Protein AF-0000000078788997 (afdb_homodimer)

Radius of gyration: 32.48 Å; Cα contacts (8 Å, |Δi|>4): 3046; chains: 2; bounding box: 69×107×76 Å

Nearest PDB structures (foldseek):
  2j6h-assembly1_B  TM=9.424E-01  e=4.664E-67  Escherichia coli
  7dnr-assembly1_B  TM=9.577E-01  e=9.970E-35  Escherichia coli K-12
  3tbf-assembly2_D  TM=9.538E-01  e=2.032E-34  Francisella tularensis subsp. tularensis
  2puv-assembly1_C  TM=9.656E-01  e=1.363E-31  Candida albicans SC5314
  2poc-assembly1_C  TM=9.625E-01  e=2.267E-31  Candida albicans SC5314

pLDDT: mean 95.19, std 4.06, range [73.88, 98.88]

Sequence (1228 aa):
MCGIVGYIGKKEAYPILVKGLKRLEYRGYDSAGVALISNNQQLNVYKTKGKVSDLENFVTQKDISGNIGIAHTRWATHGEPCSANAHPHYSSSENLALIHNGIIENYAVLKEKLQAKGYTFKSSTDTEVLVQLIEYMKVTNHLDLLTAVQLALREVIGAYAIAVLEKDRPDEIIAARKSSPLVVGIGEDEFFLASDATPIVEYTDKVVYLEDEEIAVIHRGKELKVVNLNNVEMTPEVTKVELNLGQLEKGGYPHFMLKEIFEQPDCIHDCMRGRVNVEGTSVVLSAVIDYKERLLKAKRFIIVACGTSWHAGLIGKHLIESFCRIPVEVEYASEFRYRDPVIGEDDVVIAISQSGETADTLAAVELAKSRGAFIYGICNAIGSSIPRATHTGSYIHVGPEIGVASTKAFTGQVTVLTMLALTLAREKQTIDEAHFLSVVRELNFIPEKMKKVLKLNDEIAELSKIFTYAHNFIYLGRGYSYPVALEGALKLKEISYIHAEGYPAAEMKHGPIALIDAEMPVVVIATQNGMYEKVLSNIQEIKARKGRVIAVVTEGDTVISKIADYCIELPETLECLDPLVTTVPLQLLAYHVAVCKGMDVDQPRNLAKSVTVEMCGIVGYIGKKEAYPILVKGLKRLEYRGYDSAGVALISNNQQLNVYKTKGKVSDLENFVTQKDISGNIGIAHTRWATHGEPCSANAHPHYSSSENLALIHNGIIENYAVLKEKLQAKGYTFKSSTDTEVLVQLIEYMKVTNHLDLLTAVQLALREVIGAYAIAVLEKDRPDEIIAARKSSPLVVGIGEDEFFLASDATPIVEYTDKVVYLEDEEIAVIHRGKELKVVNLNNVEMTPEVTKVELNLGQLEKGGYPHFMLKEIFEQPDCIHDCMRGRVNVEGTSVVLSAVIDYKERLLKAKRFIIVACGTSWHAGLIGKHLIESFCRIPVEVEYASEFRYRDPVIGEDDVVIAISQSGETADTLAAVELAKSRGAFIYGICNAIGSSIPRATHTGSYIHVGPEIGVASTKAFTGQVTVLTMLALTLAREKQTIDEAHFLSVVRELNFIPEKMKKVLKLNDEIAELSKIFTYAHNFIYLGRGYSYPVALEGALKLKEISYIHAEGYPAAEMKHGPIALIDAEMPVVVIATQNGMYEKVLSNIQEIKARKGRVIAVVTEGDTVISKIADYCIELPETLECLDPLVTTVPLQLLAYHVAVCKGMDVDQPRNLAKSVTVE

Foldseek 3Di:
DKKKKWKAFDDWTQVLQLLLQVLACLFAFQKKKKWAQAPVLATDIQIFGGGSVVSVVRCVPHGSGHRIMMMMHDQDDWAHRGRQAYDFEAAPVSQKTKDKDWAFPCLVVLVVVLVVVPDDGRGGGSNRSLNNQLVCQCVVVVDDSLLSNLVSVVPTDIWIWMWMDGSVQRFKIKTWGALQWKKWFDADQMIMIISDCLSVVVGGQKMFTDDHQKMWIGGRPDDIWIAGSVRHTDDTDIDGHDADNVLSDCVPDPFLLLVLLLLQLVLLVQLQPPQADPLLQGGDDVLCVVCVVLVLQAQEEEEEEDDLQLLLVLLLQLLQCVQVVHHYHGDHLQDQLPDPDDAAQNYEYEYEDAQLQASSSLSNLVVNVVRNHAYEYEYAGPPHDNCVSHPYYGYLPSHDRQFQQDRSSSLSSNSRSNSVSLVSSVSSVRDDSVRSSQQSVLSSCLSVLSNVLVVCLVVLLVVLLVLLPAQEEEEEEARSCQSLSQSLQSLLCQWQVRNYHTDHLVCCVVPVVVVQALNYEYEYEQEDDPCNVVSLVSLVSSVVRNGAYEYEYAPPDDRSCVSHNHYRYGHDGDPSSVSSRSNSSSNSSSVSNSVSNVTDRRRGPSTHRHNSGD/DKKKKWKAFDDQTQVLQLLLQVLACLFAFQKKKKWAQAPVLDTDIQIFGGGSVVSVVRCVPHRSHHRIMMMMHDQDDWAHRGRQAYDFEAAPVSQKTKDKDWAFPCLVVLVVVLVVVPDDGRGGGSNRSLNNQLVCQCVVVVDDSQLSNLVSVVPTDIWIWMWMDGSVQRFKIKTWGALQWKKWFDADQMIMIISDCLSPVVGGQKMFTDDHQKMWIGGRPDDIWIAGSVRHTDDTDIDGHDADNVLSDCVPDPFLLLVLLLLQLVLLVQLQPPQADPLLQGGDDVLCVVCVVLVLQAQEEEEEEDDLQLLLVLLLQLLQCVQVVHHYHGDHLQDQLPDPDDAAQNYEYEYEDAQLQASSSLSNLVVNVVRNHAYEYEYAGPPHDNCVSHPYYGYLPSHDRQFQQDRSSSLSSNSVSNSVSLVSSVSSVRDDSVRSSQQSVLSSCLSVQSNVLVVCLVVLLVVLLVLLPAQEEEEEDARSCQSLSQSLQSLLCQWQVRNYHTDHLVCCVVPVVVVQALNYEYEYEQEDDPCNVVSLVSLVSSVVRNGAYEYEYAPPDDRSCVSHNHYRYGHDGDPSSVSSRSNSSSNSSSVSNSVSNVTDRRRGPSTHRHNSGD

Secondary structure (DSSP, 8-state):
--EEEEEESSS-HHHHHHHHHHHHGGG--SEEEEEEE-TTS-EEEEEEES-HHHHHHHHTTS----SEEEEEEE--SSS-SSTTTSSPEE-TTS-EEEEEEEEETTHHHHHHHHHHTT---SSS-HHHHHHHHHHHHHHHHT--HHHHHHHHHHH--EEEEEEEEETT-TTEEEEEEESS--EEEE-SS-EEEESSSTTTTTT-SEEEEPPTTEEEEEETTS--EEEETT--EE-PPPEE----GGGGS-TT-SSHHHHHHHTHHHHHHHHHTTTB-TTS--B--HHHHHTHHHHHT-SEEEEEE-HHHHHHHHHHHHHHHHHH---EEEEEHHHHTTS-----TTEEEEEEESSS--HHHHHHHHHHHHTT-EEEEEESSTT-HHHHHSSEEEE-------SSS-SHHHHHHHHHHHHHHHHHHHHHT-S-HHHHHHHHHHHHHHHHHHHHHHTTHHHHHHHHHHGGG-SEEEEEE-TTHHHHHHHHHHHHHHHH--EEEEEEGGGGGGTGGGG-STT-EEEEE--SSTTHHHHHHHHHHHHHTT-EEEEEEETT--SHHHHSSEEEEE----GGGHHHHHHHHHHHHHHHHHHHTT--SSS-TT--S-----/--EEEEEESSS-HHHHHHHHHHHHGGG--SEEEEEEE-TTS-EEEEEEES-HHHHHHHHTTS----SEEEEEEE--SSS-SSTTTSSPEE-TTS-EEEEEEEEETTHHHHHHHHHHTT---SSS-HHHHHHHHHHHHHHHHT--HHHHHHHHHHH--EEEEEEEEETT-TTEEEEEEESS--EEEE-SS-EEEESSSTTTTTT-SEEEEPPTTEEEEEETTS--EEEETT--EE-PPPEE----GGGGS-TT-SSHHHHHHHTHHHHHHHHHTTTB-TTS--B--HHHHHTHHHHHT-SEEEEEE-HHHHHHHHHHHHHHHHHH---EEEEEHHHHTTS-----TTEEEEEEESSS--HHHHHHHHHHHHTT-EEEEEESSTT-HHHHHSSEEEE-------SSS-SHHHHHHHHHHHHHHHHHHHHHT-S-HHHHHHHHHHHHHHHHHHHHHHTTHHHHHHHHHHGGG-SEEEEEE-TTHHHHHHHHHHHHHHHH--EEEEEEGGGGGGTGGGG-STT-EEEEE--SSTTHHHHHHHHHHHHHTT-EEEEEEETT--SHHHHSSEEEEE----GGGHHHHHHHHHHHHHHHHHHHTT--SSS-TT--S-----

InterPro domains:
  IPR001347 SIS domain [PF01380] (295-422)
  IPR001347 SIS domain [PF01380] (469-595)
  IPR001347 SIS domain [PS51464] (291-430)
  IPR001347 SIS domain [PS51464] (463-604)
  IPR005855 Glucosamine-fructose-6-phosphate aminotransferase, isomerising [MF_00164] (1-614)
  IPR005855 Glucosamine-fructose-6-phosphate aminotransferase, isomerising [TIGR01135] (2-614)
  IPR017932 Glutamine amidotransferase type 2 domain [PS51278] (2-221)
  IPR029055 Nucleophile aminohydrolases, N-terminal [G3DSA:3.60.20.10] (2-244)
  IPR029055 Nucleophile aminohydrolases, N-terminal [SSF56235] (2-225)
  IPR035466 GlmS/AgaS, SIS domain 1 [cd05008] (300-425)
  IPR035490 GlmS/FrlB, SIS domain 2 [cd05009] (458-612)
  IPR046348 SIS domain superfamily [SSF53697] (249-614)
  IPR047084 Glucosamine-fructose-6-phosphate aminotransferase, isomerising, N-terminal domain [cd00714] (2-218)

Organism: NCBI:txid997887

Structure (mmCIF, N/CA/C/O backbone):
data_AF-0000000078788997-model_v1
#
loop_
_entity.id
_entity.type
_entity.pdbx_description
1 polymer 'Glutamine--fructose-6-phosphate aminotransferase'
#
loop_
_atom_site.group_PDB
_atom_site.id
_atom_site.type_symbol
_atom_site.label_atom_id
_atom_site.label_alt_id
_atom_site.label_comp_id
_atom_site.label_asym_id
_atom_site.label_entity_id
_atom_site.label_seq_id
_atom_site.pdbx_PDB_ins_code
_atom_site.Cartn_x
_atom_site.Cartn_y
_atom_site.Cartn_z
_atom_site.occupancy
_atom_site.B_iso_or_equiv
_atom_site.auth_seq_id
_atom_site.auth_comp_id
_atom_site.auth_asym_id
_atom_site.auth_atom_id
_atom_site.pdbx_PDB_model_num
ATOM 1 N N . MET A 1 1 ? 3.254 -20.062 -13.898 1 79.88 1 MET A N 1
ATOM 2 C CA . MET A 1 1 ? 1.807 -19.891 -13.984 1 79.88 1 MET A CA 1
ATOM 3 C C . MET A 1 1 ? 1.236 -20.688 -15.156 1 79.88 1 MET A C 1
ATOM 5 O O . MET A 1 1 ? 0.255 -20.266 -15.773 1 79.88 1 MET A O 1
ATOM 9 N N . CYS A 1 2 ? 1.767 -21.797 -15.539 1 90.06 2 CYS A N 1
ATOM 10 C CA . CYS A 1 2 ? 1.343 -22.516 -16.734 1 90.06 2 CYS A CA 1
ATOM 11 C C . CYS A 1 2 ? 0.441 -23.703 -16.375 1 90.06 2 CYS A C 1
ATOM 13 O O . CYS A 1 2 ? 0.397 -24.125 -15.219 1 90.06 2 CYS A O 1
ATOM 15 N N . GLY A 1 3 ? -0.376 -24.062 -17.375 1 93.31 3 GLY A N 1
ATOM 16 C CA . GLY A 1 3 ? -1.172 -25.281 -17.234 1 93.31 3 GLY A CA 1
ATOM 17 C C . GLY A 1 3 ? -0.617 -26.453 -18.016 1 93.31 3 GLY A C 1
ATOM 18 O O . GLY A 1 3 ? -0.221 -26.297 -19.172 1 93.31 3 GLY A O 1
ATOM 19 N N . ILE A 1 4 ? -0.508 -27.594 -17.375 1 96.56 4 ILE A N 1
ATOM 20 C CA . ILE A 1 4 ? -0.043 -28.781 -18.094 1 96.56 4 ILE A CA 1
ATOM 21 C C . ILE A 1 4 ? -1.075 -29.891 -17.969 1 96.56 4 ILE A C 1
ATOM 23 O O . ILE A 1 4 ? -1.737 -30.031 -16.938 1 96.56 4 ILE A O 1
ATOM 27 N N . VAL A 1 5 ? -1.224 -30.656 -19.016 1 98 5 VAL A N 1
ATOM 28 C CA . VAL A 1 5 ? -2.129 -31.797 -19.078 1 98 5 VAL A CA 1
ATOM 29 C C . VAL A 1 5 ? -1.438 -32.969 -19.766 1 98 5 VAL A C 1
ATOM 31 O O . VAL A 1 5 ? -0.621 -32.781 -20.672 1 98 5 VAL A O 1
ATOM 34 N N . GLY A 1 6 ? -1.695 -34.156 -19.297 1 98.56 6 GLY A N 1
ATOM 35 C CA . GLY A 1 6 ? -1.237 -35.406 -19.922 1 98.56 6 GLY A CA 1
ATOM 36 C C . GLY A 1 6 ? -2.275 -36.5 -19.906 1 98.56 6 GLY A C 1
ATOM 37 O O . GLY A 1 6 ? -3.172 -36.5 -19.062 1 98.56 6 GLY A O 1
ATOM 38 N N . TYR A 1 7 ? -2.166 -37.344 -20.859 1 98.62 7 TYR A N 1
ATOM 39 C CA . TYR A 1 7 ? -3.09 -38.469 -20.922 1 98.62 7 TYR A CA 1
ATOM 40 C C . TYR A 1 7 ? -2.408 -39.688 -21.516 1 98.62 7 TYR A C 1
ATOM 42 O O . TYR A 1 7 ? -1.615 -39.562 -22.453 1 98.62 7 TYR A O 1
ATOM 50 N N . ILE A 1 8 ? -2.662 -40.812 -20.984 1 98.44 8 ILE A N 1
ATOM 51 C CA . ILE A 1 8 ? -2.293 -42.125 -21.547 1 98.44 8 ILE A CA 1
ATOM 52 C C . ILE A 1 8 ? -3.383 -43.156 -21.25 1 98.44 8 ILE A C 1
ATOM 54 O O . ILE A 1 8 ? -3.801 -43.312 -20.094 1 98.44 8 ILE A O 1
ATOM 58 N N . GLY A 1 9 ? -3.867 -43.781 -22.25 1 97.06 9 GLY A N 1
ATOM 59 C CA . GLY A 1 9 ? -4.922 -44.75 -22.078 1 97.06 9 GLY A CA 1
ATOM 60 C C . GLY A 1 9 ? -5.438 -45.344 -23.375 1 97.06 9 GLY A C 1
ATOM 61 O O . GLY A 1 9 ? -4.672 -45.531 -24.328 1 97.06 9 GLY A O 1
ATOM 62 N N . LYS A 1 10 ? -6.715 -45.719 -23.391 1 94.81 10 LYS A N 1
ATOM 63 C CA . LYS A 1 10 ? -7.297 -46.375 -24.562 1 94.81 10 LYS A CA 1
ATOM 64 C C . LYS A 1 10 ? -8.008 -45.375 -25.453 1 94.81 10 LYS A C 1
ATOM 66 O O . LYS A 1 10 ? -8.242 -45.625 -26.641 1 94.81 10 LYS A O 1
ATOM 71 N N . LYS A 1 11 ? -8.273 -44.25 -24.969 1 96.31 11 LYS A N 1
ATOM 72 C CA . LYS A 1 11 ? -9.008 -43.219 -25.703 1 96.31 11 LYS A CA 1
ATOM 73 C C . LYS A 1 11 ? -8.07 -42.375 -26.547 1 96.31 11 LYS A C 1
ATOM 75 O O . LYS A 1 11 ? -6.852 -42.375 -26.359 1 96.31 11 LYS A O 1
ATOM 80 N N . GLU A 1 12 ? -8.711 -41.688 -27.547 1 97.31 12 GLU A N 1
ATOM 81 C CA . GLU A 1 12 ? -7.938 -40.688 -28.266 1 97.31 12 GLU A CA 1
ATOM 82 C C . GLU A 1 12 ? -7.48 -39.562 -27.328 1 97.31 12 GLU A C 1
ATOM 84 O O . GLU A 1 12 ? -8.289 -39 -26.594 1 97.31 12 GLU A O 1
ATOM 89 N N . ALA A 1 13 ? -6.258 -39.281 -27.375 1 98 13 ALA A N 1
ATOM 90 C CA . ALA A 1 13 ? -5.656 -38.406 -26.391 1 98 13 ALA A CA 1
ATOM 91 C C . ALA A 1 13 ? -6.016 -36.938 -26.672 1 98 13 ALA A C 1
ATOM 93 O O . ALA A 1 13 ? -6.262 -36.156 -25.75 1 98 13 ALA A O 1
ATOM 94 N N . TYR A 1 14 ? -6.09 -36.562 -27.906 1 98.12 14 TYR A N 1
ATOM 95 C CA . TYR A 1 14 ? -6.16 -35.156 -28.297 1 98.12 14 TYR A CA 1
ATOM 96 C C . TYR A 1 14 ? -7.398 -34.5 -27.703 1 98.12 14 TYR A C 1
ATOM 98 O O . TYR A 1 14 ? -7.297 -33.438 -27.062 1 98.12 14 TYR A O 1
ATOM 106 N N . PRO A 1 15 ? -8.578 -35.062 -27.844 1 97.88 15 PRO A N 1
ATOM 107 C CA . PRO A 1 15 ? -9.758 -34.406 -27.281 1 97.88 15 PRO A CA 1
ATOM 108 C C . PRO A 1 15 ? -9.664 -34.219 -25.766 1 97.88 15 PRO A C 1
ATOM 110 O O . PRO A 1 15 ? -10.125 -33.219 -25.234 1 97.88 15 PRO A O 1
ATOM 113 N N . ILE A 1 16 ? -9.039 -35.125 -25.109 1 97.94 16 ILE A N 1
ATOM 114 C CA . ILE A 1 16 ? -8.891 -35.062 -23.656 1 97.94 16 ILE A CA 1
ATOM 115 C C . ILE A 1 16 ? -7.906 -33.969 -23.266 1 97.94 16 ILE A C 1
ATOM 117 O O . ILE A 1 16 ? -8.156 -33.188 -22.344 1 97.94 16 ILE A O 1
ATOM 121 N N . LEU A 1 17 ? -6.836 -33.906 -24.016 1 98.44 17 LEU A N 1
ATOM 122 C CA . LEU A 1 17 ? -5.793 -32.906 -23.766 1 98.44 17 LEU A CA 1
ATOM 123 C C . LEU A 1 17 ? -6.316 -31.5 -23.984 1 98.44 17 LEU A C 1
ATOM 125 O O . LEU A 1 17 ? -6.086 -30.609 -23.172 1 98.44 17 LEU A O 1
ATOM 129 N N . VAL A 1 18 ? -7.043 -31.312 -25.031 1 97.75 18 VAL A N 1
ATOM 130 C CA . VAL A 1 18 ? -7.547 -29.984 -25.391 1 97.75 18 VAL A CA 1
ATOM 131 C C . VAL A 1 18 ? -8.625 -29.562 -24.391 1 97.75 18 VAL A C 1
ATOM 133 O O . VAL A 1 18 ? -8.656 -28.406 -23.969 1 97.75 18 VAL A O 1
ATOM 136 N N . LYS A 1 19 ? -9.422 -30.484 -24.047 1 96.56 19 LYS A N 1
ATOM 137 C CA . LYS A 1 19 ? -10.438 -30.188 -23.031 1 96.56 19 LYS A CA 1
ATOM 138 C C . LYS A 1 19 ? -9.797 -29.828 -21.688 1 96.56 19 LYS A C 1
ATOM 140 O O . LYS A 1 19 ? -10.258 -28.922 -21 1 96.56 19 LYS A O 1
ATOM 145 N N . GLY A 1 20 ? -8.812 -30.531 -21.344 1 96.19 20 GLY A N 1
ATOM 146 C CA . GLY A 1 20 ? -8.062 -30.219 -20.141 1 96.19 20 GLY A CA 1
ATOM 147 C C . GLY A 1 20 ? -7.406 -28.844 -20.172 1 96.19 20 GLY A C 1
ATOM 148 O O . GLY A 1 20 ? -7.422 -28.125 -19.188 1 96.19 20 GLY A O 1
ATOM 149 N N . LEU A 1 21 ? -6.84 -28.516 -21.328 1 96.5 21 LEU A N 1
ATOM 150 C CA . LEU A 1 21 ? -6.215 -27.203 -21.484 1 96.5 21 LEU A CA 1
ATOM 151 C C . LEU A 1 21 ? -7.242 -26.094 -21.344 1 96.5 21 LEU A C 1
ATOM 153 O O . LEU A 1 21 ? -6.949 -25.031 -20.766 1 96.5 21 LEU A O 1
ATOM 157 N N . LYS A 1 22 ? -8.367 -26.312 -21.875 1 94 22 LYS A N 1
ATOM 158 C CA . LYS A 1 22 ? -9.43 -25.312 -21.781 1 94 22 LYS A CA 1
ATOM 159 C C . LYS A 1 22 ? -9.789 -25.031 -20.328 1 94 22 LYS A C 1
ATOM 161 O O . LYS A 1 22 ? -10.055 -23.891 -19.953 1 94 22 LYS A O 1
ATOM 166 N N . ARG A 1 23 ? -9.727 -26.062 -19.562 1 91.44 23 ARG A N 1
ATOM 167 C CA . ARG A 1 23 ? -10.039 -25.938 -18.141 1 91.44 23 ARG A CA 1
ATOM 168 C C . ARG A 1 23 ? -8.922 -25.219 -17.406 1 91.44 23 ARG A C 1
ATOM 170 O O . ARG A 1 23 ? -9.148 -24.656 -16.328 1 91.44 23 ARG A O 1
ATOM 177 N N . LEU A 1 24 ? -7.723 -25.25 -17.984 1 92.19 24 LEU A N 1
ATOM 178 C CA . LEU A 1 24 ? -6.562 -24.672 -17.312 1 92.19 24 LEU A CA 1
ATOM 179 C C . LEU A 1 24 ? -6.188 -23.328 -17.922 1 92.19 24 LEU A C 1
ATOM 181 O O . LEU A 1 24 ? -5.16 -22.75 -17.562 1 92.19 24 LEU A O 1
ATOM 185 N N . GLU A 1 25 ? -6.965 -22.844 -18.781 1 89.12 25 GLU A N 1
ATOM 186 C CA . GLU A 1 25 ? -6.605 -21.641 -19.516 1 89.12 25 GLU A CA 1
ATOM 187 C C . GLU A 1 25 ? -6.473 -20.438 -18.578 1 89.12 25 GLU A C 1
ATOM 189 O O . GLU A 1 25 ? -5.805 -19.453 -18.891 1 89.12 25 GLU A O 1
ATOM 194 N N . TYR A 1 26 ? -7.066 -20.547 -17.422 1 83.38 26 TYR A N 1
ATOM 195 C CA . TYR A 1 26 ? -6.961 -19.484 -16.406 1 83.38 26 TYR A CA 1
ATOM 196 C C . TYR A 1 26 ? -5.535 -19.391 -15.883 1 83.38 26 TYR A C 1
ATOM 198 O O . TYR A 1 26 ? -5.172 -18.391 -15.25 1 83.38 26 TYR A O 1
ATOM 206 N N . ARG A 1 27 ? -4.699 -20.359 -16.141 1 88.5 27 ARG A N 1
ATOM 207 C CA . ARG A 1 27 ? -3.314 -20.375 -15.68 1 88.5 27 ARG A CA 1
ATOM 208 C C . ARG A 1 27 ? -2.391 -19.703 -16.703 1 88.5 27 ARG A C 1
ATOM 210 O O . ARG A 1 27 ? -1.229 -19.422 -16.406 1 88.5 27 ARG A O 1
ATOM 217 N N . GLY A 1 28 ? -2.875 -19.531 -17.859 1 88.19 28 GLY A N 1
ATOM 218 C CA . GLY A 1 28 ? -2.115 -18.891 -18.922 1 88.19 28 GLY A CA 1
ATOM 219 C C . GLY A 1 28 ? -2.756 -19.031 -20.297 1 88.19 28 GLY A C 1
ATOM 220 O O . GLY A 1 28 ? -3.396 -20.047 -20.578 1 88.19 28 GLY A O 1
ATOM 221 N N . TYR A 1 29 ? -2.496 -18.031 -21.094 1 89.69 29 TYR A N 1
ATOM 222 C CA . TYR A 1 29 ? -3.127 -18.062 -22.406 1 89.69 29 TYR A CA 1
ATOM 223 C C . TYR A 1 29 ? -2.277 -17.344 -23.438 1 89.69 29 TYR A C 1
ATOM 225 O O . TYR A 1 29 ? -2.805 -16.781 -24.406 1 89.69 29 TYR A O 1
ATOM 233 N N . ASP A 1 30 ? -0.967 -17.359 -23.188 1 91.25 30 ASP A N 1
ATOM 234 C CA . ASP A 1 30 ? -0.027 -16.719 -24.109 1 91.25 30 ASP A CA 1
ATOM 235 C C . ASP A 1 30 ? 0.214 -17.609 -25.328 1 91.25 30 ASP A C 1
ATOM 237 O O . ASP A 1 30 ? 0.458 -17.094 -26.438 1 91.25 30 ASP A O 1
ATOM 241 N N . SER A 1 31 ? 0.296 -18.859 -25.109 1 94.88 31 SER A N 1
ATOM 242 C CA . SER A 1 31 ? 0.47 -19.875 -26.141 1 94.88 31 SER A CA 1
ATOM 243 C C . SER A 1 31 ? -0.043 -21.234 -25.672 1 94.88 31 SER A C 1
ATOM 245 O O . SER A 1 31 ? -0.279 -21.438 -24.484 1 94.88 31 SER A O 1
ATOM 247 N N . ALA A 1 32 ? -0.334 -22.062 -26.594 1 97.06 32 ALA A N 1
ATOM 248 C CA . ALA A 1 32 ? -0.798 -23.422 -26.297 1 97.06 32 ALA A CA 1
ATOM 249 C C . ALA A 1 32 ? -0.182 -24.438 -27.266 1 97.06 32 ALA A C 1
ATOM 251 O O . ALA A 1 32 ? 0.191 -24.094 -28.375 1 97.06 32 ALA A O 1
ATOM 252 N N . GLY A 1 33 ? -0.056 -25.656 -26.797 1 98.06 33 GLY A N 1
ATOM 253 C CA . GLY A 1 33 ? 0.486 -26.688 -27.656 1 98.06 33 GLY A CA 1
ATOM 254 C C . GLY A 1 33 ? 0.215 -28.094 -27.125 1 98.06 33 GLY A C 1
ATOM 255 O O . GLY A 1 33 ? -0.237 -28.266 -26 1 98.06 33 GLY A O 1
ATOM 256 N N . VAL A 1 34 ? 0.413 -29.062 -28.031 1 98.25 34 VAL A N 1
ATOM 257 C CA . VAL A 1 34 ? 0.189 -30.469 -27.703 1 98.25 34 VAL A CA 1
ATOM 258 C C . VAL A 1 34 ? 1.254 -31.328 -28.375 1 98.25 34 VAL A C 1
ATOM 260 O O . VAL A 1 34 ? 1.768 -30.984 -29.438 1 98.25 34 VAL A O 1
ATOM 263 N N . ALA A 1 35 ? 1.688 -32.312 -27.719 1 98.62 35 ALA A N 1
ATOM 264 C CA . ALA A 1 35 ? 2.506 -33.375 -28.281 1 98.62 35 ALA A CA 1
ATOM 265 C C . ALA A 1 35 ? 1.778 -34.719 -28.219 1 98.62 35 ALA A C 1
ATOM 267 O O . ALA A 1 35 ? 1.224 -35.062 -27.172 1 98.62 35 ALA A O 1
ATOM 268 N N . LEU A 1 36 ? 1.74 -35.406 -29.344 1 98.12 36 LEU A N 1
ATOM 269 C CA . LEU A 1 36 ? 1.062 -36.688 -29.469 1 98.12 36 LEU A CA 1
ATOM 270 C C . LEU A 1 36 ? 1.967 -37.719 -30.125 1 98.12 36 LEU A C 1
ATOM 272 O O . LEU A 1 36 ? 2.723 -37.375 -31.031 1 98.12 36 LEU A O 1
ATOM 276 N N . ILE A 1 37 ? 1.905 -38.875 -29.625 1 98 37 ILE A N 1
ATOM 277 C CA . ILE A 1 37 ? 2.443 -40 -30.406 1 98 37 ILE A CA 1
ATOM 278 C C . ILE A 1 37 ? 1.332 -40.625 -31.234 1 98 37 ILE A C 1
ATOM 280 O O . ILE A 1 37 ? 0.423 -41.25 -30.688 1 98 37 ILE A O 1
ATOM 284 N N . SER A 1 38 ? 1.48 -40.438 -32.531 1 96.38 38 SER A N 1
ATOM 285 C CA . SER A 1 38 ? 0.422 -40.844 -33.469 1 96.38 38 SER A CA 1
ATOM 286 C C . SER A 1 38 ? 0.347 -42.344 -33.594 1 96.38 38 SER A C 1
ATOM 288 O O . SER A 1 38 ? 1.229 -43.062 -33.094 1 96.38 38 SER A O 1
ATOM 290 N N . ASN A 1 39 ? -0.69 -42.812 -34.25 1 94.44 39 ASN A N 1
ATOM 291 C CA . ASN A 1 39 ? -0.864 -44.219 -34.5 1 94.44 39 ASN A CA 1
ATOM 292 C C . ASN A 1 39 ? 0.258 -44.781 -35.375 1 94.44 39 ASN A C 1
ATOM 294 O O . ASN A 1 39 ? 0.543 -46 -35.344 1 94.44 39 ASN A O 1
ATOM 298 N N . ASN A 1 40 ? 0.882 -43.906 -36.156 1 93.75 40 ASN A N 1
ATOM 299 C CA . ASN A 1 40 ? 2.012 -44.312 -37 1 93.75 40 ASN A CA 1
ATOM 300 C C . ASN A 1 40 ? 3.336 -44.156 -36.25 1 93.75 40 ASN A C 1
ATOM 302 O O . ASN A 1 40 ? 4.398 -44.094 -36.875 1 93.75 40 ASN A O 1
ATOM 306 N N . GLN A 1 41 ? 3.256 -43.938 -35.031 1 93.56 41 GLN A N 1
ATOM 307 C CA . GLN A 1 41 ? 4.398 -43.875 -34.125 1 93.56 41 GLN A CA 1
ATOM 308 C C . GLN A 1 41 ? 5.281 -42.656 -34.406 1 93.56 41 GLN A C 1
ATOM 310 O O . GLN A 1 41 ? 6.508 -42.781 -34.406 1 93.56 41 GLN A O 1
ATOM 315 N N . GLN A 1 42 ? 4.594 -41.625 -34.75 1 96.12 42 GLN A N 1
ATOM 316 C CA . GLN A 1 42 ? 5.285 -40.375 -34.938 1 96.12 42 GLN A CA 1
ATOM 317 C C . GLN A 1 42 ? 5 -39.406 -33.75 1 96.12 42 GLN A C 1
ATOM 319 O O . GLN A 1 42 ? 3.877 -39.375 -33.25 1 96.12 42 GLN A O 1
ATOM 324 N N . LEU A 1 43 ? 6.074 -38.812 -33.344 1 97.69 43 LEU A N 1
ATOM 325 C CA . LEU A 1 43 ? 5.898 -37.781 -32.312 1 97.69 43 LEU A CA 1
ATOM 326 C C . LEU A 1 43 ? 5.551 -36.438 -32.969 1 97.69 43 LEU A C 1
ATOM 328 O O . LEU A 1 43 ? 6.395 -35.812 -33.625 1 97.69 43 LEU A O 1
ATOM 332 N N . ASN A 1 44 ? 4.324 -36.031 -32.875 1 97.56 44 ASN A N 1
ATOM 333 C CA . ASN A 1 44 ? 3.836 -34.781 -33.469 1 97.56 44 ASN A CA 1
ATOM 334 C C . ASN A 1 44 ? 3.697 -33.688 -32.406 1 97.56 44 ASN A C 1
ATOM 336 O O . ASN A 1 44 ? 3.061 -33.906 -31.375 1 97.56 44 ASN A O 1
ATOM 340 N N . VAL A 1 45 ? 4.328 -32.562 -32.625 1 97.75 45 VAL A N 1
ATOM 341 C CA . VAL A 1 45 ? 4.199 -31.406 -31.75 1 97.75 45 VAL A CA 1
ATOM 342 C C . VAL A 1 45 ? 3.543 -30.25 -32.5 1 97.75 45 VAL A C 1
ATOM 344 O O . VAL A 1 45 ? 4.02 -29.844 -33.562 1 97.75 45 VAL A O 1
ATOM 347 N N . TYR A 1 46 ? 2.443 -29.844 -32.031 1 98 46 TYR A N 1
ATOM 348 C CA . TYR A 1 46 ? 1.729 -28.688 -32.562 1 98 46 TYR A CA 1
ATOM 349 C C . TYR A 1 46 ? 1.633 -27.578 -31.516 1 98 46 TYR A C 1
ATOM 351 O O . TYR A 1 46 ? 1.213 -27.812 -30.375 1 98 46 TYR A O 1
ATOM 359 N N . LYS A 1 47 ? 2.115 -26.453 -31.719 1 97.06 47 LYS A N 1
ATOM 360 C CA . LYS A 1 47 ? 2.082 -25.344 -30.766 1 97.06 47 LYS A CA 1
ATOM 361 C C . LYS A 1 47 ? 1.898 -24 -31.484 1 97.06 47 LYS A C 1
ATOM 363 O O . LYS A 1 47 ? 2.346 -23.844 -32.625 1 97.06 47 LYS A O 1
ATOM 368 N N . THR A 1 48 ? 1.195 -23.078 -30.891 1 96.19 48 THR A N 1
ATOM 369 C CA . THR A 1 48 ? 0.915 -21.781 -31.484 1 96.19 48 THR A CA 1
ATOM 370 C C . THR A 1 48 ? 0.769 -20.719 -30.406 1 96.19 48 THR A C 1
ATOM 372 O O . THR A 1 48 ? 0.527 -21.031 -29.25 1 96.19 48 THR A O 1
ATOM 375 N N . LYS A 1 49 ? 1.035 -19.547 -30.906 1 94.94 49 LYS A N 1
ATOM 376 C CA . LYS A 1 49 ? 0.75 -18.406 -30.031 1 94.94 49 LYS A CA 1
ATOM 377 C C . LYS A 1 49 ? -0.75 -18.25 -29.797 1 94.94 49 LYS A C 1
ATOM 379 O O . LYS A 1 49 ? -1.556 -18.562 -30.688 1 94.94 49 LYS A O 1
ATOM 384 N N . GLY A 1 50 ? -1.078 -17.828 -28.609 1 92.81 50 GLY A N 1
ATOM 385 C CA . GLY A 1 50 ? -2.471 -17.5 -28.344 1 92.81 50 GLY A CA 1
ATOM 386 C C . GLY A 1 50 ? -3.164 -18.516 -27.453 1 92.81 50 GLY A C 1
ATOM 387 O O . GLY A 1 50 ? -2.508 -19.25 -26.703 1 92.81 50 GLY A O 1
ATOM 388 N N . LYS A 1 51 ? -4.559 -18.516 -27.562 1 91.94 51 LYS A N 1
ATOM 389 C CA . LYS A 1 51 ? -5.398 -19.312 -26.672 1 91.94 51 LYS A CA 1
ATOM 390 C C . LYS A 1 51 ? -5.527 -20.75 -27.172 1 91.94 51 LYS A C 1
ATOM 392 O O . LYS A 1 51 ? -5.051 -21.078 -28.266 1 91.94 51 LYS A O 1
ATOM 397 N N . VAL A 1 52 ? -6.133 -21.594 -26.406 1 96.06 52 VAL A N 1
ATOM 398 C CA . VAL A 1 52 ? -6.324 -23 -26.75 1 96.06 52 VAL A CA 1
ATOM 399 C C . VAL A 1 52 ? -7.133 -23.109 -28.047 1 96.06 52 VAL A C 1
ATOM 401 O O . VAL A 1 52 ? -6.906 -24.016 -28.844 1 96.06 52 VAL A O 1
ATOM 404 N N . SER A 1 53 ? -8.039 -22.141 -28.203 1 95.56 53 SER A N 1
ATOM 405 C CA . SER A 1 53 ? -8.828 -22.125 -29.422 1 95.56 53 SER A CA 1
ATOM 406 C C . SER A 1 53 ? -7.949 -21.938 -30.656 1 95.56 53 SER A C 1
ATOM 408 O O . SER A 1 53 ? -8.234 -22.484 -31.719 1 95.56 53 SER A O 1
ATOM 410 N N . ASP A 1 54 ? -6.926 -21.188 -30.531 1 96 54 ASP A N 1
ATOM 411 C CA . ASP A 1 54 ? -5.98 -21 -31.625 1 96 54 ASP A CA 1
ATOM 412 C C . ASP A 1 54 ? -5.25 -22.297 -31.953 1 96 54 ASP A C 1
ATOM 414 O O . ASP A 1 54 ? -4.98 -22.578 -33.125 1 96 54 ASP A O 1
ATOM 418 N N . LEU A 1 55 ? -4.945 -23.016 -30.953 1 96.81 55 LEU A N 1
ATOM 419 C CA . LEU A 1 55 ? -4.336 -24.328 -31.141 1 96.81 55 LEU A CA 1
ATOM 420 C C . LEU A 1 55 ? -5.277 -25.266 -31.891 1 96.81 55 LEU A C 1
ATOM 422 O O . LEU A 1 55 ? -4.859 -25.969 -32.812 1 96.81 55 LEU A O 1
ATOM 426 N N . GLU A 1 56 ? -6.539 -25.234 -31.469 1 97.06 56 GLU A N 1
ATOM 427 C CA . GLU A 1 56 ? -7.539 -26.062 -32.125 1 97.06 56 GLU A CA 1
ATOM 428 C C . GLU A 1 56 ? -7.629 -25.734 -33.625 1 97.06 56 GLU A C 1
ATOM 430 O O . GLU A 1 56 ? -7.723 -26.641 -34.469 1 97.06 56 GLU A O 1
ATOM 435 N N . ASN A 1 57 ? -7.613 -24.516 -33.938 1 96.5 57 ASN A N 1
ATOM 436 C CA . ASN A 1 57 ? -7.648 -24.078 -35.312 1 96.5 57 ASN A CA 1
ATOM 437 C C . ASN A 1 57 ? -6.391 -24.484 -36.062 1 96.5 57 ASN A C 1
ATOM 439 O O . ASN A 1 57 ? -6.461 -24.859 -37.25 1 96.5 57 ASN A O 1
ATOM 443 N N . PHE A 1 58 ? -5.328 -24.375 -35.438 1 96.5 58 PHE A N 1
ATOM 444 C CA . PHE A 1 58 ? -4.035 -24.672 -36.031 1 96.5 58 PHE A CA 1
ATOM 445 C C . PHE A 1 58 ? -3.928 -26.141 -36.406 1 96.5 58 PHE A C 1
ATOM 447 O O . PHE A 1 58 ? -3.314 -26.5 -37.406 1 96.5 58 PHE A O 1
ATOM 454 N N . VAL A 1 59 ? -4.613 -27.078 -35.625 1 96.5 59 VAL A N 1
ATOM 455 C CA . VAL A 1 59 ? -4.387 -28.516 -35.781 1 96.5 59 VAL A CA 1
ATOM 456 C C . VAL A 1 59 ? -5.473 -29.125 -36.688 1 96.5 59 VAL A C 1
ATOM 458 O O . VAL A 1 59 ? -5.477 -30.328 -36.938 1 96.5 59 VAL A O 1
ATOM 461 N N . THR A 1 60 ? -6.504 -28.516 -37.188 1 92.88 60 THR A N 1
ATOM 462 C CA . THR A 1 60 ? -7.656 -29.016 -37.938 1 92.88 60 THR A CA 1
ATOM 463 C C . THR A 1 60 ? -7.207 -29.938 -39.062 1 92.88 60 THR A C 1
ATOM 465 O O . THR A 1 60 ? -7.832 -30.969 -39.344 1 92.88 60 THR A O 1
ATOM 468 N N . GLN A 1 61 ? -6.086 -29.766 -39.719 1 93.12 61 GLN A N 1
ATOM 469 C CA . GLN A 1 61 ? -5.676 -30.594 -40.844 1 93.12 61 GLN A CA 1
ATOM 470 C C . GLN A 1 61 ? -4.387 -31.344 -40.531 1 93.12 61 GLN A C 1
ATOM 472 O O . GLN A 1 61 ? -3.67 -31.766 -41.469 1 93.12 61 GLN A O 1
ATOM 477 N N . LYS A 1 62 ? -4.289 -31.547 -39.281 1 96.12 62 LYS A N 1
ATOM 478 C CA . LYS A 1 62 ? -3.076 -32.25 -38.875 1 96.12 62 LYS A CA 1
ATOM 479 C C . LYS A 1 62 ? -3.406 -33.625 -38.281 1 96.12 62 LYS A C 1
ATOM 481 O O . LYS A 1 62 ? -4.566 -33.906 -38 1 96.12 62 LYS A O 1
ATOM 486 N N . ASP A 1 63 ? -2.396 -34.469 -38.219 1 97 63 ASP A N 1
ATOM 487 C CA . ASP A 1 63 ? -2.568 -35.781 -37.594 1 97 63 ASP A CA 1
ATOM 488 C C . ASP A 1 63 ? -2.645 -35.656 -36.062 1 97 63 ASP A C 1
ATOM 490 O O . ASP A 1 63 ? -1.624 -35.469 -35.406 1 97 63 ASP A O 1
ATOM 494 N N . ILE A 1 64 ? -3.82 -35.812 -35.562 1 96.88 64 ILE A N 1
ATOM 495 C CA . ILE A 1 64 ? -4.016 -35.688 -34.125 1 96.88 64 ILE A CA 1
ATOM 496 C C . ILE A 1 64 ? -4.344 -37.062 -33.531 1 96.88 64 ILE A C 1
ATOM 498 O O . ILE A 1 64 ? -4.977 -37.125 -32.469 1 96.88 64 ILE A O 1
ATOM 502 N N . SER A 1 65 ? -3.986 -38.062 -34.219 1 96.56 65 SER A N 1
ATOM 503 C CA . SER A 1 65 ? -4.27 -39.406 -33.719 1 96.56 65 SER A CA 1
ATOM 504 C C . SER A 1 65 ? -3.314 -39.812 -32.594 1 96.56 65 SER A C 1
ATOM 506 O O . SER A 1 65 ? -2.246 -39.219 -32.438 1 96.56 65 SER A O 1
ATOM 508 N N . GLY A 1 66 ? -3.754 -40.844 -31.828 1 96.44 66 GLY A N 1
ATOM 509 C CA . GLY A 1 66 ? -2.912 -41.375 -30.766 1 96.44 66 GLY A CA 1
ATOM 510 C C . GLY A 1 66 ? -3.623 -41.5 -29.438 1 96.44 66 GLY A C 1
ATOM 511 O O . GLY A 1 66 ? -4.637 -40.812 -29.203 1 96.44 66 GLY A O 1
ATOM 512 N N . ASN A 1 67 ? -3.041 -42.281 -28.547 1 97.5 67 ASN A N 1
ATOM 513 C CA . ASN A 1 67 ? -3.643 -42.562 -27.234 1 97.5 67 ASN A CA 1
ATOM 514 C C . ASN A 1 67 ? -2.76 -42.031 -26.094 1 97.5 67 ASN A C 1
ATOM 516 O O . ASN A 1 67 ? -2.984 -42.375 -24.938 1 97.5 67 ASN A O 1
ATOM 520 N N . ILE A 1 68 ? -1.752 -41.312 -26.438 1 98.12 68 ILE A N 1
ATOM 521 C CA . ILE A 1 68 ? -0.833 -40.75 -25.469 1 98.12 68 ILE A CA 1
ATOM 522 C C . ILE A 1 68 ? -0.405 -39.344 -25.906 1 98.12 68 ILE A C 1
ATOM 524 O O . ILE A 1 68 ? -0.174 -39.125 -27.094 1 98.12 68 ILE A O 1
ATOM 528 N N . GLY A 1 69 ? -0.389 -38.406 -24.922 1 98.44 69 GLY A N 1
ATOM 529 C CA . GLY A 1 69 ? 0.041 -37.062 -25.266 1 98.44 69 GLY A CA 1
ATOM 530 C C . GLY A 1 69 ? 0.163 -36.156 -24.062 1 98.44 69 GLY A C 1
ATOM 531 O O . GLY A 1 69 ? -0.214 -36.531 -22.953 1 98.44 69 GLY A O 1
ATOM 532 N N . ILE A 1 70 ? 0.807 -35.031 -24.234 1 98.69 70 ILE A N 1
ATOM 533 C CA . ILE A 1 70 ? 0.941 -33.969 -23.234 1 98.69 70 ILE A CA 1
ATOM 534 C C . ILE A 1 70 ? 0.596 -32.625 -23.875 1 98.69 70 ILE A C 1
ATOM 536 O O . ILE A 1 70 ? 0.745 -32.438 -25.078 1 98.69 70 ILE A O 1
ATOM 540 N N . ALA A 1 71 ? 0.074 -31.734 -23.094 1 98.5 71 ALA A N 1
ATOM 541 C CA . ALA A 1 71 ? -0.357 -30.422 -23.594 1 98.5 71 ALA A CA 1
ATOM 542 C C . ALA A 1 71 ? -0.053 -29.328 -22.578 1 98.5 71 ALA A C 1
ATOM 544 O O . ALA A 1 71 ? 0.11 -29.594 -21.391 1 98.5 71 ALA A O 1
ATOM 545 N N . HIS A 1 72 ? 0.117 -28.156 -23.109 1 97.69 72 HIS A N 1
ATOM 546 C CA . HIS A 1 72 ? 0.604 -27.031 -22.297 1 97.69 72 HIS A CA 1
ATOM 547 C C . HIS A 1 72 ? -0.062 -25.734 -22.703 1 97.69 72 HIS A C 1
ATOM 549 O O . HIS A 1 72 ? -0.247 -25.469 -23.891 1 97.69 72 HIS A O 1
ATOM 555 N N . THR A 1 73 ? -0.598 -24.969 -21.75 1 95.38 73 THR A N 1
ATOM 556 C CA . THR A 1 73 ? -0.972 -23.578 -21.938 1 95.38 73 THR A CA 1
ATOM 557 C C . THR A 1 73 ? -0.037 -22.656 -21.156 1 95.38 73 THR A C 1
ATOM 559 O O . THR A 1 73 ? 0.23 -22.891 -19.969 1 95.38 73 THR A O 1
ATOM 562 N N . ARG A 1 74 ? 0.408 -21.594 -21.75 1 92.62 74 ARG A N 1
ATOM 563 C CA . ARG A 1 74 ? 1.604 -20.906 -21.266 1 92.62 74 ARG A CA 1
ATOM 564 C C . ARG A 1 74 ? 1.262 -19.531 -20.719 1 92.62 74 ARG A C 1
ATOM 566 O O . ARG A 1 74 ? 0.437 -18.812 -21.297 1 92.62 74 ARG A O 1
ATOM 573 N N . TRP A 1 75 ? 1.866 -19.188 -19.656 1 89.44 75 TRP A N 1
ATOM 574 C CA . TRP A 1 75 ? 2.092 -17.828 -19.188 1 89.44 75 TRP A CA 1
ATOM 575 C C . TRP A 1 75 ? 3.566 -17.469 -19.266 1 89.44 75 TRP A C 1
ATOM 577 O O . TRP A 1 75 ? 4.395 -18 -18.531 1 89.44 75 TRP A O 1
ATOM 587 N N . ALA A 1 76 ? 3.924 -16.562 -20.062 1 84.38 76 ALA A N 1
ATOM 588 C CA . ALA A 1 76 ? 5.309 -16.344 -20.484 1 84.38 76 ALA A CA 1
ATOM 589 C C . ALA A 1 76 ? 6.121 -15.711 -19.359 1 84.38 76 ALA A C 1
ATOM 591 O O . ALA A 1 76 ? 5.785 -14.625 -18.875 1 84.38 76 ALA A O 1
ATOM 592 N N . THR A 1 77 ? 7.109 -16.328 -18.969 1 81.12 77 THR A N 1
ATOM 593 C CA . THR A 1 77 ? 8.102 -15.805 -18.031 1 81.12 77 THR A CA 1
ATOM 594 C C . THR A 1 77 ? 9.398 -15.453 -18.766 1 81.12 77 THR A C 1
ATOM 596 O O . THR A 1 77 ? 9.914 -14.344 -18.609 1 81.12 77 THR A O 1
ATOM 599 N N . HIS A 1 78 ? 9.883 -16.406 -19.516 1 80.81 78 HIS A N 1
ATOM 600 C CA . HIS A 1 78 ? 11.055 -16.219 -20.359 1 80.81 78 HIS A CA 1
ATOM 601 C C . HIS A 1 78 ? 10.68 -16.234 -21.844 1 80.81 78 HIS A C 1
ATOM 603 O O . HIS A 1 78 ? 10.031 -17.172 -22.312 1 80.81 78 HIS A O 1
ATOM 609 N N . GLY A 1 79 ? 11.094 -15.219 -22.469 1 82.94 79 GLY A N 1
ATOM 610 C CA . GLY A 1 79 ? 10.797 -15.172 -23.891 1 82.94 79 GLY A CA 1
ATOM 611 C C . GLY A 1 79 ? 9.406 -14.656 -24.188 1 82.94 79 GLY A C 1
ATOM 612 O O . GLY A 1 79 ? 8.461 -14.953 -23.469 1 82.94 79 GLY A O 1
ATOM 613 N N . GLU A 1 80 ? 9.234 -13.953 -25.203 1 85.44 80 GLU A N 1
ATOM 614 C CA . GLU A 1 80 ? 7.949 -13.359 -25.562 1 85.44 80 GLU A CA 1
ATOM 615 C C . GLU A 1 80 ? 6.953 -14.43 -26.016 1 85.44 80 GLU A C 1
ATOM 617 O O . GLU A 1 80 ? 7.352 -15.516 -26.422 1 85.44 80 GLU A O 1
ATOM 622 N N . PRO A 1 81 ? 5.703 -14.18 -25.922 1 87.25 81 PRO A N 1
ATOM 623 C CA . PRO A 1 81 ? 4.691 -15.102 -26.453 1 87.25 81 PRO A CA 1
ATOM 624 C C . PRO A 1 81 ? 4.77 -15.273 -27.969 1 87.25 81 PRO A C 1
ATOM 626 O O . PRO A 1 81 ? 4.531 -14.32 -28.703 1 87.25 81 PRO A O 1
ATOM 629 N N . CYS A 1 82 ? 5.223 -16.438 -28.375 1 90.44 82 CYS A N 1
ATOM 630 C CA . CYS A 1 82 ? 5.281 -16.812 -29.781 1 90.44 82 CYS A CA 1
ATOM 631 C C . CYS A 1 82 ? 5.316 -18.328 -29.938 1 90.44 82 CYS A C 1
ATOM 633 O O . CYS A 1 82 ? 5.477 -19.047 -28.953 1 90.44 82 CYS A O 1
ATOM 635 N N . SER A 1 83 ? 5.176 -18.781 -31.094 1 92.5 83 SER A N 1
ATOM 636 C CA . SER A 1 83 ? 5.113 -20.219 -31.359 1 92.5 83 SER A CA 1
ATOM 637 C C . SER A 1 83 ? 6.422 -20.906 -30.984 1 92.5 83 SER A C 1
ATOM 639 O O . SER A 1 83 ? 6.414 -22.016 -30.438 1 92.5 83 SER A O 1
ATOM 641 N N . ALA A 1 84 ? 7.465 -20.219 -31.281 1 92.94 84 ALA A N 1
ATOM 642 C CA . ALA A 1 84 ? 8.773 -20.812 -31.016 1 92.94 84 ALA A CA 1
ATOM 643 C C . ALA A 1 84 ? 8.977 -21.047 -29.516 1 92.94 84 ALA A C 1
ATOM 645 O O . ALA A 1 84 ? 9.633 -22.016 -29.125 1 92.94 84 ALA A O 1
ATOM 646 N N . ASN A 1 85 ? 8.383 -20.25 -28.688 1 93.62 85 ASN A N 1
ATOM 647 C CA . ASN A 1 85 ? 8.57 -20.312 -27.25 1 93.62 85 ASN A CA 1
ATOM 648 C C . ASN A 1 85 ? 7.449 -21.109 -26.578 1 93.62 85 ASN A C 1
ATOM 650 O O . ASN A 1 85 ? 7.492 -21.359 -25.359 1 93.62 85 ASN A O 1
ATOM 654 N N . ALA A 1 86 ? 6.496 -21.516 -27.359 1 95.38 86 ALA A N 1
ATOM 655 C CA . ALA A 1 86 ? 5.391 -22.297 -26.812 1 95.38 86 ALA A CA 1
ATOM 656 C C . ALA A 1 86 ? 5.824 -23.734 -26.516 1 95.38 86 ALA A C 1
ATOM 658 O O . ALA A 1 86 ? 6.801 -24.219 -27.094 1 95.38 86 ALA A O 1
ATOM 659 N N . HIS A 1 87 ? 5.242 -24.328 -25.516 1 96.5 87 HIS A N 1
ATOM 660 C CA . HIS A 1 87 ? 5.453 -25.734 -25.203 1 96.5 87 HIS A CA 1
ATOM 661 C C . HIS A 1 87 ? 4.457 -26.625 -25.953 1 96.5 87 HIS A C 1
ATOM 663 O O . HIS A 1 87 ? 3.363 -26.172 -26.297 1 96.5 87 HIS A O 1
ATOM 669 N N . PRO A 1 88 ? 4.789 -27.906 -26.172 1 98 88 PRO A N 1
ATOM 670 C CA . PRO A 1 88 ? 5.953 -28.703 -25.766 1 98 88 PRO A CA 1
ATOM 671 C C . PRO A 1 88 ? 7.199 -28.375 -26.594 1 98 88 PRO A C 1
ATOM 673 O O . PRO A 1 88 ? 7.09 -27.844 -27.703 1 98 88 PRO A O 1
ATOM 676 N N . HIS A 1 89 ? 8.32 -28.656 -26.031 1 97.81 89 HIS A N 1
ATOM 677 C CA . HIS A 1 89 ? 9.586 -28.531 -26.75 1 97.81 89 HIS A CA 1
ATOM 678 C C . HIS A 1 89 ? 10.125 -29.906 -27.141 1 97.81 89 HIS A C 1
ATOM 680 O O . HIS A 1 89 ? 10.016 -30.859 -26.359 1 97.81 89 HIS A O 1
ATOM 686 N N . TYR A 1 90 ? 10.703 -29.984 -28.344 1 96.12 90 TYR A N 1
ATOM 687 C CA . TYR A 1 90 ? 11.398 -31.188 -28.797 1 96.12 90 TYR A CA 1
ATOM 688 C C . TYR A 1 90 ? 12.828 -31.203 -28.266 1 96.12 90 TYR A C 1
ATOM 690 O O . TYR A 1 90 ? 13.438 -30.156 -28.047 1 96.12 90 TYR A O 1
ATOM 698 N N . SER A 1 91 ? 13.289 -32.438 -28.141 1 96.12 91 SER A N 1
ATOM 699 C CA . SER A 1 91 ? 14.742 -32.594 -28.078 1 96.12 91 SER A CA 1
ATOM 700 C C . SER A 1 91 ? 15.383 -32.406 -29.453 1 96.12 91 SER A C 1
ATOM 702 O O . SER A 1 91 ? 14.688 -32.375 -30.469 1 96.12 91 SER A O 1
ATOM 704 N N . SER A 1 92 ? 16.672 -32.219 -29.422 1 94.5 92 SER A N 1
ATOM 705 C CA . SER A 1 92 ? 17.406 -32.031 -30.672 1 94.5 92 SER A CA 1
ATOM 706 C C . SER A 1 92 ? 17.141 -33.156 -31.656 1 94.5 92 SER A C 1
ATOM 708 O O . SER A 1 92 ? 17.047 -32.906 -32.875 1 94.5 92 SER A O 1
ATOM 710 N N . SER A 1 93 ? 16.969 -34.406 -31.234 1 94.38 93 SER A N 1
ATOM 711 C CA . SER A 1 93 ? 16.719 -35.562 -32.094 1 94.38 93 SER A CA 1
ATOM 712 C C . SER A 1 93 ? 15.242 -35.688 -32.438 1 94.38 93 SER A C 1
ATOM 714 O O . SER A 1 93 ? 14.859 -36.531 -33.25 1 94.38 93 SER A O 1
ATOM 716 N N . GLU A 1 94 ? 14.414 -34.938 -31.766 1 95.69 94 GLU A N 1
ATOM 717 C CA . GLU A 1 94 ? 12.961 -34.969 -31.922 1 95.69 94 GLU A CA 1
ATOM 718 C C . GLU A 1 94 ? 12.383 -36.281 -31.438 1 95.69 94 GLU A C 1
ATOM 720 O O . GLU A 1 94 ? 11.32 -36.719 -31.906 1 95.69 94 GLU A O 1
ATOM 725 N N . ASN A 1 95 ? 13.18 -36.906 -30.578 1 96.81 95 ASN A N 1
ATOM 726 C CA . ASN A 1 95 ? 12.711 -38.156 -29.969 1 96.81 95 ASN A CA 1
ATOM 727 C C . ASN A 1 95 ? 11.961 -37.906 -28.672 1 96.81 95 ASN A C 1
ATOM 729 O O . ASN A 1 95 ? 11.203 -38.75 -28.203 1 96.81 95 ASN A O 1
ATOM 733 N N . LEU A 1 96 ? 12.227 -36.781 -28.031 1 98.19 96 LEU A N 1
ATOM 734 C CA . LEU A 1 96 ? 11.578 -36.406 -26.781 1 98.19 96 LEU A CA 1
ATOM 735 C C . LEU A 1 96 ? 10.727 -35.156 -26.953 1 98.19 96 LEU A C 1
ATOM 737 O O . LEU A 1 96 ? 11.086 -34.281 -27.719 1 98.19 96 LEU A O 1
ATOM 741 N N . ALA A 1 97 ? 9.633 -35.094 -26.297 1 98.56 97 ALA A N 1
ATOM 742 C CA . ALA A 1 97 ? 8.836 -33.875 -26.125 1 98.56 97 ALA A CA 1
ATOM 743 C C . ALA A 1 97 ? 8.602 -33.594 -24.641 1 98.56 97 ALA A C 1
ATOM 745 O O . ALA A 1 97 ? 8.375 -34.5 -23.844 1 98.56 97 ALA A O 1
ATOM 746 N N . LEU A 1 98 ? 8.727 -32.344 -24.25 1 98.62 98 LEU A N 1
ATOM 747 C CA . LEU A 1 98 ? 8.656 -31.969 -22.828 1 98.62 98 LEU A CA 1
ATOM 748 C C . LEU A 1 98 ? 7.793 -30.734 -22.625 1 98.62 98 LEU A C 1
ATOM 750 O O . LEU A 1 98 ? 7.891 -29.766 -23.406 1 98.62 98 LEU A O 1
ATOM 754 N N . ILE A 1 99 ? 6.898 -30.781 -21.656 1 98.31 99 ILE A N 1
ATOM 755 C CA . ILE A 1 99 ? 6.191 -29.609 -21.172 1 98.31 99 ILE A CA 1
ATOM 756 C C . ILE A 1 99 ? 6.645 -29.266 -19.75 1 98.31 99 ILE A C 1
ATOM 758 O O . ILE A 1 99 ? 7.168 -30.141 -19.031 1 98.31 99 ILE A O 1
ATOM 762 N N . HIS A 1 100 ? 6.52 -28 -19.422 1 96.81 100 HIS A N 1
ATOM 763 C CA . HIS A 1 100 ? 7.121 -27.531 -18.172 1 96.81 100 HIS A CA 1
ATOM 764 C C . HIS A 1 100 ? 6.316 -26.375 -17.578 1 96.81 100 HIS A C 1
ATOM 766 O O . HIS A 1 100 ? 5.988 -25.422 -18.266 1 96.81 100 HIS A O 1
ATOM 772 N N . ASN A 1 101 ? 5.84 -26.547 -16.359 1 94.38 101 ASN A N 1
ATOM 773 C CA . ASN A 1 101 ? 5.359 -25.453 -15.516 1 94.38 101 ASN A CA 1
ATOM 774 C C . ASN A 1 101 ? 6.355 -25.125 -14.414 1 94.38 101 ASN A C 1
ATOM 776 O O . ASN A 1 101 ? 6.504 -25.891 -13.453 1 94.38 101 ASN A O 1
ATOM 780 N N . GLY A 1 102 ? 7.035 -24.062 -14.57 1 92.81 102 GLY A N 1
ATOM 781 C CA . GLY A 1 102 ? 8.078 -23.688 -13.633 1 92.81 102 GLY A CA 1
ATOM 782 C C . GLY A 1 102 ? 9.133 -22.797 -14.25 1 92.81 102 GLY A C 1
ATOM 783 O O . GLY A 1 102 ? 8.938 -22.234 -15.336 1 92.81 102 GLY A O 1
ATOM 784 N N . ILE A 1 103 ? 10.195 -22.594 -13.469 1 89.75 103 ILE A N 1
ATOM 785 C CA . ILE A 1 103 ? 11.312 -21.781 -13.922 1 89.75 103 ILE A CA 1
ATOM 786 C C . ILE A 1 103 ? 12.633 -22.469 -13.57 1 89.75 103 ILE A C 1
ATOM 788 O O . ILE A 1 103 ? 12.859 -22.844 -12.414 1 89.75 103 ILE A O 1
ATOM 792 N N . ILE A 1 104 ? 13.391 -22.688 -14.602 1 92.69 104 ILE A N 1
ATOM 793 C CA . ILE A 1 104 ? 14.75 -23.156 -14.375 1 92.69 104 ILE A CA 1
ATOM 794 C C . ILE A 1 104 ? 15.688 -21.953 -14.195 1 92.69 104 ILE A C 1
ATOM 796 O O . ILE A 1 104 ? 16.125 -21.359 -15.18 1 92.69 104 ILE A O 1
ATOM 800 N N . GLU A 1 105 ? 16.094 -21.766 -13.055 1 86.25 105 GLU A N 1
ATOM 801 C CA . GLU A 1 105 ? 16.828 -20.562 -12.68 1 86.25 105 GLU A CA 1
ATOM 802 C C . GLU A 1 105 ? 18.234 -20.562 -13.281 1 86.25 105 GLU A C 1
ATOM 804 O O . GLU A 1 105 ? 18.75 -19.5 -13.664 1 86.25 105 GLU A O 1
ATOM 809 N N . ASN A 1 106 ? 18.859 -21.719 -13.328 1 90.12 106 ASN A N 1
ATOM 810 C CA . ASN A 1 106 ? 20.219 -21.797 -13.82 1 90.12 106 ASN A CA 1
ATOM 811 C C . ASN A 1 106 ? 20.266 -22.188 -15.289 1 90.12 106 ASN A C 1
ATOM 813 O O . ASN A 1 106 ? 21.203 -22.875 -15.727 1 90.12 106 ASN A O 1
ATOM 817 N N . TYR A 1 107 ? 19.25 -21.828 -16.016 1 91.38 107 TYR A N 1
ATOM 818 C CA . TYR A 1 107 ? 19.141 -22.25 -17.406 1 91.38 107 TYR A CA 1
ATOM 819 C C . TYR A 1 107 ? 20.297 -21.703 -18.234 1 91.38 107 TYR A C 1
ATOM 821 O O . TYR A 1 107 ? 20.75 -22.359 -19.172 1 91.38 107 TYR A O 1
ATOM 829 N N . ALA A 1 108 ? 20.797 -20.5 -17.906 1 87.25 108 ALA A N 1
ATOM 830 C CA . ALA A 1 108 ? 21.859 -19.875 -18.688 1 87.25 108 ALA A CA 1
ATOM 831 C C . ALA A 1 108 ? 23.141 -20.688 -18.625 1 87.25 108 ALA A C 1
ATOM 833 O O . ALA A 1 108 ? 23.797 -20.906 -19.656 1 87.25 108 ALA A O 1
ATOM 834 N N . VAL A 1 109 ? 23.453 -21.094 -17.438 1 91.19 109 VAL A N 1
ATOM 835 C CA . VAL A 1 109 ? 24.656 -21.891 -17.234 1 91.19 109 VAL A CA 1
ATOM 836 C C . VAL A 1 109 ? 24.516 -23.234 -17.938 1 91.19 109 VAL A C 1
ATOM 838 O O . VAL A 1 109 ? 25.453 -23.703 -18.578 1 91.19 109 VAL A O 1
ATOM 841 N N . LEU A 1 110 ? 23.375 -23.828 -17.828 1 95.88 110 LEU A N 1
ATOM 842 C CA . LEU A 1 110 ? 23.125 -25.125 -18.469 1 95.88 110 LEU A CA 1
ATOM 843 C C . LEU A 1 110 ? 23.156 -25 -19.984 1 95.88 110 LEU A C 1
ATOM 845 O O . LEU A 1 110 ? 23.672 -25.875 -20.672 1 95.88 110 LEU A O 1
ATOM 849 N N . LYS A 1 111 ? 22.641 -23.906 -20.422 1 95.5 111 LYS A N 1
ATOM 850 C CA . LYS A 1 111 ? 22.625 -23.641 -21.859 1 95.5 111 LYS A CA 1
ATOM 851 C C . LYS A 1 111 ? 24.047 -23.516 -22.406 1 95.5 111 LYS A C 1
ATOM 853 O O . LYS A 1 111 ? 24.359 -24.094 -23.453 1 95.5 111 LYS A O 1
ATOM 858 N N . GLU A 1 112 ? 24.828 -22.781 -21.75 1 94.62 112 GLU A N 1
ATOM 859 C CA . GLU A 1 112 ? 26.219 -22.625 -22.172 1 94.62 112 GLU A CA 1
ATOM 860 C C . GLU A 1 112 ? 26.953 -23.953 -22.203 1 94.62 112 GLU A C 1
ATOM 862 O O . GLU A 1 112 ? 27.719 -24.234 -23.125 1 94.62 112 GLU A O 1
ATOM 867 N N . LYS A 1 113 ? 26.734 -24.719 -21.172 1 96.06 113 LYS A N 1
ATOM 868 C CA . LYS A 1 113 ? 27.328 -26.062 -21.094 1 96.06 113 LYS A CA 1
ATOM 869 C C . LYS A 1 113 ? 26.906 -26.922 -22.281 1 96.06 113 LYS A C 1
ATOM 871 O O . LYS A 1 113 ? 27.75 -27.609 -22.875 1 96.06 113 LYS A O 1
ATOM 876 N N . LEU A 1 114 ? 25.672 -26.922 -22.672 1 97.56 114 LEU A N 1
ATOM 877 C CA . LEU A 1 114 ? 25.125 -27.734 -23.75 1 97.56 114 LEU A CA 1
ATOM 878 C C . LEU A 1 114 ? 25.609 -27.219 -25.109 1 97.56 114 LEU A C 1
ATOM 880 O O . LEU A 1 114 ? 25.859 -28 -26.016 1 97.56 114 LEU A O 1
ATOM 884 N N . GLN A 1 115 ? 25.656 -25.875 -25.188 1 96.75 115 GLN A N 1
ATOM 885 C CA . GLN A 1 115 ? 26.172 -25.281 -26.422 1 96.75 115 GLN A CA 1
ATOM 886 C C . GLN A 1 115 ? 27.609 -25.719 -26.688 1 96.75 115 GLN A C 1
ATOM 888 O O . GLN A 1 115 ? 27.984 -25.984 -27.828 1 96.75 115 GLN A O 1
ATOM 893 N N . ALA A 1 116 ? 28.359 -25.75 -25.656 1 96.5 116 ALA A N 1
ATOM 894 C CA . ALA A 1 116 ? 29.75 -26.203 -25.75 1 96.5 116 ALA A CA 1
ATOM 895 C C . ALA A 1 116 ? 29.812 -27.641 -26.219 1 96.5 116 ALA A C 1
ATOM 897 O O . ALA A 1 116 ? 30.812 -28.062 -26.812 1 96.5 116 ALA A O 1
ATOM 898 N N . LYS A 1 117 ? 28.766 -28.438 -26.016 1 96.19 117 LYS A N 1
ATOM 899 C CA . LYS A 1 117 ? 28.719 -29.844 -26.422 1 96.19 117 LYS A CA 1
ATOM 900 C C . LYS A 1 117 ? 28.062 -30 -27.781 1 96.19 117 LYS A C 1
ATOM 902 O O . LYS A 1 117 ? 27.766 -31.109 -28.219 1 96.19 117 LYS A O 1
ATOM 907 N N . GLY A 1 118 ? 27.703 -28.875 -28.453 1 94.88 118 GLY A N 1
ATOM 908 C CA . GLY A 1 118 ? 27.234 -28.891 -29.828 1 94.88 118 GLY A CA 1
ATOM 909 C C . GLY A 1 118 ? 25.719 -28.766 -29.953 1 94.88 118 GLY A C 1
ATOM 910 O O . GLY A 1 118 ? 25.188 -28.828 -31.047 1 94.88 118 GLY A O 1
ATOM 911 N N . TYR A 1 119 ? 25.016 -28.609 -28.859 1 95.94 119 TYR A N 1
ATOM 912 C CA . TYR A 1 119 ? 23.562 -28.453 -28.906 1 95.94 119 TYR A CA 1
ATOM 913 C C . TYR A 1 119 ? 23.172 -27.062 -29.359 1 95.94 119 TYR A C 1
ATOM 915 O O . TYR A 1 119 ? 23.859 -26.078 -29.031 1 95.94 119 TYR A O 1
ATOM 923 N N . THR A 1 120 ? 22.109 -26.938 -30.141 1 95.31 120 THR A N 1
ATOM 924 C CA . THR A 1 120 ? 21.531 -25.672 -30.578 1 95.31 120 THR A CA 1
ATOM 925 C C . THR A 1 120 ? 20.125 -25.5 -30.031 1 95.31 120 THR A C 1
ATOM 927 O O . THR A 1 120 ? 19.469 -26.469 -29.656 1 95.31 120 THR A O 1
ATOM 930 N N . PHE A 1 121 ? 19.75 -24.297 -29.922 1 95.31 121 PHE A N 1
ATOM 931 C CA . PHE A 1 121 ? 18.469 -23.969 -29.328 1 95.31 121 PHE A CA 1
ATOM 932 C C . PHE A 1 121 ? 17.609 -23.172 -30.312 1 95.31 121 PHE A C 1
ATOM 934 O O . PHE A 1 121 ? 18.109 -22.312 -31.031 1 95.31 121 PHE A O 1
ATOM 941 N N . LYS A 1 122 ? 16.344 -23.547 -30.344 1 94 122 LYS A N 1
ATOM 942 C CA . LYS A 1 122 ? 15.406 -22.938 -31.281 1 94 122 LYS A CA 1
ATOM 943 C C . LYS A 1 122 ? 14.547 -21.891 -30.609 1 94 122 LYS A C 1
ATOM 945 O O . LYS A 1 122 ? 13.914 -21.062 -31.281 1 94 122 LYS A O 1
ATOM 950 N N . SER A 1 123 ? 14.445 -21.906 -29.297 1 93.75 123 SER A N 1
ATOM 951 C CA . SER A 1 123 ? 13.602 -20.984 -28.531 1 93.75 123 SER A CA 1
ATOM 952 C C . SER A 1 123 ? 14.414 -20.219 -27.5 1 93.75 123 SER A C 1
ATOM 954 O O . SER A 1 123 ? 15.648 -20.312 -27.484 1 93.75 123 SER A O 1
ATOM 956 N N . SER A 1 124 ? 13.773 -19.359 -26.812 1 89.56 124 SER A N 1
ATOM 957 C CA . SER A 1 124 ? 14.422 -18.578 -25.766 1 89.56 124 SER A CA 1
ATOM 958 C C . SER A 1 124 ? 13.93 -18.969 -24.375 1 89.56 124 SER A C 1
ATOM 960 O O . SER A 1 124 ? 14 -18.172 -23.438 1 89.56 124 SER A O 1
ATOM 962 N N . THR A 1 125 ? 13.469 -20.203 -24.312 1 92.62 125 THR A N 1
ATOM 963 C CA . THR A 1 125 ? 12.852 -20.609 -23.047 1 92.62 125 THR A CA 1
ATOM 964 C C . THR A 1 125 ? 13.82 -21.453 -22.219 1 92.62 125 THR A C 1
ATOM 966 O O . THR A 1 125 ? 14.711 -22.109 -22.766 1 92.62 125 THR A O 1
ATOM 969 N N . ASP A 1 126 ? 13.695 -21.406 -20.969 1 92.38 126 ASP A N 1
ATOM 970 C CA . ASP A 1 126 ? 14.43 -22.281 -20.062 1 92.38 126 ASP A CA 1
ATOM 971 C C . ASP A 1 126 ? 14.016 -23.734 -20.25 1 92.38 126 ASP A C 1
ATOM 973 O O . ASP A 1 126 ? 14.82 -24.656 -20.016 1 92.38 126 ASP A O 1
ATOM 977 N N . THR A 1 127 ? 12.867 -24 -20.703 1 95.44 127 THR A N 1
ATOM 978 C CA . THR A 1 127 ? 12.305 -25.328 -20.844 1 95.44 127 THR A CA 1
ATOM 979 C C . THR A 1 127 ? 13.023 -26.109 -21.953 1 95.44 127 THR A C 1
ATOM 981 O O . THR A 1 127 ? 13.242 -27.312 -21.828 1 95.44 127 THR A O 1
ATOM 984 N N . GLU A 1 128 ? 13.352 -25.375 -23.031 1 97.31 128 GLU A N 1
ATOM 985 C CA . GLU A 1 128 ? 14.086 -26.062 -24.094 1 97.31 128 GLU A CA 1
ATOM 986 C C . GLU A 1 128 ? 15.445 -26.547 -23.594 1 97.31 128 GLU A C 1
ATOM 988 O O . GLU A 1 128 ? 15.914 -27.609 -24.016 1 97.31 128 GLU A O 1
ATOM 993 N N . VAL A 1 129 ? 16.016 -25.781 -22.734 1 97.31 129 VAL A N 1
ATOM 994 C CA . VAL A 1 129 ? 17.297 -26.172 -22.156 1 97.31 129 VAL A CA 1
ATOM 995 C C . VAL A 1 129 ? 17.141 -27.484 -21.391 1 97.31 129 VAL A C 1
ATOM 997 O O . VAL A 1 129 ? 18.016 -28.359 -21.453 1 97.31 129 VAL A O 1
ATOM 1000 N N . LEU A 1 130 ? 16.062 -27.625 -20.734 1 97.88 130 LEU A N 1
ATOM 1001 C CA . LEU A 1 130 ? 15.828 -28.812 -19.906 1 97.88 130 LEU A CA 1
ATOM 1002 C C . LEU A 1 130 ? 15.68 -30.047 -20.781 1 97.88 130 LEU A C 1
ATOM 1004 O O . LEU A 1 130 ? 16.25 -31.109 -20.484 1 97.88 130 LEU A O 1
ATOM 1008 N N . VAL A 1 131 ? 14.906 -29.969 -21.844 1 98.38 131 VAL A N 1
ATOM 1009 C CA . VAL A 1 131 ? 14.695 -31.141 -22.672 1 98.38 131 VAL A CA 1
ATOM 1010 C C . VAL A 1 131 ? 16 -31.531 -23.359 1 98.38 131 VAL A C 1
ATOM 1012 O O . VAL A 1 131 ? 16.281 -32.719 -23.562 1 98.38 131 VAL A O 1
ATOM 1015 N N . GLN A 1 132 ? 16.812 -30.516 -23.75 1 98.44 132 GLN A N 1
ATOM 1016 C CA . GLN A 1 132 ? 18.109 -30.812 -24.328 1 98.44 132 GLN A CA 1
ATOM 1017 C C . GLN A 1 132 ? 19.031 -31.453 -23.297 1 98.44 132 GLN A C 1
ATOM 1019 O O . GLN A 1 132 ? 19.828 -32.344 -23.625 1 98.44 132 GLN A O 1
ATOM 1024 N N . LEU A 1 133 ? 18.922 -30.984 -22.062 1 98.31 133 LEU A N 1
ATOM 1025 C CA . LEU A 1 133 ? 19.719 -31.562 -21 1 98.31 133 LEU A CA 1
ATOM 1026 C C . LEU A 1 133 ? 19.344 -33.031 -20.781 1 98.31 133 LEU A C 1
ATOM 1028 O O . LEU A 1 133 ? 20.219 -33.875 -20.609 1 98.31 133 LEU A O 1
ATOM 1032 N N . ILE A 1 134 ? 18.094 -33.375 -20.781 1 98.25 134 ILE A N 1
ATOM 1033 C CA . ILE A 1 134 ? 17.609 -34.75 -20.609 1 98.25 134 ILE A CA 1
ATOM 1034 C C . ILE A 1 134 ? 18.125 -35.625 -21.75 1 98.25 134 ILE A C 1
ATOM 1036 O O . ILE A 1 134 ? 18.594 -36.719 -21.531 1 98.25 134 ILE A O 1
ATOM 1040 N N . GLU A 1 135 ? 18 -35.094 -22.953 1 97.81 135 GLU A N 1
ATOM 1041 C CA . GLU A 1 135 ? 18.5 -35.812 -24.109 1 97.81 135 GLU A CA 1
ATOM 1042 C C . GLU A 1 135 ? 20 -36.062 -24 1 97.81 135 GLU A C 1
ATOM 1044 O O . GLU A 1 135 ? 20.469 -37.156 -24.328 1 97.81 135 GLU A O 1
ATOM 1049 N N . TYR A 1 136 ? 20.703 -35.031 -23.625 1 97.62 136 TYR A N 1
ATOM 1050 C CA . TYR A 1 136 ? 22.141 -35.156 -23.453 1 97.62 136 TYR A CA 1
ATOM 1051 C C . TYR A 1 136 ? 22.484 -36.281 -22.469 1 97.62 136 TYR A C 1
ATOM 1053 O O . TYR A 1 136 ? 23.344 -37.094 -22.75 1 97.62 136 TYR A O 1
ATOM 1061 N N . MET A 1 137 ? 21.828 -36.25 -21.328 1 97.06 137 MET A N 1
ATOM 1062 C CA . MET A 1 137 ? 22.078 -37.281 -20.328 1 97.06 137 MET A CA 1
ATOM 1063 C C . MET A 1 137 ? 21.75 -38.656 -20.875 1 97.06 137 MET A C 1
ATOM 1065 O O . MET A 1 137 ? 22.484 -39.625 -20.625 1 97.06 137 MET A O 1
ATOM 1069 N N . LYS A 1 138 ? 20.688 -38.75 -21.562 1 96.69 138 LYS A N 1
ATOM 1070 C CA . LYS A 1 138 ? 20.203 -40.031 -22.078 1 96.69 138 LYS A CA 1
ATOM 1071 C C . LYS A 1 138 ? 21.156 -40.594 -23.109 1 96.69 138 LYS A C 1
ATOM 1073 O O . LYS A 1 138 ? 21.547 -41.781 -23.031 1 96.69 138 LYS A O 1
ATOM 1078 N N . VAL A 1 139 ? 21.562 -39.844 -24.062 1 96 139 VAL A N 1
ATOM 1079 C CA . VAL A 1 139 ? 22.359 -40.281 -25.203 1 96 139 VAL A CA 1
ATOM 1080 C C . VAL A 1 139 ? 23.797 -40.531 -24.75 1 96 139 VAL A C 1
ATOM 1082 O O . VAL A 1 139 ? 24.391 -41.562 -25.109 1 96 139 VAL A O 1
ATOM 1085 N N . THR A 1 140 ? 24.359 -39.625 -24.016 1 94.81 140 THR A N 1
ATOM 1086 C CA . THR A 1 140 ? 25.75 -39.688 -23.609 1 94.81 140 THR A CA 1
ATOM 1087 C C . THR A 1 140 ? 25.984 -40.906 -22.719 1 94.81 140 THR A C 1
ATOM 1089 O O . THR A 1 140 ? 27.031 -41.562 -22.797 1 94.81 140 THR A O 1
ATOM 1092 N N . ASN A 1 141 ? 25.016 -41.281 -21.922 1 94.19 141 ASN A N 1
ATOM 1093 C CA . ASN A 1 141 ? 25.219 -42.344 -20.938 1 94.19 141 ASN A CA 1
ATOM 1094 C C . ASN A 1 141 ? 24.391 -43.562 -21.266 1 94.19 141 ASN A C 1
ATOM 1096 O O . ASN A 1 141 ? 24.359 -44.531 -20.5 1 94.19 141 ASN A O 1
ATOM 1100 N N . HIS A 1 142 ? 23.703 -43.594 -22.328 1 95.44 142 HIS A N 1
ATOM 1101 C CA . HIS A 1 142 ? 22.859 -44.719 -22.781 1 95.44 142 HIS A CA 1
ATOM 1102 C C . HIS A 1 142 ? 21.875 -45.125 -21.703 1 95.44 142 HIS A C 1
ATOM 1104 O O . HIS A 1 142 ? 21.828 -46.312 -21.344 1 95.44 142 HIS A O 1
ATOM 1110 N N . LEU A 1 143 ? 21.141 -44.188 -21.25 1 96.06 143 LEU A N 1
ATOM 1111 C CA . LEU A 1 143 ? 20.25 -44.375 -20.109 1 96.06 143 LEU A CA 1
ATOM 1112 C C . LEU A 1 143 ? 18.797 -44.5 -20.578 1 96.06 143 LEU A C 1
ATOM 1114 O O . LEU A 1 143 ? 18.469 -44.125 -21.703 1 96.06 143 LEU A O 1
ATOM 1118 N N . ASP A 1 144 ? 17.969 -45.156 -19.719 1 95.88 144 ASP A N 1
ATOM 1119 C CA . ASP A 1 144 ? 16.531 -45.062 -19.938 1 95.88 144 ASP A CA 1
ATOM 1120 C C . ASP A 1 144 ? 16 -43.656 -19.594 1 95.88 144 ASP A C 1
ATOM 1122 O O . ASP A 1 144 ? 16.719 -42.844 -19 1 95.88 144 ASP A O 1
ATOM 1126 N N . LEU A 1 145 ? 14.812 -43.406 -20 1 97 145 LEU A N 1
ATOM 1127 C CA . LEU A 1 145 ? 14.242 -42.062 -19.875 1 97 145 LEU A CA 1
ATOM 1128 C C . LEU A 1 145 ? 14.156 -41.656 -18.406 1 97 145 LEU A C 1
ATOM 1130 O O . LEU A 1 145 ? 14.484 -40.5 -18.062 1 97 145 LEU A O 1
ATOM 1134 N N . LEU A 1 146 ? 13.664 -42.531 -17.516 1 97.62 146 LEU A N 1
ATOM 1135 C CA . LEU A 1 146 ? 13.516 -42.219 -16.094 1 97.62 146 LEU A CA 1
ATOM 1136 C C . LEU A 1 146 ? 14.852 -41.781 -15.5 1 97.62 146 LEU A C 1
ATOM 1138 O O . LEU A 1 146 ? 14.922 -40.719 -14.852 1 97.62 146 LEU A O 1
ATOM 1142 N N . THR A 1 147 ? 15.875 -42.5 -15.711 1 97.81 147 THR A N 1
ATOM 1143 C CA . THR A 1 147 ? 17.188 -42.219 -15.156 1 97.81 147 THR A CA 1
ATOM 1144 C C . THR A 1 147 ? 17.75 -40.906 -15.727 1 97.81 147 THR A C 1
ATOM 1146 O O . THR A 1 147 ? 18.375 -40.125 -15.016 1 97.81 147 THR A O 1
ATOM 1149 N N . ALA A 1 148 ? 17.547 -40.75 -17.016 1 97.94 148 ALA A N 1
ATOM 1150 C CA . ALA A 1 148 ? 17.984 -39.5 -17.656 1 97.94 148 ALA A CA 1
ATOM 1151 C C . ALA A 1 148 ? 17.312 -38.281 -17.031 1 97.94 148 ALA A C 1
ATOM 1153 O O . ALA A 1 148 ? 17.953 -37.281 -16.797 1 97.94 148 ALA A O 1
ATOM 1154 N N . VAL A 1 149 ? 15.992 -38.375 -16.797 1 98.25 149 VAL A N 1
ATOM 1155 C CA . VAL A 1 149 ? 15.234 -37.312 -16.188 1 98.25 149 VAL A CA 1
ATOM 1156 C C . VAL A 1 149 ? 15.758 -37.031 -14.773 1 98.25 149 VAL A C 1
ATOM 1158 O O . VAL A 1 149 ? 15.953 -35.906 -14.375 1 98.25 149 VAL A O 1
ATOM 1161 N N . GLN A 1 150 ? 16.016 -38.094 -14 1 97.94 150 GLN A N 1
ATOM 1162 C CA . GLN A 1 150 ? 16.531 -37.969 -12.641 1 97.94 150 GLN A CA 1
ATOM 1163 C C . GLN A 1 150 ? 17.875 -37.219 -12.617 1 97.94 150 GLN A C 1
ATOM 1165 O O . GLN A 1 150 ? 18.078 -36.312 -11.82 1 97.94 150 GLN A O 1
ATOM 1170 N N . LEU A 1 151 ? 18.734 -37.594 -13.484 1 97.25 151 LEU A N 1
ATOM 1171 C CA . LEU A 1 151 ? 20.062 -37 -13.531 1 97.25 151 LEU A CA 1
ATOM 1172 C C . LEU A 1 151 ? 19.984 -35.531 -13.961 1 97.25 151 LEU A C 1
ATOM 1174 O O . LEU A 1 151 ? 20.688 -34.688 -13.406 1 97.25 151 LEU A O 1
ATOM 1178 N N . ALA A 1 152 ? 19.188 -35.281 -14.977 1 98 152 ALA A N 1
ATOM 1179 C CA . ALA A 1 152 ? 19.016 -33.906 -15.438 1 98 152 ALA A CA 1
ATOM 1180 C C . ALA A 1 152 ? 18.484 -33.031 -14.32 1 98 152 ALA A C 1
ATOM 1182 O O . ALA A 1 152 ? 18.984 -31.922 -14.102 1 98 152 ALA A O 1
ATOM 1183 N N . LEU A 1 153 ? 17.438 -33.469 -13.594 1 97.81 153 LEU A N 1
ATOM 1184 C CA . LEU A 1 153 ? 16.766 -32.688 -12.578 1 97.81 153 LEU A CA 1
ATOM 1185 C C . LEU A 1 153 ? 17.672 -32.438 -11.367 1 97.81 153 LEU A C 1
ATOM 1187 O O . LEU A 1 153 ? 17.484 -31.5 -10.617 1 97.81 153 LEU A O 1
ATOM 1191 N N . ARG A 1 154 ? 18.656 -33.25 -11.203 1 96.38 154 ARG A N 1
ATOM 1192 C CA . ARG A 1 154 ? 19.641 -33.031 -10.141 1 96.38 154 ARG A CA 1
ATOM 1193 C C . ARG A 1 154 ? 20.5 -31.797 -10.422 1 96.38 154 ARG A C 1
ATOM 1195 O O . ARG A 1 154 ? 20.984 -31.156 -9.5 1 96.38 154 ARG A O 1
ATOM 1202 N N . GLU A 1 155 ? 20.609 -31.453 -11.672 1 96.44 155 GLU A N 1
ATOM 1203 C CA . GLU A 1 155 ? 21.438 -30.328 -12.062 1 96.44 155 GLU A CA 1
ATOM 1204 C C . GLU A 1 155 ? 20.609 -29.031 -12.125 1 96.44 155 GLU A C 1
ATOM 1206 O O . GLU A 1 155 ? 21.172 -27.938 -12.227 1 96.44 155 GLU A O 1
ATOM 1211 N N . VAL A 1 156 ? 19.375 -29.188 -12.047 1 95.62 156 VAL A N 1
ATOM 1212 C CA . VAL A 1 156 ? 18.469 -28.062 -12.273 1 95.62 156 VAL A CA 1
ATOM 1213 C C . VAL A 1 156 ? 18.172 -27.375 -10.945 1 95.62 156 VAL A C 1
ATOM 1215 O O . VAL A 1 156 ? 17.922 -28.031 -9.938 1 95.62 156 VAL A O 1
ATOM 1218 N N . ILE A 1 157 ? 18.297 -26.078 -10.961 1 91.44 157 ILE A N 1
ATOM 1219 C CA . ILE A 1 157 ? 17.875 -25.234 -9.844 1 91.44 157 ILE A CA 1
ATOM 1220 C C . ILE A 1 157 ? 16.594 -24.484 -10.219 1 91.44 157 ILE A C 1
ATOM 1222 O O . ILE A 1 157 ? 16.547 -23.812 -11.258 1 91.44 157 ILE A O 1
ATOM 1226 N N . GLY A 1 158 ? 15.586 -24.703 -9.391 1 90.62 158 GLY A N 1
ATOM 1227 C CA . GLY A 1 158 ? 14.344 -23.984 -9.656 1 90.62 158 GLY A CA 1
ATOM 1228 C C . GLY A 1 158 ? 13.109 -24.828 -9.352 1 90.62 158 GLY A C 1
ATOM 1229 O O . GLY A 1 158 ? 13.164 -25.75 -8.547 1 90.62 158 GLY A O 1
ATOM 1230 N N . ALA A 1 159 ? 11.953 -24.438 -9.836 1 91.81 159 ALA A N 1
ATOM 1231 C CA . ALA A 1 159 ? 10.672 -25.125 -9.656 1 91.81 159 ALA A CA 1
ATOM 1232 C C . ALA A 1 159 ? 10.188 -25.734 -10.969 1 91.81 159 ALA A C 1
ATOM 1234 O O . ALA A 1 159 ? 10.375 -25.156 -12.039 1 91.81 159 ALA A O 1
ATOM 1235 N N . TYR A 1 160 ? 9.555 -26.953 -10.828 1 95.06 160 TYR A N 1
ATOM 1236 C CA . TYR A 1 160 ? 9.102 -27.547 -12.078 1 95.06 160 TYR A CA 1
ATOM 1237 C C . TYR A 1 160 ? 7.98 -28.562 -11.828 1 95.06 160 TYR A C 1
ATOM 1239 O O . TYR A 1 160 ? 7.965 -29.234 -10.805 1 95.06 160 TYR A O 1
ATOM 1247 N N . ALA A 1 161 ? 7.059 -28.609 -12.648 1 96.75 161 ALA A N 1
ATOM 1248 C CA . ALA A 1 161 ? 6.184 -29.719 -13.023 1 96.75 161 ALA A CA 1
ATOM 1249 C C . ALA A 1 161 ? 6.352 -30.062 -14.5 1 96.75 161 ALA A C 1
ATOM 1251 O O . ALA A 1 161 ? 6.059 -29.234 -15.375 1 96.75 161 ALA A O 1
ATOM 1252 N N . ILE A 1 162 ? 6.91 -31.219 -14.742 1 98.25 162 ILE A N 1
ATOM 1253 C CA . ILE A 1 162 ? 7.203 -31.547 -16.125 1 98.25 162 ILE A CA 1
ATOM 1254 C C . ILE A 1 162 ? 6.531 -32.875 -16.5 1 98.25 162 ILE A C 1
ATOM 1256 O O . ILE A 1 162 ? 6.168 -33.656 -15.625 1 98.25 162 ILE A O 1
ATOM 1260 N N . ALA A 1 163 ? 6.309 -33.094 -17.703 1 98.62 163 ALA A N 1
ATOM 1261 C CA . ALA A 1 163 ? 5.934 -34.375 -18.328 1 98.62 163 ALA A CA 1
ATOM 1262 C C . ALA A 1 163 ? 6.727 -34.594 -19.609 1 98.62 163 ALA A C 1
ATOM 1264 O O . ALA A 1 163 ? 6.914 -33.656 -20.406 1 98.62 163 ALA A O 1
ATOM 1265 N N . VAL A 1 164 ? 7.246 -35.781 -19.766 1 98.62 164 VAL A N 1
ATOM 1266 C CA . VAL A 1 164 ? 8.117 -36.094 -20.891 1 98.62 164 VAL A CA 1
ATOM 1267 C C . VAL A 1 164 ? 7.566 -37.312 -21.656 1 98.62 164 VAL A C 1
ATOM 1269 O O . VAL A 1 164 ? 7.172 -38.312 -21.047 1 98.62 164 VAL A O 1
ATOM 1272 N N . LEU A 1 165 ? 7.527 -37.125 -22.969 1 98 165 LEU A N 1
ATOM 1273 C CA . LEU A 1 165 ? 7.219 -38.219 -23.891 1 98 165 LEU A CA 1
ATOM 1274 C C . LEU A 1 165 ? 8.461 -38.656 -24.656 1 98 165 LEU A C 1
ATOM 1276 O O . LEU A 1 165 ? 9.32 -37.812 -24.984 1 98 165 LEU A O 1
ATOM 1280 N N . GLU A 1 166 ? 8.492 -39.906 -24.906 1 97.69 166 GLU A N 1
ATOM 1281 C CA . GLU A 1 166 ? 9.523 -40.469 -25.781 1 97.69 166 GLU A CA 1
ATOM 1282 C C . GLU A 1 166 ? 8.891 -41.219 -26.938 1 97.69 166 GLU A C 1
ATOM 1284 O O . GLU A 1 166 ? 8.086 -42.125 -26.734 1 97.69 166 GLU A O 1
ATOM 1289 N N . LYS A 1 167 ? 9.289 -40.844 -28.141 1 96.94 167 LYS A N 1
ATOM 1290 C CA . LYS A 1 167 ? 8.734 -41.406 -29.375 1 96.94 167 LYS A CA 1
ATOM 1291 C C . LYS A 1 167 ? 8.844 -42.938 -29.375 1 96.94 167 LYS A C 1
ATOM 1293 O O . LYS A 1 167 ? 7.887 -43.625 -29.734 1 96.94 167 LYS A O 1
ATOM 1298 N N . ASP A 1 168 ? 9.922 -43.469 -28.875 1 94.19 168 ASP A N 1
ATOM 1299 C CA . ASP A 1 168 ? 10.227 -44.906 -28.953 1 94.19 168 ASP A CA 1
ATOM 1300 C C . ASP A 1 168 ? 9.578 -45.656 -27.797 1 94.19 168 ASP A C 1
ATOM 1302 O O . ASP A 1 168 ? 9.664 -46.875 -27.734 1 94.19 168 ASP A O 1
ATOM 1306 N N . ARG A 1 169 ? 8.969 -45 -26.922 1 93.88 169 ARG A N 1
ATOM 1307 C CA . ARG A 1 169 ? 8.258 -45.594 -25.812 1 93.88 169 ARG A CA 1
ATOM 1308 C C . ARG A 1 169 ? 6.832 -45.062 -25.703 1 93.88 169 ARG A C 1
ATOM 1310 O O . ARG A 1 169 ? 6.488 -44.375 -24.734 1 93.88 169 ARG A O 1
ATOM 1317 N N . PRO A 1 170 ? 6.008 -45.5 -26.609 1 93.25 170 PRO A N 1
ATOM 1318 C CA . PRO A 1 170 ? 4.672 -44.906 -26.75 1 93.25 170 PRO A CA 1
ATOM 1319 C C . PRO A 1 170 ? 3.723 -45.344 -25.641 1 93.25 170 PRO A C 1
ATOM 1321 O O . PRO A 1 170 ? 2.525 -45.062 -25.688 1 93.25 170 PRO A O 1
ATOM 1324 N N . ASP A 1 171 ? 4.199 -45.969 -24.578 1 94.81 171 ASP A N 1
ATOM 1325 C CA . ASP A 1 171 ? 3.352 -46.438 -23.469 1 94.81 171 ASP A CA 1
ATOM 1326 C C . ASP A 1 171 ? 3.855 -45.875 -22.141 1 94.81 171 ASP A C 1
ATOM 1328 O O . ASP A 1 171 ? 3.559 -46.438 -21.078 1 94.81 171 ASP A O 1
ATOM 1332 N N . GLU A 1 172 ? 4.551 -44.781 -22.281 1 96.81 172 GLU A N 1
ATOM 1333 C CA . GLU A 1 172 ? 5.148 -44.281 -21.047 1 96.81 172 GLU A CA 1
ATOM 1334 C C . GLU A 1 172 ? 5.148 -42.781 -21.016 1 96.81 172 GLU A C 1
ATOM 1336 O O . GLU A 1 172 ? 5.418 -42.125 -22.031 1 96.81 172 GLU A O 1
ATOM 1341 N N . ILE A 1 173 ? 4.758 -42.188 -19.875 1 98.38 173 ILE A N 1
ATOM 1342 C CA . ILE A 1 173 ? 4.961 -40.781 -19.562 1 98.38 173 ILE A CA 1
ATOM 1343 C C . ILE A 1 173 ? 5.75 -40.625 -18.266 1 98.38 173 ILE A C 1
ATOM 1345 O O . ILE A 1 173 ? 5.414 -41.281 -17.266 1 98.38 173 ILE A O 1
ATOM 1349 N N . ILE A 1 174 ? 6.812 -39.906 -18.266 1 98.62 174 ILE A N 1
ATOM 1350 C CA . ILE A 1 174 ? 7.535 -39.562 -17.047 1 98.62 174 ILE A CA 1
ATOM 1351 C C . ILE A 1 174 ? 7.18 -38.156 -16.625 1 98.62 174 ILE A C 1
ATOM 1353 O O . ILE A 1 174 ? 7.328 -37.188 -17.406 1 98.62 174 ILE A O 1
ATOM 1357 N N . ALA A 1 175 ? 6.645 -38 -15.453 1 98.62 175 ALA A N 1
ATOM 1358 C CA . ALA A 1 175 ? 6.289 -36.688 -14.906 1 98.62 175 ALA A CA 1
ATOM 1359 C C . ALA A 1 175 ? 7 -36.438 -13.578 1 98.62 175 ALA A C 1
ATOM 1361 O O . ALA A 1 175 ? 7.164 -37.344 -12.773 1 98.62 175 ALA A O 1
ATOM 1362 N N . ALA A 1 176 ? 7.457 -35.25 -13.352 1 98.31 176 ALA A N 1
ATOM 1363 C CA . ALA A 1 176 ? 8.211 -34.906 -12.141 1 98.31 176 ALA A CA 1
ATOM 1364 C C . ALA A 1 176 ? 7.766 -33.562 -11.586 1 98.31 176 ALA A C 1
ATOM 1366 O O . ALA A 1 176 ? 7.332 -32.688 -12.328 1 98.31 176 ALA A O 1
ATOM 1367 N N . ARG A 1 177 ? 7.891 -33.469 -10.281 1 96.56 177 ARG A N 1
ATOM 1368 C CA . ARG A 1 177 ? 7.402 -32.25 -9.617 1 96.56 177 ARG A CA 1
ATOM 1369 C C . ARG A 1 177 ? 8.406 -31.75 -8.594 1 96.56 177 ARG A C 1
ATOM 1371 O O . ARG A 1 177 ? 8.953 -32.531 -7.809 1 96.56 177 ARG A O 1
ATOM 1378 N N . LYS A 1 178 ? 8.656 -30.453 -8.656 1 95 178 LYS A N 1
ATOM 1379 C CA . LYS A 1 178 ? 9.297 -29.719 -7.57 1 95 178 LYS A CA 1
ATOM 1380 C C . LYS A 1 178 ? 8.688 -28.328 -7.41 1 95 178 LYS A C 1
ATOM 1382 O O . LYS A 1 178 ? 8.836 -27.484 -8.281 1 95 178 LYS A O 1
ATOM 1387 N N . SER A 1 179 ? 8.016 -28.047 -6.328 1 91 179 SER A N 1
ATOM 1388 C CA . SER A 1 179 ? 7.434 -26.766 -5.941 1 91 179 SER A CA 1
ATOM 1389 C C . SER A 1 179 ? 6.191 -26.438 -6.762 1 91 179 SER A C 1
ATOM 1391 O O . SER A 1 179 ? 5.176 -26 -6.219 1 91 179 SER A O 1
ATOM 1393 N N . SER A 1 180 ? 6.188 -26.672 -8.102 1 93.31 180 SER A N 1
ATOM 1394 C CA . SER A 1 180 ? 5.012 -26.469 -8.945 1 93.31 180 SER A CA 1
ATOM 1395 C C . SER A 1 180 ? 4.031 -27.625 -8.812 1 93.31 180 SER A C 1
ATOM 1397 O O . SER A 1 180 ? 4.438 -28.781 -8.727 1 93.31 180 SER A O 1
ATOM 1399 N N . PRO A 1 181 ? 2.791 -27.344 -8.859 1 93 181 PRO A N 1
ATOM 1400 C CA . PRO A 1 181 ? 1.811 -28.391 -8.594 1 93 181 PRO A CA 1
ATOM 1401 C C . PRO A 1 181 ? 1.685 -29.391 -9.742 1 93 181 PRO A C 1
ATOM 1403 O O . PRO A 1 181 ? 1.76 -29 -10.914 1 93 181 PRO A O 1
ATOM 1406 N N . LEU A 1 182 ? 1.461 -30.656 -9.438 1 95.94 182 LEU A N 1
ATOM 1407 C CA . LEU A 1 182 ? 1.223 -31.75 -10.375 1 95.94 182 LEU A CA 1
ATOM 1408 C C . LEU A 1 182 ? 0.37 -32.844 -9.734 1 95.94 182 LEU A C 1
ATOM 1410 O O . LEU A 1 182 ? 0.677 -33.312 -8.641 1 95.94 182 LEU A O 1
ATOM 1414 N N . VAL A 1 183 ? -0.708 -33.188 -10.445 1 95.62 183 VAL A N 1
ATOM 1415 C CA . VAL A 1 183 ? -1.653 -34.188 -9.945 1 95.62 183 VAL A CA 1
ATOM 1416 C C . VAL A 1 183 ? -1.82 -35.312 -10.977 1 95.62 183 VAL A C 1
ATOM 1418 O O . VAL A 1 183 ? -1.885 -35.031 -12.18 1 95.62 183 VAL A O 1
ATOM 1421 N N . VAL A 1 184 ? -1.84 -36.531 -10.492 1 97.88 184 VAL A N 1
ATOM 1422 C CA . VAL A 1 184 ? -2.074 -37.688 -11.344 1 97.88 184 VAL A CA 1
ATOM 1423 C C . VAL A 1 184 ? -3.48 -38.25 -11.102 1 97.88 184 VAL A C 1
ATOM 1425 O O . VAL A 1 184 ? -3.861 -38.5 -9.953 1 97.88 184 VAL A O 1
ATOM 1428 N N . GLY A 1 185 ? -4.258 -38.312 -12.141 1 97.62 185 GLY A N 1
ATOM 1429 C CA . GLY A 1 185 ? -5.559 -38.969 -12.07 1 97.62 185 GLY A CA 1
ATOM 1430 C C . GLY A 1 185 ? -5.516 -40.438 -12.461 1 97.62 185 GLY A C 1
ATOM 1431 O O . GLY A 1 185 ? -4.898 -40.812 -13.461 1 97.62 185 GLY A O 1
ATOM 1432 N N . ILE A 1 186 ? -6.16 -41.281 -11.648 1 97.25 186 ILE A N 1
ATOM 1433 C CA . ILE A 1 186 ? -6.172 -42.719 -11.891 1 97.25 186 ILE A CA 1
ATOM 1434 C C . ILE A 1 186 ? -7.539 -43.125 -12.43 1 97.25 186 ILE A C 1
ATOM 1436 O O . ILE A 1 186 ? -8.523 -43.156 -11.68 1 97.25 186 ILE A O 1
ATOM 1440 N N . GLY A 1 187 ? -7.57 -43.438 -13.703 1 95.56 187 GLY A N 1
ATOM 1441 C CA . GLY A 1 187 ? -8.781 -43.969 -14.305 1 95.56 187 GLY A CA 1
ATOM 1442 C C . GLY A 1 187 ? -8.773 -45.469 -14.445 1 95.56 187 GLY A C 1
ATOM 1443 O O . GLY A 1 187 ? -8.039 -46.156 -13.742 1 95.56 187 GLY A O 1
ATOM 1444 N N . GLU A 1 188 ? -9.75 -45.938 -15.281 1 93.69 188 GLU A N 1
ATOM 1445 C CA . GLU A 1 188 ? -9.781 -47.375 -15.609 1 93.69 188 GLU A CA 1
ATOM 1446 C C . GLU A 1 188 ? -8.797 -47.688 -16.734 1 93.69 188 GLU A C 1
ATOM 1448 O O . GLU A 1 188 ? -9.141 -47.594 -17.906 1 93.69 188 GLU A O 1
ATOM 1453 N N . ASP A 1 189 ? -7.73 -48.156 -16.438 1 94.12 189 ASP A N 1
ATOM 1454 C CA . ASP A 1 189 ? -6.664 -48.5 -17.375 1 94.12 189 ASP A CA 1
ATOM 1455 C C . ASP A 1 189 ? -6.207 -47.25 -18.141 1 94.12 189 ASP A C 1
ATOM 1457 O O . ASP A 1 189 ? -5.973 -47.312 -19.344 1 94.12 189 ASP A O 1
ATOM 1461 N N . GLU A 1 190 ? -6.211 -46.125 -17.5 1 97.06 190 GLU A N 1
ATOM 1462 C CA . GLU A 1 190 ? -5.785 -44.844 -18.047 1 97.06 190 GLU A CA 1
ATOM 1463 C C . GLU A 1 190 ? -5.285 -43.906 -16.953 1 97.06 190 GLU A C 1
ATOM 1465 O O . GLU A 1 190 ? -5.621 -44.062 -15.773 1 97.06 190 GLU A O 1
ATOM 1470 N N . PHE A 1 191 ? -4.449 -43 -17.281 1 98.44 191 PHE A N 1
ATOM 1471 C CA . PHE A 1 191 ? -3.926 -42.031 -16.359 1 98.44 191 PHE A CA 1
ATOM 1472 C C . PHE A 1 191 ? -4.051 -40.625 -16.938 1 98.44 191 PHE A C 1
ATOM 1474 O O . PHE A 1 191 ? -4.023 -40.438 -18.156 1 98.44 191 PHE A O 1
ATOM 1481 N N . PHE A 1 192 ? -4.242 -39.719 -16.062 1 98.25 192 PHE A N 1
ATOM 1482 C CA . PHE A 1 192 ? -4.293 -38.281 -16.375 1 98.25 192 PHE A CA 1
ATOM 1483 C C . PHE A 1 192 ? -3.244 -37.5 -15.586 1 98.25 192 PHE A C 1
ATOM 1485 O O . PHE A 1 192 ? -2.91 -37.875 -14.461 1 98.25 192 PHE A O 1
ATOM 1492 N N . LEU A 1 193 ? -2.703 -36.531 -16.188 1 97.94 193 LEU A N 1
ATOM 1493 C CA . LEU A 1 193 ? -1.804 -35.562 -15.539 1 97.94 193 LEU A CA 1
ATOM 1494 C C . LEU A 1 193 ? -2.32 -34.156 -15.68 1 97.94 193 LEU A C 1
ATOM 1496 O O . LEU A 1 193 ? -2.826 -33.781 -16.734 1 97.94 193 LEU A O 1
ATOM 1500 N N . ALA A 1 194 ? -2.191 -33.406 -14.609 1 96.94 194 ALA A N 1
ATOM 1501 C CA . ALA A 1 194 ? -2.568 -32 -14.742 1 96.94 194 ALA A CA 1
ATOM 1502 C C . ALA A 1 194 ? -1.952 -31.172 -13.625 1 96.94 194 ALA A C 1
ATOM 1504 O O . ALA A 1 194 ? -1.567 -31.703 -12.578 1 96.94 194 ALA A O 1
ATOM 1505 N N . SER A 1 195 ? -1.836 -29.891 -13.906 1 94.44 195 SER A N 1
ATOM 1506 C CA . SER A 1 195 ? -1.348 -28.953 -12.898 1 94.44 195 SER A CA 1
ATOM 1507 C C . SER A 1 195 ? -2.439 -28.609 -11.891 1 94.44 195 SER A C 1
ATOM 1509 O O . SER A 1 195 ? -2.18 -27.922 -10.898 1 94.44 195 SER A O 1
ATOM 1511 N N . ASP A 1 196 ? -3.621 -29.016 -12.109 1 90.25 196 ASP A N 1
ATOM 1512 C CA . ASP A 1 196 ? -4.805 -28.859 -11.266 1 90.25 196 ASP A CA 1
ATOM 1513 C C . ASP A 1 196 ? -5.762 -30.047 -11.445 1 90.25 196 ASP A C 1
ATOM 1515 O O . ASP A 1 196 ? -5.711 -30.734 -12.461 1 90.25 196 ASP A O 1
ATOM 1519 N N . ALA A 1 197 ? -6.637 -30.234 -10.531 1 90 197 ALA A N 1
ATOM 1520 C CA . ALA A 1 197 ? -7.531 -31.391 -10.586 1 90 197 ALA A CA 1
ATOM 1521 C C . ALA A 1 197 ? -8.688 -31.141 -11.555 1 90 197 ALA A C 1
ATOM 1523 O O . ALA A 1 197 ? -9.367 -32.094 -11.969 1 90 197 ALA A O 1
ATOM 1524 N N . THR A 1 198 ? -8.938 -29.953 -11.938 1 89.5 198 THR A N 1
ATOM 1525 C CA . THR A 1 198 ? -10.125 -29.578 -12.688 1 89.5 198 THR A CA 1
ATOM 1526 C C . THR A 1 198 ? -10.172 -30.312 -14.031 1 89.5 198 THR A C 1
ATOM 1528 O O . THR A 1 198 ? -11.242 -30.734 -14.477 1 89.5 198 THR A O 1
ATOM 1531 N N . PRO A 1 199 ? -9.031 -30.531 -14.703 1 93.38 199 PRO A N 1
ATOM 1532 C CA . PRO A 1 199 ? -9.094 -31.266 -15.969 1 93.38 199 PRO A CA 1
ATOM 1533 C C . PRO A 1 199 ? -9.398 -32.75 -15.773 1 93.38 199 PRO A C 1
ATOM 1535 O O . PRO A 1 199 ? -9.82 -33.438 -16.719 1 93.38 199 PRO A O 1
ATOM 1538 N N . ILE A 1 200 ? -9.219 -33.25 -14.594 1 93.88 200 ILE A N 1
ATOM 1539 C CA . ILE A 1 200 ? -9.227 -34.688 -14.336 1 93.88 200 ILE A CA 1
ATOM 1540 C C . ILE A 1 200 ? -10.617 -35.125 -13.883 1 93.88 200 ILE A C 1
ATOM 1542 O O . ILE A 1 200 ? -11.062 -36.219 -14.203 1 93.88 200 ILE A O 1
ATOM 1546 N N . VAL A 1 201 ? -11.336 -34.281 -13.273 1 90.81 201 VAL A N 1
ATOM 1547 C CA . VAL A 1 201 ? -12.516 -34.625 -12.492 1 90.81 201 VAL A CA 1
ATOM 1548 C C . VAL A 1 201 ? -13.609 -35.156 -13.406 1 90.81 201 VAL A C 1
ATOM 1550 O O . VAL A 1 201 ? -14.516 -35.875 -12.961 1 90.81 201 VAL A O 1
ATOM 1553 N N . GLU A 1 202 ? -13.586 -34.844 -14.633 1 91 202 GLU A N 1
ATOM 1554 C CA . GLU A 1 202 ? -14.57 -35.344 -15.578 1 91 202 GLU A CA 1
ATOM 1555 C C . GLU A 1 202 ? -14.375 -36.844 -15.836 1 91 202 GLU A C 1
ATOM 1557 O O . GLU A 1 202 ? -15.305 -37.531 -16.266 1 91 202 GLU A O 1
ATOM 1562 N N . TYR A 1 203 ? -13.25 -37.344 -15.562 1 94.88 203 TYR A N 1
ATOM 1563 C CA . TYR A 1 203 ? -12.914 -38.719 -15.984 1 94.88 203 TYR A CA 1
ATOM 1564 C C . TYR A 1 203 ? -12.742 -39.625 -14.781 1 94.88 203 TYR A C 1
ATOM 1566 O O . TYR A 1 203 ? -12.969 -40.844 -14.867 1 94.88 203 TYR A O 1
ATOM 1574 N N . THR A 1 204 ? -12.203 -39.094 -13.695 1 95.12 204 THR A N 1
ATOM 1575 C CA . THR A 1 204 ? -12.023 -39.875 -12.469 1 95.12 204 THR A CA 1
ATOM 1576 C C . THR A 1 204 ? -12 -38.938 -11.258 1 95.12 204 THR A C 1
ATOM 1578 O O . THR A 1 204 ? -11.734 -37.75 -11.383 1 95.12 204 THR A O 1
ATOM 1581 N N . ASP A 1 205 ? -12.336 -39.438 -10.07 1 93.12 205 ASP A N 1
ATOM 1582 C CA . ASP A 1 205 ? -12.25 -38.688 -8.82 1 93.12 205 ASP A CA 1
ATOM 1583 C C . ASP A 1 205 ? -11.07 -39.156 -7.973 1 93.12 205 ASP A C 1
ATOM 1585 O O . ASP A 1 205 ? -10.82 -38.594 -6.895 1 93.12 205 ASP A O 1
ATOM 1589 N N . LYS A 1 206 ? -10.359 -40.156 -8.461 1 95.88 206 LYS A N 1
ATOM 1590 C CA . LYS A 1 206 ? -9.18 -40.656 -7.758 1 95.88 206 LYS A CA 1
ATOM 1591 C C . LYS A 1 206 ? -7.914 -39.969 -8.234 1 95.88 206 LYS A C 1
ATOM 1593 O O . LYS A 1 206 ? -7.527 -40.094 -9.398 1 95.88 206 LYS A O 1
ATOM 1598 N N . VAL A 1 207 ? -7.301 -39.25 -7.305 1 95.62 207 VAL A N 1
ATOM 1599 C CA . VAL A 1 207 ? -6.133 -38.469 -7.73 1 95.62 207 VAL A CA 1
ATOM 1600 C C . VAL A 1 207 ? -4.988 -38.688 -6.742 1 95.62 207 VAL A C 1
ATOM 1602 O O . VAL A 1 207 ? -5.215 -39.094 -5.598 1 95.62 207 VAL A O 1
ATOM 1605 N N . VAL A 1 208 ? -3.758 -38.562 -7.219 1 95.75 208 VAL A N 1
ATOM 1606 C CA . VAL A 1 208 ? -2.535 -38.531 -6.422 1 95.75 208 VAL A CA 1
ATOM 1607 C C . VAL A 1 208 ? -1.816 -37.188 -6.613 1 95.75 208 VAL A C 1
ATOM 1609 O O . VAL A 1 208 ? -1.416 -36.844 -7.73 1 95.75 208 VAL A O 1
ATOM 1612 N N . TYR A 1 209 ? -1.739 -36.406 -5.531 1 93.62 209 TYR A N 1
ATOM 1613 C CA . TYR A 1 209 ? -0.93 -35.188 -5.566 1 93.62 209 TYR A CA 1
ATOM 1614 C C . TYR A 1 209 ? 0.541 -35.5 -5.324 1 93.62 209 TYR A C 1
ATOM 1616 O O . TYR A 1 209 ? 0.906 -36.031 -4.266 1 93.62 209 TYR A O 1
ATOM 1624 N N . LEU A 1 210 ? 1.363 -35.219 -6.309 1 95.19 210 LEU A N 1
ATOM 1625 C CA . LEU A 1 210 ? 2.787 -35.5 -6.16 1 95.19 210 LEU A CA 1
ATOM 1626 C C . LEU A 1 210 ? 3.428 -34.531 -5.164 1 95.19 210 LEU A C 1
ATOM 1628 O O . LEU A 1 210 ? 3.08 -33.344 -5.125 1 95.19 210 LEU A O 1
ATOM 1632 N N . GLU A 1 211 ? 4.367 -35.031 -4.395 1 92.5 211 GLU A N 1
ATOM 1633 C CA . GLU A 1 211 ? 5.145 -34.219 -3.465 1 92.5 211 GLU A CA 1
ATOM 1634 C C . GLU A 1 211 ? 6.434 -33.719 -4.109 1 92.5 211 GLU A C 1
ATOM 1636 O O . GLU A 1 211 ? 6.75 -34.094 -5.242 1 92.5 211 GLU A O 1
ATOM 1641 N N . ASP A 1 212 ? 7.086 -32.875 -3.414 1 91.88 212 ASP A N 1
ATOM 1642 C CA . ASP A 1 212 ? 8.305 -32.281 -3.947 1 91.88 212 ASP A CA 1
ATOM 1643 C C . ASP A 1 212 ? 9.359 -33.344 -4.238 1 91.88 212 ASP A C 1
ATOM 1645 O O . ASP A 1 212 ? 9.648 -34.188 -3.389 1 91.88 212 ASP A O 1
ATOM 1649 N N . GLU A 1 213 ? 9.852 -33.281 -5.461 1 94.31 213 GLU A N 1
ATOM 1650 C CA . GLU A 1 213 ? 10.938 -34.125 -5.945 1 94.31 213 GLU A CA 1
ATOM 1651 C C . GLU A 1 213 ? 10.469 -35.562 -6.203 1 94.31 213 GLU A C 1
ATOM 1653 O O . GLU A 1 213 ? 11.273 -36.5 -6.223 1 94.31 213 GLU A O 1
ATOM 1658 N N . GLU A 1 214 ? 9.219 -35.688 -6.328 1 96.62 214 GLU A N 1
ATOM 1659 C CA . GLU A 1 214 ? 8.672 -36.969 -6.723 1 96.62 214 GLU A CA 1
ATOM 1660 C C . GLU A 1 214 ? 8.523 -37.094 -8.242 1 96.62 214 GLU A C 1
ATOM 1662 O O . GLU A 1 214 ? 8.336 -36.062 -8.914 1 96.62 214 GLU A O 1
ATOM 1667 N N . ILE A 1 215 ? 8.703 -38.281 -8.719 1 98.38 215 ILE A N 1
ATOM 1668 C CA . ILE A 1 215 ? 8.578 -38.594 -10.133 1 98.38 215 ILE A CA 1
ATOM 1669 C C . ILE A 1 215 ? 7.512 -39.656 -10.328 1 98.38 215 ILE A C 1
ATOM 1671 O O . ILE A 1 215 ? 7.566 -40.719 -9.695 1 98.38 215 ILE A O 1
ATOM 1675 N N . ALA A 1 216 ? 6.535 -39.375 -11.102 1 98.38 216 ALA A N 1
ATOM 1676 C CA . ALA A 1 216 ? 5.531 -40.375 -11.477 1 98.38 216 ALA A CA 1
ATOM 1677 C C . ALA A 1 216 ? 5.945 -41.125 -12.75 1 98.38 216 ALA A C 1
ATOM 1679 O O . ALA A 1 216 ? 6.188 -40.5 -13.789 1 98.38 216 ALA A O 1
ATOM 1680 N N . VAL A 1 217 ? 6.094 -42.375 -12.617 1 98.06 217 VAL A N 1
ATOM 1681 C CA . VAL A 1 217 ? 6.348 -43.25 -13.758 1 98.06 217 VAL A CA 1
ATOM 1682 C C . VAL A 1 217 ? 5.047 -43.906 -14.203 1 98.06 217 VAL A C 1
ATOM 1684 O O . VAL A 1 217 ? 4.582 -44.875 -13.578 1 98.06 217 VAL A O 1
ATOM 1687 N N . ILE A 1 218 ? 4.543 -43.469 -15.352 1 97.88 218 ILE A N 1
ATOM 1688 C CA . ILE A 1 218 ? 3.217 -43.875 -15.781 1 97.88 218 ILE A CA 1
ATOM 1689 C C . ILE A 1 218 ? 3.34 -44.812 -17 1 97.88 218 ILE A C 1
ATOM 1691 O O . ILE A 1 218 ? 3.893 -44.406 -18.031 1 97.88 218 ILE A O 1
ATOM 1695 N N . HIS A 1 219 ? 2.91 -46 -16.828 1 95.75 219 HIS A N 1
ATOM 1696 C CA . HIS A 1 219 ? 2.877 -47 -17.891 1 95.75 219 HIS A CA 1
ATOM 1697 C C . HIS A 1 219 ? 1.454 -47.469 -18.156 1 95.75 219 HIS A C 1
ATOM 1699 O O . HIS A 1 219 ? 0.73 -47.812 -17.219 1 95.75 219 HIS A O 1
ATOM 1705 N N . ARG A 1 220 ? 1.174 -47.438 -19.422 1 92.56 220 ARG A N 1
ATOM 1706 C CA . ARG A 1 220 ? -0.133 -48 -19.766 1 92.56 220 ARG A CA 1
ATOM 1707 C C . ARG A 1 220 ? -0.262 -49.438 -19.281 1 92.56 220 ARG A C 1
ATOM 1709 O O . ARG A 1 220 ? 0.635 -50.25 -19.484 1 92.56 220 ARG A O 1
ATOM 1716 N N . GLY A 1 221 ? -1.312 -49.75 -18.625 1 90 221 GLY A N 1
ATOM 1717 C CA . GLY A 1 221 ? -1.608 -51.125 -18.188 1 90 221 GLY A CA 1
ATOM 1718 C C . GLY A 1 221 ? -0.916 -51.5 -16.891 1 90 221 GLY A C 1
ATOM 1719 O O . GLY A 1 221 ? -1.055 -52.625 -16.422 1 90 221 GLY A O 1
ATOM 1720 N N . LYS A 1 222 ? -0.165 -50.625 -16.344 1 94.69 222 LYS A N 1
ATOM 1721 C CA . LYS A 1 222 ? 0.507 -50.875 -15.07 1 94.69 222 LYS A CA 1
ATOM 1722 C C . LYS A 1 222 ? 0.01 -49.906 -13.992 1 94.69 222 LYS A C 1
ATOM 1724 O O . LYS A 1 222 ? -0.687 -48.938 -14.289 1 94.69 222 LYS A O 1
ATOM 1729 N N . GLU A 1 223 ? 0.32 -50.281 -12.773 1 94.88 223 GLU A N 1
ATOM 1730 C CA . GLU A 1 223 ? -0.018 -49.406 -11.664 1 94.88 223 GLU A CA 1
ATOM 1731 C C . GLU A 1 223 ? 0.9 -48.188 -11.633 1 94.88 223 GLU A C 1
ATOM 1733 O O . GLU A 1 223 ? 2.033 -48.25 -12.109 1 94.88 223 GLU A O 1
ATOM 1738 N N . LEU A 1 224 ? 0.343 -47.125 -11.07 1 96.81 224 LEU A N 1
ATOM 1739 C CA . LEU A 1 224 ? 1.139 -45.906 -10.922 1 96.81 224 LEU A CA 1
ATOM 1740 C C . LEU A 1 224 ? 2.348 -46.156 -10.031 1 96.81 224 LEU A C 1
ATOM 1742 O O . LEU A 1 224 ? 2.211 -46.688 -8.922 1 96.81 224 LEU A O 1
ATOM 1746 N N . LYS A 1 225 ? 3.49 -45.844 -10.547 1 97.19 225 LYS A N 1
ATOM 1747 C CA . LYS A 1 225 ? 4.727 -45.906 -9.766 1 97.19 225 LYS A CA 1
ATOM 1748 C C . LYS A 1 225 ? 5.281 -44.5 -9.5 1 97.19 225 LYS A C 1
ATOM 1750 O O . LYS A 1 225 ? 5.387 -43.688 -10.414 1 97.19 225 LYS A O 1
ATOM 1755 N N . VAL A 1 226 ? 5.523 -44.188 -8.227 1 97.94 226 VAL A N 1
ATOM 1756 C CA . VAL A 1 226 ? 6.105 -42.906 -7.844 1 97.94 226 VAL A CA 1
ATOM 1757 C C . VAL A 1 226 ? 7.465 -43.156 -7.184 1 97.94 226 VAL A C 1
ATOM 1759 O O . VAL A 1 226 ? 7.594 -43.969 -6.277 1 97.94 226 VAL A O 1
ATOM 1762 N N . VAL A 1 227 ? 8.5 -42.469 -7.688 1 97.81 227 VAL A N 1
ATOM 1763 C CA . VAL A 1 227 ? 9.852 -42.562 -7.133 1 97.81 227 VAL A CA 1
ATOM 1764 C C . VAL A 1 227 ? 10.398 -41.156 -6.895 1 97.81 227 VAL A C 1
ATOM 1766 O O . VAL A 1 227 ? 9.82 -40.156 -7.355 1 97.81 227 VAL A O 1
ATOM 1769 N N . ASN A 1 228 ? 11.406 -41.031 -6.133 1 96.5 228 ASN A N 1
ATOM 1770 C CA . ASN A 1 228 ? 12.07 -39.75 -5.961 1 96.5 228 ASN A CA 1
ATOM 1771 C C . ASN A 1 228 ? 13.32 -39.656 -6.828 1 96.5 228 ASN A C 1
ATOM 1773 O O . ASN A 1 228 ? 13.57 -40.5 -7.668 1 96.5 228 ASN A O 1
ATOM 1777 N N . LEU A 1 229 ? 14.055 -38.594 -6.746 1 95.25 229 LEU A N 1
ATOM 1778 C CA . LEU A 1 229 ? 15.234 -38.344 -7.57 1 95.25 229 LEU A CA 1
ATOM 1779 C C . LEU A 1 229 ? 16.297 -39.406 -7.336 1 95.25 229 LEU A C 1
ATOM 1781 O O . LEU A 1 229 ? 17.125 -39.656 -8.219 1 95.25 229 LEU A O 1
ATOM 1785 N N . ASN A 1 230 ? 16.234 -40.062 -6.184 1 93.94 230 ASN A N 1
ATOM 1786 C CA . ASN A 1 230 ? 17.188 -41.125 -5.855 1 93.94 230 ASN A CA 1
ATOM 1787 C C . ASN A 1 230 ? 16.641 -42.5 -6.203 1 93.94 230 ASN A C 1
ATOM 1789 O O . ASN A 1 230 ? 17.203 -43.531 -5.785 1 93.94 230 ASN A O 1
ATOM 1793 N N . ASN A 1 231 ? 15.547 -42.562 -6.773 1 94.69 231 ASN A N 1
ATOM 1794 C CA . ASN A 1 231 ? 14.906 -43.75 -7.27 1 94.69 231 ASN A CA 1
ATOM 1795 C C . ASN A 1 231 ? 14.328 -44.594 -6.129 1 94.69 231 ASN A C 1
ATOM 1797 O O . ASN A 1 231 ? 14.203 -45.812 -6.25 1 94.69 231 ASN A O 1
ATOM 1801 N N . VAL A 1 232 ? 14.078 -43.938 -5.047 1 96.12 232 VAL A N 1
ATOM 1802 C CA . VAL A 1 232 ? 13.391 -44.594 -3.947 1 96.12 232 VAL A CA 1
ATOM 1803 C C . VAL A 1 232 ? 11.883 -44.594 -4.191 1 96.12 232 VAL A C 1
ATOM 1805 O O . VAL A 1 232 ? 11.305 -43.531 -4.477 1 96.12 232 VAL A O 1
ATOM 1808 N N . GLU A 1 233 ? 11.312 -45.719 -4.098 1 96.06 233 GLU A N 1
ATOM 1809 C CA . GLU A 1 233 ? 9.875 -45.844 -4.32 1 96.06 233 GLU A CA 1
ATOM 1810 C C . GLU A 1 233 ? 9.094 -45.188 -3.188 1 96.06 233 GLU A C 1
ATOM 1812 O O . GLU A 1 233 ? 9.398 -45.375 -2.012 1 96.06 233 GLU A O 1
ATOM 1817 N N . MET A 1 234 ? 8.172 -44.344 -3.609 1 94.5 234 MET A N 1
ATOM 1818 C CA . MET A 1 234 ? 7.285 -43.688 -2.666 1 94.5 234 MET A CA 1
ATOM 1819 C C . MET A 1 234 ? 5.891 -44.312 -2.686 1 94.5 234 MET A C 1
ATOM 1821 O O . MET A 1 234 ? 5.504 -44.938 -3.668 1 94.5 234 MET A O 1
ATOM 1825 N N . THR A 1 235 ? 5.156 -44.219 -1.571 1 91.88 235 THR A N 1
ATOM 1826 C CA . THR A 1 235 ? 3.777 -44.688 -1.519 1 91.88 235 THR A CA 1
ATOM 1827 C C . THR A 1 235 ? 2.805 -43.531 -1.723 1 91.88 235 THR A C 1
ATOM 1829 O O . THR A 1 235 ? 2.555 -42.75 -0.8 1 91.88 235 THR A O 1
ATOM 1832 N N . PRO A 1 236 ? 2.328 -43.5 -2.979 1 91.38 236 PRO A N 1
ATOM 1833 C CA . PRO A 1 236 ? 1.407 -42.375 -3.219 1 91.38 236 PRO A CA 1
ATOM 1834 C C . PRO A 1 236 ? 0.085 -42.531 -2.471 1 91.38 236 PRO A C 1
ATOM 1836 O O . PRO A 1 236 ? -0.423 -43.656 -2.336 1 91.38 236 PRO A O 1
ATOM 1839 N N . GLU A 1 237 ? -0.46 -41.531 -1.93 1 90.75 237 GLU A N 1
ATOM 1840 C CA . GLU A 1 237 ? -1.771 -41.5 -1.287 1 90.75 237 GLU A CA 1
ATOM 1841 C C . GLU A 1 237 ? -2.865 -41.125 -2.279 1 90.75 237 GLU A C 1
ATOM 1843 O O . GLU A 1 237 ? -2.832 -40.031 -2.863 1 90.75 237 GLU A O 1
ATOM 1848 N N . VAL A 1 238 ? -3.828 -41.969 -2.467 1 93.56 238 VAL A N 1
ATOM 1849 C CA . VAL A 1 238 ? -4.945 -41.688 -3.365 1 93.56 238 VAL A CA 1
ATOM 1850 C C . VAL A 1 238 ? -6.031 -40.938 -2.623 1 93.56 238 VAL A C 1
ATOM 1852 O O . VAL A 1 238 ? -6.461 -41.344 -1.541 1 93.56 238 VAL A O 1
ATOM 1855 N N . THR A 1 239 ? -6.395 -39.812 -3.148 1 90.75 239 THR A N 1
ATOM 1856 C CA . THR A 1 239 ? -7.43 -38.969 -2.568 1 90.75 239 THR A CA 1
ATOM 1857 C C . THR A 1 239 ? -8.609 -38.812 -3.529 1 90.75 239 THR A C 1
ATOM 1859 O O . THR A 1 239 ? -8.422 -38.812 -4.746 1 90.75 239 THR A O 1
ATOM 1862 N N . LYS A 1 240 ? -9.812 -38.625 -2.941 1 90.69 240 LYS A N 1
ATOM 1863 C CA . LYS A 1 240 ? -11.008 -38.406 -3.748 1 90.69 240 LYS A CA 1
ATOM 1864 C C . LYS A 1 240 ? -11.32 -36.906 -3.855 1 90.69 240 LYS A C 1
ATOM 1866 O O . LYS A 1 240 ? -11.375 -36.219 -2.844 1 90.69 240 LYS A O 1
ATOM 1871 N N . VAL A 1 241 ? -11.398 -36.5 -5.117 1 86.81 241 VAL A N 1
ATOM 1872 C CA . VAL A 1 241 ? -11.703 -35.094 -5.352 1 86.81 241 VAL A CA 1
ATOM 1873 C C . VAL A 1 241 ? -13.219 -34.906 -5.484 1 86.81 241 VAL A C 1
ATOM 1875 O O . VAL A 1 241 ? -13.875 -35.656 -6.203 1 86.81 241 VAL A O 1
ATOM 1878 N N . GLU A 1 242 ? -13.789 -34 -4.719 1 78.94 242 GLU A N 1
ATOM 1879 C CA . GLU A 1 242 ? -15.219 -33.688 -4.77 1 78.94 242 GLU A CA 1
ATOM 1880 C C . GLU A 1 242 ? -15.477 -32.375 -5.5 1 78.94 242 GLU A C 1
ATOM 1882 O O . GLU A 1 242 ? -15.562 -31.312 -4.875 1 78.94 242 GLU A O 1
ATOM 1887 N N . LEU A 1 243 ? -15.43 -32.344 -6.77 1 78.12 243 LEU A N 1
ATOM 1888 C CA . LEU A 1 243 ? -15.727 -31.156 -7.578 1 78.12 243 LEU A CA 1
ATOM 1889 C C . LEU A 1 243 ? -16.922 -31.422 -8.484 1 78.12 243 LEU A C 1
ATOM 1891 O O . LEU A 1 243 ? -17 -32.469 -9.148 1 78.12 243 LEU A O 1
ATOM 1895 N N . ASN A 1 244 ? -17.906 -30.5 -8.398 1 76.56 244 ASN A N 1
ATOM 1896 C CA . ASN A 1 244 ? -19.062 -30.578 -9.281 1 76.56 244 ASN A CA 1
ATOM 1897 C C . ASN A 1 244 ? -18.797 -29.906 -10.625 1 76.56 244 ASN A C 1
ATOM 1899 O O . ASN A 1 244 ? -18.406 -28.75 -10.68 1 76.56 244 ASN A O 1
ATOM 1903 N N . LEU A 1 245 ? -19.047 -30.609 -11.672 1 78.75 245 LEU A N 1
ATOM 1904 C CA . LEU A 1 245 ? -18.766 -30.141 -13.031 1 78.75 245 LEU A CA 1
ATOM 1905 C C . LEU A 1 245 ? -19.609 -28.906 -13.359 1 78.75 245 LEU A C 1
ATOM 1907 O O . LEU A 1 245 ? -19.172 -28.062 -14.133 1 78.75 245 LEU A O 1
ATOM 1911 N N . GLY A 1 246 ? -20.812 -28.828 -12.836 1 73.88 246 GLY A N 1
ATOM 1912 C CA . GLY A 1 246 ? -21.672 -27.688 -13.078 1 73.88 246 GLY A CA 1
ATOM 1913 C C . GLY A 1 246 ? -21.062 -26.375 -12.609 1 73.88 246 GLY A C 1
ATOM 1914 O O . GLY A 1 246 ? -21.312 -25.312 -13.211 1 73.88 246 GLY A O 1
ATOM 1915 N N . GLN A 1 247 ? -20.297 -26.5 -11.688 1 83.19 247 GLN A N 1
ATOM 1916 C CA . GLN A 1 247 ? -19.688 -25.312 -11.117 1 83.19 247 GLN A CA 1
ATOM 1917 C C . GLN A 1 247 ? -18.578 -24.766 -12.023 1 83.19 247 GLN A C 1
ATOM 1919 O O . GLN A 1 247 ? -18.141 -23.625 -11.875 1 83.19 247 GLN A O 1
ATOM 1924 N N . LEU A 1 248 ? -18.266 -25.547 -13 1 85.81 248 LEU A N 1
ATOM 1925 C CA . LEU A 1 248 ? -17.172 -25.188 -13.898 1 85.81 248 LEU A CA 1
ATOM 1926 C C . LEU A 1 248 ? -17.719 -24.531 -15.164 1 85.81 248 LEU A C 1
ATOM 1928 O O . LEU A 1 248 ? -16.938 -24.141 -16.047 1 85.81 248 LEU A O 1
ATOM 1932 N N . GLU A 1 249 ? -19.031 -24.391 -15.211 1 87.56 249 GLU A N 1
ATOM 1933 C CA . GLU A 1 249 ? -19.672 -23.75 -16.359 1 87.56 249 GLU A CA 1
ATOM 1934 C C . GLU A 1 249 ? -20.203 -22.375 -15.992 1 87.56 249 GLU A C 1
ATOM 1936 O O . GLU A 1 249 ? -20.344 -22.047 -14.805 1 87.56 249 GLU A O 1
ATOM 1941 N N . LYS A 1 250 ? -20.547 -21.609 -16.984 1 90.31 250 LYS A N 1
ATOM 1942 C CA . LYS A 1 250 ? -21 -20.234 -16.75 1 90.31 250 LYS A CA 1
ATOM 1943 C C . LYS A 1 250 ? -22.438 -20.203 -16.281 1 90.31 250 LYS A C 1
ATOM 1945 O O . LYS A 1 250 ? -22.875 -19.234 -15.633 1 90.31 250 LYS A O 1
ATOM 1950 N N . GLY A 1 251 ? -23.156 -21.125 -16.562 1 89.94 251 GLY A N 1
ATOM 1951 C CA . GLY A 1 251 ? -24.516 -21.25 -16.047 1 89.94 251 GLY A CA 1
ATOM 1952 C C . GLY A 1 251 ? -25.422 -20.125 -16.469 1 89.94 251 GLY A C 1
ATOM 1953 O O . GLY A 1 251 ? -26.188 -19.594 -15.656 1 89.94 251 GLY A O 1
ATOM 1954 N N . GLY A 1 252 ? -25.328 -19.578 -17.547 1 92.25 252 GLY A N 1
ATOM 1955 C CA . GLY A 1 252 ? -26.203 -18.547 -18.062 1 92.25 252 GLY A CA 1
ATOM 1956 C C . GLY A 1 252 ? -25.609 -17.156 -17.938 1 92.25 252 GLY A C 1
ATOM 1957 O O . GLY A 1 252 ? -26.141 -16.188 -18.484 1 92.25 252 GLY A O 1
ATOM 1958 N N . TYR A 1 253 ? -24.609 -16.984 -17.172 1 96.31 253 TYR A N 1
ATOM 1959 C CA . TYR A 1 253 ? -23.938 -15.688 -17.062 1 96.31 253 TYR A CA 1
ATOM 1960 C C . TYR A 1 253 ? -23.016 -15.453 -18.25 1 96.31 253 TYR A C 1
ATOM 1962 O O . TYR A 1 253 ? -22.438 -16.391 -18.797 1 96.31 253 TYR A O 1
ATOM 1970 N N . PRO A 1 254 ? -22.891 -14.227 -18.609 1 96.75 254 PRO A N 1
ATOM 1971 C CA . PRO A 1 254 ? -21.969 -13.938 -19.719 1 96.75 254 PRO A CA 1
ATOM 1972 C C . PRO A 1 254 ? -20.516 -14.219 -19.359 1 96.75 254 PRO A C 1
ATOM 1974 O O . PRO A 1 254 ? -19.719 -14.531 -20.25 1 96.75 254 PRO A O 1
ATOM 1977 N N . HIS A 1 255 ? -20.172 -14.102 -18.172 1 97.06 255 HIS A N 1
ATOM 1978 C CA . HIS A 1 255 ? -18.812 -14.305 -17.688 1 97.06 255 HIS A CA 1
ATOM 1979 C C . HIS A 1 255 ? -18.797 -15.07 -16.375 1 97.06 255 HIS A C 1
ATOM 1981 O O . HIS A 1 255 ? -19.766 -14.984 -15.594 1 97.06 255 HIS A O 1
ATOM 1987 N N . PHE A 1 256 ? -17.75 -15.812 -16.156 1 95.81 256 PHE A N 1
ATOM 1988 C CA . PHE A 1 256 ? -17.562 -16.484 -14.883 1 95.81 256 PHE A CA 1
ATOM 1989 C C . PHE A 1 256 ? -17.516 -15.484 -13.734 1 95.81 256 PHE A C 1
ATOM 1991 O O . PHE A 1 256 ? -18.078 -15.727 -12.664 1 95.81 256 PHE A O 1
ATOM 1998 N N . MET A 1 257 ? -16.891 -14.367 -13.922 1 97.69 257 MET A N 1
ATOM 1999 C CA . MET A 1 257 ? -16.734 -13.375 -12.859 1 97.69 257 MET A CA 1
ATOM 2000 C C . MET A 1 257 ? -18.094 -12.922 -12.344 1 97.69 257 MET A C 1
ATOM 2002 O O . MET A 1 257 ? -18.312 -12.836 -11.133 1 97.69 257 MET A O 1
ATOM 2006 N N . LEU A 1 258 ? -18.969 -12.562 -13.312 1 98.44 258 LEU A N 1
ATOM 2007 C CA . LEU A 1 258 ? -20.297 -12.125 -12.891 1 98.44 258 LEU A CA 1
ATOM 2008 C C . LEU A 1 258 ? -21.031 -13.234 -12.141 1 98.44 258 LEU A C 1
ATOM 2010 O O . LEU A 1 258 ? -21.672 -12.977 -11.117 1 98.44 258 LEU A O 1
ATOM 2014 N N . LYS A 1 259 ? -20.969 -14.445 -12.656 1 97.75 259 LYS A N 1
ATOM 2015 C CA . LYS A 1 259 ? -21.547 -15.594 -11.969 1 97.75 259 LYS A CA 1
ATOM 2016 C C . LYS A 1 259 ? -21.016 -15.688 -10.539 1 97.75 259 LYS A C 1
ATOM 2018 O O . LYS A 1 259 ? -21.797 -15.867 -9.594 1 97.75 259 LYS A O 1
ATOM 2023 N N . GLU A 1 260 ? -19.734 -15.609 -10.422 1 97.88 260 GLU A N 1
ATOM 2024 C CA . GLU A 1 260 ? -19.078 -15.781 -9.133 1 97.88 260 GLU A CA 1
ATOM 2025 C C . GLU A 1 260 ? -19.422 -14.648 -8.172 1 97.88 260 GLU A C 1
ATOM 2027 O O . GLU A 1 260 ? -19.516 -14.859 -6.961 1 97.88 260 GLU A O 1
ATOM 2032 N N . ILE A 1 261 ? -19.641 -13.398 -8.711 1 98.75 261 ILE A N 1
ATOM 2033 C CA . ILE A 1 261 ? -20.141 -12.305 -7.883 1 98.75 261 ILE A CA 1
ATOM 2034 C C . ILE A 1 261 ? -21.531 -12.648 -7.363 1 98.75 261 ILE A C 1
ATOM 2036 O O . ILE A 1 261 ? -21.812 -12.5 -6.168 1 98.75 261 ILE A O 1
ATOM 2040 N N . PHE A 1 262 ? -22.375 -13.195 -8.188 1 98.44 262 PHE A N 1
ATOM 2041 C CA . PHE A 1 262 ? -23.766 -13.477 -7.852 1 98.44 262 PHE A CA 1
ATOM 2042 C C . PHE A 1 262 ? -23.875 -14.719 -6.977 1 98.44 262 PHE A C 1
ATOM 2044 O O . PHE A 1 262 ? -24.891 -14.914 -6.297 1 98.44 262 PHE A O 1
ATOM 2051 N N . GLU A 1 263 ? -22.844 -15.531 -6.934 1 97.75 263 GLU A N 1
ATOM 2052 C CA . GLU A 1 263 ? -22.844 -16.766 -6.141 1 97.75 263 GLU A CA 1
ATOM 2053 C C . GLU A 1 263 ? -22.5 -16.469 -4.684 1 97.75 263 GLU A C 1
ATOM 2055 O O . GLU A 1 263 ? -22.688 -17.328 -3.811 1 97.75 263 GLU A O 1
ATOM 2060 N N . GLN A 1 264 ? -22.031 -15.305 -4.395 1 98.62 264 GLN A N 1
ATOM 2061 C CA . GLN A 1 264 ? -21.375 -15.008 -3.123 1 98.62 264 GLN A CA 1
ATOM 2062 C C . GLN A 1 264 ? -22.328 -15.219 -1.954 1 98.62 264 GLN A C 1
ATOM 2064 O O . GLN A 1 264 ? -21.938 -15.758 -0.915 1 98.62 264 GLN A O 1
ATOM 2069 N N . PRO A 1 265 ? -23.688 -14.805 -2.029 1 98.5 265 PRO A N 1
ATOM 2070 C CA . PRO A 1 265 ? -24.562 -15.094 -0.896 1 98.5 265 PRO A CA 1
ATOM 2071 C C . PRO A 1 265 ? -24.594 -16.578 -0.535 1 98.5 265 PRO A C 1
ATOM 2073 O O . PRO A 1 265 ? -24.438 -16.938 0.638 1 98.5 265 PRO A O 1
ATOM 2076 N N . ASP A 1 266 ? -24.672 -17.438 -1.498 1 96.94 266 ASP A N 1
ATOM 2077 C CA . ASP A 1 266 ? -24.719 -18.875 -1.266 1 96.94 266 ASP A CA 1
ATOM 2078 C C . ASP A 1 266 ? -23.375 -19.391 -0.787 1 96.94 266 ASP A C 1
ATOM 2080 O O . ASP A 1 266 ? -23.312 -20.297 0.048 1 96.94 266 ASP A O 1
ATOM 2084 N N . CYS A 1 267 ? -22.281 -18.859 -1.363 1 96.69 267 CYS A N 1
ATOM 2085 C CA . CYS A 1 267 ? -20.953 -19.266 -0.948 1 96.69 267 CYS A CA 1
ATOM 2086 C C . CYS A 1 267 ? -20.719 -18.969 0.529 1 96.69 267 CYS A C 1
ATOM 2088 O O . CYS A 1 267 ? -20.109 -19.766 1.242 1 96.69 267 CYS A O 1
ATOM 2090 N N . ILE A 1 268 ? -21.188 -17.781 0.996 1 97.94 268 ILE A N 1
ATOM 2091 C CA . ILE A 1 268 ? -21.031 -17.422 2.398 1 97.94 268 ILE A CA 1
ATOM 2092 C C . ILE A 1 268 ? -21.875 -18.344 3.275 1 97.94 268 ILE A C 1
ATOM 2094 O O . ILE A 1 268 ? -21.422 -18.75 4.355 1 97.94 268 ILE A O 1
ATOM 2098 N N . HIS A 1 269 ? -23.078 -18.703 2.803 1 95.62 269 HIS A N 1
ATOM 2099 C CA . HIS A 1 269 ? -23.891 -19.703 3.498 1 95.62 269 HIS A CA 1
ATOM 2100 C C . HIS A 1 269 ? -23.125 -21.031 3.627 1 95.62 269 HIS A C 1
ATOM 2102 O O . HIS A 1 269 ? -23.094 -21.625 4.707 1 95.62 269 HIS A O 1
ATOM 2108 N N . ASP A 1 270 ? -22.531 -21.438 2.594 1 94.12 270 ASP A N 1
ATOM 2109 C CA . ASP A 1 270 ? -21.797 -22.703 2.578 1 94.12 270 ASP A CA 1
ATOM 2110 C C . ASP A 1 270 ? -20.578 -22.625 3.492 1 94.12 270 ASP A C 1
ATOM 2112 O O . ASP A 1 270 ? -20.234 -23.609 4.156 1 94.12 270 ASP A O 1
ATOM 2116 N N . CYS A 1 271 ? -19.953 -21.5 3.477 1 95.94 271 CYS A N 1
ATOM 2117 C CA . CYS A 1 271 ? -18.781 -21.281 4.324 1 95.94 271 CYS A CA 1
ATOM 2118 C C . CYS A 1 271 ? -19.141 -21.438 5.797 1 95.94 271 CYS A C 1
ATOM 2120 O O . CYS A 1 271 ? -18.328 -21.938 6.582 1 95.94 271 CYS A O 1
ATOM 2122 N N . MET A 1 272 ? -20.359 -21.047 6.172 1 97 272 MET A N 1
ATOM 2123 C CA . MET A 1 272 ? -20.766 -21.016 7.574 1 97 272 MET A CA 1
ATOM 2124 C C . MET A 1 272 ? -21.453 -22.328 7.961 1 97 272 MET A C 1
ATOM 2126 O O . MET A 1 272 ? -21.594 -22.625 9.148 1 97 272 MET A O 1
ATOM 2130 N N . ARG A 1 273 ? -21.844 -23.047 6.961 1 93.31 273 ARG A N 1
ATOM 2131 C CA . ARG A 1 273 ? -22.609 -24.266 7.207 1 93.31 273 ARG A CA 1
ATOM 2132 C C . ARG A 1 273 ? -21.844 -25.203 8.141 1 93.31 273 ARG A C 1
ATOM 2134 O O . ARG A 1 273 ? -20.688 -25.516 7.902 1 93.31 273 ARG A O 1
ATOM 2141 N N . GLY A 1 274 ? -22.531 -25.688 9.227 1 92.62 274 GLY A N 1
ATOM 2142 C CA . GLY A 1 274 ? -21.938 -26.594 10.188 1 92.62 274 GLY A CA 1
ATOM 2143 C C . GLY A 1 274 ? -21.016 -25.906 11.18 1 92.62 274 GLY A C 1
ATOM 2144 O O . GLY A 1 274 ? -20.594 -26.5 12.164 1 92.62 274 GLY A O 1
ATOM 2145 N N . ARG A 1 275 ? -20.75 -24.656 10.961 1 96.31 275 ARG A N 1
ATOM 2146 C CA . ARG A 1 275 ? -19.828 -23.906 11.805 1 96.31 275 ARG A CA 1
ATOM 2147 C C . ARG A 1 275 ? -20.578 -22.844 12.625 1 96.31 275 ARG A C 1
ATOM 2149 O O . ARG A 1 275 ? -20.141 -22.5 13.727 1 96.31 275 ARG A O 1
ATOM 2156 N N . VAL A 1 276 ? -21.594 -22.266 12.008 1 94.88 276 VAL A N 1
ATOM 2157 C CA . VAL A 1 276 ? -22.5 -21.359 12.703 1 94.88 276 VAL A CA 1
ATOM 2158 C C . VAL A 1 276 ? -23.875 -21.984 12.82 1 94.88 276 VAL A C 1
ATOM 2160 O O . VAL A 1 276 ? -24.438 -22.469 11.828 1 94.88 276 VAL A O 1
ATOM 2163 N N . ASN A 1 277 ? -24.391 -22.016 14.047 1 89.44 277 ASN A N 1
ATOM 2164 C CA . ASN A 1 277 ? -25.703 -22.641 14.211 1 89.44 277 ASN A CA 1
ATOM 2165 C C . ASN A 1 277 ? -26.828 -21.734 13.711 1 89.44 277 ASN A C 1
ATOM 2167 O O . ASN A 1 277 ? -26.656 -20.516 13.633 1 89.44 277 ASN A O 1
ATOM 2171 N N . VAL A 1 278 ? -27.922 -22.312 13.5 1 82.69 278 VAL A N 1
ATOM 2172 C CA . VAL A 1 278 ? -29.031 -21.641 12.836 1 82.69 278 VAL A CA 1
ATOM 2173 C C . VAL A 1 278 ? -29.531 -20.5 13.711 1 82.69 278 VAL A C 1
ATOM 2175 O O . VAL A 1 278 ? -29.969 -19.453 13.195 1 82.69 278 VAL A O 1
ATOM 2178 N N . GLU A 1 279 ? -29.375 -20.672 15.016 1 84.19 279 GLU A N 1
ATOM 2179 C CA . GLU A 1 279 ? -29.875 -19.656 15.945 1 84.19 279 GLU A CA 1
ATOM 2180 C C . GLU A 1 279 ? -28.922 -18.453 16.016 1 84.19 279 GLU A C 1
ATOM 2182 O O . GLU A 1 279 ? -29.297 -17.391 16.5 1 84.19 279 GLU A O 1
ATOM 2187 N N . GLY A 1 280 ? -27.75 -18.703 15.406 1 85.62 280 GLY A N 1
ATOM 2188 C CA . GLY A 1 280 ? -26.766 -17.625 15.438 1 85.62 280 GLY A CA 1
ATOM 2189 C C . GLY A 1 280 ? -26.203 -17.359 16.812 1 85.62 280 GLY A C 1
ATOM 2190 O O . GLY A 1 280 ? -25.969 -16.219 17.203 1 85.62 280 GLY A O 1
ATOM 2191 N N . THR A 1 281 ? -26.016 -18.422 17.562 1 87.94 281 THR A N 1
ATOM 2192 C CA . THR A 1 281 ? -25.594 -18.234 18.938 1 87.94 281 THR A CA 1
ATOM 2193 C C . THR A 1 281 ? -24.234 -18.891 19.172 1 87.94 281 THR A C 1
ATOM 2195 O O . THR A 1 281 ? -23.641 -18.75 20.25 1 87.94 281 THR A O 1
ATOM 2198 N N . SER A 1 282 ? -23.812 -19.609 18.109 1 92.38 282 SER A N 1
ATOM 2199 C CA . SER A 1 282 ? -22.531 -20.281 18.312 1 92.38 282 SER A CA 1
ATOM 2200 C C . SER A 1 282 ? -21.734 -20.375 17.016 1 92.38 282 SER A C 1
ATOM 2202 O O . SER A 1 282 ? -22.312 -20.438 15.938 1 92.38 282 SER A O 1
ATOM 2204 N N . VAL A 1 283 ? -20.453 -20.281 17.141 1 96.25 283 VAL A N 1
ATOM 2205 C CA . VAL A 1 283 ? -19.484 -20.469 16.047 1 96.25 283 VAL A CA 1
ATOM 2206 C C . VAL A 1 283 ? -18.453 -21.516 16.453 1 96.25 283 VAL A C 1
ATOM 2208 O O . VAL A 1 283 ? -17.875 -21.438 17.531 1 96.25 283 VAL A O 1
ATOM 2211 N N . VAL A 1 284 ? -18.281 -22.5 15.555 1 93.12 284 VAL A N 1
ATOM 2212 C CA . VAL A 1 284 ? -17.344 -23.562 15.875 1 93.12 284 VAL A CA 1
ATOM 2213 C C . VAL A 1 284 ? -16.406 -23.797 14.695 1 93.12 284 VAL A C 1
ATOM 2215 O O . VAL A 1 284 ? -16.844 -23.875 13.547 1 93.12 284 VAL A O 1
ATOM 2218 N N . LEU A 1 285 ? -15.117 -23.781 14.938 1 95.44 285 LEU A N 1
ATOM 2219 C CA . LEU A 1 285 ? -14.086 -24.234 14.008 1 95.44 285 LEU A CA 1
ATOM 2220 C C . LEU A 1 285 ? -13.289 -25.391 14.594 1 95.44 285 LEU A C 1
ATOM 2222 O O . LEU A 1 285 ? -12.625 -25.234 15.625 1 95.44 285 LEU A O 1
ATOM 2226 N N . SER A 1 286 ? -13.344 -26.516 13.969 1 92.75 286 SER A N 1
ATOM 2227 C CA . SER A 1 286 ? -12.695 -27.719 14.484 1 92.75 286 SER A CA 1
ATOM 2228 C C . SER A 1 286 ? -11.211 -27.469 14.742 1 92.75 286 SER A C 1
ATOM 2230 O O . SER A 1 286 ? -10.648 -27.984 15.711 1 92.75 286 SER A O 1
ATOM 2232 N N . ALA A 1 287 ? -10.609 -26.734 13.875 1 92.38 287 ALA A N 1
ATOM 2233 C CA . ALA A 1 287 ? -9.188 -26.422 14.016 1 92.38 287 ALA A CA 1
ATOM 2234 C C . ALA A 1 287 ? -8.898 -25.734 15.344 1 92.38 287 ALA A C 1
ATOM 2236 O O . ALA A 1 287 ? -7.863 -25.969 15.969 1 92.38 287 ALA A O 1
ATOM 2237 N N . VAL A 1 288 ? -9.805 -24.844 15.805 1 94 288 VAL A N 1
ATOM 2238 C CA . VAL A 1 288 ? -9.625 -24.094 17.047 1 94 288 VAL A CA 1
ATOM 2239 C C . VAL A 1 288 ? -9.859 -25.031 18.234 1 94 288 VAL A C 1
ATOM 2241 O O . VAL A 1 288 ? -9.156 -24.938 19.25 1 94 288 VAL A O 1
ATOM 2244 N N . ILE A 1 289 ? -10.797 -25.938 18.109 1 92 289 ILE A N 1
ATOM 2245 C CA . ILE A 1 289 ? -11.086 -26.891 19.172 1 92 289 ILE A CA 1
ATOM 2246 C C . ILE A 1 289 ? -9.891 -27.828 19.359 1 92 289 ILE A C 1
ATOM 2248 O O . ILE A 1 289 ? -9.422 -28.031 20.484 1 92 289 ILE A O 1
ATOM 2252 N N . ASP A 1 290 ? -9.375 -28.266 18.297 1 95.06 290 ASP A N 1
ATOM 2253 C CA . ASP A 1 290 ? -8.32 -29.281 18.312 1 95.06 290 ASP A CA 1
ATOM 2254 C C . ASP A 1 290 ? -7 -28.672 18.781 1 95.06 290 ASP A C 1
ATOM 2256 O O . ASP A 1 290 ? -6.188 -29.359 19.406 1 95.06 290 ASP A O 1
ATOM 2260 N N . TYR A 1 291 ? -6.785 -27.406 18.484 1 96.5 291 TYR A N 1
ATOM 2261 C CA . TYR A 1 291 ? -5.504 -26.797 18.812 1 96.5 291 TYR A CA 1
ATOM 2262 C C . TYR A 1 291 ? -5.699 -25.547 19.672 1 96.5 291 TYR A C 1
ATOM 2264 O O . TYR A 1 291 ? -4.973 -24.562 19.516 1 96.5 291 TYR A O 1
ATOM 2272 N N . LYS A 1 292 ? -6.645 -25.625 20.516 1 95.56 292 LYS A N 1
ATOM 2273 C CA . LYS A 1 292 ? -7.082 -24.484 21.344 1 95.56 292 LYS A CA 1
ATOM 2274 C C . LYS A 1 292 ? -5.922 -23.922 22.156 1 95.56 292 LYS A C 1
ATOM 2276 O O . LYS A 1 292 ? -5.68 -22.719 22.125 1 95.56 292 LYS A O 1
ATOM 2281 N N . GLU A 1 293 ? -5.227 -24.703 22.828 1 95.12 293 GLU A N 1
ATOM 2282 C CA . GLU A 1 293 ? -4.152 -24.266 23.703 1 95.12 293 GLU A CA 1
ATOM 2283 C C . GLU A 1 293 ? -3.068 -23.516 22.938 1 95.12 293 GLU A C 1
ATOM 2285 O O . GLU A 1 293 ? -2.609 -22.453 23.359 1 95.12 293 GLU A O 1
ATOM 2290 N N . ARG A 1 294 ? -2.738 -24.078 21.797 1 94.88 294 ARG A N 1
ATOM 2291 C CA . ARG A 1 294 ? -1.688 -23.484 20.969 1 94.88 294 ARG A CA 1
ATOM 2292 C C . ARG A 1 294 ? -2.129 -22.141 20.406 1 94.88 294 ARG A C 1
ATOM 2294 O O . ARG A 1 294 ? -1.347 -21.188 20.375 1 94.88 294 ARG A O 1
ATOM 2301 N N . LEU A 1 295 ? -3.289 -22.016 19.969 1 96.81 295 LEU A N 1
ATOM 2302 C CA . LEU A 1 295 ? -3.803 -20.812 19.344 1 96.81 295 LEU A CA 1
ATOM 2303 C C . LEU A 1 295 ? -4.031 -19.719 20.359 1 96.81 295 LEU A C 1
ATOM 2305 O O . LEU A 1 295 ? -3.754 -18.547 20.094 1 96.81 295 LEU A O 1
ATOM 2309 N N . LEU A 1 296 ? -4.477 -20.047 21.562 1 95.06 296 LEU A N 1
ATOM 2310 C CA . LEU A 1 296 ? -4.773 -19.062 22.594 1 95.06 296 LEU A CA 1
ATOM 2311 C C . LEU A 1 296 ? -3.486 -18.531 23.219 1 95.06 296 LEU A C 1
ATOM 2313 O O . LEU A 1 296 ? -3.459 -17.422 23.75 1 95.06 296 LEU A O 1
ATOM 2317 N N . LYS A 1 297 ? -2.508 -19.297 23.156 1 92.25 297 LYS A N 1
ATOM 2318 C CA . LYS A 1 297 ? -1.235 -18.906 23.766 1 92.25 297 LYS A CA 1
ATOM 2319 C C . LYS A 1 297 ? -0.399 -18.062 22.812 1 92.25 297 LYS A C 1
ATOM 2321 O O . LYS A 1 297 ? 0.64 -17.531 23.203 1 92.25 297 LYS A O 1
ATOM 2326 N N . ALA A 1 298 ? -0.88 -17.875 21.641 1 94.94 298 ALA A N 1
ATOM 2327 C CA . ALA A 1 298 ? -0.102 -17.156 20.641 1 94.94 298 ALA A CA 1
ATOM 2328 C C . ALA A 1 298 ? 0.224 -15.734 21.125 1 94.94 298 ALA A C 1
ATOM 2330 O O . ALA A 1 298 ? -0.668 -14.992 21.547 1 94.94 298 ALA A O 1
ATOM 2331 N N . LYS A 1 299 ? 1.448 -15.375 21.062 1 94.38 299 LYS A N 1
ATOM 2332 C CA . LYS A 1 299 ? 1.881 -14.016 21.391 1 94.38 299 LYS A CA 1
ATOM 2333 C C . LYS A 1 299 ? 1.5 -13.047 20.266 1 94.38 299 LYS A C 1
ATOM 2335 O O . LYS A 1 299 ? 1.242 -11.867 20.531 1 94.38 299 LYS A O 1
ATOM 2340 N N . ARG A 1 300 ? 1.575 -13.578 19.188 1 96.06 300 ARG A N 1
ATOM 2341 C CA . ARG A 1 300 ? 1.25 -12.781 18.016 1 96.06 300 ARG A CA 1
ATOM 2342 C C . ARG A 1 300 ? 0.821 -13.672 16.844 1 96.06 300 ARG A C 1
ATOM 2344 O O . ARG A 1 300 ? 1.223 -14.836 16.766 1 96.06 300 ARG A O 1
ATOM 2351 N N . PHE A 1 301 ? -0.087 -13.156 16.016 1 98.5 301 PHE A N 1
ATOM 2352 C CA . PHE A 1 301 ? -0.424 -13.766 14.742 1 98.5 301 PHE A CA 1
ATOM 2353 C C . PHE A 1 301 ? 0.275 -13.039 13.594 1 98.5 301 PHE A C 1
ATOM 2355 O O . PHE A 1 301 ? 0.378 -11.812 13.602 1 98.5 301 PHE A O 1
ATOM 2362 N N . ILE A 1 302 ? 0.812 -13.766 12.68 1 98.62 302 ILE A N 1
ATOM 2363 C CA . ILE A 1 302 ? 1.376 -13.211 11.453 1 98.62 302 ILE A CA 1
ATOM 2364 C C . ILE A 1 302 ? 0.629 -13.773 10.242 1 98.62 302 ILE A C 1
ATOM 2366 O O . ILE A 1 302 ? 0.665 -14.984 9.992 1 98.62 302 ILE A O 1
ATOM 2370 N N . ILE A 1 303 ? -0.031 -12.914 9.539 1 98.81 303 ILE A N 1
ATOM 2371 C CA . ILE A 1 303 ? -0.737 -13.328 8.336 1 98.81 303 ILE A CA 1
ATOM 2372 C C . ILE A 1 303 ? 0.163 -13.141 7.117 1 98.81 303 ILE A C 1
ATOM 2374 O O . ILE A 1 303 ? 0.7 -12.055 6.898 1 98.81 303 ILE A O 1
ATOM 2378 N N . VAL A 1 304 ? 0.384 -14.18 6.352 1 98.56 304 VAL A N 1
ATOM 2379 C CA . VAL A 1 304 ? 1.166 -14.117 5.121 1 98.56 304 VAL A CA 1
ATOM 2380 C C . VAL A 1 304 ? 0.28 -14.453 3.924 1 98.56 304 VAL A C 1
ATOM 2382 O O . VAL A 1 304 ? -0.442 -15.453 3.943 1 98.56 304 VAL A O 1
ATOM 2385 N N . ALA A 1 305 ? 0.242 -13.625 2.986 1 98.44 305 ALA A N 1
ATOM 2386 C CA . ALA A 1 305 ? -0.606 -13.781 1.808 1 98.44 305 ALA A CA 1
ATOM 2387 C C . ALA A 1 305 ? -0.134 -12.875 0.672 1 98.44 305 ALA A C 1
ATOM 2389 O O . ALA A 1 305 ? 0.84 -12.133 0.824 1 98.44 305 ALA A O 1
ATOM 2390 N N . CYS A 1 306 ? -0.787 -12.969 -0.526 1 97.25 306 CYS A N 1
ATOM 2391 C CA . CYS A 1 306 ? -0.522 -12.133 -1.693 1 97.25 306 CYS A CA 1
ATOM 2392 C C . CYS A 1 306 ? -1.819 -11.586 -2.277 1 97.25 306 CYS A C 1
ATOM 2394 O O . CYS A 1 306 ? -2.887 -12.172 -2.086 1 97.25 306 CYS A O 1
ATOM 2396 N N . GLY A 1 307 ? -1.764 -10.477 -2.922 1 96.75 307 GLY A N 1
ATOM 2397 C CA . GLY A 1 307 ? -2.875 -9.93 -3.684 1 96.75 307 GLY A CA 1
ATOM 2398 C C . GLY A 1 307 ? -4.141 -9.773 -2.863 1 96.75 307 GLY A C 1
ATOM 2399 O O . GLY A 1 307 ? -4.121 -9.18 -1.784 1 96.75 307 GLY A O 1
ATOM 2400 N N . THR A 1 308 ? -5.23 -10.344 -3.396 1 98.12 308 THR A N 1
ATOM 2401 C CA . THR A 1 308 ? -6.555 -10.273 -2.783 1 98.12 308 THR A CA 1
ATOM 2402 C C . THR A 1 308 ? -6.543 -10.914 -1.398 1 98.12 308 THR A C 1
ATOM 2404 O O . THR A 1 308 ? -7.176 -10.414 -0.469 1 98.12 308 THR A O 1
ATOM 2407 N N . SER A 1 309 ? -5.824 -12.008 -1.264 1 98.56 309 SER A N 1
ATOM 2408 C CA . SER A 1 309 ? -5.742 -12.68 0.027 1 98.56 309 SER A CA 1
ATOM 2409 C C . SER A 1 309 ? -5.059 -11.805 1.069 1 98.56 309 SER A C 1
ATOM 2411 O O . SER A 1 309 ? -5.402 -11.852 2.252 1 98.56 309 SER A O 1
ATOM 2413 N N . TRP A 1 310 ? -4.078 -11.047 0.587 1 98.69 310 TRP A N 1
ATOM 2414 C CA . TRP A 1 310 ? -3.418 -10.102 1.485 1 98.69 310 TRP A CA 1
ATOM 2415 C C . TRP A 1 310 ? -4.402 -9.047 1.987 1 98.69 310 TRP A C 1
ATOM 2417 O O . TRP A 1 310 ? -4.371 -8.672 3.162 1 98.69 310 TRP A O 1
ATOM 2427 N N . HIS A 1 311 ? -5.305 -8.578 1.129 1 98.75 311 HIS A N 1
ATOM 2428 C CA . HIS A 1 311 ? -6.34 -7.633 1.542 1 98.75 311 HIS A CA 1
ATOM 2429 C C . HIS A 1 311 ? -7.262 -8.25 2.59 1 98.75 311 HIS A C 1
ATOM 2431 O O . HIS A 1 311 ? -7.645 -7.586 3.555 1 98.75 311 HIS A O 1
ATOM 2437 N N . ALA A 1 312 ? -7.602 -9.492 2.369 1 98.88 312 ALA A N 1
ATOM 2438 C CA . ALA A 1 312 ? -8.398 -10.195 3.369 1 98.88 312 ALA A CA 1
ATOM 2439 C C . ALA A 1 312 ? -7.668 -10.266 4.703 1 98.88 312 ALA A C 1
ATOM 2441 O O . ALA A 1 312 ? -8.281 -10.125 5.766 1 98.88 312 ALA A O 1
ATOM 2442 N N . GLY A 1 313 ? -6.379 -10.516 4.598 1 98.88 313 GLY A N 1
ATOM 2443 C CA . GLY A 1 313 ? -5.562 -10.555 5.801 1 98.88 313 GLY A CA 1
ATOM 2444 C C . GLY A 1 313 ? -5.594 -9.266 6.59 1 98.88 313 GLY A C 1
ATOM 2445 O O . GLY A 1 313 ? -5.578 -9.281 7.824 1 98.88 313 GLY A O 1
ATOM 2446 N N . LEU A 1 314 ? -5.641 -8.148 5.883 1 98.75 314 LEU A N 1
ATOM 2447 C CA . LEU A 1 314 ? -5.723 -6.859 6.555 1 98.75 314 LEU A CA 1
ATOM 2448 C C . LEU A 1 314 ? -7.02 -6.742 7.348 1 98.75 314 LEU A C 1
ATOM 2450 O O . LEU A 1 314 ? -7.035 -6.164 8.438 1 98.75 314 LEU A O 1
ATOM 2454 N N . ILE A 1 315 ? -8.086 -7.238 6.812 1 98.81 315 ILE A N 1
ATOM 2455 C CA . ILE A 1 315 ? -9.359 -7.25 7.535 1 98.81 315 ILE A CA 1
ATOM 2456 C C . ILE A 1 315 ? -9.258 -8.188 8.734 1 98.81 315 ILE A C 1
ATOM 2458 O O . ILE A 1 315 ? -9.75 -7.867 9.82 1 98.81 315 ILE A O 1
ATOM 2462 N N . GLY A 1 316 ? -8.641 -9.367 8.5 1 98.75 316 GLY A N 1
ATOM 2463 C CA . GLY A 1 316 ? -8.398 -10.305 9.594 1 98.75 316 GLY A CA 1
ATOM 2464 C C . GLY A 1 316 ? -7.645 -9.68 10.75 1 98.75 316 GLY A C 1
ATOM 2465 O O . GLY A 1 316 ? -7.945 -9.953 11.914 1 98.75 316 GLY A O 1
ATOM 2466 N N . LYS A 1 317 ? -6.641 -8.859 10.406 1 98.5 317 LYS A N 1
ATOM 2467 C CA . LYS A 1 317 ? -5.887 -8.141 11.438 1 98.5 317 LYS A CA 1
ATOM 2468 C C . LYS A 1 317 ? -6.816 -7.301 12.312 1 98.5 317 LYS A C 1
ATOM 2470 O O . LYS A 1 317 ? -6.727 -7.352 13.539 1 98.5 317 LYS A O 1
ATOM 2475 N N . HIS A 1 318 ? -7.723 -6.543 11.695 1 98.06 318 HIS A N 1
ATOM 2476 C CA . HIS A 1 318 ? -8.664 -5.723 12.445 1 98.06 318 HIS A CA 1
ATOM 2477 C C . HIS A 1 318 ? -9.555 -6.582 13.336 1 98.06 318 HIS A C 1
ATOM 2479 O O . HIS A 1 318 ? -9.781 -6.25 14.5 1 98.06 318 HIS A O 1
ATOM 2485 N N . LEU A 1 319 ? -9.984 -7.688 12.812 1 98.5 319 LEU A N 1
ATOM 2486 C CA . LEU A 1 319 ? -10.898 -8.57 13.523 1 98.5 319 LEU A CA 1
ATOM 2487 C C . LEU A 1 319 ? -10.227 -9.188 14.742 1 98.5 319 LEU A C 1
ATOM 2489 O O . LEU A 1 319 ? -10.742 -9.102 15.859 1 98.5 319 LEU A O 1
ATOM 2493 N N . ILE A 1 320 ? -9.07 -9.758 14.539 1 98.38 320 ILE A N 1
ATOM 2494 C CA . ILE A 1 320 ? -8.398 -10.5 15.602 1 98.38 320 ILE A CA 1
ATOM 2495 C C . ILE A 1 320 ? -7.918 -9.531 16.672 1 98.38 320 ILE A C 1
ATOM 2497 O O . ILE A 1 320 ? -8.07 -9.797 17.875 1 98.38 320 ILE A O 1
ATOM 2501 N N . GLU A 1 321 ? -7.359 -8.414 16.281 1 97.81 321 GLU A N 1
ATOM 2502 C CA . GLU A 1 321 ? -6.895 -7.449 17.266 1 97.81 321 GLU A CA 1
ATOM 2503 C C . GLU A 1 321 ? -8.062 -6.867 18.062 1 97.81 321 GLU A C 1
ATOM 2505 O O . GLU A 1 321 ? -7.961 -6.656 19.266 1 97.81 321 GLU A O 1
ATOM 2510 N N . SER A 1 322 ? -9.188 -6.59 17.391 1 97.06 322 SER A N 1
ATOM 2511 C CA . SER A 1 322 ? -10.344 -5.98 18.047 1 97.06 322 SER A CA 1
ATOM 2512 C C . SER A 1 322 ? -11.031 -6.969 18.984 1 97.06 322 SER A C 1
ATOM 2514 O O . SER A 1 322 ? -11.422 -6.609 20.094 1 97.06 322 SER A O 1
ATOM 2516 N N . PHE A 1 323 ? -11.148 -8.242 18.562 1 97.69 323 PHE A N 1
ATOM 2517 C CA . PHE A 1 323 ? -11.945 -9.203 19.312 1 97.69 323 PHE A CA 1
ATOM 2518 C C . PHE A 1 323 ? -11.07 -9.977 20.297 1 97.69 323 PHE A C 1
ATOM 2520 O O . PHE A 1 323 ? -11.5 -10.281 21.422 1 97.69 323 PHE A O 1
ATOM 2527 N N . CYS A 1 324 ? -9.836 -10.297 19.875 1 97.31 324 CYS A N 1
ATOM 2528 C CA . CYS A 1 324 ? -9.031 -11.227 20.656 1 97.31 324 CYS A CA 1
ATOM 2529 C C . CYS A 1 324 ? -7.949 -10.5 21.453 1 97.31 324 CYS A C 1
ATOM 2531 O O . CYS A 1 324 ? -7.363 -11.062 22.375 1 97.31 324 CYS A O 1
ATOM 2533 N N . ARG A 1 325 ? -7.738 -9.242 21.094 1 96.69 325 ARG A N 1
ATOM 2534 C CA . ARG A 1 325 ? -6.699 -8.445 21.734 1 96.69 325 ARG A CA 1
ATOM 2535 C C . ARG A 1 325 ? -5.34 -9.125 21.625 1 96.69 325 ARG A C 1
ATOM 2537 O O . ARG A 1 325 ? -4.578 -9.164 22.594 1 96.69 325 ARG A O 1
ATOM 2544 N N . ILE A 1 326 ? -5.078 -9.773 20.531 1 96.81 326 ILE A N 1
ATOM 2545 C CA . ILE A 1 326 ? -3.783 -10.336 20.172 1 96.81 326 ILE A CA 1
ATOM 2546 C C . ILE A 1 326 ? -3.191 -9.547 19 1 96.81 326 ILE A C 1
ATOM 2548 O O . ILE A 1 326 ? -3.869 -9.312 18 1 96.81 326 ILE A O 1
ATOM 2552 N N . PRO A 1 327 ? -1.893 -9.102 19.125 1 96.88 327 PRO A N 1
ATOM 2553 C CA . PRO A 1 327 ? -1.29 -8.367 18.016 1 96.88 327 PRO A CA 1
ATOM 2554 C C . PRO A 1 327 ? -1.23 -9.188 16.719 1 96.88 327 PRO A C 1
ATOM 2556 O O . PRO A 1 327 ? -0.956 -10.391 16.766 1 96.88 327 PRO A O 1
ATOM 2559 N N . VAL A 1 328 ? -1.516 -8.578 15.625 1 98.06 328 VAL A N 1
ATOM 2560 C CA . VAL A 1 328 ? -1.487 -9.242 14.328 1 98.06 328 VAL A CA 1
ATOM 2561 C C . VAL A 1 328 ? -0.611 -8.453 13.359 1 98.06 328 VAL A C 1
ATOM 2563 O O . VAL A 1 328 ? -0.716 -7.23 13.273 1 98.06 328 VAL A O 1
ATOM 2566 N N . GLU A 1 329 ? 0.265 -9.086 12.695 1 97.69 329 GLU A N 1
ATOM 2567 C CA . GLU A 1 329 ? 1.041 -8.531 11.594 1 97.69 329 GLU A CA 1
ATOM 2568 C C . GLU A 1 329 ? 0.624 -9.141 10.258 1 97.69 329 GLU A C 1
ATOM 2570 O O . GLU A 1 329 ? 0.343 -10.344 10.18 1 97.69 329 GLU A O 1
ATOM 2575 N N . VAL A 1 330 ? 0.501 -8.328 9.25 1 98.31 330 VAL A N 1
ATOM 2576 C CA . VAL A 1 330 ? 0.192 -8.812 7.91 1 98.31 330 VAL A CA 1
ATOM 2577 C C . VAL A 1 330 ? 1.373 -8.547 6.977 1 98.31 330 VAL A C 1
ATOM 2579 O O . VAL A 1 330 ? 1.843 -7.41 6.871 1 98.31 330 VAL A O 1
ATOM 2582 N N . GLU A 1 331 ? 1.844 -9.562 6.301 1 97.88 331 GLU A N 1
ATOM 2583 C CA . GLU A 1 331 ? 3.047 -9.477 5.48 1 97.88 331 GLU A CA 1
ATOM 2584 C C . GLU A 1 331 ? 2.795 -10.008 4.074 1 97.88 331 GLU A C 1
ATOM 2586 O O . GLU A 1 331 ? 2.078 -11 3.896 1 97.88 331 GLU A O 1
ATOM 2591 N N . TYR A 1 332 ? 3.406 -9.305 3.092 1 97.5 332 TYR A N 1
ATOM 2592 C CA . TYR A 1 332 ? 3.508 -9.945 1.784 1 97.5 332 TYR A CA 1
ATOM 2593 C C . TYR A 1 332 ? 4.359 -11.203 1.857 1 97.5 332 TYR A C 1
ATOM 2595 O O . TYR A 1 332 ? 5.523 -11.156 2.262 1 97.5 332 TYR A O 1
ATOM 2603 N N . ALA A 1 333 ? 3.775 -12.281 1.393 1 97.62 333 ALA A N 1
ATOM 2604 C CA . ALA A 1 333 ? 4.484 -13.562 1.455 1 97.62 333 ALA A CA 1
ATOM 2605 C C . ALA A 1 333 ? 5.805 -13.492 0.693 1 97.62 333 ALA A C 1
ATOM 2607 O O . ALA A 1 333 ? 6.801 -14.086 1.11 1 97.62 333 ALA A O 1
ATOM 2608 N N . SER A 1 334 ? 5.797 -12.75 -0.402 1 94.94 334 SER A N 1
ATOM 2609 C CA . SER A 1 334 ? 6.973 -12.625 -1.257 1 94.94 334 SER A CA 1
ATOM 2610 C C . SER A 1 334 ? 8.102 -11.883 -0.54 1 94.94 334 SER A C 1
ATOM 2612 O O . SER A 1 334 ? 9.281 -12.141 -0.796 1 94.94 334 SER A O 1
ATOM 2614 N N . GLU A 1 335 ? 7.785 -10.945 0.331 1 96.56 335 GLU A N 1
ATOM 2615 C CA . GLU A 1 335 ? 8.789 -10.234 1.12 1 96.56 335 GLU A CA 1
ATOM 2616 C C . GLU A 1 335 ? 9.195 -11.047 2.35 1 96.56 335 GLU A C 1
ATOM 2618 O O . GLU A 1 335 ? 10.367 -11.086 2.715 1 96.56 335 GLU A O 1
ATOM 2623 N N . PHE A 1 336 ? 8.266 -11.711 2.941 1 96.88 336 PHE A N 1
ATOM 2624 C CA . PHE A 1 336 ? 8.469 -12.477 4.164 1 96.88 336 PHE A CA 1
ATOM 2625 C C . PHE A 1 336 ? 9.492 -13.586 3.943 1 96.88 336 PHE A C 1
ATOM 2627 O O . PHE A 1 336 ? 10.398 -13.773 4.758 1 96.88 336 PHE A O 1
ATOM 2634 N N . ARG A 1 337 ? 9.336 -14.242 2.816 1 94.44 337 ARG A N 1
ATOM 2635 C CA . ARG A 1 337 ? 10.148 -15.43 2.592 1 94.44 337 ARG A CA 1
ATOM 2636 C C . ARG A 1 337 ? 11.617 -15.062 2.375 1 94.44 337 ARG A C 1
ATOM 2638 O O . ARG A 1 337 ? 12.508 -15.891 2.576 1 94.44 337 ARG A O 1
ATOM 2645 N N . TYR A 1 338 ? 11.922 -13.898 1.924 1 92.44 338 TYR A N 1
ATOM 2646 C CA . TYR A 1 338 ? 13.297 -13.531 1.596 1 92.44 338 TYR A CA 1
ATOM 2647 C C . TYR A 1 338 ? 13.906 -12.664 2.689 1 92.44 338 TYR A C 1
ATOM 2649 O O . TYR A 1 338 ? 15.086 -12.305 2.619 1 92.44 338 TYR A O 1
ATOM 2657 N N . ARG A 1 339 ? 13.086 -12.414 3.535 1 90.88 339 ARG A N 1
ATOM 2658 C CA . ARG A 1 339 ? 13.602 -11.641 4.66 1 90.88 339 ARG A CA 1
ATOM 2659 C C . ARG A 1 339 ? 14.07 -12.555 5.785 1 90.88 339 ARG A C 1
ATOM 2661 O O . ARG A 1 339 ? 14.031 -13.773 5.656 1 90.88 339 ARG A O 1
ATOM 2668 N N . ASP A 1 340 ? 14.719 -12.336 6.762 1 90.25 340 ASP A N 1
ATOM 2669 C CA . ASP A 1 340 ? 15.008 -13.023 8.016 1 90.25 340 ASP A CA 1
ATOM 2670 C C . ASP A 1 340 ? 14.047 -12.586 9.117 1 90.25 340 ASP A C 1
ATOM 2672 O O . ASP A 1 340 ? 14.461 -11.953 10.086 1 90.25 340 ASP A O 1
ATOM 2676 N N . PRO A 1 341 ? 12.742 -13.008 8.883 1 93.81 341 PRO A N 1
ATOM 2677 C CA . PRO A 1 341 ? 11.75 -12.492 9.828 1 93.81 341 PRO A CA 1
ATOM 2678 C C . PRO A 1 341 ? 12.008 -12.945 11.258 1 93.81 341 PRO A C 1
ATOM 2680 O O . PRO A 1 341 ? 12.578 -14.016 11.477 1 93.81 341 PRO A O 1
ATOM 2683 N N . VAL A 1 342 ? 11.648 -12.148 12.25 1 96.56 342 VAL A N 1
ATOM 2684 C CA . VAL A 1 342 ? 11.734 -12.484 13.664 1 96.56 342 VAL A CA 1
ATOM 2685 C C . VAL A 1 342 ? 10.508 -13.289 14.078 1 96.56 342 VAL A C 1
ATOM 2687 O O . VAL A 1 342 ? 9.492 -12.719 14.492 1 96.56 342 VAL A O 1
ATOM 2690 N N . ILE A 1 343 ? 10.609 -14.617 13.969 1 96.12 343 ILE A N 1
ATOM 2691 C CA . ILE A 1 343 ? 9.5 -15.523 14.25 1 96.12 343 ILE A CA 1
ATOM 2692 C C . ILE A 1 343 ? 9.992 -16.703 15.086 1 96.12 343 ILE A C 1
ATOM 2694 O O . ILE A 1 343 ? 11.172 -17.062 15.023 1 96.12 343 ILE A O 1
ATOM 2698 N N . GLY A 1 344 ? 9.102 -17.234 15.945 1 94.94 344 GLY A N 1
ATOM 2699 C CA . GLY A 1 344 ? 9.469 -18.359 16.781 1 94.94 344 GLY A CA 1
ATOM 2700 C C . GLY A 1 344 ? 8.281 -19.188 17.234 1 94.94 344 GLY A C 1
ATOM 2701 O O . GLY A 1 344 ? 7.207 -19.109 16.625 1 94.94 344 GLY A O 1
ATOM 2702 N N . GLU A 1 345 ? 8.461 -19.969 18.266 1 95.56 345 GLU A N 1
ATOM 2703 C CA . GLU A 1 345 ? 7.5 -20.969 18.703 1 95.56 345 GLU A CA 1
ATOM 2704 C C . GLU A 1 345 ? 6.25 -20.328 19.297 1 95.56 345 GLU A C 1
ATOM 2706 O O . GLU A 1 345 ? 5.184 -20.953 19.312 1 95.56 345 GLU A O 1
ATOM 2711 N N . ASP A 1 346 ? 6.367 -19.109 19.672 1 95.19 346 ASP A N 1
ATOM 2712 C CA . ASP A 1 346 ? 5.238 -18.438 20.297 1 95.19 346 ASP A CA 1
ATOM 2713 C C . ASP A 1 346 ? 4.367 -17.734 19.266 1 95.19 346 ASP A C 1
ATOM 2715 O O . ASP A 1 346 ? 3.334 -17.156 19.594 1 95.19 346 ASP A O 1
ATOM 2719 N N . ASP A 1 347 ? 4.723 -17.828 18.016 1 97.75 347 ASP A N 1
ATOM 2720 C CA . ASP A 1 347 ? 3.986 -17.156 16.953 1 97.75 347 ASP A CA 1
ATOM 2721 C C . ASP A 1 347 ? 3.076 -18.141 16.203 1 97.75 347 ASP A C 1
ATOM 2723 O O . ASP A 1 347 ? 3.385 -19.328 16.109 1 97.75 347 ASP A O 1
ATOM 2727 N N . VAL A 1 348 ? 1.966 -17.672 15.812 1 98.5 348 VAL A N 1
ATOM 2728 C CA . VAL A 1 348 ? 1.092 -18.391 14.898 1 98.5 348 VAL A CA 1
ATOM 2729 C C . VAL A 1 348 ? 1.073 -17.688 13.539 1 98.5 348 VAL A C 1
ATOM 2731 O O . VAL A 1 348 ? 0.825 -16.484 13.461 1 98.5 348 VAL A O 1
ATOM 2734 N N . VAL A 1 349 ? 1.398 -18.406 12.516 1 98.69 349 VAL A N 1
ATOM 2735 C CA . VAL A 1 349 ? 1.375 -17.875 11.156 1 98.69 349 VAL A CA 1
ATOM 2736 C C . VAL A 1 349 ? 0.114 -18.344 10.438 1 98.69 349 VAL A C 1
ATOM 2738 O O . VAL A 1 349 ? -0.165 -19.547 10.383 1 98.69 349 VAL A O 1
ATOM 2741 N N . ILE A 1 350 ? -0.689 -17.406 9.969 1 98.81 350 ILE A N 1
ATOM 2742 C CA . ILE A 1 350 ? -1.872 -17.703 9.164 1 98.81 350 ILE A CA 1
ATOM 2743 C C . ILE A 1 350 ? -1.553 -17.516 7.688 1 98.81 350 ILE A C 1
ATOM 2745 O O . ILE A 1 350 ? -1.27 -16.406 7.242 1 98.81 350 ILE A O 1
ATOM 2749 N N . ALA A 1 351 ? -1.555 -18.578 6.934 1 98.81 351 ALA A N 1
ATOM 2750 C CA . ALA A 1 351 ? -1.313 -18.531 5.492 1 98.81 351 ALA A CA 1
ATOM 2751 C C . ALA A 1 351 ? -2.627 -18.547 4.715 1 98.81 351 ALA A C 1
ATOM 2753 O O . ALA A 1 351 ? -3.461 -19.438 4.902 1 98.81 351 ALA A O 1
ATOM 2754 N N . ILE A 1 352 ? -2.824 -17.562 3.877 1 98.75 352 ILE A N 1
ATOM 2755 C CA . ILE A 1 352 ? -4.07 -17.453 3.129 1 98.75 352 ILE A CA 1
ATOM 2756 C C . ILE A 1 352 ? -3.785 -17.562 1.633 1 98.75 352 ILE A C 1
ATOM 2758 O O . ILE A 1 352 ? -2.975 -16.797 1.095 1 98.75 352 ILE A O 1
ATOM 2762 N N . SER A 1 353 ? -4.449 -18.438 0.955 1 97.44 353 SER A N 1
ATOM 2763 C CA . SER A 1 353 ? -4.34 -18.641 -0.486 1 97.44 353 SER A CA 1
ATOM 2764 C C . SER A 1 353 ? -5.586 -19.328 -1.045 1 97.44 353 SER A C 1
ATOM 2766 O O . SER A 1 353 ? -6 -20.375 -0.548 1 97.44 353 SER A O 1
ATOM 2768 N N . GLN A 1 354 ? -6.18 -18.719 -2.029 1 94.94 354 GLN A N 1
ATOM 2769 C CA . GLN A 1 354 ? -7.352 -19.344 -2.643 1 94.94 354 GLN A CA 1
ATOM 2770 C C . GLN A 1 354 ? -6.996 -20.688 -3.275 1 94.94 354 GLN A C 1
ATOM 2772 O O . GLN A 1 354 ? -7.68 -21.688 -3.041 1 94.94 354 GLN A O 1
ATOM 2777 N N . SER A 1 355 ? -5.934 -20.812 -4.012 1 90.94 355 SER A N 1
ATOM 2778 C CA . SER A 1 355 ? -5.559 -22.016 -4.75 1 90.94 355 SER A CA 1
ATOM 2779 C C . SER A 1 355 ? -4.852 -23.016 -3.852 1 90.94 355 SER A C 1
ATOM 2781 O O . SER A 1 355 ? -4.828 -24.219 -4.145 1 90.94 355 SER A O 1
ATOM 2783 N N . GLY A 1 356 ? -4.223 -22.469 -2.865 1 94.12 356 GLY A N 1
ATOM 2784 C CA . GLY A 1 356 ? -3.4 -23.312 -2.016 1 94.12 356 GLY A CA 1
ATOM 2785 C C . GLY A 1 356 ? -2.08 -23.703 -2.656 1 94.12 356 GLY A C 1
ATOM 2786 O O . GLY A 1 356 ? -1.366 -24.562 -2.146 1 94.12 356 GLY A O 1
ATOM 2787 N N . GLU A 1 357 ? -1.76 -23.047 -3.799 1 92.5 357 GLU A N 1
ATOM 2788 C CA . GLU A 1 357 ? -0.552 -23.375 -4.543 1 92.5 357 GLU A CA 1
ATOM 2789 C C . GLU A 1 357 ? 0.342 -22.156 -4.73 1 92.5 357 GLU A C 1
ATOM 2791 O O . GLU A 1 357 ? 1.348 -22.219 -5.441 1 92.5 357 GLU A O 1
ATOM 2796 N N . THR A 1 358 ? 0.01 -21.016 -4.137 1 94 358 THR A N 1
ATOM 2797 C CA . THR A 1 358 ? 0.8 -19.812 -4.301 1 94 358 THR A CA 1
ATOM 2798 C C . THR A 1 358 ? 2.232 -20.016 -3.822 1 94 358 THR A C 1
ATOM 2800 O O . THR A 1 358 ? 2.467 -20.234 -2.633 1 94 358 THR A O 1
ATOM 2803 N N . ALA A 1 359 ? 3.166 -19.906 -4.734 1 93.5 359 ALA A N 1
ATOM 2804 C CA . ALA A 1 359 ? 4.555 -20.281 -4.488 1 93.5 359 ALA A CA 1
ATOM 2805 C C . ALA A 1 359 ? 5.141 -19.484 -3.33 1 93.5 359 ALA A C 1
ATOM 2807 O O . ALA A 1 359 ? 5.785 -20.031 -2.439 1 93.5 359 ALA A O 1
ATOM 2808 N N . ASP A 1 360 ? 4.957 -18.172 -3.314 1 95.56 360 ASP A N 1
ATOM 2809 C CA . ASP A 1 360 ? 5.52 -17.312 -2.281 1 95.56 360 ASP A CA 1
ATOM 2810 C C . ASP A 1 360 ? 4.926 -17.625 -0.913 1 95.56 360 ASP A C 1
ATOM 2812 O O . ASP A 1 360 ? 5.637 -17.641 0.094 1 95.56 360 ASP A O 1
ATOM 2816 N N . THR A 1 361 ? 3.648 -17.891 -0.877 1 97.31 361 THR A N 1
ATOM 2817 C CA . THR A 1 361 ? 2.992 -18.219 0.383 1 97.31 361 THR A CA 1
ATOM 2818 C C . THR A 1 361 ? 3.48 -19.578 0.91 1 97.31 361 THR A C 1
ATOM 2820 O O . THR A 1 361 ? 3.723 -19.719 2.109 1 97.31 361 THR A O 1
ATOM 2823 N N . LEU A 1 362 ? 3.584 -20.516 0.001 1 96.38 362 LEU A N 1
ATOM 2824 C CA . LEU A 1 362 ? 4.086 -21.828 0.399 1 96.38 362 LEU A CA 1
ATOM 2825 C C . LEU A 1 362 ? 5.496 -21.719 0.965 1 96.38 362 LEU A C 1
ATOM 2827 O O . LEU A 1 362 ? 5.809 -22.328 1.989 1 96.38 362 LEU A O 1
ATOM 2831 N N . ALA A 1 363 ? 6.34 -20.984 0.304 1 95.81 363 ALA A N 1
ATOM 2832 C CA . ALA A 1 363 ? 7.707 -20.766 0.782 1 95.81 363 ALA A CA 1
ATOM 2833 C C . ALA A 1 363 ? 7.711 -20.094 2.148 1 95.81 363 ALA A C 1
ATOM 2835 O O . ALA A 1 363 ? 8.539 -20.406 3.004 1 95.81 363 ALA A O 1
ATOM 2836 N N . ALA A 1 364 ? 6.84 -19.125 2.346 1 97.69 364 ALA A N 1
ATOM 2837 C CA . ALA A 1 364 ? 6.711 -18.453 3.635 1 97.69 364 ALA A CA 1
ATOM 2838 C C . ALA A 1 364 ? 6.305 -19.422 4.73 1 97.69 364 ALA A C 1
ATOM 2840 O O . ALA A 1 364 ? 6.812 -19.359 5.852 1 97.69 364 ALA A O 1
ATOM 2841 N N . VAL A 1 365 ? 5.383 -20.297 4.402 1 97.69 365 VAL A N 1
ATOM 2842 C CA . VAL A 1 365 ? 4.918 -21.328 5.336 1 97.69 365 VAL A CA 1
ATOM 2843 C C . VAL A 1 365 ? 6.086 -22.219 5.746 1 97.69 365 VAL A C 1
ATOM 2845 O O . VAL A 1 365 ? 6.285 -22.484 6.934 1 97.69 365 VAL A O 1
ATOM 2848 N N . GLU A 1 366 ? 6.824 -22.688 4.75 1 96.31 366 GLU A N 1
ATOM 2849 C CA . GLU A 1 366 ? 7.957 -23.562 5.027 1 96.31 366 GLU A CA 1
ATOM 2850 C C . GLU A 1 366 ? 8.992 -22.875 5.906 1 96.31 366 GLU A C 1
ATOM 2852 O O . GLU A 1 366 ? 9.523 -23.469 6.84 1 96.31 366 GLU A O 1
ATOM 2857 N N . LEU A 1 367 ? 9.242 -21.641 5.617 1 97.19 367 LEU A N 1
ATOM 2858 C CA . LEU A 1 367 ? 10.188 -20.859 6.414 1 97.19 367 LEU A CA 1
ATOM 2859 C C . LEU A 1 367 ? 9.695 -20.719 7.852 1 97.19 367 LEU A C 1
ATOM 2861 O O . LEU A 1 367 ? 10.461 -20.938 8.797 1 97.19 367 LEU A O 1
ATOM 2865 N N . ALA A 1 368 ? 8.477 -20.344 8.031 1 98 368 ALA A N 1
ATOM 2866 C CA . ALA A 1 368 ? 7.906 -20.141 9.359 1 98 368 ALA A CA 1
ATOM 2867 C C . ALA A 1 368 ? 7.926 -21.438 10.164 1 98 368 ALA A C 1
ATOM 2869 O O . ALA A 1 368 ? 8.242 -21.438 11.359 1 98 368 ALA A O 1
ATOM 2870 N N . LYS A 1 369 ? 7.582 -22.484 9.492 1 96.75 369 LYS A N 1
ATOM 2871 C CA . LYS A 1 369 ? 7.582 -23.797 10.125 1 96.75 369 LYS A CA 1
ATOM 2872 C C . LYS A 1 369 ? 8.984 -24.188 10.578 1 96.75 369 LYS A C 1
ATOM 2874 O O . LYS A 1 369 ? 9.164 -24.734 11.672 1 96.75 369 LYS A O 1
ATOM 2879 N N . SER A 1 370 ? 9.953 -23.938 9.758 1 96.81 370 SER A N 1
ATOM 2880 C CA . SER A 1 370 ? 11.336 -24.266 10.07 1 96.81 370 SER A CA 1
ATOM 2881 C C . SER A 1 370 ? 11.828 -23.469 11.273 1 96.81 370 SER A C 1
ATOM 2883 O O . SER A 1 370 ? 12.781 -23.891 11.953 1 96.81 370 SER A O 1
ATOM 2885 N N . ARG A 1 371 ? 11.188 -22.375 11.594 1 96.94 371 ARG A N 1
ATOM 2886 C CA . ARG A 1 371 ? 11.57 -21.531 12.719 1 96.94 371 ARG A CA 1
ATOM 2887 C C . ARG A 1 371 ? 10.742 -21.844 13.953 1 96.94 371 ARG A C 1
ATOM 2889 O O . ARG A 1 371 ? 10.867 -21.188 14.984 1 96.94 371 ARG A O 1
ATOM 2896 N N . GLY A 1 372 ? 9.812 -22.781 13.828 1 96.94 372 GLY A N 1
ATOM 2897 C CA . GLY A 1 372 ? 9.102 -23.297 14.992 1 96.94 372 GLY A CA 1
ATOM 2898 C C . GLY A 1 372 ? 7.711 -22.719 15.148 1 96.94 372 GLY A C 1
ATOM 2899 O O . GLY A 1 372 ? 6.984 -23.078 16.078 1 96.94 372 GLY A O 1
ATOM 2900 N N . ALA A 1 373 ? 7.27 -21.891 14.266 1 97.88 373 ALA A N 1
ATOM 2901 C CA . ALA A 1 373 ? 5.945 -21.281 14.367 1 97.88 373 ALA A CA 1
ATOM 2902 C C . ALA A 1 373 ? 4.848 -22.312 14.102 1 97.88 373 ALA A C 1
ATOM 2904 O O . ALA A 1 373 ? 5.078 -23.312 13.422 1 97.88 373 ALA A O 1
ATOM 2905 N N . PHE A 1 374 ? 3.688 -22.094 14.734 1 98.25 374 PHE A N 1
ATOM 2906 C CA . PHE A 1 374 ? 2.496 -22.875 14.43 1 98.25 374 PHE A CA 1
ATOM 2907 C C . PHE A 1 374 ? 1.773 -22.297 13.211 1 98.25 374 PHE A C 1
ATOM 2909 O O . PHE A 1 374 ? 1.536 -21.094 13.133 1 98.25 374 PHE A O 1
ATOM 2916 N N . ILE A 1 375 ? 1.441 -23.156 12.25 1 98.44 375 ILE A N 1
ATOM 2917 C CA . ILE A 1 375 ? 0.925 -22.656 10.977 1 98.44 375 ILE A CA 1
ATOM 2918 C C . ILE A 1 375 ? -0.554 -23 10.844 1 98.44 375 ILE A C 1
ATOM 2920 O O . ILE A 1 375 ? -0.934 -24.172 10.984 1 98.44 375 ILE A O 1
ATOM 2924 N N . TYR A 1 376 ? -1.385 -22.016 10.586 1 98.56 376 TYR A N 1
ATOM 2925 C CA . TYR A 1 376 ? -2.812 -22.109 10.305 1 98.56 376 TYR A CA 1
ATOM 2926 C C . TYR A 1 376 ? -3.109 -21.75 8.852 1 98.56 376 TYR A C 1
ATOM 2928 O O . TYR A 1 376 ? -2.875 -20.609 8.438 1 98.56 376 TYR A O 1
ATOM 2936 N N . GLY A 1 377 ? -3.635 -22.703 8.07 1 98.31 377 GLY A N 1
ATOM 2937 C CA . GLY A 1 377 ? -3.906 -22.453 6.668 1 98.31 377 GLY A CA 1
ATOM 2938 C C . GLY A 1 377 ? -5.359 -22.109 6.391 1 98.31 377 GLY A C 1
ATOM 2939 O O . GLY A 1 377 ? -6.262 -22.734 6.961 1 98.31 377 GLY A O 1
ATOM 2940 N N . ILE A 1 378 ? -5.625 -21.094 5.566 1 98.5 378 ILE A N 1
ATOM 2941 C CA . ILE A 1 378 ? -6.941 -20.781 5.031 1 98.5 378 ILE A CA 1
ATOM 2942 C C . ILE A 1 378 ? -6.922 -20.875 3.506 1 98.5 378 ILE A C 1
ATOM 2944 O O . ILE A 1 378 ? -6.285 -20.062 2.832 1 98.5 378 ILE A O 1
ATOM 2948 N N . CYS A 1 379 ? -7.594 -21.875 2.961 1 96.81 379 CYS A N 1
ATOM 2949 C CA . CYS A 1 379 ? -7.559 -22.141 1.527 1 96.81 379 CYS A CA 1
ATOM 2950 C C . CYS A 1 379 ? -8.938 -22.531 1.012 1 96.81 379 CYS A C 1
ATOM 2952 O O . CYS A 1 379 ? -9.852 -22.766 1.799 1 96.81 379 CYS A O 1
ATOM 2954 N N . ASN A 1 380 ? -9.086 -22.469 -0.265 1 93.56 380 ASN A N 1
ATOM 2955 C CA . ASN A 1 380 ? -10.305 -22.938 -0.917 1 93.56 380 ASN A CA 1
ATOM 2956 C C . ASN A 1 380 ? -10.164 -24.359 -1.441 1 93.56 380 ASN A C 1
ATOM 2958 O O . ASN A 1 380 ? -11.062 -25.188 -1.277 1 93.56 380 ASN A O 1
ATOM 2962 N N . ALA A 1 381 ? -9.031 -24.688 -2.045 1 84.56 381 ALA A N 1
ATOM 2963 C CA . ALA A 1 381 ? -8.805 -25.953 -2.734 1 84.56 381 ALA A CA 1
ATOM 2964 C C . ALA A 1 381 ? -8.398 -27.047 -1.753 1 84.56 381 ALA A C 1
ATOM 2966 O O . ALA A 1 381 ? -7.316 -26.984 -1.16 1 84.56 381 ALA A O 1
ATOM 2967 N N . ILE A 1 382 ? -9.172 -28.062 -1.75 1 82.19 382 ILE A N 1
ATOM 2968 C CA . ILE A 1 382 ? -8.938 -29.156 -0.826 1 82.19 382 ILE A CA 1
ATOM 2969 C C . ILE A 1 382 ? -7.75 -29.984 -1.306 1 82.19 382 ILE A C 1
ATOM 2971 O O . ILE A 1 382 ? -7.637 -30.297 -2.496 1 82.19 382 ILE A O 1
ATOM 2975 N N . GLY A 1 383 ? -6.895 -30.266 -0.476 1 80.62 383 GLY A N 1
ATOM 2976 C CA . GLY A 1 383 ? -5.785 -31.156 -0.766 1 80.62 383 GLY A CA 1
ATOM 2977 C C . GLY A 1 383 ? -4.621 -30.453 -1.446 1 80.62 383 GLY A C 1
ATOM 2978 O O . GLY A 1 383 ? -3.617 -31.094 -1.774 1 80.62 383 GLY A O 1
ATOM 2979 N N . SER A 1 384 ? -4.715 -29.172 -1.623 1 88.38 384 SER A N 1
ATOM 2980 C CA . SER A 1 384 ? -3.65 -28.406 -2.258 1 88.38 384 SER A CA 1
ATOM 2981 C C . SER A 1 384 ? -2.406 -28.359 -1.378 1 88.38 384 SER A C 1
ATOM 2983 O O . SER A 1 384 ? -2.404 -28.891 -0.265 1 88.38 384 SER A O 1
ATOM 2985 N N . SER A 1 385 ? -1.308 -27.797 -1.849 1 91 385 SER A N 1
ATOM 2986 C CA . SER A 1 385 ? 0.008 -27.859 -1.221 1 91 385 SER A CA 1
ATOM 2987 C C . SER A 1 385 ? 0.009 -27.141 0.129 1 91 385 SER A C 1
ATOM 2989 O O . SER A 1 385 ? 0.573 -27.656 1.102 1 91 385 SER A O 1
ATOM 2991 N N . ILE A 1 386 ? -0.609 -26.016 0.282 1 94.31 386 ILE A N 1
ATOM 2992 C CA . ILE A 1 386 ? -0.521 -25.203 1.494 1 94.31 386 ILE A CA 1
ATOM 2993 C C . ILE A 1 386 ? -1.26 -25.906 2.633 1 94.31 386 ILE A C 1
ATOM 2995 O O . ILE A 1 386 ? -0.713 -26.078 3.727 1 94.31 386 ILE A O 1
ATOM 2999 N N . PRO A 1 387 ? -2.465 -26.375 2.41 1 93.12 387 PRO A N 1
ATOM 3000 C CA . PRO A 1 387 ? -3.125 -27.141 3.471 1 93.12 387 PRO A CA 1
ATOM 3001 C C . PRO A 1 387 ? -2.295 -28.344 3.939 1 93.12 387 PRO A C 1
ATOM 3003 O O . PRO A 1 387 ? -2.285 -28.656 5.133 1 93.12 387 PRO A O 1
ATOM 3006 N N . ARG A 1 388 ? -1.6 -28.969 2.986 1 90.5 388 ARG A N 1
ATOM 3007 C CA . ARG A 1 388 ? -0.791 -30.125 3.336 1 90.5 388 ARG A CA 1
ATOM 3008 C C . ARG A 1 388 ? 0.448 -29.719 4.125 1 90.5 388 ARG A C 1
ATOM 3010 O O . ARG A 1 388 ? 0.987 -30.516 4.902 1 90.5 388 ARG A O 1
ATOM 3017 N N . ALA A 1 389 ? 0.883 -28.5 3.916 1 94.38 389 ALA A N 1
ATOM 3018 C CA . ALA A 1 389 ? 2.102 -28.016 4.551 1 94.38 389 ALA A CA 1
ATOM 3019 C C . ALA A 1 389 ? 1.794 -27.359 5.895 1 94.38 389 ALA A C 1
ATOM 3021 O O . ALA A 1 389 ? 2.703 -27.094 6.688 1 94.38 389 ALA A O 1
ATOM 3022 N N . THR A 1 390 ? 0.535 -27.094 6.277 1 96.81 390 THR A N 1
ATOM 3023 C CA . THR A 1 390 ? 0.173 -26.375 7.5 1 96.81 390 THR A CA 1
ATOM 3024 C C . THR A 1 390 ? -0.157 -27.359 8.617 1 96.81 390 THR A C 1
ATOM 3026 O O . THR A 1 390 ? -0.405 -28.547 8.359 1 96.81 390 THR A O 1
ATOM 3029 N N . HIS A 1 391 ? -0.079 -26.969 9.922 1 97.19 391 HIS A N 1
ATOM 3030 C CA . HIS A 1 391 ? -0.43 -27.812 11.055 1 97.19 391 HIS A CA 1
ATOM 3031 C C . HIS A 1 391 ? -1.936 -28.047 11.125 1 97.19 391 HIS A C 1
ATOM 3033 O O . HIS A 1 391 ? -2.383 -29.125 11.516 1 97.19 391 HIS A O 1
ATOM 3039 N N . THR A 1 392 ? -2.705 -27.047 10.844 1 96.75 392 THR A N 1
ATOM 3040 C CA . THR A 1 392 ? -4.164 -27.062 10.789 1 96.75 392 THR A CA 1
ATOM 3041 C C . THR A 1 392 ? -4.688 -25.938 9.906 1 96.75 392 THR A C 1
ATOM 3043 O O . THR A 1 392 ? -3.91 -25.203 9.297 1 96.75 392 THR A O 1
ATOM 3046 N N . GLY A 1 393 ? -6.035 -25.859 9.797 1 96.81 393 GLY A N 1
ATOM 3047 C CA . GLY A 1 393 ? -6.582 -24.781 8.984 1 96.81 393 GLY A CA 1
ATOM 3048 C C . GLY A 1 393 ? -8.078 -24.906 8.773 1 96.81 393 GLY A C 1
ATOM 3049 O O . GLY A 1 393 ? -8.742 -25.688 9.438 1 96.81 393 GLY A O 1
ATOM 3050 N N . SER A 1 394 ? -8.523 -23.984 8.008 1 97.19 394 SER A N 1
ATOM 3051 C CA . SER A 1 394 ? -9.938 -23.953 7.625 1 97.19 394 SER A CA 1
ATOM 3052 C C . SER A 1 394 ? -10.102 -23.703 6.129 1 97.19 394 SER A C 1
ATOM 3054 O O . SER A 1 394 ? -9.359 -22.906 5.547 1 97.19 394 SER A O 1
ATOM 3056 N N . TYR A 1 395 ? -11.008 -24.438 5.531 1 95.81 395 TYR A N 1
ATOM 3057 C CA . TYR A 1 395 ? -11.367 -24.203 4.137 1 95.81 395 TYR A CA 1
ATOM 3058 C C . TYR A 1 395 ? -12.5 -23.203 4.023 1 95.81 395 TYR A C 1
ATOM 3060 O O . TYR A 1 395 ? -13.367 -23.125 4.898 1 95.81 395 TYR A O 1
ATOM 3068 N N . ILE A 1 396 ? -12.523 -22.422 2.951 1 96.62 396 ILE A N 1
ATOM 3069 C CA . ILE A 1 396 ? -13.531 -21.391 2.826 1 96.62 396 ILE A CA 1
ATOM 3070 C C . ILE A 1 396 ? -14.758 -21.938 2.098 1 96.62 396 ILE A C 1
ATOM 3072 O O . ILE A 1 396 ? -15.836 -21.359 2.15 1 96.62 396 ILE A O 1
ATOM 3076 N N . HIS A 1 397 ? -14.688 -23.031 1.337 1 92.94 397 HIS A N 1
ATOM 3077 C CA . HIS A 1 397 ? -15.789 -23.781 0.747 1 92.94 397 HIS A CA 1
ATOM 3078 C C . HIS A 1 397 ? -16.625 -22.906 -0.173 1 92.94 397 HIS A C 1
ATOM 3080 O O . HIS A 1 397 ? -17.859 -22.906 -0.095 1 92.94 397 HIS A O 1
ATOM 3086 N N . VAL A 1 398 ? -15.945 -22.094 -1.035 1 94.06 398 VAL A N 1
ATOM 3087 C CA . VAL A 1 398 ? -16.734 -21.234 -1.91 1 94.06 398 VAL A CA 1
ATOM 3088 C C . VAL A 1 398 ? -16.828 -21.844 -3.303 1 94.06 398 VAL A C 1
ATOM 3090 O O . VAL A 1 398 ? -17.328 -21.219 -4.234 1 94.06 398 VAL A O 1
ATOM 3093 N N . GLY A 1 399 ? -16.375 -23.047 -3.473 1 89.81 399 GLY A N 1
ATOM 3094 C CA . GLY A 1 399 ? -16.406 -23.688 -4.777 1 89.81 399 GLY A CA 1
ATOM 3095 C C . GLY A 1 399 ? -15.359 -23.156 -5.73 1 89.81 399 GLY A C 1
ATOM 3096 O O . GLY A 1 399 ? -14.594 -22.266 -5.375 1 89.81 399 GLY A O 1
ATOM 3097 N N . PRO A 1 400 ? -15.359 -23.766 -6.945 1 89.75 400 PRO A N 1
ATOM 3098 C CA . PRO A 1 400 ? -14.352 -23.328 -7.914 1 89.75 400 PRO A CA 1
ATOM 3099 C C . PRO A 1 400 ? -14.555 -21.875 -8.367 1 89.75 400 PRO A C 1
ATOM 3101 O O . PRO A 1 400 ? -15.695 -21.438 -8.547 1 89.75 400 PRO A O 1
ATOM 3104 N N . GLU A 1 401 ? -13.555 -21.172 -8.414 1 91.56 401 GLU A N 1
ATOM 3105 C CA . GLU A 1 401 ? -13.5 -19.828 -8.969 1 91.56 401 GLU A CA 1
ATOM 3106 C C . GLU A 1 401 ? -12.672 -19.781 -10.242 1 91.56 401 GLU A C 1
ATOM 3108 O O . GLU A 1 401 ? -11.445 -19.938 -10.195 1 91.56 401 GLU A O 1
ATOM 3113 N N . ILE A 1 402 ? -13.328 -19.547 -11.352 1 90.25 402 ILE A N 1
ATOM 3114 C CA . ILE A 1 402 ? -12.727 -19.703 -12.672 1 90.25 402 ILE A CA 1
ATOM 3115 C C . ILE A 1 402 ? -12.203 -18.359 -13.172 1 90.25 402 ILE A C 1
ATOM 3117 O O . ILE A 1 402 ? -11.141 -18.297 -13.789 1 90.25 402 ILE A O 1
ATOM 3121 N N . GLY A 1 403 ? -13.062 -17.312 -12.953 1 92.69 403 GLY A N 1
ATOM 3122 C CA . GLY A 1 403 ? -12.562 -16 -13.312 1 92.69 403 GLY A CA 1
ATOM 3123 C C . GLY A 1 403 ? -11.227 -15.672 -12.672 1 92.69 403 GLY A C 1
ATOM 3124 O O . GLY A 1 403 ? -10.992 -15.992 -11.508 1 92.69 403 GLY A O 1
ATOM 3125 N N . VAL A 1 404 ? -10.359 -15.07 -13.453 1 92.88 404 VAL A N 1
ATOM 3126 C CA . VAL A 1 404 ? -8.992 -14.844 -13.008 1 92.88 404 VAL A CA 1
ATOM 3127 C C . VAL A 1 404 ? -8.992 -13.914 -11.797 1 92.88 404 VAL A C 1
ATOM 3129 O O . VAL A 1 404 ? -8.32 -14.18 -10.797 1 92.88 404 VAL A O 1
ATOM 3132 N N . ALA A 1 405 ? -9.75 -12.797 -11.875 1 94.56 405 ALA A N 1
ATOM 3133 C CA . ALA A 1 405 ? -9.836 -11.883 -10.734 1 94.56 405 ALA A CA 1
ATOM 3134 C C . ALA A 1 405 ? -10.664 -12.484 -9.609 1 94.56 405 ALA A C 1
ATOM 3136 O O . ALA A 1 405 ? -11.781 -12.969 -9.844 1 94.56 405 ALA A O 1
ATOM 3137 N N . SER A 1 406 ? -10.156 -12.469 -8.469 1 95.88 406 SER A N 1
ATOM 3138 C CA . SER A 1 406 ? -10.82 -13.094 -7.324 1 95.88 406 SER A CA 1
ATOM 3139 C C . SER A 1 406 ? -12.023 -12.281 -6.867 1 95.88 406 SER A C 1
ATOM 3141 O O . SER A 1 406 ? -11.969 -11.047 -6.84 1 95.88 406 SER A O 1
ATOM 3143 N N . THR A 1 407 ? -13.156 -12.93 -6.582 1 97.5 407 THR A N 1
ATOM 3144 C CA . THR A 1 407 ? -14.367 -12.289 -6.074 1 97.5 407 THR A CA 1
ATOM 3145 C C . THR A 1 407 ? -14.891 -13.023 -4.844 1 97.5 407 THR A C 1
ATOM 3147 O O . THR A 1 407 ? -14.547 -12.672 -3.711 1 97.5 407 THR A O 1
ATOM 3150 N N . LYS A 1 408 ? -15.477 -14.227 -5.035 1 97.44 408 LYS A N 1
ATOM 3151 C CA . LYS A 1 408 ? -16.125 -14.945 -3.945 1 97.44 408 LYS A CA 1
ATOM 3152 C C . LYS A 1 408 ? -15.094 -15.547 -2.992 1 97.44 408 LYS A C 1
ATOM 3154 O O . LYS A 1 408 ? -15.375 -15.742 -1.809 1 97.44 408 LYS A O 1
ATOM 3159 N N . ALA A 1 409 ? -13.891 -15.82 -3.482 1 97.56 409 ALA A N 1
ATOM 3160 C CA . ALA A 1 409 ? -12.844 -16.297 -2.58 1 97.56 409 ALA A CA 1
ATOM 3161 C C . ALA A 1 409 ? -12.516 -15.25 -1.524 1 97.56 409 ALA A C 1
ATOM 3163 O O . ALA A 1 409 ? -12.227 -15.586 -0.374 1 97.56 409 ALA A O 1
ATOM 3164 N N . PHE A 1 410 ? -12.531 -13.992 -1.932 1 98.62 410 PHE A N 1
ATOM 3165 C CA . PHE A 1 410 ? -12.25 -12.906 -1.006 1 98.62 410 PHE A CA 1
ATOM 3166 C C . PHE A 1 410 ? -13.25 -12.891 0.141 1 98.62 410 PHE A C 1
ATOM 3168 O O . PHE A 1 410 ? -12.859 -12.906 1.312 1 98.62 410 PHE A O 1
ATOM 3175 N N . THR A 1 411 ? -14.508 -12.852 -0.152 1 98.75 411 THR A N 1
ATOM 3176 C CA . THR A 1 411 ? -15.531 -12.789 0.887 1 98.75 411 THR A CA 1
ATOM 3177 C C . THR A 1 411 ? -15.539 -14.07 1.718 1 98.75 411 THR A C 1
ATOM 3179 O O . THR A 1 411 ? -15.82 -14.039 2.918 1 98.75 411 THR A O 1
ATOM 3182 N N . GLY A 1 412 ? -15.258 -15.195 1.08 1 98.69 412 GLY A N 1
ATOM 3183 C CA . GLY A 1 412 ? -15.094 -16.422 1.839 1 98.69 412 GLY A CA 1
ATOM 3184 C C . GLY A 1 412 ? -13.984 -16.359 2.865 1 98.69 412 GLY A C 1
ATOM 3185 O O . GLY A 1 412 ? -14.156 -16.781 4.012 1 98.69 412 GLY A O 1
ATOM 3186 N N . GLN A 1 413 ? -12.82 -15.867 2.426 1 98.81 413 GLN A N 1
ATOM 3187 C CA . GLN A 1 413 ? -11.68 -15.727 3.32 1 98.81 413 GLN A CA 1
ATOM 3188 C C . GLN A 1 413 ? -12.008 -14.812 4.492 1 98.81 413 GLN A C 1
ATOM 3190 O O . GLN A 1 413 ? -11.672 -15.117 5.641 1 98.81 413 GLN A O 1
ATOM 3195 N N . VAL A 1 414 ? -12.664 -13.656 4.223 1 98.88 414 VAL A N 1
ATOM 3196 C CA . VAL A 1 414 ? -13.047 -12.711 5.266 1 98.88 414 VAL A CA 1
ATOM 3197 C C . VAL A 1 414 ? -14.023 -13.375 6.234 1 98.88 414 VAL A C 1
ATOM 3199 O O . VAL A 1 414 ? -13.945 -13.156 7.445 1 98.88 414 VAL A O 1
ATOM 3202 N N . THR A 1 415 ? -14.898 -14.203 5.719 1 98.81 415 THR A N 1
ATOM 3203 C CA . THR A 1 415 ? -15.859 -14.914 6.551 1 98.81 415 THR A CA 1
ATOM 3204 C C . THR A 1 415 ? -15.156 -15.883 7.492 1 98.81 415 THR A C 1
ATOM 3206 O O . THR A 1 415 ? -15.453 -15.922 8.688 1 98.81 415 THR A O 1
ATOM 3209 N N . VAL A 1 416 ? -14.234 -16.625 6.984 1 98.69 416 VAL A N 1
ATOM 3210 C CA . VAL A 1 416 ? -13.492 -17.578 7.809 1 98.69 416 VAL A CA 1
ATOM 3211 C C . VAL A 1 416 ? -12.68 -16.828 8.867 1 98.69 416 VAL A C 1
ATOM 3213 O O . VAL A 1 416 ? -12.625 -17.25 10.023 1 98.69 416 VAL A O 1
ATOM 3216 N N . LEU A 1 417 ? -12.047 -15.758 8.469 1 98.88 417 LEU A N 1
ATOM 3217 C CA . LEU A 1 417 ? -11.289 -14.945 9.414 1 98.88 417 LEU A CA 1
ATOM 3218 C C . LEU A 1 417 ? -12.195 -14.398 10.5 1 98.88 417 LEU A C 1
ATOM 3220 O O . LEU A 1 417 ? -11.789 -14.289 11.664 1 98.88 417 LEU A O 1
ATOM 3224 N N . THR A 1 418 ? -13.422 -14 10.125 1 98.75 418 THR A N 1
ATOM 3225 C CA . THR A 1 418 ? -14.398 -13.531 11.102 1 98.75 418 THR A CA 1
ATOM 3226 C C . THR A 1 418 ? -14.742 -14.633 12.102 1 98.75 418 THR A C 1
ATOM 3228 O O . THR A 1 418 ? -14.727 -14.398 13.312 1 98.75 418 THR A O 1
ATOM 3231 N N . MET A 1 419 ? -15.016 -15.828 11.625 1 98.62 419 MET A N 1
ATOM 3232 C CA . MET A 1 419 ? -15.344 -16.953 12.492 1 98.62 419 MET A CA 1
ATOM 3233 C C . MET A 1 419 ? -14.164 -17.312 13.383 1 98.62 419 MET A C 1
ATOM 3235 O O . MET A 1 419 ? -14.344 -17.641 14.562 1 98.62 419 MET A O 1
ATOM 3239 N N . LEU A 1 420 ? -12.992 -17.266 12.789 1 98.56 420 LEU A N 1
ATOM 3240 C CA . LEU A 1 420 ? -11.797 -17.562 13.57 1 98.56 420 LEU A CA 1
ATOM 3241 C C . LEU A 1 420 ? -11.648 -16.578 14.727 1 98.56 420 LEU A C 1
ATOM 3243 O O . LEU A 1 420 ? -11.414 -16.984 15.867 1 98.56 420 LEU A O 1
ATOM 3247 N N . ALA A 1 421 ? -11.773 -15.273 14.445 1 98.44 421 ALA A N 1
ATOM 3248 C CA . ALA A 1 421 ? -11.648 -14.234 15.461 1 98.44 421 ALA A CA 1
ATOM 3249 C C . ALA A 1 421 ? -12.695 -14.422 16.562 1 98.44 421 ALA A C 1
ATOM 3251 O O . ALA A 1 421 ? -12.383 -14.297 17.75 1 98.44 421 ALA A O 1
ATOM 3252 N N . LEU A 1 422 ? -13.93 -14.711 16.156 1 98.12 422 LEU A N 1
ATOM 3253 C CA . LEU A 1 422 ? -15.016 -14.883 17.109 1 98.12 422 LEU A CA 1
ATOM 3254 C C . LEU A 1 422 ? -14.781 -16.094 18 1 98.12 422 LEU A C 1
ATOM 3256 O O . LEU A 1 422 ? -14.969 -16.016 19.219 1 98.12 422 LEU A O 1
ATOM 3260 N N . THR A 1 423 ? -14.359 -17.203 17.406 1 97.62 423 THR A N 1
ATOM 3261 C CA . THR A 1 423 ? -14.117 -18.422 18.156 1 97.62 423 THR A CA 1
ATOM 3262 C C . THR A 1 423 ? -12.984 -18.219 19.172 1 97.62 423 THR A C 1
ATOM 3264 O O . THR A 1 423 ? -13.102 -18.594 20.328 1 97.62 423 THR A O 1
ATOM 3267 N N . LEU A 1 424 ? -11.945 -17.609 18.719 1 97.56 424 LEU A N 1
ATOM 3268 C CA . LEU A 1 424 ? -10.805 -17.359 19.594 1 97.56 424 LEU A CA 1
ATOM 3269 C C . LEU A 1 424 ? -11.188 -16.391 20.719 1 97.56 424 LEU A C 1
ATOM 3271 O O . LEU A 1 424 ? -10.797 -16.578 21.875 1 97.56 424 LEU A O 1
ATOM 3275 N N . ALA A 1 425 ? -11.914 -15.32 20.344 1 97.44 425 ALA A N 1
ATOM 3276 C CA . ALA A 1 425 ? -12.305 -14.305 21.328 1 97.44 425 ALA A CA 1
ATOM 3277 C C . ALA A 1 425 ? -13.164 -14.914 22.422 1 97.44 425 ALA A C 1
ATOM 3279 O O . ALA A 1 425 ? -13.008 -14.562 23.609 1 97.44 425 ALA A O 1
ATOM 3280 N N . ARG A 1 426 ? -14.055 -15.758 22.047 1 95.56 426 ARG A N 1
ATOM 3281 C CA . ARG A 1 426 ? -14.922 -16.422 23.031 1 95.56 426 ARG A CA 1
ATOM 3282 C C . ARG A 1 426 ? -14.117 -17.328 23.938 1 95.56 426 ARG A C 1
ATOM 3284 O O . ARG A 1 426 ? -14.305 -17.328 25.156 1 95.56 426 ARG A O 1
ATOM 3291 N N . GLU A 1 427 ? -13.281 -18.109 23.391 1 95.25 427 GLU A N 1
ATOM 3292 C CA . GLU A 1 427 ? -12.445 -19.016 24.172 1 95.25 427 GLU A CA 1
ATOM 3293 C C . GLU A 1 427 ? -11.516 -18.25 25.094 1 95.25 427 GLU A C 1
ATOM 3295 O O . GLU A 1 427 ? -11.234 -18.688 26.219 1 95.25 427 GLU A O 1
ATOM 3300 N N . LYS A 1 428 ? -11.078 -17.156 24.609 1 95.06 428 LYS A N 1
ATOM 3301 C CA . LYS A 1 428 ? -10.164 -16.328 25.391 1 95.06 428 LYS A CA 1
ATOM 3302 C C . LYS A 1 428 ? -10.922 -15.43 26.375 1 95.06 428 LYS A C 1
ATOM 3304 O O . LYS A 1 428 ? -10.32 -14.812 27.25 1 95.06 428 LYS A O 1
ATOM 3309 N N . GLN A 1 429 ? -12.242 -15.273 26.219 1 96.5 429 GLN A N 1
ATOM 3310 C CA . GLN A 1 429 ? -13.125 -14.461 27.047 1 96.5 429 GLN A CA 1
ATOM 3311 C C . GLN A 1 429 ? -12.75 -12.984 26.953 1 96.5 429 GLN A C 1
ATOM 3313 O O . GLN A 1 429 ? -12.68 -12.297 27.984 1 96.5 429 GLN A O 1
ATOM 3318 N N . THR A 1 430 ? -12.422 -12.531 25.734 1 96.62 430 THR A N 1
ATOM 3319 C CA . THR A 1 430 ? -12.062 -11.133 25.516 1 96.62 430 THR A CA 1
ATOM 3320 C C . THR A 1 430 ? -13.219 -10.375 24.875 1 96.62 430 THR A C 1
ATOM 3322 O O . THR A 1 430 ? -13.117 -9.172 24.625 1 96.62 430 THR A O 1
ATOM 3325 N N . ILE A 1 431 ? -14.273 -11.047 24.562 1 96.25 431 ILE A N 1
ATOM 3326 C CA . ILE A 1 431 ? -15.469 -10.43 24 1 96.25 431 ILE A CA 1
ATOM 3327 C C . ILE A 1 431 ? -16.672 -10.766 24.891 1 96.25 431 ILE A C 1
ATOM 3329 O O . ILE A 1 431 ? -16.781 -11.883 25.391 1 96.25 431 ILE A O 1
ATOM 3333 N N . ASP A 1 432 ? -17.453 -9.758 25.172 1 95.94 432 ASP A N 1
ATOM 3334 C CA . ASP A 1 432 ? -18.625 -10.047 25.984 1 95.94 432 ASP A CA 1
ATOM 3335 C C . ASP A 1 432 ? -19.688 -10.805 25.188 1 95.94 432 ASP A C 1
ATOM 3337 O O . ASP A 1 432 ? -19.734 -10.703 23.969 1 95.94 432 ASP A O 1
ATOM 3341 N N . GLU A 1 433 ? -20.5 -11.562 25.906 1 95.69 433 GLU A N 1
ATOM 3342 C CA . GLU A 1 433 ? -21.469 -12.477 25.297 1 95.69 433 GLU A CA 1
ATOM 3343 C C . GLU A 1 433 ? -22.469 -11.719 24.438 1 95.69 433 GLU A C 1
ATOM 3345 O O . GLU A 1 433 ? -22.859 -12.195 23.359 1 95.69 433 GLU A O 1
ATOM 3350 N N . ALA A 1 434 ? -22.875 -10.609 24.844 1 96.5 434 ALA A N 1
ATOM 3351 C CA . ALA A 1 434 ? -23.844 -9.82 24.094 1 96.5 434 ALA A CA 1
ATOM 3352 C C . ALA A 1 434 ? -23.266 -9.391 22.75 1 96.5 434 ALA A C 1
ATOM 3354 O O . ALA A 1 434 ? -23.938 -9.453 21.719 1 96.5 434 ALA A O 1
ATOM 3355 N N . HIS A 1 435 ? -22.078 -8.875 22.844 1 96.62 435 HIS A N 1
ATOM 3356 C CA . HIS A 1 435 ? -21.391 -8.461 21.625 1 96.62 435 HIS A CA 1
ATOM 3357 C C . HIS A 1 435 ? -21.141 -9.641 20.703 1 96.62 435 HIS A C 1
ATOM 3359 O O . HIS A 1 435 ? -21.375 -9.555 19.484 1 96.62 435 HIS A O 1
ATOM 3365 N N . PHE A 1 436 ? -20.688 -10.758 21.297 1 97.56 436 PHE A N 1
ATOM 3366 C CA . PHE A 1 436 ? -20.469 -11.992 20.547 1 97.56 436 PHE A CA 1
ATOM 3367 C C . PHE A 1 436 ? -21.75 -12.414 19.828 1 97.56 436 PHE A C 1
ATOM 3369 O O . PHE A 1 436 ? -21.719 -12.641 18.609 1 97.56 436 PHE A O 1
ATOM 3376 N N . LEU A 1 437 ? -22.828 -12.438 20.484 1 97.31 437 LEU A N 1
ATOM 3377 C CA . LEU A 1 437 ? -24.094 -12.883 19.922 1 97.31 437 LEU A CA 1
ATOM 3378 C C . LEU A 1 437 ? -24.578 -11.922 18.828 1 97.31 437 LEU A C 1
ATOM 3380 O O . LEU A 1 437 ? -25.125 -12.352 17.812 1 97.31 437 LEU A O 1
ATOM 3384 N N . SER A 1 438 ? -24.344 -10.672 19.016 1 97.31 438 SER A N 1
ATOM 3385 C CA . SER A 1 438 ? -24.766 -9.68 18.047 1 97.31 438 SER A CA 1
ATOM 3386 C C . SER A 1 438 ? -24.031 -9.867 16.719 1 97.31 438 SER A C 1
ATOM 3388 O O . SER A 1 438 ? -24.625 -9.766 15.648 1 97.31 438 SER A O 1
ATOM 3390 N N . VAL A 1 439 ? -22.719 -10.141 16.797 1 98.12 439 VAL A N 1
ATOM 3391 C CA . VAL A 1 439 ? -21.922 -10.297 15.594 1 98.12 439 VAL A CA 1
ATOM 3392 C C . VAL A 1 439 ? -22.297 -11.602 14.891 1 98.12 439 VAL A C 1
ATOM 3394 O O . VAL A 1 439 ? -22.422 -11.641 13.664 1 98.12 439 VAL A O 1
ATOM 3397 N N . VAL A 1 440 ? -22.484 -12.68 15.68 1 98 440 VAL A N 1
ATOM 3398 C CA . VAL A 1 440 ? -22.828 -13.977 15.102 1 98 440 VAL A CA 1
ATOM 3399 C C . VAL A 1 440 ? -24.188 -13.898 14.414 1 98 440 VAL A C 1
ATOM 3401 O O . VAL A 1 440 ? -24.359 -14.406 13.305 1 98 440 VAL A O 1
ATOM 3404 N N . ARG A 1 441 ? -25.109 -13.25 15.016 1 96.88 441 ARG A N 1
ATOM 3405 C CA . ARG A 1 441 ? -26.438 -13.078 14.422 1 96.88 441 ARG A CA 1
ATOM 3406 C C . ARG A 1 441 ? -26.359 -12.266 13.141 1 96.88 441 ARG A C 1
ATOM 3408 O O . ARG A 1 441 ? -26.969 -12.625 12.133 1 96.88 441 ARG A O 1
ATOM 3415 N N . GLU A 1 442 ? -25.625 -11.172 13.242 1 97.38 442 GLU A N 1
ATOM 3416 C CA . GLU A 1 442 ? -25.5 -10.328 12.062 1 97.38 442 GLU A CA 1
ATOM 3417 C C . GLU A 1 442 ? -24.797 -11.07 10.922 1 97.38 442 GLU A C 1
ATOM 3419 O O . GLU A 1 442 ? -25.141 -10.883 9.75 1 97.38 442 GLU A O 1
ATOM 3424 N N . LEU A 1 443 ? -23.797 -11.891 11.281 1 97.88 443 LEU A N 1
ATOM 3425 C CA . LEU A 1 443 ? -23.094 -12.695 10.289 1 97.88 443 LEU A CA 1
ATOM 3426 C C . LEU A 1 443 ? -24.062 -13.602 9.539 1 97.88 443 LEU A C 1
ATOM 3428 O O . LEU A 1 443 ? -23.938 -13.781 8.32 1 97.88 443 LEU A O 1
ATOM 3432 N N . ASN A 1 444 ? -25.047 -14.094 10.188 1 95.81 444 ASN A N 1
ATOM 3433 C CA . ASN A 1 444 ? -26.062 -14.961 9.602 1 95.81 444 ASN A CA 1
ATOM 3434 C C . ASN A 1 444 ? -26.953 -14.203 8.609 1 95.81 444 ASN A C 1
ATOM 3436 O O . ASN A 1 444 ? -27.562 -14.805 7.727 1 95.81 444 ASN A O 1
ATOM 3440 N N . PHE A 1 445 ? -26.984 -12.93 8.711 1 96.44 445 PHE A N 1
ATOM 3441 C CA . PHE A 1 445 ? -27.844 -12.125 7.855 1 96.44 445 PHE A CA 1
ATOM 3442 C C . PHE A 1 445 ? -27.078 -11.594 6.652 1 96.44 445 PHE A C 1
ATOM 3444 O O . PHE A 1 445 ? -27.656 -11.023 5.734 1 96.44 445 PHE A O 1
ATOM 3451 N N . ILE A 1 446 ? -25.797 -11.766 6.617 1 98.12 446 ILE A N 1
ATOM 3452 C CA . ILE A 1 446 ? -24.953 -11.18 5.586 1 98.12 446 ILE A CA 1
ATOM 3453 C C . ILE A 1 446 ? -25.359 -11.703 4.215 1 98.12 446 ILE A C 1
ATOM 3455 O O . ILE A 1 446 ? -25.438 -10.945 3.246 1 98.12 446 ILE A O 1
ATOM 3459 N N . PRO A 1 447 ? -25.625 -13.078 4.035 1 98.06 447 PRO A N 1
ATOM 3460 C CA . PRO A 1 447 ? -26.031 -13.562 2.713 1 98.06 447 PRO A CA 1
ATOM 3461 C C . PRO A 1 447 ? -27.266 -12.836 2.168 1 98.06 447 PRO A C 1
ATOM 3463 O O . PRO A 1 447 ? -27.297 -12.469 0.99 1 98.06 447 PRO A O 1
ATOM 3466 N N . GLU A 1 448 ? -28.219 -12.594 3.021 1 98.06 448 GLU A N 1
ATOM 3467 C CA . GLU A 1 448 ? -29.422 -11.883 2.596 1 98.06 448 GLU A CA 1
ATOM 3468 C C . GLU A 1 448 ? -29.109 -10.438 2.211 1 98.06 448 GLU A C 1
ATOM 3470 O O . GLU A 1 448 ? -29.672 -9.906 1.256 1 98.06 448 GLU A O 1
ATOM 3475 N N . LYS A 1 449 ? -28.281 -9.812 2.953 1 98.56 449 LYS A N 1
ATOM 3476 C CA . LYS A 1 449 ? -27.875 -8.445 2.639 1 98.56 449 LYS A CA 1
ATOM 3477 C C . LYS A 1 449 ? -27.109 -8.391 1.315 1 98.56 449 LYS A C 1
ATOM 3479 O O . LYS A 1 449 ? -27.266 -7.449 0.541 1 98.56 449 LYS A O 1
ATOM 3484 N N . MET A 1 450 ? -26.266 -9.391 1.06 1 98.69 450 MET A N 1
ATOM 3485 C CA . MET A 1 450 ? -25.562 -9.477 -0.218 1 98.69 450 MET A CA 1
ATOM 3486 C C . MET A 1 450 ? -26.547 -9.586 -1.375 1 98.69 450 MET A C 1
ATOM 3488 O O . MET A 1 450 ? -26.344 -8.984 -2.43 1 98.69 450 MET A O 1
ATOM 3492 N N . LYS A 1 451 ? -27.609 -10.406 -1.153 1 98.62 451 LYS A N 1
ATOM 3493 C CA . LYS A 1 451 ? -28.625 -10.539 -2.189 1 98.62 451 LYS A CA 1
ATOM 3494 C C . LYS A 1 451 ? -29.266 -9.188 -2.508 1 98.62 451 LYS A C 1
ATOM 3496 O O . LYS A 1 451 ? -29.531 -8.875 -3.672 1 98.62 451 LYS A O 1
ATOM 3501 N N . LYS A 1 452 ? -29.469 -8.422 -1.48 1 98.5 452 LYS A N 1
ATOM 3502 C CA . LYS A 1 452 ? -30.031 -7.086 -1.675 1 98.5 452 LYS A CA 1
ATOM 3503 C C . LYS A 1 452 ? -29.078 -6.211 -2.484 1 98.5 452 LYS A C 1
ATOM 3505 O O . LYS A 1 452 ? -29.516 -5.449 -3.352 1 98.5 452 LYS A O 1
ATOM 3510 N N . VAL A 1 453 ? -27.812 -6.273 -2.209 1 98.69 453 VAL A N 1
ATOM 3511 C CA . VAL A 1 453 ? -26.812 -5.484 -2.92 1 98.69 453 VAL A CA 1
ATOM 3512 C C . VAL A 1 453 ? -26.781 -5.895 -4.391 1 98.69 453 VAL A C 1
ATOM 3514 O O . VAL A 1 453 ? -26.641 -5.047 -5.273 1 98.69 453 VAL A O 1
ATOM 3517 N N . LEU A 1 454 ? -26.922 -7.242 -4.668 1 98.75 454 LEU A N 1
ATOM 3518 C CA . LEU A 1 454 ? -26.844 -7.77 -6.023 1 98.75 454 LEU A CA 1
ATOM 3519 C C . LEU A 1 454 ? -27.984 -7.238 -6.883 1 98.75 454 LEU A C 1
ATOM 3521 O O . LEU A 1 454 ? -27.875 -7.188 -8.109 1 98.75 454 LEU A O 1
ATOM 3525 N N . LYS A 1 455 ? -29.047 -6.781 -6.23 1 98.44 455 LYS A N 1
ATOM 3526 C CA . LYS A 1 455 ? -30.172 -6.188 -6.957 1 98.44 455 LYS A CA 1
ATOM 3527 C C . LYS A 1 455 ? -29.781 -4.844 -7.566 1 98.44 455 LYS A C 1
ATOM 3529 O O . LYS A 1 455 ? -30.453 -4.344 -8.461 1 98.44 455 LYS A O 1
ATOM 3534 N N . LEU A 1 456 ? -28.672 -4.281 -7.133 1 98.44 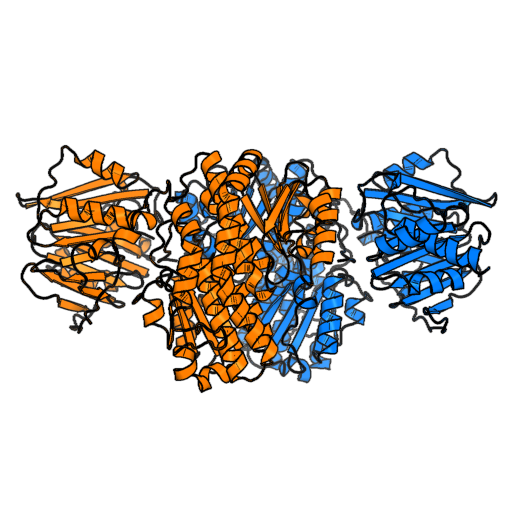456 LEU A N 1
ATOM 3535 C CA . LEU A 1 456 ? -28.219 -2.994 -7.637 1 98.44 456 LEU A CA 1
ATOM 3536 C C . LEU A 1 456 ? -27.438 -3.17 -8.938 1 98.44 456 LEU A C 1
ATOM 3538 O O . LEU A 1 456 ? -26.953 -2.193 -9.516 1 98.44 456 LEU A O 1
ATOM 3542 N N . ASN A 1 457 ? -27.328 -4.379 -9.43 1 98.56 457 ASN A N 1
ATOM 3543 C CA . ASN A 1 457 ? -26.516 -4.707 -10.594 1 98.56 457 ASN A CA 1
ATOM 3544 C C . ASN A 1 457 ? -26.812 -3.779 -11.773 1 98.56 457 ASN A C 1
ATOM 3546 O O . ASN A 1 457 ? -25.891 -3.219 -12.375 1 98.56 457 ASN A O 1
ATOM 3550 N N . ASP A 1 458 ? -28.078 -3.59 -12.102 1 98.19 458 ASP A N 1
ATOM 3551 C CA . ASP A 1 458 ? -28.453 -2.791 -13.266 1 98.19 458 ASP A CA 1
ATOM 3552 C C . ASP A 1 458 ? -28.125 -1.316 -13.047 1 98.19 458 ASP A C 1
ATOM 3554 O O . ASP A 1 458 ? -27.672 -0.634 -13.969 1 98.19 458 ASP A O 1
ATOM 3558 N N . GLU A 1 459 ? -28.359 -0.884 -11.859 1 98.19 459 GLU A N 1
ATOM 3559 C CA . GLU A 1 459 ? -28.031 0.498 -11.523 1 98.19 459 GLU A CA 1
ATOM 3560 C C . GLU A 1 459 ? -26.531 0.75 -11.617 1 98.19 459 GLU A C 1
ATOM 3562 O O . GLU A 1 459 ? -26.094 1.783 -12.141 1 98.19 459 GLU A O 1
ATOM 3567 N N . ILE A 1 460 ? -25.75 -0.132 -11.148 1 98.56 460 ILE A N 1
ATOM 3568 C CA . ILE A 1 460 ? -24.297 -0.004 -11.18 1 98.56 460 ILE A CA 1
ATOM 3569 C C . ILE A 1 460 ? -23.797 -0.1 -12.617 1 98.56 460 ILE A C 1
ATOM 3571 O O . ILE A 1 460 ? -22.859 0.589 -13 1 98.56 460 ILE A O 1
ATOM 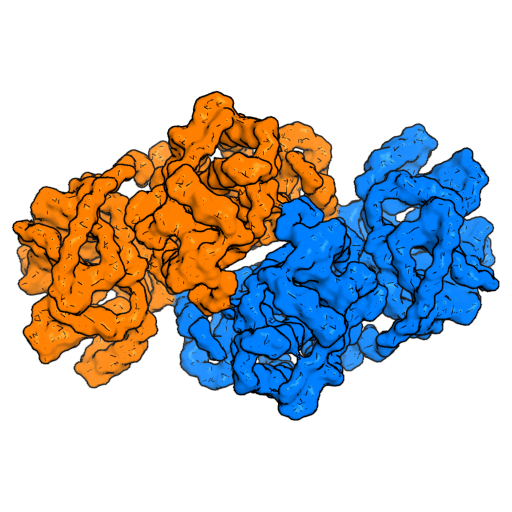3575 N N . ALA A 1 461 ? -24.453 -0.978 -13.398 1 98.31 461 ALA A N 1
ATOM 3576 C CA . ALA A 1 461 ? -24.125 -1.071 -14.812 1 98.31 461 ALA A CA 1
ATOM 3577 C C . ALA A 1 461 ? -24.297 0.275 -15.508 1 98.31 461 ALA A C 1
ATOM 3579 O O . ALA A 1 461 ? -23.453 0.685 -16.312 1 98.31 461 ALA A O 1
ATOM 3580 N N . GLU A 1 462 ? -25.391 0.958 -15.195 1 97.88 462 GLU A N 1
ATOM 3581 C CA . GLU A 1 462 ? -25.641 2.273 -15.781 1 97.88 462 GLU A CA 1
ATOM 3582 C C . GLU A 1 462 ? -24.609 3.293 -15.312 1 97.88 462 GLU A C 1
ATOM 3584 O O . GLU A 1 462 ? -24.125 4.102 -16.094 1 97.88 462 GLU A O 1
ATOM 3589 N N . LEU A 1 463 ? -24.312 3.25 -14.07 1 97.31 463 LEU A N 1
ATOM 3590 C CA . LEU A 1 463 ? -23.297 4.133 -13.484 1 97.31 463 LEU A CA 1
ATOM 3591 C C . LEU A 1 463 ? -21.953 3.92 -14.148 1 97.31 463 LEU A C 1
ATOM 3593 O O . LEU A 1 463 ? -21.219 4.879 -14.398 1 97.31 463 LEU A O 1
ATOM 3597 N N . SER A 1 464 ? -21.578 2.703 -14.414 1 97.44 464 SER A N 1
ATOM 3598 C CA . SER A 1 464 ? -20.281 2.33 -14.945 1 97.44 464 SER A CA 1
ATOM 3599 C C . SER A 1 464 ? -20.047 2.934 -16.328 1 97.44 464 SER A C 1
ATOM 3601 O O . SER A 1 464 ? -18.906 3.219 -16.703 1 97.44 464 SER A O 1
ATOM 3603 N N . LYS A 1 465 ? -21.125 3.145 -17.125 1 97.25 465 LYS A N 1
ATOM 3604 C CA . LYS A 1 465 ? -21.016 3.717 -18.453 1 97.25 465 LYS A CA 1
ATOM 3605 C C . LYS A 1 465 ? -20.406 5.113 -18.406 1 97.25 465 LYS A C 1
ATOM 3607 O O . LYS A 1 465 ? -19.719 5.527 -19.344 1 97.25 465 LYS A O 1
ATOM 3612 N N . ILE A 1 466 ? -20.578 5.766 -17.328 1 95.56 466 ILE A N 1
ATOM 3613 C CA . ILE A 1 466 ? -20.141 7.152 -17.172 1 95.56 466 ILE A CA 1
ATOM 3614 C C . ILE A 1 466 ? -18.625 7.199 -17.016 1 95.56 466 ILE A C 1
ATOM 3616 O O . ILE A 1 466 ? -17.984 8.172 -17.438 1 95.56 466 ILE A O 1
ATOM 3620 N N . PHE A 1 467 ? -17.984 6.16 -16.562 1 94.31 467 PHE A N 1
ATOM 3621 C CA . PHE A 1 467 ? -16.594 6.266 -16.094 1 94.31 467 PHE A CA 1
ATOM 3622 C C . PHE A 1 467 ? -15.648 5.547 -17.047 1 94.31 467 PHE A C 1
ATOM 3624 O O . PHE A 1 467 ? -14.484 5.312 -16.719 1 94.31 467 PHE A O 1
ATOM 3631 N N . THR A 1 468 ? -16.094 5.242 -18.219 1 91.81 468 THR A N 1
ATOM 3632 C CA . THR A 1 468 ? -15.25 4.527 -19.172 1 91.81 468 THR A CA 1
ATOM 3633 C C . THR A 1 468 ? -14.148 5.441 -19.703 1 91.81 468 THR A C 1
ATOM 3635 O O . THR A 1 468 ? -13.156 4.965 -20.266 1 91.81 468 THR A O 1
ATOM 3638 N N . TYR A 1 469 ? -14.273 6.746 -19.5 1 90.81 469 TYR A N 1
ATOM 3639 C CA . TYR A 1 469 ? -13.305 7.727 -19.969 1 90.81 469 TYR A CA 1
ATOM 3640 C C . TYR A 1 469 ? -12.086 7.766 -19.047 1 90.81 469 TYR A C 1
ATOM 3642 O O . TYR A 1 469 ? -11.016 8.242 -19.438 1 90.81 469 TYR A O 1
ATOM 3650 N N . ALA A 1 470 ? -12.289 7.312 -17.875 1 93.94 470 ALA A N 1
ATOM 3651 C CA . ALA A 1 470 ? -11.305 7.539 -16.812 1 93.94 470 ALA A CA 1
ATOM 3652 C C . ALA A 1 470 ? -10.039 6.73 -17.062 1 93.94 470 ALA A C 1
ATOM 3654 O O . ALA A 1 470 ? -10.102 5.57 -17.469 1 93.94 470 ALA A O 1
ATOM 3655 N N . HIS A 1 471 ? -8.898 7.352 -16.828 1 92.94 471 HIS A N 1
ATOM 3656 C CA . HIS A 1 471 ? -7.613 6.68 -16.953 1 92.94 471 HIS A CA 1
ATOM 3657 C C . HIS A 1 471 ? -7.059 6.312 -15.578 1 92.94 471 HIS A C 1
ATOM 3659 O O . HIS A 1 471 ? -6.148 5.488 -15.469 1 92.94 471 HIS A O 1
ATOM 3665 N N . ASN A 1 472 ? -7.641 6.977 -14.648 1 96.12 472 ASN A N 1
ATOM 3666 C CA . ASN A 1 472 ? -7.211 6.801 -13.266 1 96.12 472 ASN A CA 1
ATOM 3667 C C . ASN A 1 472 ? -8.398 6.754 -12.305 1 96.12 472 ASN A C 1
ATOM 3669 O O . ASN A 1 472 ? -9.43 7.387 -12.555 1 96.12 472 ASN A O 1
ATOM 3673 N N . PHE A 1 473 ? -8.25 5.973 -11.25 1 98.06 473 PHE A N 1
ATOM 3674 C CA . PHE A 1 473 ? -9.211 5.91 -10.156 1 98.06 473 PHE A CA 1
ATOM 3675 C C . PHE A 1 473 ? -8.5 5.953 -8.805 1 98.06 473 PHE A C 1
ATOM 3677 O O . PHE A 1 473 ? -7.395 5.43 -8.664 1 98.06 473 PHE A O 1
ATOM 3684 N N . ILE A 1 474 ? -9.141 6.566 -7.863 1 98.38 474 ILE A N 1
ATOM 3685 C CA . ILE A 1 474 ? -8.711 6.484 -6.469 1 98.38 474 ILE A CA 1
ATOM 3686 C C . ILE A 1 474 ? -9.82 5.871 -5.621 1 98.38 474 ILE A C 1
ATOM 3688 O O . ILE A 1 474 ? -11 6.156 -5.832 1 98.38 474 ILE A O 1
ATOM 3692 N N . TYR A 1 475 ? -9.477 4.969 -4.77 1 98.81 475 TYR A N 1
ATOM 3693 C CA . TYR A 1 475 ? -10.383 4.363 -3.803 1 98.81 475 TYR A CA 1
ATOM 3694 C C . TYR A 1 475 ? -9.984 4.727 -2.379 1 98.81 475 TYR A C 1
ATOM 3696 O O . TYR A 1 475 ? -8.805 4.648 -2.021 1 98.81 475 TYR A O 1
ATOM 3704 N N . LEU A 1 476 ? -10.953 5.125 -1.578 1 98.56 476 LEU A N 1
ATOM 3705 C CA . LEU A 1 476 ? -10.648 5.562 -0.221 1 98.56 476 LEU A CA 1
ATOM 3706 C C . LEU A 1 476 ? -11.539 4.859 0.794 1 98.56 476 LEU A C 1
ATOM 3708 O O . LEU A 1 476 ? -12.719 4.613 0.525 1 98.56 476 LEU A O 1
ATOM 3712 N N . GLY A 1 477 ? -11.008 4.504 1.864 1 97.81 477 GLY A N 1
ATOM 3713 C CA . GLY A 1 477 ? -11.695 3.951 3.023 1 97.81 477 GLY A CA 1
ATOM 3714 C C . GLY A 1 477 ? -10.898 4.086 4.305 1 97.81 477 GLY A C 1
ATOM 3715 O O . GLY A 1 477 ? -9.703 4.395 4.27 1 97.81 477 GLY A O 1
ATOM 3716 N N . ARG A 1 478 ? -11.539 3.947 5.465 1 97 478 ARG A N 1
ATOM 3717 C CA . ARG A 1 478 ? -10.891 3.973 6.77 1 97 478 ARG A CA 1
ATOM 3718 C C . ARG A 1 478 ? -11.219 2.717 7.57 1 97 478 ARG A C 1
ATOM 3720 O O . ARG A 1 478 ? -12.281 2.115 7.387 1 97 478 ARG A O 1
ATOM 3727 N N . GLY A 1 479 ? -10.336 2.328 8.484 1 96.75 479 GLY A N 1
ATOM 3728 C CA . GLY A 1 479 ? -10.578 1.153 9.305 1 96.75 479 GLY A CA 1
ATOM 3729 C C . GLY A 1 479 ? -10.797 -0.107 8.492 1 96.75 479 GLY A C 1
ATOM 3730 O O . GLY A 1 479 ? -10 -0.441 7.621 1 96.75 479 GLY A O 1
ATOM 3731 N N . TYR A 1 480 ? -11.961 -0.753 8.727 1 97.75 480 TYR A N 1
ATOM 3732 C CA . TYR A 1 480 ? -12.305 -1.981 8.016 1 97.75 480 TYR A CA 1
ATOM 3733 C C . TYR A 1 480 ? -12.5 -1.718 6.527 1 97.75 480 TYR A C 1
ATOM 3735 O O . TYR A 1 480 ? -12.398 -2.635 5.711 1 97.75 480 TYR A O 1
ATOM 3743 N N . SER A 1 481 ? -12.695 -0.466 6.152 1 98 481 SER A N 1
ATOM 3744 C CA . SER A 1 481 ? -13.031 -0.116 4.777 1 98 481 SER A CA 1
ATOM 3745 C C . SER A 1 481 ? -11.773 0.141 3.951 1 98 481 SER A C 1
ATOM 3747 O O . SER A 1 481 ? -11.828 0.154 2.719 1 98 481 SER A O 1
ATOM 3749 N N . TYR A 1 482 ? -10.68 0.326 4.676 1 98.06 482 TYR A N 1
ATOM 3750 C CA . TYR A 1 482 ? -9.438 0.582 3.949 1 98.06 482 TYR A CA 1
ATOM 3751 C C . TYR A 1 482 ? -9.031 -0.629 3.119 1 98.06 482 TYR A C 1
ATOM 3753 O O . TYR A 1 482 ? -8.797 -0.513 1.915 1 98.06 482 TYR A O 1
ATOM 3761 N N . PRO A 1 483 ? -8.984 -1.825 3.658 1 98.69 483 PRO A N 1
ATOM 3762 C CA . PRO A 1 483 ? -8.672 -2.992 2.834 1 98.69 483 PRO A CA 1
ATOM 3763 C C . PRO A 1 483 ? -9.672 -3.211 1.705 1 98.69 483 PRO A C 1
ATOM 3765 O O . PRO A 1 483 ? -9.305 -3.705 0.635 1 98.69 483 PRO A O 1
ATOM 3768 N N . VAL A 1 484 ? -10.906 -2.787 1.93 1 98.81 484 VAL A N 1
ATOM 3769 C CA . VAL A 1 484 ? -11.938 -2.906 0.899 1 98.81 484 VAL A CA 1
ATOM 3770 C C . VAL A 1 484 ? -11.617 -1.958 -0.255 1 98.81 484 VAL A C 1
ATOM 3772 O O . VAL A 1 484 ? -11.82 -2.303 -1.422 1 98.81 484 VAL A O 1
ATOM 3775 N N . ALA A 1 485 ? -11.141 -0.768 0.114 1 98.81 485 ALA A N 1
ATOM 3776 C CA . ALA A 1 485 ? -10.719 0.185 -0.908 1 98.81 485 ALA A CA 1
ATOM 3777 C C . ALA A 1 485 ? -9.578 -0.385 -1.747 1 98.81 485 ALA A C 1
ATOM 3779 O O . ALA A 1 485 ? -9.57 -0.244 -2.973 1 98.81 485 ALA A O 1
ATOM 3780 N N . LEU A 1 486 ? -8.617 -1.019 -1.06 1 98.75 486 LEU A N 1
ATOM 3781 C CA . LEU A 1 486 ? -7.523 -1.67 -1.768 1 98.75 486 LEU A CA 1
ATOM 3782 C C . LEU A 1 486 ? -8.055 -2.732 -2.727 1 98.75 486 LEU A C 1
ATOM 3784 O O . LEU A 1 486 ? -7.621 -2.805 -3.879 1 98.75 486 LEU A O 1
ATOM 3788 N N . GLU A 1 487 ? -8.977 -3.51 -2.252 1 98.69 487 GLU A N 1
ATOM 3789 C CA . GLU A 1 487 ? -9.516 -4.617 -3.029 1 98.69 487 GLU A CA 1
ATOM 3790 C C . GLU A 1 487 ? -10.32 -4.109 -4.223 1 98.69 487 GLU A C 1
ATOM 3792 O O . GLU A 1 487 ? -10.219 -4.66 -5.324 1 98.69 487 GLU A O 1
ATOM 3797 N N . GLY A 1 488 ? -11.133 -3.066 -4.012 1 98.81 488 GLY A N 1
ATOM 3798 C CA . GLY A 1 488 ? -11.875 -2.467 -5.113 1 98.81 488 GLY A CA 1
ATOM 3799 C C . GLY A 1 488 ? -10.977 -1.931 -6.211 1 98.81 488 GLY A C 1
ATOM 3800 O O . GLY A 1 488 ? -11.242 -2.148 -7.398 1 98.81 488 GLY A O 1
ATOM 3801 N N . ALA A 1 489 ? -9.938 -1.231 -5.793 1 98.69 489 ALA A N 1
ATOM 3802 C CA . ALA A 1 489 ? -8.969 -0.697 -6.75 1 98.69 489 ALA A CA 1
ATOM 3803 C C . ALA A 1 489 ? -8.297 -1.819 -7.531 1 98.69 489 ALA A C 1
ATOM 3805 O O . ALA A 1 489 ? -8.086 -1.701 -8.742 1 98.69 489 ALA A O 1
ATOM 3806 N N . LEU A 1 490 ? -7.953 -2.879 -6.836 1 98.38 490 LEU A N 1
ATOM 3807 C CA . LEU A 1 490 ? -7.281 -4.008 -7.473 1 98.38 490 LEU A CA 1
ATOM 3808 C C . LEU A 1 490 ? -8.18 -4.645 -8.531 1 98.38 490 LEU A C 1
ATOM 3810 O O . LEU A 1 490 ? -7.723 -4.957 -9.633 1 98.38 490 LEU A O 1
ATOM 3814 N N . LYS A 1 491 ? -9.445 -4.84 -8.219 1 98.12 491 LYS A N 1
ATOM 3815 C CA . LYS A 1 491 ? -10.383 -5.445 -9.164 1 98.12 491 LYS A CA 1
ATOM 3816 C C . LYS A 1 491 ? -10.508 -4.605 -10.43 1 98.12 491 LYS A C 1
ATOM 3818 O O . LYS A 1 491 ? -10.469 -5.133 -11.547 1 98.12 491 LYS A O 1
ATOM 3823 N N . LEU A 1 492 ? -10.672 -3.293 -10.203 1 98.38 492 LEU A N 1
ATOM 3824 C CA . LEU A 1 492 ? -10.82 -2.404 -11.352 1 98.38 492 LEU A CA 1
ATOM 3825 C C . LEU A 1 492 ? -9.562 -2.428 -12.219 1 98.38 492 LEU A C 1
ATOM 3827 O O . LEU A 1 492 ? -9.656 -2.498 -13.453 1 98.38 492 LEU A O 1
ATOM 3831 N N . LYS A 1 493 ? -8.422 -2.418 -11.602 1 97 493 LYS A N 1
ATOM 3832 C CA . LYS A 1 493 ? -7.137 -2.422 -12.297 1 97 493 LYS A CA 1
ATOM 3833 C C . LYS A 1 493 ? -6.965 -3.691 -13.125 1 97 493 LYS A C 1
ATOM 3835 O O . LYS A 1 493 ? -6.59 -3.629 -14.297 1 97 493 LYS A O 1
ATOM 3840 N N . GLU A 1 494 ? -7.262 -4.781 -12.57 1 96 494 GLU A N 1
ATOM 3841 C CA . GLU A 1 494 ? -6.996 -6.09 -13.164 1 96 494 GLU A CA 1
ATOM 3842 C C . GLU A 1 494 ? -7.789 -6.281 -14.453 1 96 494 GLU A C 1
ATOM 3844 O O . GLU A 1 494 ? -7.273 -6.82 -15.438 1 96 494 GLU A O 1
ATOM 3849 N N . ILE A 1 495 ? -9.055 -5.797 -14.445 1 97 495 ILE A N 1
ATOM 3850 C CA . ILE A 1 495 ? -9.898 -6.285 -15.531 1 97 495 ILE A CA 1
ATOM 3851 C C . ILE A 1 495 ? -10.227 -5.141 -16.484 1 97 495 ILE A C 1
ATOM 3853 O O . ILE A 1 495 ? -10.672 -5.371 -17.609 1 97 495 ILE A O 1
ATOM 3857 N N . SER A 1 496 ? -10.07 -3.885 -16.062 1 97.25 496 SER A N 1
ATOM 3858 C CA . SER A 1 496 ? -10.383 -2.754 -16.922 1 97.25 496 SER A CA 1
ATOM 3859 C C . SER A 1 496 ? -9.109 -2.084 -17.438 1 97.25 496 SER A C 1
ATOM 3861 O O . SER A 1 496 ? -9.164 -1.271 -18.375 1 97.25 496 SER A O 1
ATOM 3863 N N . TYR A 1 497 ? -7.996 -2.371 -16.844 1 95.88 497 TYR A N 1
ATOM 3864 C CA . TYR A 1 497 ? -6.691 -1.815 -17.172 1 95.88 497 TYR A CA 1
ATOM 3865 C C . TYR A 1 497 ? -6.645 -0.321 -16.875 1 95.88 497 TYR A C 1
ATOM 3867 O O . TYR A 1 497 ? -5.766 0.389 -17.375 1 95.88 497 TYR A O 1
ATOM 3875 N N . ILE A 1 498 ? -7.668 0.211 -16.109 1 97 498 ILE A N 1
ATOM 3876 C CA . ILE A 1 498 ? -7.598 1.557 -15.547 1 97 498 ILE A CA 1
ATOM 3877 C C . ILE A 1 498 ? -6.688 1.558 -14.32 1 97 498 ILE A C 1
ATOM 3879 O O . ILE A 1 498 ? -6.84 0.72 -13.43 1 97 498 ILE A O 1
ATOM 3883 N N . HIS A 1 499 ? -5.668 2.484 -14.305 1 97.25 499 HIS A N 1
ATOM 3884 C CA . HIS A 1 499 ? -4.789 2.578 -13.141 1 97.25 499 HIS A CA 1
ATOM 3885 C C . HIS A 1 499 ? -5.555 3.049 -11.906 1 97.25 499 HIS A C 1
ATOM 3887 O O . HIS A 1 499 ? -6.035 4.184 -11.867 1 97.25 499 HIS A O 1
ATOM 3893 N N . ALA A 1 500 ? -5.797 2.174 -10.953 1 98.19 500 ALA A N 1
ATOM 3894 C CA . ALA A 1 500 ? -6.574 2.455 -9.75 1 98.19 500 ALA A CA 1
ATOM 3895 C C . ALA A 1 500 ? -5.766 2.166 -8.492 1 98.19 500 ALA A C 1
ATOM 3897 O O . ALA A 1 500 ? -5.027 1.18 -8.43 1 98.19 500 ALA A O 1
ATOM 3898 N N . GLU A 1 501 ? -5.863 3.033 -7.543 1 98 501 GLU A N 1
ATOM 3899 C CA . GLU A 1 501 ? -5.086 2.877 -6.312 1 98 501 GLU A CA 1
ATOM 3900 C C . GLU A 1 501 ? -5.945 3.146 -5.082 1 98 501 GLU A C 1
ATOM 3902 O O . GLU A 1 501 ? -6.77 4.062 -5.082 1 98 501 GLU A O 1
ATOM 3907 N N . GLY A 1 502 ? -5.836 2.254 -4.098 1 98.31 502 GLY A N 1
ATOM 3908 C CA . GLY A 1 502 ? -6.527 2.42 -2.828 1 98.31 502 GLY A CA 1
ATOM 3909 C C . GLY A 1 502 ? -5.656 3.039 -1.752 1 98.31 502 GLY A C 1
ATOM 3910 O O . GLY A 1 502 ? -4.453 2.768 -1.684 1 98.31 502 GLY A O 1
ATOM 3911 N N . TYR A 1 503 ? -6.246 3.867 -0.85 1 97.81 503 TYR A N 1
ATOM 3912 C CA . TYR A 1 503 ? -5.543 4.512 0.254 1 97.81 503 TYR A CA 1
ATOM 3913 C C . TYR A 1 503 ? -6.418 4.559 1.503 1 97.81 503 TYR A C 1
ATOM 3915 O O . TYR A 1 503 ? -7.645 4.59 1.408 1 97.81 503 TYR A O 1
ATOM 3923 N N . PRO A 1 504 ? -5.699 4.535 2.73 1 97.19 504 PRO A N 1
ATOM 3924 C CA . PRO A 1 504 ? -6.457 5.133 3.83 1 97.19 504 PRO A CA 1
ATOM 3925 C C . PRO A 1 504 ? -6.879 6.574 3.539 1 97.19 504 PRO A C 1
ATOM 3927 O O . PRO A 1 504 ? -6.066 7.375 3.07 1 97.19 504 PRO A O 1
ATOM 3930 N N . ALA A 1 505 ? -8.109 6.883 3.832 1 95.81 505 ALA A N 1
ATOM 3931 C CA . ALA A 1 505 ? -8.664 8.164 3.393 1 95.81 505 ALA A CA 1
ATOM 3932 C C . ALA A 1 505 ? -7.816 9.328 3.889 1 95.81 505 ALA A C 1
ATOM 3934 O O . ALA A 1 505 ? -7.637 10.32 3.178 1 95.81 505 ALA A O 1
ATOM 3935 N N . ALA A 1 506 ? -7.266 9.203 5.055 1 93.44 506 ALA A N 1
ATOM 3936 C CA . ALA A 1 506 ? -6.473 10.297 5.617 1 93.44 506 ALA A CA 1
ATOM 3937 C C . ALA A 1 506 ? -5.148 10.445 4.879 1 93.44 506 ALA A C 1
ATOM 3939 O O . ALA A 1 506 ? -4.566 11.531 4.855 1 93.44 506 ALA A O 1
ATOM 3940 N N . GLU A 1 507 ? -4.641 9.375 4.281 1 94.81 507 GLU A N 1
ATOM 3941 C CA . GLU A 1 507 ? -3.344 9.383 3.613 1 94.81 507 GLU A CA 1
ATOM 3942 C C . GLU A 1 507 ? -3.416 10.117 2.279 1 94.81 507 GLU A C 1
ATOM 3944 O O . GLU A 1 507 ? -2.383 10.461 1.695 1 94.81 507 GLU A O 1
ATOM 3949 N N . MET A 1 508 ? -4.629 10.43 1.875 1 93.31 508 MET A N 1
ATOM 3950 C CA . MET A 1 508 ? -4.836 11.156 0.623 1 93.31 508 MET A CA 1
ATOM 3951 C C . MET A 1 508 ? -4.062 12.469 0.622 1 93.31 508 MET A C 1
ATOM 3953 O O . MET A 1 508 ? -3.521 12.875 -0.407 1 93.31 508 MET A O 1
ATOM 3957 N N . LYS A 1 509 ? -3.885 13.102 1.817 1 92.38 509 LYS A N 1
ATOM 3958 C CA . LYS A 1 509 ? -3.256 14.414 1.941 1 92.38 509 LYS A CA 1
ATOM 3959 C C . LYS A 1 509 ? -1.739 14.312 1.801 1 92.38 509 LYS A C 1
ATOM 3961 O O . LYS A 1 509 ? -1.06 15.32 1.607 1 92.38 509 LYS A O 1
ATOM 3966 N N . HIS A 1 510 ? -1.219 13.133 1.861 1 93.62 510 HIS A N 1
ATOM 3967 C CA . HIS A 1 510 ? 0.227 12.938 1.842 1 93.62 510 HIS A CA 1
ATOM 3968 C C . HIS A 1 510 ? 0.708 12.523 0.456 1 93.62 510 HIS A C 1
ATOM 3970 O O . HIS A 1 510 ? 1.588 11.672 0.331 1 93.62 510 HIS A O 1
ATOM 3976 N N . GLY A 1 511 ? 0.083 13.156 -0.589 1 92.12 511 GLY A N 1
ATOM 3977 C CA . GLY A 1 511 ? 0.587 12.922 -1.933 1 92.12 511 GLY A CA 1
ATOM 3978 C C . GLY A 1 511 ? -0.513 12.664 -2.947 1 92.12 511 GLY A C 1
ATOM 3979 O O . GLY A 1 511 ? -0.651 13.406 -3.92 1 92.12 511 GLY A O 1
ATOM 3980 N N . PRO A 1 512 ? -1.396 11.727 -2.717 1 93.62 512 PRO A N 1
ATOM 3981 C CA . PRO A 1 512 ? -2.395 11.312 -3.707 1 93.62 512 PRO A CA 1
ATOM 3982 C C . PRO A 1 512 ? -3.354 12.438 -4.086 1 93.62 512 PRO A C 1
ATOM 3984 O O . PRO A 1 512 ? -3.865 12.469 -5.207 1 93.62 512 PRO A O 1
ATOM 3987 N N . ILE A 1 513 ? -3.541 13.336 -3.176 1 93.25 513 ILE A N 1
ATOM 3988 C CA . ILE A 1 513 ? -4.5 14.414 -3.414 1 93.25 513 ILE A CA 1
ATOM 3989 C C . ILE A 1 513 ? -4.023 15.281 -4.578 1 93.25 513 ILE A C 1
ATOM 3991 O O . ILE A 1 513 ? -4.812 16 -5.184 1 93.25 513 ILE A O 1
ATOM 3995 N N . ALA A 1 514 ? -2.732 15.266 -4.906 1 93.12 514 ALA A N 1
ATOM 3996 C CA . ALA A 1 514 ? -2.166 16.016 -6.027 1 93.12 514 ALA A CA 1
ATOM 3997 C C . ALA A 1 514 ? -2.787 15.57 -7.348 1 93.12 514 ALA A C 1
ATOM 3999 O O . ALA A 1 514 ? -2.828 16.344 -8.312 1 93.12 514 ALA A O 1
ATOM 4000 N N . LEU A 1 515 ? -3.328 14.312 -7.379 1 94.44 515 LEU A N 1
ATOM 4001 C CA . LEU A 1 515 ? -3.861 13.734 -8.602 1 94.44 515 LEU A CA 1
ATOM 4002 C C . LEU A 1 515 ? -5.309 14.164 -8.828 1 94.44 515 LEU A C 1
ATOM 4004 O O . LEU A 1 515 ? -5.852 13.984 -9.914 1 94.44 515 LEU A O 1
ATOM 4008 N N . ILE A 1 516 ? -5.941 14.719 -7.859 1 94.38 516 ILE A N 1
ATOM 4009 C CA . ILE A 1 516 ? -7.379 14.969 -7.906 1 94.38 516 ILE A CA 1
ATOM 4010 C C . ILE A 1 516 ? -7.664 16.172 -8.805 1 94.38 516 ILE A C 1
ATOM 4012 O O . ILE A 1 516 ? -7.055 17.234 -8.648 1 94.38 516 ILE A O 1
ATOM 4016 N N . ASP A 1 517 ? -8.477 15.984 -9.781 1 92.75 517 ASP A N 1
ATOM 4017 C CA . ASP A 1 517 ? -9.039 17.016 -10.656 1 92.75 517 ASP A CA 1
ATOM 4018 C C . ASP A 1 517 ? -10.438 16.609 -11.141 1 92.75 517 ASP A C 1
ATOM 4020 O O . ASP A 1 517 ? -11.031 15.672 -10.617 1 92.75 517 ASP A O 1
ATOM 4024 N N . ALA A 1 518 ? -10.945 17.344 -12.078 1 91.88 518 ALA A N 1
ATOM 4025 C CA . ALA A 1 518 ? -12.32 17.141 -12.516 1 91.88 518 ALA A CA 1
ATOM 4026 C C . ALA A 1 518 ? -12.477 15.812 -13.266 1 91.88 518 ALA A C 1
ATOM 4028 O O . ALA A 1 518 ? -13.586 15.297 -13.398 1 91.88 518 ALA A O 1
ATOM 4029 N N . GLU A 1 519 ? -11.375 15.195 -13.688 1 92.81 519 GLU A N 1
ATOM 4030 C CA . GLU A 1 519 ? -11.43 13.969 -14.469 1 92.81 519 GLU A CA 1
ATOM 4031 C C . GLU A 1 519 ? -11.102 12.75 -13.609 1 92.81 519 GLU A C 1
ATOM 4033 O O . GLU A 1 519 ? -11.156 11.617 -14.094 1 92.81 519 GLU A O 1
ATOM 4038 N N . MET A 1 520 ? -10.867 12.93 -12.328 1 94.81 520 MET A N 1
ATOM 4039 C CA . MET A 1 520 ? -10.453 11.844 -11.445 1 94.81 520 MET A CA 1
ATOM 4040 C C . MET A 1 520 ? -11.641 11.305 -10.656 1 94.81 520 MET A C 1
ATOM 4042 O O . MET A 1 520 ? -12.008 11.867 -9.617 1 94.81 520 MET A O 1
ATOM 4046 N N . PRO A 1 521 ? -12.195 10.141 -11.055 1 97.88 521 PRO A N 1
ATOM 4047 C CA . PRO A 1 521 ? -13.18 9.516 -10.172 1 97.88 521 PRO A CA 1
ATOM 4048 C C . PRO A 1 521 ? -12.57 9.008 -8.867 1 97.88 521 PRO A C 1
ATOM 4050 O O . PRO A 1 521 ? -11.484 8.43 -8.883 1 97.88 521 PRO A O 1
ATOM 4053 N N . VAL A 1 522 ? -13.234 9.281 -7.809 1 98.5 522 VAL A N 1
ATOM 4054 C CA . VAL A 1 522 ? -12.82 8.828 -6.488 1 98.5 522 VAL A CA 1
ATOM 4055 C C . VAL A 1 522 ? -13.945 8.031 -5.836 1 98.5 522 VAL A C 1
ATOM 4057 O O . VAL A 1 522 ? -15.008 8.578 -5.539 1 98.5 522 VAL A O 1
ATOM 4060 N N . VAL A 1 523 ? -13.703 6.723 -5.625 1 98.88 523 VAL A N 1
ATOM 4061 C CA . VAL A 1 523 ? -14.656 5.875 -4.918 1 98.88 523 VAL A CA 1
ATOM 4062 C C . VAL A 1 523 ? -14.391 5.938 -3.418 1 98.88 523 VAL A C 1
ATOM 4064 O O . VAL A 1 523 ? -13.281 5.652 -2.969 1 98.88 523 VAL A O 1
ATOM 4067 N N . VAL A 1 524 ? -15.375 6.328 -2.627 1 98.75 524 VAL A N 1
ATOM 4068 C CA . VAL A 1 524 ? -15.188 6.465 -1.186 1 98.75 524 VAL A CA 1
ATOM 4069 C C . VAL A 1 524 ? -16.172 5.555 -0.453 1 98.75 524 VAL A C 1
ATOM 4071 O O . VAL A 1 524 ? -17.391 5.66 -0.647 1 98.75 524 VAL A O 1
ATOM 4074 N N . ILE A 1 525 ? -15.633 4.645 0.331 1 98.69 525 ILE A N 1
ATOM 4075 C CA . ILE A 1 525 ? -16.484 3.834 1.192 1 98.69 525 ILE A CA 1
ATOM 4076 C C . ILE A 1 525 ? -16.859 4.625 2.445 1 98.69 525 ILE A C 1
ATOM 4078 O O . ILE A 1 525 ? -16.016 4.828 3.328 1 98.69 525 ILE A O 1
ATOM 4082 N N . ALA A 1 526 ? -18.109 5.008 2.523 1 97.88 526 ALA A N 1
ATOM 4083 C CA . ALA A 1 526 ? -18.547 5.961 3.543 1 97.88 526 ALA A CA 1
ATOM 4084 C C . ALA A 1 526 ? -19.766 5.441 4.285 1 97.88 526 ALA A C 1
ATOM 4086 O O . ALA A 1 526 ? -20.703 6.203 4.559 1 97.88 526 ALA A O 1
ATOM 4087 N N . THR A 1 527 ? -19.766 4.156 4.555 1 97.06 527 THR A N 1
ATOM 4088 C CA . THR A 1 527 ? -20.875 3.604 5.32 1 97.06 527 THR A CA 1
ATOM 4089 C C . THR A 1 527 ? -20.891 4.176 6.734 1 97.06 527 THR A C 1
ATOM 4091 O O . THR A 1 527 ? -19.875 4.668 7.223 1 97.06 527 THR A O 1
ATOM 4094 N N . GLN A 1 528 ? -22.047 4.109 7.352 1 94.56 528 GLN A N 1
ATOM 4095 C CA . GLN A 1 528 ? -22.219 4.711 8.672 1 94.56 528 GLN A CA 1
ATOM 4096 C C . GLN A 1 528 ? -21.484 3.916 9.742 1 94.56 528 GLN A C 1
ATOM 4098 O O . GLN A 1 528 ? -21.859 2.785 10.055 1 94.56 528 GLN A O 1
ATOM 4103 N N . ASN A 1 529 ? -20.469 4.52 10.281 1 92.81 529 ASN A N 1
ATOM 4104 C CA . ASN A 1 529 ? -19.688 3.959 11.383 1 92.81 529 ASN A CA 1
ATOM 4105 C C . ASN A 1 529 ? -18.922 5.043 12.133 1 92.81 529 ASN A C 1
ATOM 4107 O O . ASN A 1 529 ? -19.25 6.227 12.023 1 92.81 529 ASN A O 1
ATOM 4111 N N . GLY A 1 530 ? -18.062 4.68 12.969 1 89 530 GLY A N 1
ATOM 4112 C CA . GLY A 1 530 ? -17.359 5.633 13.812 1 89 530 GLY A CA 1
ATOM 4113 C C . GLY A 1 530 ? -16.484 6.598 13.039 1 89 530 GLY A C 1
ATOM 4114 O O . GLY A 1 530 ? -16.141 7.672 13.531 1 89 530 GLY A O 1
ATOM 4115 N N . MET A 1 531 ? -16.188 6.301 11.805 1 92.56 531 MET A N 1
ATOM 4116 C CA . MET A 1 531 ? -15.281 7.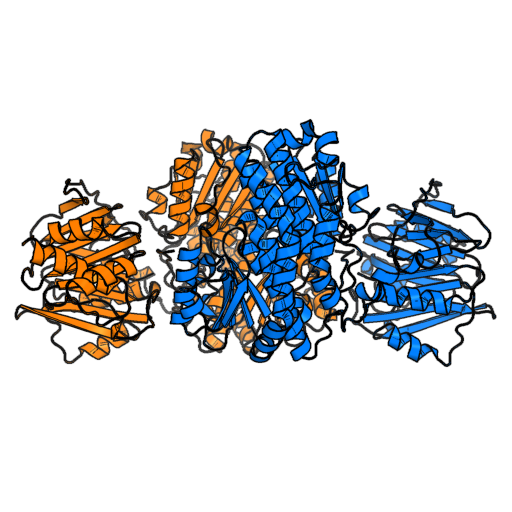113 11 1 92.56 531 MET A CA 1
ATOM 4117 C C . MET A 1 531 ? -16.047 7.961 9.992 1 92.56 531 MET A C 1
ATOM 4119 O O . MET A 1 531 ? -15.445 8.672 9.188 1 92.56 531 MET A O 1
ATOM 4123 N N . TYR A 1 532 ? -17.344 7.945 10.055 1 93.38 532 TYR A N 1
ATOM 4124 C CA . TYR A 1 532 ? -18.219 8.562 9.062 1 93.38 532 TYR A CA 1
ATOM 4125 C C . TYR A 1 532 ? -17.906 10.047 8.906 1 93.38 532 TYR A C 1
ATOM 4127 O O . TYR A 1 532 ? -17.734 10.539 7.789 1 93.38 532 TYR A O 1
ATOM 4135 N N . GLU A 1 533 ? -17.719 10.773 10.016 1 90 533 GLU A N 1
ATOM 4136 C CA . GLU A 1 533 ? -17.484 12.211 9.984 1 90 533 GLU A CA 1
ATOM 4137 C C . GLU A 1 533 ? -16.141 12.539 9.367 1 90 533 GLU A C 1
ATOM 4139 O O . GLU A 1 533 ? -15.984 13.555 8.68 1 90 533 GLU A O 1
ATOM 4144 N N . LYS A 1 534 ? -15.164 11.703 9.664 1 91.81 534 LYS A N 1
ATOM 4145 C CA . LYS A 1 534 ? -13.836 11.906 9.086 1 91.81 534 LYS A CA 1
ATOM 4146 C C . LYS A 1 534 ? -13.844 11.664 7.582 1 91.81 534 LYS A C 1
ATOM 4148 O O . LYS A 1 534 ? -13.172 12.383 6.832 1 91.81 534 LYS A O 1
ATOM 4153 N N . VAL A 1 535 ? -14.594 10.664 7.172 1 94.62 535 VAL A N 1
ATOM 4154 C CA . VAL A 1 535 ? -14.711 10.367 5.746 1 94.62 535 VAL A CA 1
ATOM 4155 C C . VAL A 1 535 ? -15.438 11.508 5.035 1 94.62 535 VAL A C 1
ATOM 4157 O O . VAL A 1 535 ? -15.086 11.875 3.912 1 94.62 535 VAL A O 1
ATOM 4160 N N . LEU A 1 536 ? -16.453 12.031 5.715 1 93.06 536 LEU A N 1
ATOM 4161 C CA . LEU A 1 536 ? -17.156 13.195 5.176 1 93.06 536 LEU A CA 1
ATOM 4162 C C . LEU A 1 536 ? -16.188 14.344 4.914 1 93.06 536 LEU A C 1
ATOM 4164 O O . LEU A 1 536 ? -16.25 14.977 3.857 1 93.06 536 LEU A O 1
ATOM 4168 N N . SER A 1 537 ? -15.297 14.586 5.844 1 90 537 SER A N 1
ATOM 4169 C CA . SER A 1 537 ? -14.297 15.641 5.688 1 90 537 SER A CA 1
ATOM 4170 C C . SER A 1 537 ? -13.406 15.375 4.477 1 90 537 SER A C 1
ATOM 4172 O O . SER A 1 537 ? -13.07 16.297 3.732 1 90 537 SER A O 1
ATOM 4174 N N . ASN A 1 538 ? -13 14.133 4.297 1 93.31 538 ASN A N 1
ATOM 4175 C CA . ASN A 1 538 ? -12.18 13.766 3.145 1 93.31 538 ASN A CA 1
ATOM 4176 C C . ASN A 1 538 ? -12.914 14.023 1.831 1 93.31 538 ASN A C 1
ATOM 4178 O O . ASN A 1 538 ? -12.312 14.469 0.853 1 93.31 538 ASN A O 1
ATOM 4182 N N . ILE A 1 539 ? -14.211 13.711 1.842 1 95.25 539 ILE A N 1
ATOM 4183 C CA . ILE A 1 539 ? -15.016 13.922 0.643 1 95.25 539 ILE A CA 1
ATOM 4184 C C . ILE A 1 539 ? -15.094 15.414 0.326 1 95.25 539 ILE A C 1
ATOM 4186 O O . ILE A 1 539 ? -15 15.812 -0.836 1 95.25 539 ILE A O 1
ATOM 4190 N N . GLN A 1 540 ? -15.195 16.234 1.35 1 90.88 540 GLN A N 1
ATOM 4191 C CA . GLN A 1 540 ? -15.25 17.672 1.164 1 90.88 540 GLN A CA 1
ATOM 4192 C C . GLN A 1 540 ? -13.945 18.203 0.573 1 90.88 540 GLN A C 1
ATOM 4194 O O . GLN A 1 540 ? -13.969 19.109 -0.267 1 90.88 540 GLN A O 1
ATOM 4199 N N . GLU A 1 541 ? -12.875 17.672 0.99 1 90.56 541 GLU A N 1
ATOM 4200 C CA . GLU A 1 541 ? -11.578 18.062 0.444 1 90.56 541 GLU A CA 1
ATOM 4201 C C . GLU A 1 541 ? -11.484 17.734 -1.043 1 90.56 541 GLU A C 1
ATOM 4203 O O . GLU A 1 541 ? -10.93 18.5 -1.823 1 90.56 541 GLU A O 1
ATOM 4208 N N . ILE A 1 542 ? -12.047 16.531 -1.414 1 94.62 542 ILE A N 1
ATOM 4209 C CA . ILE A 1 542 ? -12.031 16.094 -2.805 1 94.62 542 ILE A CA 1
ATOM 4210 C C . ILE A 1 542 ? -12.914 17.016 -3.646 1 94.62 542 ILE A C 1
ATOM 4212 O O . ILE A 1 542 ? -12.516 17.453 -4.727 1 94.62 542 ILE A O 1
ATOM 4216 N N . LYS A 1 543 ? -14.062 17.328 -3.064 1 92.81 543 LYS A N 1
ATOM 4217 C CA . LYS A 1 543 ? -15.016 18.188 -3.775 1 92.81 543 LYS A CA 1
ATOM 4218 C C . LYS A 1 543 ? -14.461 19.594 -3.953 1 92.81 543 LYS A C 1
ATOM 4220 O O . LYS A 1 543 ? -14.703 20.234 -4.973 1 92.81 543 LYS A O 1
ATOM 4225 N N . ALA A 1 544 ? -13.711 20.094 -2.939 1 87.94 544 ALA A N 1
ATOM 4226 C CA . ALA A 1 544 ? -13.086 21.406 -3.012 1 87.94 544 ALA A CA 1
ATOM 4227 C C . ALA A 1 544 ? -12.102 21.484 -4.176 1 87.94 544 ALA A C 1
ATOM 4229 O O . ALA A 1 544 ? -11.789 22.562 -4.664 1 87.94 544 ALA A O 1
ATOM 4230 N N . ARG A 1 545 ? -11.641 20.391 -4.66 1 91.31 545 ARG A N 1
ATOM 4231 C CA . ARG A 1 545 ? -10.664 20.328 -5.746 1 91.31 545 ARG A CA 1
ATOM 4232 C C . ARG A 1 545 ? -11.297 19.75 -7.016 1 91.31 545 ARG A C 1
ATOM 4234 O O . ARG A 1 545 ? -10.594 19.281 -7.906 1 91.31 545 ARG A O 1
ATOM 4241 N N . LYS A 1 546 ? -12.664 19.609 -7.055 1 91.75 546 LYS A N 1
ATOM 4242 C CA . LYS A 1 546 ? -13.5 19.297 -8.211 1 91.75 546 LYS A CA 1
ATOM 4243 C C . LYS A 1 546 ? -13.406 17.812 -8.57 1 91.75 546 LYS A C 1
ATOM 4245 O O . LYS A 1 546 ? -13.68 17.438 -9.711 1 91.75 546 LYS A O 1
ATOM 4250 N N . GLY A 1 547 ? -12.969 17.031 -7.648 1 94 547 GLY A N 1
ATOM 4251 C CA . GLY A 1 547 ? -12.992 15.594 -7.883 1 94 547 GLY A CA 1
ATOM 4252 C C . GLY A 1 547 ? -14.391 15.031 -8.023 1 94 547 GLY A C 1
ATOM 4253 O O . GLY A 1 547 ? -15.344 15.578 -7.461 1 94 547 GLY A O 1
ATOM 4254 N N . ARG A 1 548 ? -14.586 13.961 -8.852 1 96.5 548 ARG A N 1
ATOM 4255 C CA . ARG A 1 548 ? -15.859 13.266 -8.992 1 96.5 548 ARG A CA 1
ATOM 4256 C C . ARG A 1 548 ? -15.984 12.125 -7.988 1 96.5 548 ARG A C 1
ATOM 4258 O O . ARG A 1 548 ? -15.273 11.125 -8.094 1 96.5 548 ARG A O 1
ATOM 4265 N N . VAL A 1 549 ? -16.953 12.203 -7.062 1 98.12 549 VAL A N 1
ATOM 4266 C CA . VAL A 1 549 ? -17.016 11.273 -5.938 1 98.12 549 VAL A CA 1
ATOM 4267 C C . VAL A 1 549 ? -18.141 10.266 -6.168 1 98.12 549 VAL A C 1
ATOM 4269 O O . VAL A 1 549 ? -19.281 10.641 -6.418 1 98.12 549 VAL A O 1
ATOM 4272 N N . ILE A 1 550 ? -17.828 9 -6.172 1 98.69 550 ILE A N 1
ATOM 4273 C CA . ILE A 1 550 ? -18.766 7.887 -6.047 1 98.69 550 ILE A CA 1
ATOM 4274 C C . ILE A 1 550 ? -18.766 7.367 -4.613 1 98.69 550 ILE A C 1
ATOM 4276 O O . ILE A 1 550 ? -17.828 6.668 -4.199 1 98.69 550 ILE A O 1
ATOM 4280 N N . ALA A 1 551 ? -19.797 7.668 -3.873 1 98.62 551 ALA A N 1
ATOM 4281 C CA . ALA A 1 551 ? -19.828 7.305 -2.459 1 98.62 551 ALA A CA 1
ATOM 4282 C C . ALA A 1 551 ? -20.641 6.031 -2.24 1 98.62 551 ALA A C 1
ATOM 4284 O O . ALA A 1 551 ? -21.75 5.898 -2.764 1 98.62 551 ALA A O 1
ATOM 4285 N N . VAL A 1 552 ? -20.062 5.047 -1.585 1 98.69 552 VAL A N 1
ATOM 4286 C CA . VAL A 1 552 ? -20.797 3.893 -1.07 1 98.69 552 VAL A CA 1
ATOM 4287 C C . VAL A 1 552 ? -21.312 4.191 0.335 1 98.69 552 VAL A C 1
ATOM 4289 O O . VAL A 1 552 ? -20.516 4.32 1.277 1 98.69 552 VAL A O 1
ATOM 4292 N N . VAL A 1 553 ? -22.594 4.309 0.489 1 98.38 553 VAL A N 1
ATOM 4293 C CA . VAL A 1 553 ? -23.156 4.805 1.739 1 98.38 553 VAL A CA 1
ATOM 4294 C C . VAL A 1 553 ? -24.203 3.814 2.264 1 98.38 553 VAL A C 1
ATOM 4296 O O . VAL A 1 553 ? -24.641 2.916 1.539 1 98.38 553 VAL A O 1
ATOM 4299 N N . THR A 1 554 ? -24.531 3.932 3.547 1 98.12 554 THR A N 1
ATOM 4300 C CA . THR A 1 554 ? -25.625 3.18 4.133 1 98.12 554 THR A CA 1
ATOM 4301 C C . THR A 1 554 ? -26.969 3.729 3.658 1 98.12 554 THR A C 1
ATOM 4303 O O . THR A 1 554 ? -27.141 4.941 3.514 1 98.12 554 THR A O 1
ATOM 4306 N N . GLU A 1 555 ? -27.859 2.779 3.432 1 97.31 555 GLU A N 1
ATOM 4307 C CA . GLU A 1 555 ? -29.203 3.176 3.006 1 97.31 555 GLU A CA 1
ATOM 4308 C C . GLU A 1 555 ? -29.781 4.234 3.936 1 97.31 555 GLU A C 1
ATOM 4310 O O . GLU A 1 555 ? -29.719 4.098 5.16 1 97.31 555 GLU A O 1
ATOM 4315 N N . GLY A 1 556 ? -30.281 5.344 3.342 1 95.94 556 GLY A N 1
ATOM 4316 C CA . GLY A 1 556 ? -30.891 6.402 4.129 1 95.94 556 GLY A CA 1
ATOM 4317 C C . GLY A 1 556 ? -29.938 7.547 4.434 1 95.94 556 GLY A C 1
ATOM 4318 O O . GLY A 1 556 ? -30.328 8.523 5.082 1 95.94 556 GLY A O 1
ATOM 4319 N N . ASP A 1 557 ? -28.75 7.461 3.947 1 95.81 557 ASP A N 1
ATOM 4320 C CA . ASP A 1 557 ? -27.781 8.531 4.184 1 95.81 557 ASP A CA 1
ATOM 4321 C C . ASP A 1 557 ? -28.281 9.852 3.598 1 95.81 557 ASP A C 1
ATOM 4323 O O . ASP A 1 557 ? -28.75 9.898 2.457 1 95.81 557 ASP A O 1
ATOM 4327 N N . THR A 1 558 ? -28.156 10.984 4.312 1 93.81 558 THR A N 1
ATOM 4328 C CA . THR A 1 558 ? -28.672 12.266 3.852 1 93.81 558 THR A CA 1
ATOM 4329 C C . THR A 1 558 ? -27.578 13.32 3.84 1 93.81 558 THR A C 1
ATOM 4331 O O . THR A 1 558 ? -27.828 14.477 3.48 1 93.81 558 THR A O 1
ATOM 4334 N N . VAL A 1 559 ? -26.438 12.977 4.27 1 92.31 559 VAL A N 1
ATOM 4335 C CA . VAL A 1 559 ? -25.375 13.977 4.383 1 92.31 559 VAL A CA 1
ATOM 4336 C C . VAL A 1 559 ? -24.391 13.812 3.232 1 92.31 559 VAL A C 1
ATOM 4338 O O . VAL A 1 559 ? -24.344 14.648 2.324 1 92.31 559 VAL A O 1
ATOM 4341 N N . ILE A 1 560 ? -23.734 12.656 3.152 1 94 560 ILE A N 1
ATOM 4342 C CA . ILE A 1 560 ? -22.734 12.414 2.121 1 94 560 ILE A CA 1
ATOM 4343 C C . ILE A 1 560 ? -23.406 12.305 0.758 1 94 560 ILE A C 1
ATOM 4345 O O . ILE A 1 560 ? -22.875 12.758 -0.251 1 94 560 ILE A O 1
ATOM 4349 N N . SER A 1 561 ? -24.656 11.797 0.759 1 94.19 561 SER A N 1
ATOM 4350 C CA . SER A 1 561 ? -25.391 11.633 -0.492 1 94.19 561 SER A CA 1
ATOM 4351 C C . SER A 1 561 ? -25.656 12.977 -1.16 1 94.19 561 SER A C 1
ATOM 4353 O O . SER A 1 561 ? -25.828 13.039 -2.379 1 94.19 561 SER A O 1
ATOM 4355 N N . LYS A 1 562 ? -25.594 14.039 -0.405 1 92.12 562 LYS A N 1
ATOM 4356 C CA . LYS A 1 562 ? -25.875 15.367 -0.947 1 92.12 562 LYS A CA 1
ATOM 4357 C C . LYS A 1 562 ? -24.625 16 -1.52 1 92.12 562 LYS A C 1
ATOM 4359 O O . LYS A 1 562 ? -24.703 16.938 -2.324 1 92.12 562 LYS A O 1
ATOM 4364 N N . ILE A 1 563 ? -23.562 15.516 -1.105 1 91.88 563 ILE A N 1
ATOM 4365 C CA . ILE A 1 563 ? -22.312 16.141 -1.493 1 91.88 563 ILE A CA 1
ATOM 4366 C C . ILE A 1 563 ? -21.641 15.312 -2.586 1 91.88 563 ILE A C 1
ATOM 4368 O O . ILE A 1 563 ? -20.953 15.859 -3.451 1 91.88 563 ILE A O 1
ATOM 4372 N N . ALA A 1 564 ? -21.828 13.969 -2.592 1 96.56 564 ALA A N 1
ATOM 4373 C CA . ALA A 1 564 ? -21.219 13.07 -3.57 1 96.56 564 ALA A CA 1
ATOM 4374 C C . ALA A 1 564 ? -21.891 13.219 -4.934 1 96.56 564 ALA A C 1
ATOM 4376 O O . ALA A 1 564 ? -23.047 13.633 -5.023 1 96.56 564 ALA A O 1
ATOM 4377 N N . ASP A 1 565 ? -21.203 12.992 -6.027 1 97.31 565 ASP A N 1
ATOM 4378 C CA . ASP A 1 565 ? -21.766 13.047 -7.375 1 97.31 565 ASP A CA 1
ATOM 4379 C C . ASP A 1 565 ? -22.672 11.844 -7.645 1 97.31 565 ASP A C 1
ATOM 4381 O O . ASP A 1 565 ? -23.688 11.961 -8.328 1 97.31 565 ASP A O 1
ATOM 4385 N N . TYR A 1 566 ? -22.281 10.672 -7.195 1 97.56 566 TYR A N 1
ATOM 4386 C CA . TYR A 1 566 ? -23.047 9.422 -7.297 1 97.56 566 TYR A CA 1
ATOM 4387 C C . TYR A 1 566 ? -23.016 8.664 -5.977 1 97.56 566 TYR A C 1
ATOM 4389 O O . TYR A 1 566 ? -22.078 8.789 -5.195 1 97.56 566 TYR A O 1
ATOM 4397 N N . CYS A 1 567 ? -24.078 7.934 -5.742 1 97.75 567 CYS A N 1
ATOM 4398 C CA . CYS A 1 567 ? -24.156 7.164 -4.508 1 97.75 567 CYS A CA 1
ATOM 4399 C C . CYS A 1 567 ? -24.625 5.738 -4.781 1 97.75 567 CYS A C 1
ATOM 4401 O O . CYS A 1 567 ? -25.484 5.516 -5.637 1 97.75 567 CYS A O 1
ATOM 4403 N N . ILE A 1 568 ? -24.016 4.793 -4.18 1 98.44 568 ILE A N 1
ATOM 4404 C CA . ILE A 1 568 ? -24.453 3.408 -4.082 1 98.44 568 ILE A CA 1
ATOM 4405 C C . ILE A 1 568 ? -24.906 3.105 -2.656 1 98.44 568 ILE A C 1
ATOM 4407 O O . ILE A 1 568 ? -24.094 3.109 -1.729 1 98.44 568 ILE A O 1
ATOM 4411 N N . GLU A 1 569 ? -26.156 2.861 -2.451 1 98.31 569 GLU A N 1
ATOM 4412 C CA . GLU A 1 569 ? -26.719 2.656 -1.119 1 98.31 569 GLU A CA 1
ATOM 4413 C C . GLU A 1 569 ? -26.75 1.176 -0.752 1 98.31 569 GLU A C 1
ATOM 4415 O O . GLU A 1 569 ? -27.203 0.343 -1.536 1 98.31 569 GLU A O 1
ATOM 4420 N N . LEU A 1 570 ? -26.25 0.881 0.387 1 98.56 570 LEU A N 1
ATOM 4421 C CA . LEU A 1 570 ? -26.141 -0.496 0.856 1 98.56 570 LEU A CA 1
ATOM 4422 C C . LEU A 1 570 ? -26.922 -0.685 2.154 1 98.56 570 LEU A C 1
ATOM 4424 O O . LEU A 1 570 ? -27.125 0.271 2.906 1 98.56 570 LEU A O 1
ATOM 4428 N N . PRO A 1 571 ? -27.328 -1.932 2.42 1 98.31 571 PRO A N 1
ATOM 4429 C CA . PRO A 1 571 ? -27.969 -2.199 3.713 1 98.31 571 PRO A CA 1
ATOM 4430 C C . PRO A 1 571 ? -27.016 -2.01 4.891 1 98.31 571 PRO A C 1
ATOM 4432 O O . PRO A 1 571 ? -25.812 -2.26 4.766 1 98.31 571 PRO A O 1
ATOM 4435 N N . GLU A 1 572 ? -27.609 -1.584 5.973 1 97.38 572 GLU A N 1
ATOM 4436 C CA . GLU A 1 572 ? -26.812 -1.377 7.184 1 97.38 572 GLU A CA 1
ATOM 4437 C C . GLU A 1 572 ? -26.328 -2.703 7.758 1 97.38 572 GLU A C 1
ATOM 4439 O O . GLU A 1 572 ? -27.047 -3.707 7.707 1 97.38 572 GLU A O 1
ATOM 4444 N N . THR A 1 573 ? -25.156 -2.75 8.242 1 97.62 573 THR A N 1
ATOM 4445 C CA . THR A 1 573 ? -24.594 -3.881 8.977 1 97.62 573 THR A CA 1
ATOM 4446 C C . THR A 1 573 ? -23.562 -3.406 10 1 97.62 573 THR A C 1
ATOM 4448 O O . THR A 1 573 ? -23.328 -2.205 10.133 1 97.62 573 THR A O 1
ATOM 4451 N N . LEU A 1 574 ? -23.094 -4.363 10.805 1 97.5 574 LEU A N 1
ATOM 4452 C CA . LEU A 1 574 ? -22.062 -4.035 11.781 1 97.5 574 LEU A CA 1
ATOM 4453 C C . LEU A 1 574 ? -20.766 -3.658 11.086 1 97.5 574 LEU A C 1
ATOM 4455 O O . LEU A 1 574 ? -20.406 -4.246 10.062 1 97.5 574 LEU A O 1
ATOM 4459 N N . GLU A 1 575 ? -20.047 -2.736 11.656 1 96.5 575 GLU A N 1
ATOM 4460 C CA . GLU A 1 575 ? -18.828 -2.193 11.078 1 96.5 575 GLU A CA 1
ATOM 4461 C C . GLU A 1 575 ? -17.844 -3.305 10.727 1 96.5 575 GLU A C 1
ATOM 4463 O O . GLU A 1 575 ? -17.219 -3.277 9.664 1 96.5 575 GLU A O 1
ATOM 4468 N N . CYS A 1 576 ? -17.688 -4.277 11.633 1 97.88 576 CYS A N 1
ATOM 4469 C CA . CYS A 1 576 ? -16.703 -5.332 11.445 1 97.88 576 CYS A CA 1
ATOM 4470 C C . CYS A 1 576 ? -17.125 -6.273 10.32 1 97.88 576 CYS A C 1
ATOM 4472 O O . CYS A 1 576 ? -16.297 -7.039 9.812 1 97.88 576 CYS A O 1
ATOM 4474 N N . LEU A 1 577 ? -18.406 -6.246 9.883 1 98.62 577 LEU A N 1
ATOM 4475 C CA . LEU A 1 577 ? -18.906 -7.121 8.82 1 98.62 577 LEU A CA 1
ATOM 4476 C C . LEU A 1 577 ? -19.156 -6.336 7.539 1 98.62 577 LEU A C 1
ATOM 4478 O O . LEU A 1 577 ? -19.5 -6.918 6.508 1 98.62 577 LEU A O 1
ATOM 4482 N N . ASP A 1 578 ? -18.891 -5.035 7.582 1 98 578 ASP A N 1
ATOM 4483 C CA . ASP A 1 578 ? -19.094 -4.117 6.469 1 98 578 ASP A CA 1
ATOM 4484 C C . ASP A 1 578 ? -18.328 -4.562 5.23 1 98 578 ASP A C 1
ATOM 4486 O O . ASP A 1 578 ? -18.828 -4.445 4.109 1 98 578 ASP A O 1
ATOM 4490 N N . PRO A 1 579 ? -17.094 -5.07 5.383 1 98.69 579 PRO A N 1
ATOM 4491 C CA . PRO A 1 579 ? -16.297 -5.473 4.215 1 98.69 579 PRO A CA 1
ATOM 4492 C C . PRO A 1 579 ? -17.016 -6.516 3.355 1 98.69 579 PRO A C 1
ATOM 4494 O O . PRO A 1 579 ? -16.844 -6.535 2.135 1 98.69 579 PRO A O 1
ATOM 4497 N N . LEU A 1 580 ? -17.828 -7.383 3.955 1 98.81 580 LEU A N 1
ATOM 4498 C CA . LEU A 1 580 ? -18.516 -8.438 3.229 1 98.81 580 LEU A CA 1
ATOM 4499 C C . LEU A 1 580 ? -19.609 -7.863 2.326 1 98.81 580 LEU A C 1
ATOM 4501 O O . LEU A 1 580 ? -19.906 -8.43 1.277 1 98.81 580 LEU A O 1
ATOM 4505 N N . VAL A 1 581 ? -20.109 -6.73 2.691 1 98.69 581 VAL A N 1
ATOM 4506 C CA . VAL A 1 581 ? -21.219 -6.125 1.957 1 98.69 581 VAL A CA 1
ATOM 4507 C C . VAL A 1 581 ? -20.672 -5.09 0.972 1 98.69 581 VAL A C 1
ATOM 4509 O O . VAL A 1 581 ? -21.094 -5.043 -0.185 1 98.69 581 VAL A O 1
ATOM 4512 N N . THR A 1 582 ? -19.703 -4.32 1.391 1 98.62 582 THR A N 1
ATOM 4513 C CA . THR A 1 582 ? -19.219 -3.18 0.618 1 98.62 582 THR A CA 1
ATOM 4514 C C . THR A 1 582 ? -18.344 -3.646 -0.547 1 98.62 582 THR A C 1
ATOM 4516 O O . THR A 1 582 ? -18.203 -2.932 -1.538 1 98.62 582 THR A O 1
ATOM 4519 N N . THR A 1 583 ? -17.797 -4.832 -0.502 1 98.62 583 THR A N 1
ATOM 4520 C CA . THR A 1 583 ? -16.922 -5.324 -1.563 1 98.62 583 THR A CA 1
ATOM 4521 C C . THR A 1 583 ? -17.734 -5.668 -2.811 1 98.62 583 THR A C 1
ATOM 4523 O O . THR A 1 583 ? -17.25 -5.484 -3.934 1 98.62 583 THR A O 1
ATOM 4526 N N . VAL A 1 584 ? -18.969 -6.117 -2.646 1 98.81 584 VAL A N 1
ATOM 4527 C CA . VAL A 1 584 ? -19.797 -6.66 -3.725 1 98.81 584 VAL A CA 1
ATOM 4528 C C . VAL A 1 584 ? -20.078 -5.574 -4.762 1 98.81 584 VAL A C 1
ATOM 4530 O O . VAL A 1 584 ? -19.844 -5.773 -5.957 1 98.81 584 VAL A O 1
ATOM 4533 N N . PRO A 1 585 ? -20.562 -4.371 -4.395 1 98.81 585 PRO A N 1
ATOM 4534 C CA . PRO A 1 585 ? -20.797 -3.342 -5.41 1 98.81 585 PRO A CA 1
ATOM 4535 C C . PRO A 1 585 ? -19.516 -2.877 -6.094 1 98.81 585 PRO A C 1
ATOM 4537 O O . PRO A 1 585 ? -19.547 -2.463 -7.258 1 98.81 585 PRO A O 1
ATOM 4540 N N . LEU A 1 586 ? -18.422 -2.916 -5.41 1 98.88 586 LEU A N 1
ATOM 4541 C CA . LEU A 1 586 ? -17.156 -2.535 -6.023 1 98.88 586 LEU A CA 1
ATOM 4542 C C . LEU A 1 586 ? -16.719 -3.562 -7.07 1 98.88 586 LEU A C 1
ATOM 4544 O O . LEU A 1 586 ? -16.125 -3.205 -8.086 1 98.88 586 LEU A O 1
ATOM 4548 N N . GLN A 1 587 ? -16.984 -4.883 -6.785 1 98.81 587 GLN A N 1
ATOM 4549 C CA . GLN A 1 587 ? -16.75 -5.918 -7.789 1 98.81 587 GLN A CA 1
ATOM 4550 C C . GLN A 1 587 ? -17.625 -5.691 -9.023 1 98.81 587 GLN A C 1
ATOM 4552 O O . GLN A 1 587 ? -17.156 -5.793 -10.156 1 98.81 587 GLN A O 1
ATOM 4557 N N . LEU A 1 588 ? -18.906 -5.359 -8.773 1 98.88 588 LEU A N 1
ATOM 4558 C CA . LEU A 1 588 ? -19.828 -5.09 -9.867 1 98.88 588 LEU A CA 1
ATOM 4559 C C . LEU A 1 588 ? -19.375 -3.879 -10.68 1 98.88 588 LEU A C 1
ATOM 4561 O O . LEU A 1 588 ? -19.438 -3.895 -11.906 1 98.88 588 LEU A O 1
ATOM 4565 N N . LEU A 1 589 ? -18.953 -2.828 -9.969 1 98.81 589 LEU A N 1
ATOM 4566 C CA . LEU A 1 589 ? -18.484 -1.63 -10.656 1 98.81 589 LEU A CA 1
ATOM 4567 C C . LEU A 1 589 ? -17.312 -1.958 -11.57 1 98.81 589 LEU A C 1
ATOM 4569 O O . LEU A 1 589 ? -17.281 -1.537 -12.734 1 98.81 589 LEU A O 1
ATOM 4573 N N . ALA A 1 590 ? -16.359 -2.668 -11.07 1 98.62 590 ALA A N 1
ATOM 4574 C CA . ALA A 1 590 ? -15.203 -3.072 -11.875 1 98.62 590 ALA A CA 1
ATOM 4575 C C . ALA A 1 590 ? -15.641 -3.898 -13.078 1 98.62 590 ALA A C 1
ATOM 4577 O O . ALA A 1 590 ? -15.18 -3.662 -14.195 1 98.62 590 ALA A O 1
ATOM 4578 N N . TYR A 1 591 ? -16.562 -4.875 -12.844 1 98.56 591 TYR A N 1
ATOM 4579 C CA . TYR A 1 591 ? -17.047 -5.758 -13.891 1 98.56 591 TYR A CA 1
ATOM 4580 C C . TYR A 1 591 ? -17.688 -4.961 -15.023 1 98.56 591 TYR A C 1
ATOM 4582 O O . TYR A 1 591 ? -17.344 -5.125 -16.188 1 98.56 591 TYR A O 1
ATOM 4590 N N . HIS A 1 592 ? -18.547 -4.066 -14.68 1 98.75 592 HIS A N 1
ATOM 4591 C CA . HIS A 1 592 ? -19.328 -3.357 -15.695 1 98.75 592 HIS A CA 1
ATOM 4592 C C . HIS A 1 592 ? -18.469 -2.336 -16.438 1 98.75 592 HIS A C 1
ATOM 4594 O O . HIS A 1 592 ? -18.656 -2.117 -17.625 1 98.75 592 HIS A O 1
ATOM 4600 N N . VAL A 1 593 ? -17.578 -1.699 -15.719 1 98.5 593 VAL A N 1
ATOM 4601 C CA . VAL A 1 593 ? -16.656 -0.792 -16.391 1 98.5 593 VAL A CA 1
ATOM 4602 C C . VAL A 1 593 ? -15.836 -1.564 -17.422 1 98.5 593 VAL A C 1
ATOM 4604 O O . VAL A 1 593 ? -15.664 -1.107 -18.562 1 98.5 593 VAL A O 1
ATOM 4607 N N . ALA A 1 594 ? -15.312 -2.727 -17.047 1 98.19 594 ALA A N 1
ATOM 4608 C CA . ALA A 1 594 ? -14.5 -3.543 -17.938 1 98.19 594 ALA A CA 1
ATOM 4609 C C . ALA A 1 594 ? -15.305 -3.994 -19.156 1 98.19 594 ALA A C 1
ATOM 4611 O O . ALA A 1 594 ? -14.812 -3.965 -20.281 1 98.19 594 ALA A O 1
ATOM 4612 N N . VAL A 1 595 ? -16.562 -4.422 -18.906 1 98.06 595 VAL A N 1
ATOM 4613 C CA . VAL A 1 595 ? -17.438 -4.855 -19.984 1 98.06 595 VAL A CA 1
ATOM 4614 C C . VAL A 1 595 ? -17.703 -3.691 -20.938 1 98.06 595 VAL A C 1
ATOM 4616 O O . VAL A 1 595 ? -17.656 -3.857 -22.156 1 98.06 595 VAL A O 1
ATOM 4619 N N . CYS A 1 596 ? -17.984 -2.529 -20.391 1 97.75 596 CYS A N 1
ATOM 4620 C CA . CYS A 1 596 ? -18.234 -1.347 -21.203 1 97.75 596 CYS A CA 1
ATOM 4621 C C . CYS A 1 596 ? -17.016 -0.995 -22.062 1 97.75 596 CYS A C 1
ATOM 4623 O O . CYS A 1 596 ? -17.172 -0.509 -23.188 1 97.75 596 CYS A O 1
ATOM 4625 N N . LYS A 1 597 ? -15.883 -1.268 -21.547 1 96.88 597 LYS A N 1
ATOM 4626 C CA . LYS A 1 597 ? -14.648 -0.966 -22.266 1 96.88 597 LYS A CA 1
ATOM 4627 C C . LYS A 1 597 ? -14.297 -2.072 -23.266 1 96.88 597 LYS A C 1
ATOM 4629 O O . LYS A 1 597 ? -13.312 -1.967 -24 1 96.88 597 LYS A O 1
ATOM 4634 N N . GLY A 1 598 ? -15.039 -3.166 -23.266 1 96.62 598 GLY A N 1
ATOM 4635 C CA . GLY A 1 598 ? -14.836 -4.266 -24.203 1 96.62 598 GLY A CA 1
ATOM 4636 C C . GLY A 1 598 ? -13.688 -5.172 -23.812 1 96.62 598 GLY A C 1
ATOM 4637 O O . GLY A 1 598 ? -13.055 -5.789 -24.672 1 96.62 598 GLY A O 1
ATOM 4638 N N . MET A 1 599 ? -13.336 -5.234 -22.5 1 96.25 599 MET A N 1
ATOM 4639 C CA . MET A 1 599 ? -12.219 -6.035 -22.031 1 96.25 599 MET A CA 1
ATOM 4640 C C . MET A 1 599 ? -12.648 -7.469 -21.734 1 96.25 599 MET A C 1
ATOM 4642 O O . MET A 1 599 ? -13.836 -7.73 -21.516 1 96.25 599 MET A O 1
ATOM 4646 N N . ASP A 1 600 ? -11.703 -8.383 -21.812 1 94.19 600 ASP A N 1
ATOM 4647 C CA . ASP A 1 600 ? -11.945 -9.766 -21.406 1 94.19 600 ASP A CA 1
ATOM 4648 C C . ASP A 1 600 ? -11.891 -9.906 -19.891 1 94.19 600 ASP A C 1
ATOM 4650 O O . ASP A 1 600 ? -10.82 -10.117 -19.312 1 94.19 600 ASP A O 1
ATOM 4654 N N . VAL A 1 601 ? -13.016 -9.992 -19.281 1 95.56 601 VAL A N 1
ATOM 4655 C CA . VAL A 1 601 ? -13.141 -9.922 -17.828 1 95.56 601 VAL A CA 1
ATOM 4656 C C . VAL A 1 601 ? -12.664 -11.234 -17.203 1 95.56 601 VAL A C 1
ATOM 4658 O O . VAL A 1 601 ? -12.109 -11.242 -16.094 1 95.56 601 VAL A O 1
ATOM 4661 N N . ASP A 1 602 ? -12.883 -12.344 -17.828 1 93.88 602 ASP A N 1
ATOM 4662 C CA . ASP A 1 602 ? -12.555 -13.648 -17.266 1 93.88 602 ASP A CA 1
ATOM 4663 C C . ASP A 1 602 ? -11.07 -13.969 -17.469 1 93.88 602 ASP A C 1
ATOM 4665 O O . ASP A 1 602 ? -10.492 -14.734 -16.688 1 93.88 602 ASP A O 1
ATOM 4669 N N . GLN A 1 603 ? -10.438 -13.453 -18.516 1 92.25 603 GLN A N 1
ATOM 4670 C CA . GLN A 1 603 ? -9.023 -13.672 -18.812 1 92.25 603 GLN A CA 1
ATOM 4671 C C . GLN A 1 603 ? -8.32 -12.352 -19.125 1 92.25 603 GLN A C 1
ATOM 4673 O O . GLN A 1 603 ? -7.859 -12.148 -20.25 1 92.25 603 GLN A O 1
ATOM 4678 N N . PRO A 1 604 ? -8.18 -11.594 -18.062 1 93.62 604 PRO A N 1
ATOM 4679 C CA . PRO A 1 604 ? -7.508 -10.312 -18.281 1 93.62 604 PRO A CA 1
ATOM 4680 C C . PRO A 1 604 ? -6.07 -10.477 -18.766 1 93.62 604 PRO A C 1
ATOM 4682 O O . PRO A 1 604 ? -5.387 -11.422 -18.375 1 93.62 604 PRO A O 1
ATOM 4685 N N . ARG A 1 605 ? -5.688 -9.523 -19.531 1 89.12 605 ARG A N 1
ATOM 4686 C CA . ARG A 1 605 ? -4.363 -9.602 -20.141 1 89.12 605 ARG A CA 1
ATOM 4687 C C . ARG A 1 605 ? -3.279 -9.742 -19.078 1 89.12 605 ARG A C 1
ATOM 4689 O O . ARG A 1 605 ? -3.357 -9.117 -18.016 1 89.12 605 ARG A O 1
ATOM 4696 N N . ASN A 1 606 ? -2.359 -10.633 -19.297 1 88.44 606 ASN A N 1
ATOM 4697 C CA . ASN A 1 606 ? -1.122 -10.797 -18.531 1 88.44 606 ASN A CA 1
ATOM 4698 C C . ASN A 1 606 ? -1.37 -11.484 -17.203 1 88.44 606 ASN A C 1
ATOM 4700 O O . ASN A 1 606 ? -0.426 -11.797 -16.469 1 88.44 606 ASN A O 1
ATOM 4704 N N . LEU A 1 607 ? -2.607 -11.758 -16.844 1 90.44 607 LEU A N 1
ATOM 4705 C CA . LEU A 1 607 ? -2.893 -12.25 -15.5 1 90.44 607 LEU A CA 1
ATOM 4706 C C . LEU A 1 607 ? -3.152 -13.758 -15.516 1 90.44 607 LEU A C 1
ATOM 4708 O O . LEU A 1 607 ? -3.658 -14.289 -16.5 1 90.44 607 LEU A O 1
ATOM 4712 N N . ALA A 1 608 ? -2.727 -14.32 -14.398 1 85.75 608 ALA A N 1
ATOM 4713 C CA . ALA A 1 608 ? -3.059 -15.719 -14.117 1 85.75 608 ALA A CA 1
ATOM 4714 C C . ALA A 1 608 ? -3.674 -15.867 -12.727 1 85.75 608 ALA A C 1
ATOM 4716 O O . ALA A 1 608 ? -3.398 -15.062 -11.836 1 85.75 608 ALA A O 1
ATOM 4717 N N . LYS A 1 609 ? -4.512 -16.859 -12.578 1 82.12 609 LYS A N 1
ATOM 4718 C CA . LYS A 1 609 ? -5.234 -17.047 -11.328 1 82.12 609 LYS A CA 1
ATOM 4719 C C . LYS A 1 609 ? -4.328 -17.656 -10.258 1 82.12 609 LYS A C 1
ATOM 4721 O O . LYS A 1 609 ? -4.457 -17.328 -9.078 1 82.12 609 LYS A O 1
ATOM 4726 N N . SER A 1 610 ? -3.557 -18.547 -10.578 1 77.62 610 SER A N 1
ATOM 4727 C CA . SER A 1 610 ? -2.686 -19.234 -9.633 1 77.62 610 SER A CA 1
ATOM 4728 C C . SER A 1 610 ? -1.217 -18.969 -9.945 1 77.62 610 SER A C 1
ATOM 4730 O O . SER A 1 610 ? -0.708 -19.406 -10.984 1 77.62 610 SER A O 1
ATOM 4732 N N . VAL A 1 611 ? -0.576 -18.344 -8.992 1 82.38 611 VAL A N 1
ATOM 4733 C CA . VAL A 1 611 ? 0.84 -18.047 -9.164 1 82.38 611 VAL A CA 1
ATOM 4734 C C . VAL A 1 611 ? 1.688 -19.109 -8.477 1 82.38 611 VAL A C 1
ATOM 4736 O O . VAL A 1 611 ? 1.938 -19.031 -7.27 1 82.38 611 VAL A O 1
ATOM 4739 N N . THR A 1 612 ? 2.195 -19.984 -9.289 1 80.62 612 THR A N 1
ATOM 4740 C CA . THR A 1 612 ? 2.857 -21.156 -8.742 1 80.62 612 THR A CA 1
ATOM 4741 C C . THR A 1 612 ? 4.375 -21.031 -8.859 1 80.62 612 THR A C 1
ATOM 4743 O O . THR A 1 612 ? 5.109 -21.969 -8.531 1 80.62 612 THR A O 1
ATOM 4746 N N . VAL A 1 613 ? 4.781 -19.922 -9.398 1 75 613 VAL A N 1
ATOM 4747 C CA . VAL A 1 613 ? 6.211 -19.656 -9.469 1 75 613 VAL A CA 1
ATOM 4748 C C . VAL A 1 613 ? 6.488 -18.219 -9.031 1 75 613 VAL A C 1
ATOM 4750 O O . VAL A 1 613 ? 5.605 -17.359 -9.078 1 75 613 VAL A O 1
ATOM 4753 N N . GLU A 1 614 ? 7.637 -18.016 -8.562 1 78 614 GLU A N 1
ATOM 4754 C CA . GLU A 1 614 ? 7.996 -16.672 -8.109 1 78 614 GLU A CA 1
ATOM 4755 C C . GLU A 1 614 ? 8.305 -15.75 -9.289 1 78 614 GLU A C 1
ATOM 4757 O O . GLU A 1 614 ? 8.859 -16.188 -10.297 1 78 614 GLU A O 1
ATOM 4762 N N . MET B 1 1 ? -4.211 22.703 7.293 1 79.69 1 MET B N 1
ATOM 4763 C CA . MET B 1 1 ? -2.918 22.906 6.637 1 79.69 1 MET B CA 1
ATOM 4764 C C . MET B 1 1 ? -2.686 24.375 6.309 1 79.69 1 MET B C 1
ATOM 4766 O O . MET B 1 1 ? -2.135 24.703 5.258 1 79.69 1 MET B O 1
ATOM 4770 N N . CYS B 1 2 ? -3.08 25.312 7.102 1 90.06 2 CYS B N 1
ATOM 4771 C CA . CYS B 1 2 ? -3.004 26.734 6.758 1 90.06 2 CYS B CA 1
ATOM 4772 C C . CYS B 1 2 ? -1.852 27.406 7.492 1 90.06 2 CYS B C 1
ATOM 4774 O O . CYS B 1 2 ? -1.32 26.859 8.461 1 90.06 2 CYS B O 1
ATOM 4776 N N . GLY B 1 3 ? -1.406 28.5 6.875 1 93.44 3 GLY B N 1
ATOM 4777 C CA . GLY B 1 3 ? -0.425 29.328 7.539 1 93.44 3 GLY B CA 1
ATOM 4778 C C . GLY B 1 3 ? -1.023 30.609 8.125 1 93.44 3 GLY B C 1
ATOM 4779 O O . GLY B 1 3 ? -1.835 31.266 7.477 1 93.44 3 GLY B O 1
ATOM 4780 N N . ILE B 1 4 ? -0.698 30.891 9.367 1 96.62 4 ILE B N 1
ATOM 4781 C CA . ILE B 1 4 ? -1.187 32.125 9.977 1 96.62 4 ILE B CA 1
ATOM 4782 C C . ILE B 1 4 ? -0.007 32.969 10.477 1 96.62 4 ILE B C 1
ATOM 4784 O O . ILE B 1 4 ? 0.998 32.406 10.93 1 96.62 4 ILE B O 1
ATOM 4788 N N . VAL B 1 5 ? -0.126 34.25 10.359 1 98.06 5 VAL B N 1
ATOM 4789 C CA . VAL B 1 5 ? 0.875 35.219 10.82 1 98.06 5 VAL B CA 1
ATOM 4790 C C . VAL B 1 5 ? 0.186 36.375 11.516 1 98.06 5 VAL B C 1
ATOM 4792 O O . VAL B 1 5 ? -0.928 36.781 11.141 1 98.06 5 VAL B O 1
ATOM 4795 N N . GLY B 1 6 ? 0.789 36.906 12.555 1 98.56 6 GLY B N 1
ATOM 4796 C CA . GLY B 1 6 ? 0.347 38.094 13.242 1 98.56 6 GLY B CA 1
ATOM 4797 C C . GLY B 1 6 ? 1.493 39 13.672 1 98.56 6 GLY B C 1
ATOM 4798 O O . GLY B 1 6 ? 2.625 38.531 13.836 1 98.56 6 GLY B O 1
ATOM 4799 N N . TYR B 1 7 ? 1.188 40.219 13.75 1 98.62 7 TYR B N 1
ATOM 4800 C CA . TYR B 1 7 ? 2.193 41.188 14.188 1 98.62 7 TYR B CA 1
ATOM 4801 C C . TYR B 1 7 ? 1.554 42.312 14.969 1 98.62 7 TYR B C 1
ATOM 4803 O O . TYR B 1 7 ? 0.463 42.781 14.625 1 98.62 7 TYR B O 1
ATOM 4811 N N . ILE B 1 8 ? 2.176 42.75 16.031 1 98.5 8 ILE B N 1
ATOM 4812 C CA . ILE B 1 8 ? 1.842 43.969 16.75 1 98.5 8 ILE B CA 1
ATOM 4813 C C . ILE B 1 8 ? 3.119 44.625 17.281 1 98.5 8 ILE B C 1
ATOM 4815 O O . ILE B 1 8 ? 3.955 43.969 17.891 1 98.5 8 ILE B O 1
ATOM 4819 N N . GLY B 1 9 ? 3.303 45.844 16.969 1 97.06 9 GLY B N 1
ATOM 4820 C CA . GLY B 1 9 ? 4.496 46.531 17.406 1 97.06 9 GLY B CA 1
ATOM 4821 C C . GLY B 1 9 ? 4.586 47.969 16.859 1 97.06 9 GLY B C 1
ATOM 4822 O O . GLY B 1 9 ? 3.568 48.656 16.734 1 97.06 9 GLY B O 1
ATOM 4823 N N . LYS B 1 10 ? 5.816 48.438 16.656 1 94.81 10 LYS B N 1
ATOM 4824 C CA . LYS B 1 10 ? 6.035 49.812 16.234 1 94.81 10 LYS B CA 1
ATOM 4825 C C . LYS B 1 10 ? 6.188 49.906 14.719 1 94.81 10 LYS B C 1
ATOM 4827 O O . LYS B 1 10 ? 6.016 51 14.141 1 94.81 10 LYS B O 1
ATOM 4832 N N . LYS B 1 11 ? 6.414 48.844 14.094 1 96.25 11 LYS B N 1
ATOM 4833 C CA . LYS B 1 11 ? 6.645 48.812 12.656 1 96.25 11 LYS B CA 1
ATOM 4834 C C . LYS B 1 11 ? 5.332 48.688 11.891 1 96.25 11 LYS B C 1
ATOM 4836 O O . LYS B 1 11 ? 4.293 48.375 12.469 1 96.25 11 LYS B O 1
ATOM 4841 N N . GLU B 1 12 ? 5.438 49.094 10.578 1 97.38 12 GLU B N 1
ATOM 4842 C CA . GLU B 1 12 ? 4.301 48.781 9.711 1 97.38 12 GLU B CA 1
ATOM 4843 C C . GLU B 1 12 ? 4.047 47.281 9.625 1 97.38 12 GLU B C 1
ATOM 4845 O O . GLU B 1 12 ? 4.961 46.5 9.352 1 97.38 12 GLU B O 1
ATOM 4850 N N . ALA B 1 13 ? 2.857 46.938 9.844 1 98.06 13 ALA B N 1
ATOM 4851 C CA . ALA B 1 13 ? 2.518 45.531 10 1 98.06 13 ALA B CA 1
ATOM 4852 C C . ALA B 1 13 ? 2.504 44.812 8.648 1 98.06 13 ALA B C 1
ATOM 4854 O O . ALA B 1 13 ? 2.936 43.656 8.539 1 98.06 13 ALA B O 1
ATOM 4855 N N . TYR B 1 14 ? 2.064 45.438 7.625 1 98.19 14 TYR B N 1
ATOM 4856 C CA . TYR B 1 14 ? 1.754 44.812 6.352 1 98.19 14 TYR B CA 1
ATOM 4857 C C . TYR B 1 14 ? 2.99 44.125 5.766 1 98.19 14 TYR B C 1
ATOM 4859 O O . TYR B 1 14 ? 2.957 42.938 5.422 1 98.19 14 TYR B O 1
ATOM 4867 N N . PRO B 1 15 ? 4.117 44.812 5.656 1 97.94 15 PRO B N 1
ATOM 4868 C CA . PRO B 1 15 ? 5.297 44.156 5.086 1 97.94 15 PRO B CA 1
ATOM 4869 C C . PRO B 1 15 ? 5.727 42.938 5.875 1 97.94 15 PRO B C 1
ATOM 4871 O O . PRO B 1 15 ? 6.176 41.938 5.285 1 97.94 15 PRO B O 1
ATOM 4874 N N . ILE B 1 16 ? 5.559 42.938 7.152 1 98 16 ILE B N 1
ATOM 4875 C CA . ILE B 1 16 ? 5.945 41.844 8.023 1 98 16 ILE B CA 1
ATOM 4876 C C . ILE B 1 16 ? 4.996 40.656 7.805 1 98 16 ILE B C 1
ATOM 4878 O O . ILE B 1 16 ? 5.434 39.531 7.707 1 98 16 ILE B O 1
ATOM 4882 N N . LEU B 1 17 ? 3.729 40.969 7.711 1 98.5 17 LEU B N 1
ATOM 4883 C CA . LEU B 1 17 ? 2.707 39.969 7.527 1 98.5 17 LEU B CA 1
ATOM 4884 C C . LEU B 1 17 ? 2.867 39.25 6.18 1 98.5 17 LEU B C 1
ATOM 4886 O O . LEU B 1 17 ? 2.801 38.031 6.098 1 98.5 17 LEU B O 1
ATOM 4890 N N . VAL B 1 18 ? 3.111 40 5.168 1 97.81 18 VAL B N 1
ATOM 4891 C CA . VAL B 1 18 ? 3.225 39.469 3.816 1 97.81 18 VAL B CA 1
ATOM 4892 C C . VAL B 1 18 ? 4.5 38.625 3.697 1 97.81 18 VAL B C 1
ATOM 4894 O O . VAL B 1 18 ? 4.492 37.562 3.102 1 97.81 18 VAL B O 1
ATOM 4897 N N . LYS B 1 19 ? 5.52 39.125 4.281 1 96.62 19 LYS B N 1
ATOM 4898 C CA . LYS B 1 19 ? 6.766 38.375 4.285 1 96.62 19 LYS B CA 1
ATOM 4899 C C . LYS B 1 19 ? 6.609 37.062 5.047 1 96.62 19 LYS B C 1
ATOM 4901 O O . LYS B 1 19 ? 7.137 36.031 4.629 1 96.62 19 LYS B O 1
ATOM 4906 N N . GLY B 1 20 ? 5.949 37.094 6.117 1 96.31 20 GLY B N 1
ATOM 4907 C CA . GLY B 1 20 ? 5.652 35.906 6.879 1 96.31 20 GLY B CA 1
ATOM 4908 C C . GLY B 1 20 ? 4.809 34.906 6.105 1 96.31 20 GLY B C 1
ATOM 4909 O O . GLY B 1 20 ? 5.062 33.688 6.156 1 96.31 20 GLY B O 1
ATOM 4910 N N . LEU B 1 21 ? 3.814 35.406 5.395 1 96.62 21 LEU B N 1
ATOM 4911 C CA . LEU B 1 21 ? 2.967 34.531 4.582 1 96.62 21 LEU B CA 1
ATOM 4912 C C . LEU B 1 21 ? 3.777 33.844 3.49 1 96.62 21 LEU B C 1
ATOM 4914 O O . LEU B 1 21 ? 3.543 32.688 3.18 1 96.62 21 LEU B O 1
ATOM 4918 N N . LYS B 1 22 ? 4.652 34.594 2.92 1 94.12 22 LYS B N 1
ATOM 4919 C CA . LYS B 1 22 ? 5.488 34.031 1.866 1 94.12 22 LYS B CA 1
ATOM 4920 C C . LYS B 1 22 ? 6.309 32.844 2.391 1 94.12 22 LYS B C 1
ATOM 4922 O O . LYS B 1 22 ? 6.492 31.859 1.69 1 94.12 22 LYS B O 1
ATOM 4927 N N . ARG B 1 23 ? 6.703 33 3.602 1 91.62 23 ARG B N 1
ATOM 4928 C CA . ARG B 1 23 ? 7.488 31.938 4.23 1 91.62 23 ARG B CA 1
ATOM 4929 C C . ARG B 1 23 ? 6.617 30.719 4.559 1 91.62 23 ARG B C 1
ATOM 4931 O O . ARG B 1 23 ? 7.121 29.609 4.691 1 91.62 23 ARG B O 1
ATOM 4938 N N . LEU B 1 24 ? 5.309 30.953 4.672 1 92.38 24 LEU B N 1
ATOM 4939 C CA . LEU B 1 24 ? 4.398 29.891 5.082 1 92.38 24 LEU B CA 1
ATOM 4940 C C . LEU B 1 24 ? 3.605 29.359 3.891 1 92.38 24 LEU B C 1
ATOM 4942 O O . LEU B 1 24 ? 2.703 28.531 4.055 1 92.38 24 LEU B O 1
ATOM 4946 N N . GLU B 1 25 ? 3.922 29.781 2.752 1 89.38 25 GLU B N 1
ATOM 4947 C CA . GLU B 1 25 ? 3.125 29.422 1.579 1 89.38 25 GLU B CA 1
ATOM 4948 C C . GLU B 1 25 ? 3.146 27.922 1.33 1 89.38 25 GLU B C 1
ATOM 4950 O O . GLU B 1 25 ? 2.25 27.391 0.679 1 89.38 25 GLU B O 1
ATOM 4955 N N . TYR B 1 26 ? 4.137 27.266 1.862 1 83.62 26 TYR B N 1
ATOM 4956 C CA . TYR B 1 26 ? 4.227 25.812 1.737 1 83.62 26 TYR B CA 1
ATOM 4957 C C . TYR B 1 26 ? 3.096 25.125 2.496 1 83.62 26 TYR B C 1
ATOM 4959 O O . TYR B 1 26 ? 2.826 23.938 2.285 1 83.62 26 TYR B O 1
ATOM 4967 N N . ARG B 1 27 ? 2.391 25.828 3.348 1 88.75 27 ARG B N 1
ATOM 4968 C CA . ARG B 1 27 ? 1.292 25.281 4.137 1 88.75 27 ARG B CA 1
ATOM 4969 C C . ARG B 1 27 ? -0.035 25.422 3.398 1 88.75 27 ARG B C 1
ATOM 4971 O O . ARG B 1 27 ? -1.04 24.844 3.799 1 88.75 27 ARG B O 1
ATOM 4978 N N . GLY B 1 28 ? -0.045 26.219 2.395 1 88.31 28 GLY B N 1
ATOM 4979 C CA . GLY B 1 28 ? -1.233 26.422 1.583 1 88.31 28 GLY B CA 1
ATOM 4980 C C . GLY B 1 28 ? -1.126 27.625 0.662 1 88.31 28 GLY B C 1
ATOM 4981 O O . GLY B 1 28 ? -0.49 28.625 1.008 1 88.31 28 GLY B O 1
ATOM 4982 N N . TYR B 1 29 ? -1.816 27.484 -0.452 1 89.81 29 TYR B N 1
ATOM 4983 C CA . TYR B 1 29 ? -1.712 28.578 -1.413 1 89.81 29 TYR B CA 1
ATOM 4984 C C . TYR B 1 29 ? -2.99 28.703 -2.234 1 89.81 29 TYR B C 1
ATOM 4986 O O . TYR B 1 29 ? -2.949 29.109 -3.398 1 89.81 29 TYR B O 1
ATOM 4994 N N . ASP B 1 30 ? -4.098 28.297 -1.607 1 91.38 30 ASP B N 1
ATOM 4995 C CA . ASP B 1 30 ? -5.402 28.391 -2.262 1 91.38 30 ASP B CA 1
ATOM 4996 C C . ASP B 1 30 ? -5.922 29.828 -2.256 1 91.38 30 ASP B C 1
ATOM 4998 O O . ASP B 1 30 ? -6.625 30.234 -3.18 1 91.38 30 ASP B O 1
ATOM 5002 N N . SER B 1 31 ? -5.695 30.5 -1.177 1 94.94 31 SER B N 1
ATOM 5003 C CA . SER B 1 31 ? -6.066 31.906 -0.988 1 94.94 31 SER B CA 1
ATOM 5004 C C . SER B 1 31 ? -5.199 32.562 0.079 1 94.94 31 SER B C 1
ATOM 5006 O O . SER B 1 31 ? -4.52 31.875 0.845 1 94.94 31 SER B O 1
ATOM 5008 N N . ALA B 1 32 ? -5.133 33.812 0.029 1 97.12 32 ALA B N 1
ATOM 5009 C CA . ALA B 1 32 ? -4.371 34.594 1.014 1 97.12 32 ALA B CA 1
ATOM 5010 C C . ALA B 1 32 ? -5.117 35.844 1.411 1 97.12 32 ALA B C 1
ATOM 5012 O O . ALA B 1 32 ? -5.926 36.375 0.639 1 97.12 32 ALA B O 1
ATOM 5013 N N . GLY B 1 33 ? -4.863 36.312 2.604 1 98.06 33 GLY B N 1
ATOM 5014 C CA . GLY B 1 33 ? -5.5 37.562 3.055 1 98.06 33 GLY B CA 1
ATOM 5015 C C . GLY B 1 33 ? -4.828 38.156 4.273 1 98.06 33 GLY B C 1
ATOM 5016 O O . GLY B 1 33 ? -3.971 37.531 4.895 1 98.06 33 GLY B O 1
ATOM 5017 N N . VAL B 1 34 ? -5.188 39.438 4.512 1 98.25 34 VAL B N 1
ATOM 5018 C CA . VAL B 1 34 ? -4.629 40.156 5.641 1 98.25 34 VAL B CA 1
ATOM 5019 C C . VAL B 1 34 ? -5.703 41.062 6.262 1 98.25 34 VAL B C 1
ATOM 5021 O O . VAL B 1 34 ? -6.625 41.5 5.57 1 98.25 34 VAL B O 1
ATOM 5024 N N . ALA B 1 35 ? -5.699 41.156 7.5 1 98.62 35 ALA B N 1
ATOM 5025 C CA . ALA B 1 35 ? -6.473 42.156 8.242 1 98.62 35 ALA B CA 1
ATOM 5026 C C . ALA B 1 35 ? -5.555 43.125 8.984 1 98.62 35 ALA B C 1
ATOM 5028 O O . ALA B 1 35 ? -4.602 42.688 9.648 1 98.62 35 ALA B O 1
ATOM 5029 N N . LEU B 1 36 ? -5.824 44.406 8.805 1 98.12 36 LEU B N 1
ATOM 5030 C CA . LEU B 1 36 ? -5.031 45.469 9.414 1 98.12 36 LEU B CA 1
ATOM 5031 C C . LEU B 1 36 ? -5.93 46.469 10.109 1 98.12 36 LEU B C 1
ATOM 5033 O O . LEU B 1 36 ? -7.012 46.812 9.609 1 98.12 36 LEU B O 1
ATOM 5037 N N . ILE B 1 37 ? -5.5 46.906 11.227 1 98 37 ILE B N 1
ATOM 5038 C CA . ILE B 1 37 ? -6.094 48.125 11.773 1 98 37 ILE B CA 1
ATOM 5039 C C . ILE B 1 37 ? -5.277 49.344 11.336 1 98 37 ILE B C 1
ATOM 5041 O O . ILE B 1 37 ? -4.137 49.531 11.773 1 98 37 ILE B O 1
ATOM 5045 N N . SER B 1 38 ? -5.926 50.125 10.477 1 96.44 38 SER B N 1
ATOM 5046 C CA . SER B 1 38 ? -5.227 51.25 9.836 1 96.44 38 SER B CA 1
ATOM 5047 C C . SER B 1 38 ? -4.953 52.375 10.836 1 96.44 38 SER B C 1
ATOM 5049 O O . SER B 1 38 ? -5.465 52.344 11.953 1 96.44 38 SER B O 1
ATOM 5051 N N . ASN B 1 39 ? -4.176 53.344 10.367 1 94.5 39 ASN B N 1
ATOM 5052 C CA . ASN B 1 39 ? -3.871 54.5 11.18 1 94.5 39 ASN B CA 1
ATOM 5053 C C . ASN B 1 39 ? -5.125 55.312 11.477 1 94.5 39 ASN B C 1
ATOM 5055 O O . ASN B 1 39 ? -5.176 56.062 12.469 1 94.5 39 ASN B O 1
ATOM 5059 N N . ASN B 1 40 ? -6.133 55.188 10.633 1 93.81 40 ASN B N 1
ATOM 5060 C CA . ASN B 1 40 ? -7.402 55.875 10.844 1 93.81 40 ASN B CA 1
ATOM 5061 C C . ASN B 1 40 ? -8.367 55 11.656 1 93.81 40 ASN B C 1
ATOM 5063 O O . ASN B 1 40 ? -9.578 55.25 11.641 1 93.81 40 ASN B O 1
ATOM 5067 N N . GLN B 1 41 ? -7.883 54 12.188 1 93.5 41 GLN B N 1
ATOM 5068 C CA . GLN B 1 41 ? -8.602 53.094 13.102 1 93.5 41 GLN B CA 1
ATOM 5069 C C . GLN B 1 41 ? -9.727 52.375 12.375 1 93.5 41 GLN B C 1
ATOM 5071 O O . GLN B 1 41 ? -10.828 52.219 12.906 1 93.5 41 GLN B O 1
ATOM 5076 N N . GLN B 1 42 ? -9.398 52.031 11.18 1 96.06 42 GLN B N 1
ATOM 5077 C CA . GLN B 1 42 ? -10.305 51.188 10.422 1 96.06 42 GLN B CA 1
ATOM 5078 C C . GLN B 1 42 ? -9.766 49.75 10.32 1 96.06 42 GLN B C 1
ATOM 5080 O O . GLN B 1 42 ? -8.555 49.531 10.18 1 96.06 42 GLN B O 1
ATOM 5085 N N . LEU B 1 43 ? -10.695 48.844 10.516 1 97.69 43 LEU B N 1
ATOM 5086 C CA . LEU B 1 43 ? -10.336 47.469 10.289 1 97.69 43 LEU B CA 1
ATOM 5087 C C . LEU B 1 43 ? -10.469 47.094 8.812 1 97.69 43 LEU B C 1
ATOM 5089 O O . LEU B 1 43 ? -11.586 47 8.297 1 97.69 43 LEU B O 1
ATOM 5093 N N . ASN B 1 44 ? -9.375 46.969 8.133 1 97.56 44 ASN B N 1
ATOM 5094 C CA . ASN B 1 44 ? -9.344 46.625 6.715 1 97.56 44 ASN B CA 1
ATOM 5095 C C . ASN B 1 44 ? -9.016 45.156 6.496 1 97.56 44 ASN B C 1
ATOM 5097 O O . ASN B 1 44 ? -8.031 44.656 7.035 1 97.56 44 ASN B O 1
ATOM 5101 N N . VAL B 1 45 ? -9.867 44.438 5.77 1 97.75 45 VAL B N 1
ATOM 5102 C CA . VAL B 1 45 ? -9.625 43.062 5.406 1 97.75 45 VAL B CA 1
ATOM 5103 C C . VAL B 1 45 ? -9.492 42.938 3.893 1 97.75 45 VAL B C 1
ATOM 5105 O O . VAL B 1 45 ? -10.383 43.344 3.148 1 97.75 45 VAL B O 1
ATOM 5108 N N . TYR B 1 46 ? -8.375 42.5 3.469 1 98 46 TYR B N 1
ATOM 5109 C CA . TYR B 1 46 ? -8.109 42.219 2.061 1 98 46 TYR B CA 1
ATOM 5110 C C . TYR B 1 46 ? -7.824 40.75 1.839 1 98 46 TYR B C 1
ATOM 5112 O O . TYR B 1 46 ? -6.984 40.156 2.525 1 98 46 TYR B O 1
ATOM 5120 N N . LYS B 1 47 ? -8.539 40.062 1.087 1 97.06 47 LYS B N 1
ATOM 5121 C CA . LYS B 1 47 ? -8.344 38.625 0.833 1 97.06 47 LYS B CA 1
ATOM 5122 C C . LYS B 1 47 ? -8.656 38.281 -0.621 1 97.06 47 LYS B C 1
ATOM 5124 O O . LYS B 1 47 ? -9.508 38.906 -1.245 1 97.06 47 LYS B O 1
ATOM 5129 N N . THR B 1 48 ? -7.945 37.344 -1.203 1 96.25 48 THR B N 1
ATOM 5130 C CA . THR B 1 48 ? -8.117 36.969 -2.596 1 96.25 48 THR B CA 1
ATOM 5131 C C . THR B 1 48 ? -7.77 35.469 -2.789 1 96.25 48 THR B C 1
ATOM 5133 O O . THR B 1 48 ? -7.066 34.906 -1.968 1 96.25 48 THR B O 1
ATOM 5136 N N . LYS B 1 49 ? -8.391 35 -3.814 1 94.94 49 LYS B N 1
ATOM 5137 C CA . LYS B 1 49 ? -8 33.656 -4.238 1 94.94 49 LYS B CA 1
ATOM 5138 C C . LYS B 1 49 ? -6.562 33.656 -4.758 1 94.94 49 LYS B C 1
ATOM 5140 O O . LYS B 1 49 ? -6.098 34.625 -5.336 1 94.94 49 LYS B O 1
ATOM 5145 N N . GLY B 1 50 ? -5.883 32.531 -4.477 1 92.88 50 GLY B N 1
ATOM 5146 C CA . GLY B 1 50 ? -4.566 32.375 -5.07 1 92.88 50 GLY B CA 1
ATOM 5147 C C . GLY B 1 50 ? -3.438 32.5 -4.066 1 92.88 50 GLY B C 1
ATOM 5148 O O . GLY B 1 50 ? -3.656 32.406 -2.859 1 92.88 50 GLY B O 1
ATOM 5149 N N . LYS B 1 51 ? -2.207 32.781 -4.652 1 94 51 LYS B N 1
ATOM 5150 C CA . LYS B 1 51 ? -0.988 32.844 -3.85 1 94 51 LYS B CA 1
ATOM 5151 C C . LYS B 1 51 ? -0.821 34.188 -3.164 1 94 51 LYS B C 1
ATOM 5153 O O . LYS B 1 51 ? -1.611 35.094 -3.393 1 94 51 LYS B O 1
ATOM 5158 N N . VAL B 1 52 ? 0.172 34.312 -2.322 1 96.06 52 VAL B N 1
ATOM 5159 C CA . VAL B 1 52 ? 0.451 35.531 -1.575 1 96.06 52 VAL B CA 1
ATOM 5160 C C . VAL B 1 52 ? 0.738 36.688 -2.545 1 96.06 52 VAL B C 1
ATOM 5162 O O . VAL B 1 52 ? 0.383 37.844 -2.279 1 96.06 52 VAL B O 1
ATOM 5165 N N . SER B 1 53 ? 1.325 36.312 -3.67 1 95.69 53 SER B N 1
ATOM 5166 C CA . SER B 1 53 ? 1.604 37.312 -4.688 1 95.69 53 SER B CA 1
ATOM 5167 C C . SER B 1 53 ? 0.314 37.938 -5.219 1 95.69 53 SER B C 1
ATOM 5169 O O . SER B 1 53 ? 0.279 39.125 -5.551 1 95.69 53 SER B O 1
ATOM 5171 N N . ASP B 1 54 ? -0.689 37.156 -5.328 1 96.06 54 ASP B N 1
ATOM 5172 C CA . ASP B 1 54 ? -1.988 37.656 -5.758 1 96.06 54 ASP B CA 1
ATOM 5173 C C . ASP B 1 54 ? -2.557 38.656 -4.746 1 96.06 54 ASP B C 1
ATOM 5175 O O . ASP B 1 54 ? -3.186 39.656 -5.125 1 96.06 54 ASP B O 1
ATOM 5179 N N . LEU B 1 55 ? -2.354 38.344 -3.529 1 96.88 55 LEU B N 1
ATOM 5180 C CA . LEU B 1 55 ? -2.766 39.281 -2.473 1 96.88 55 LEU B CA 1
ATOM 5181 C C . LEU B 1 55 ? -2.02 40.594 -2.582 1 96.88 55 LEU B C 1
ATOM 5183 O O . LEU B 1 55 ? -2.623 41.656 -2.453 1 96.88 55 LEU B O 1
ATOM 5187 N N . GLU B 1 56 ? -0.718 40.5 -2.814 1 97.12 56 GLU B N 1
ATOM 5188 C CA . GLU B 1 56 ? 0.093 41.688 -2.969 1 97.12 56 GLU B CA 1
ATOM 5189 C C . GLU B 1 56 ? -0.425 42.562 -4.109 1 97.12 56 GLU B C 1
ATOM 5191 O O . GLU B 1 56 ? -0.493 43.781 -3.979 1 97.12 56 GLU B O 1
ATOM 5196 N N . ASN B 1 57 ? -0.758 41.969 -5.16 1 96.56 57 ASN B N 1
ATOM 5197 C CA . ASN B 1 57 ? -1.304 42.688 -6.305 1 96.56 57 ASN B CA 1
ATOM 5198 C C . ASN B 1 57 ? -2.662 43.281 -5.984 1 96.56 57 ASN B C 1
ATOM 5200 O O . ASN B 1 57 ? -2.969 44.406 -6.438 1 96.56 57 ASN B O 1
ATOM 5204 N N . PHE B 1 58 ? -3.422 42.562 -5.297 1 96.5 58 PHE B N 1
ATOM 5205 C CA . PHE B 1 58 ? -4.781 43 -4.969 1 96.5 58 PHE B CA 1
ATOM 5206 C C . PHE B 1 58 ? -4.766 44.219 -4.078 1 96.5 58 PHE B C 1
ATOM 5208 O O . PHE B 1 58 ? -5.641 45.094 -4.191 1 96.5 58 PHE B O 1
ATOM 5215 N N . VAL B 1 59 ? -3.703 44.438 -3.213 1 96.56 59 VAL B N 1
ATOM 5216 C CA . VAL B 1 59 ? -3.73 45.469 -2.182 1 96.56 59 VAL B CA 1
ATOM 5217 C C . VAL B 1 59 ? -2.961 46.688 -2.662 1 96.56 59 VAL B C 1
ATOM 5219 O O . VAL B 1 59 ? -2.844 47.688 -1.935 1 96.56 59 VAL B O 1
ATOM 5222 N N . THR B 1 60 ? -2.293 46.812 -3.773 1 92.88 60 THR B N 1
ATOM 5223 C CA . THR B 1 60 ? -1.436 47.875 -4.277 1 92.88 60 THR B CA 1
ATOM 5224 C C . THR B 1 60 ? -2.113 49.25 -4.121 1 92.88 60 THR B C 1
ATOM 5226 O O . THR B 1 60 ? -1.47 50.219 -3.75 1 92.88 60 THR B O 1
ATOM 5229 N N . GLN B 1 61 ? -3.402 49.438 -4.195 1 93.06 61 GLN B N 1
ATOM 5230 C CA . GLN B 1 61 ? -4.055 50.75 -4.109 1 93.06 61 GLN B CA 1
ATOM 5231 C C . GLN B 1 61 ? -5.004 50.812 -2.916 1 93.06 61 GLN B C 1
ATOM 5233 O O . GLN B 1 61 ? -5.922 51.625 -2.887 1 93.06 61 GLN B O 1
ATOM 5238 N N . LYS B 1 62 ? -4.594 50 -2.004 1 96.19 62 LYS B N 1
ATOM 5239 C CA . LYS B 1 62 ? -5.441 49.969 -0.816 1 96.19 62 LYS B CA 1
ATOM 5240 C C . LYS B 1 62 ? -4.695 50.5 0.403 1 96.19 62 LYS B C 1
ATOM 5242 O O . LYS B 1 62 ? -3.479 50.688 0.361 1 96.19 62 LYS B O 1
ATOM 5247 N N . ASP B 1 63 ? -5.457 50.875 1.418 1 97.06 63 ASP B N 1
ATOM 5248 C CA . ASP B 1 63 ? -4.855 51.344 2.666 1 97.06 63 ASP B CA 1
ATOM 5249 C C . ASP B 1 63 ? -4.25 50.156 3.445 1 97.06 63 ASP B C 1
ATOM 5251 O O . ASP B 1 63 ? -4.973 49.375 4.07 1 97.06 63 ASP B O 1
ATOM 5255 N N . ILE B 1 64 ? -2.965 50.125 3.426 1 96.94 64 ILE B N 1
ATOM 5256 C CA . ILE B 1 64 ? -2.279 49 4.094 1 96.94 64 ILE B CA 1
ATOM 5257 C C . ILE B 1 64 ? -1.526 49.531 5.316 1 96.94 64 ILE B C 1
ATOM 5259 O O . ILE B 1 64 ? -0.549 48.938 5.758 1 96.94 64 ILE B O 1
ATOM 5263 N N . SER B 1 65 ? -1.929 50.688 5.781 1 96.62 65 SER B N 1
ATOM 5264 C CA . SER B 1 65 ? -1.263 51.281 6.938 1 96.62 65 SER B CA 1
ATOM 5265 C C . SER B 1 65 ? -1.658 50.562 8.227 1 96.62 65 SER B C 1
ATOM 5267 O O . SER B 1 65 ? -2.68 49.875 8.273 1 96.62 65 SER B O 1
ATOM 5269 N N . GLY B 1 66 ? -0.806 50.781 9.281 1 96.44 66 GLY B N 1
ATOM 5270 C CA . GLY B 1 66 ? -1.095 50.25 10.602 1 96.44 66 GLY B CA 1
ATOM 5271 C C . GLY B 1 66 ? 0.064 49.469 11.195 1 96.44 66 GLY B C 1
ATOM 5272 O O . GLY B 1 66 ? 0.958 49.031 10.477 1 96.44 66 GLY B O 1
ATOM 5273 N N . ASN B 1 67 ? 0.002 49.25 12.508 1 97.56 67 ASN B N 1
ATOM 5274 C CA . ASN B 1 67 ? 1.074 48.594 13.234 1 97.56 67 ASN B CA 1
ATOM 5275 C C . ASN B 1 67 ? 0.597 47.281 13.859 1 97.56 67 ASN B C 1
ATOM 5277 O O . ASN B 1 67 ? 1.28 46.719 14.703 1 97.56 67 ASN B O 1
ATOM 5281 N N . ILE B 1 68 ? -0.571 46.875 13.508 1 98.19 68 ILE B N 1
ATOM 5282 C CA . ILE B 1 68 ? -1.148 45.625 14.008 1 98.19 68 ILE B CA 1
ATOM 5283 C C . ILE B 1 68 ? -1.937 44.938 12.898 1 98.19 68 ILE B C 1
ATOM 5285 O O . ILE B 1 68 ? -2.623 45.594 12.117 1 98.19 68 ILE B O 1
ATOM 5289 N N . GLY B 1 69 ? -1.75 43.594 12.797 1 98.5 69 GLY B N 1
ATOM 5290 C CA . GLY B 1 69 ? -2.492 42.875 11.781 1 98.5 69 GLY B CA 1
ATOM 5291 C C . GLY B 1 69 ? -2.312 41.375 11.883 1 98.5 69 GLY B C 1
ATOM 5292 O O . GLY B 1 69 ? -1.493 40.875 12.664 1 98.5 69 GLY B O 1
ATOM 5293 N N . ILE B 1 70 ? -3.148 40.625 11.203 1 98.75 70 ILE B N 1
ATOM 5294 C CA . ILE B 1 70 ? -3.086 39.156 11.07 1 98.75 70 ILE B CA 1
ATOM 5295 C C . ILE B 1 70 ? -3.229 38.781 9.602 1 98.75 70 ILE B C 1
ATOM 5297 O O . ILE B 1 70 ? -3.834 39.5 8.812 1 98.75 70 ILE B O 1
ATOM 5301 N N . ALA B 1 71 ? -2.617 37.688 9.211 1 98.5 71 ALA B N 1
ATOM 5302 C CA . ALA B 1 71 ? -2.623 37.25 7.816 1 98.5 71 ALA B CA 1
ATOM 5303 C C . ALA B 1 71 ? -2.717 35.719 7.73 1 98.5 71 ALA B C 1
ATOM 5305 O O . ALA B 1 71 ? -2.387 35.031 8.688 1 98.5 71 ALA B O 1
ATOM 5306 N N . HIS B 1 72 ? -3.264 35.281 6.641 1 97.69 72 HIS B N 1
ATOM 5307 C CA . HIS B 1 72 ? -3.6 33.875 6.488 1 97.69 72 HIS B CA 1
ATOM 5308 C C . HIS B 1 72 ? -3.354 33.406 5.059 1 97.69 72 HIS B C 1
ATOM 5310 O O . HIS B 1 72 ? -3.664 34.125 4.102 1 97.69 72 HIS B O 1
ATOM 5316 N N . THR B 1 73 ? -2.641 32.312 4.879 1 95.44 73 THR B N 1
ATOM 5317 C CA . THR B 1 73 ? -2.596 31.562 3.621 1 95.44 73 THR B CA 1
ATOM 5318 C C . THR B 1 73 ? -3.32 30.234 3.756 1 95.44 73 THR B C 1
ATOM 5320 O O . THR B 1 73 ? -3.098 29.484 4.719 1 95.44 73 THR B O 1
ATOM 5323 N N . ARG B 1 74 ? -4.117 29.875 2.807 1 92.75 74 ARG B N 1
ATOM 5324 C CA . ARG B 1 74 ? -5.156 28.875 3.023 1 92.75 74 ARG B CA 1
ATOM 5325 C C . ARG B 1 74 ? -4.875 27.609 2.219 1 92.75 74 ARG B C 1
ATOM 5327 O O . ARG B 1 74 ? -4.449 27.688 1.064 1 92.75 74 ARG B O 1
ATOM 5334 N N . TRP B 1 75 ? -5.094 26.516 2.816 1 89.5 75 TRP B N 1
ATOM 5335 C CA . TRP B 1 75 ? -5.355 25.219 2.193 1 89.5 75 TRP B CA 1
ATOM 5336 C C . TRP B 1 75 ? -6.801 24.797 2.414 1 89.5 75 TRP B C 1
ATOM 5338 O O . TRP B 1 75 ? -7.199 24.484 3.539 1 89.5 75 TRP B O 1
ATOM 5348 N N . ALA B 1 76 ? -7.566 24.719 1.423 1 84.62 76 ALA B N 1
ATOM 5349 C CA . ALA B 1 76 ? -9.023 24.641 1.535 1 84.62 76 ALA B CA 1
ATOM 5350 C C . ALA B 1 76 ? -9.461 23.266 2.023 1 84.62 76 ALA B C 1
ATOM 5352 O O . ALA B 1 76 ? -9.141 22.25 1.404 1 84.62 76 ALA B O 1
ATOM 5353 N N . THR B 1 77 ? -10.133 23.234 3.053 1 81.31 77 THR B N 1
ATOM 5354 C CA . THR B 1 77 ? -10.781 22.031 3.574 1 81.31 77 THR B CA 1
ATOM 5355 C C . THR B 1 77 ? -12.297 22.109 3.385 1 81.31 77 THR B C 1
ATOM 5357 O O . THR B 1 77 ? -12.914 21.188 2.855 1 81.31 77 THR B O 1
ATOM 5360 N N . HIS B 1 78 ? -12.852 23.219 3.828 1 80.88 78 HIS B N 1
ATOM 5361 C CA . HIS B 1 78 ? -14.273 23.516 3.646 1 80.88 78 HIS B CA 1
ATOM 5362 C C . HIS B 1 78 ? -14.477 24.656 2.652 1 80.88 78 HIS B C 1
ATOM 5364 O O . HIS B 1 78 ? -13.914 25.734 2.818 1 80.88 78 HIS B O 1
ATOM 5370 N N . GLY B 1 79 ? -15.242 24.344 1.699 1 83.19 79 GLY B N 1
ATOM 5371 C CA . GLY B 1 79 ? -15.508 25.391 0.718 1 83.19 79 GLY B CA 1
ATOM 5372 C C . GLY B 1 79 ? -14.422 25.484 -0.341 1 83.19 79 GLY B C 1
ATOM 5373 O O . GLY B 1 79 ? -13.242 25.328 -0.045 1 83.19 79 GLY B O 1
ATOM 5374 N N . GLU B 1 80 ? -14.75 25.781 -1.507 1 85.69 80 GLU B N 1
ATOM 5375 C CA . GLU B 1 80 ? -13.812 25.859 -2.619 1 85.69 80 GLU B CA 1
ATOM 5376 C C . GLU B 1 80 ? -12.883 27.062 -2.471 1 85.69 80 GLU B C 1
ATOM 5378 O O . GLU B 1 80 ? -13.211 28.031 -1.775 1 85.69 80 GLU B O 1
ATOM 5383 N N . PRO B 1 81 ? -11.742 27.047 -3.053 1 87.62 81 PRO B N 1
ATOM 5384 C CA . PRO B 1 81 ? -10.852 28.203 -3.057 1 87.62 81 PRO B CA 1
ATOM 5385 C C . PRO B 1 81 ? -11.445 29.406 -3.797 1 87.62 81 PRO B C 1
ATOM 5387 O O . PRO B 1 81 ? -11.633 29.344 -5.012 1 87.62 81 PRO B O 1
ATOM 5390 N N . CYS B 1 82 ? -11.82 30.391 -3.043 1 90.56 82 CYS B N 1
ATOM 5391 C CA . CYS B 1 82 ? -12.32 31.656 -3.578 1 90.56 82 CYS B CA 1
ATOM 5392 C C . CYS B 1 82 ? -12.164 32.781 -2.564 1 90.56 82 CYS B C 1
ATOM 5394 O O . CYS B 1 82 ? -11.828 32.531 -1.403 1 90.56 82 CYS B O 1
ATOM 5396 N N . SER B 1 83 ? -12.375 33.969 -2.955 1 92.56 83 SER B N 1
ATOM 5397 C CA . SER B 1 83 ? -12.172 35.125 -2.098 1 92.56 83 SER B CA 1
ATOM 5398 C C . SER B 1 83 ? -13.125 35.094 -0.901 1 92.56 83 SER B C 1
ATOM 5400 O O . SER B 1 83 ? -12.727 35.438 0.216 1 92.56 83 SER B O 1
ATOM 5402 N N . ALA B 1 84 ? -14.312 34.656 -1.179 1 93.06 84 ALA B N 1
ATOM 5403 C CA . ALA B 1 84 ? -15.32 34.656 -0.118 1 93.06 84 ALA B CA 1
ATOM 5404 C C . ALA B 1 84 ? -14.914 33.688 1.006 1 93.06 84 ALA B C 1
ATOM 5406 O O . ALA B 1 84 ? -15.211 33.969 2.176 1 93.06 84 ALA B O 1
ATOM 5407 N N . ASN B 1 85 ? -14.203 32.656 0.7 1 93.81 85 ASN B N 1
ATOM 5408 C CA . ASN B 1 85 ? -13.828 31.625 1.663 1 93.81 85 ASN B CA 1
ATOM 5409 C C . ASN B 1 85 ? -12.43 31.859 2.217 1 93.81 85 ASN B C 1
ATOM 5411 O O . ASN B 1 85 ? -11.984 31.141 3.115 1 93.81 85 ASN B O 1
ATOM 5415 N N . ALA B 1 86 ? -11.766 32.875 1.697 1 95.56 86 ALA B N 1
ATOM 5416 C CA . ALA B 1 86 ? -10.422 33.188 2.174 1 95.56 86 ALA B CA 1
ATOM 5417 C C . ALA B 1 86 ? -10.469 33.844 3.541 1 95.56 86 ALA B C 1
ATOM 5419 O O . ALA B 1 86 ? -11.484 34.438 3.916 1 95.56 86 ALA B O 1
ATOM 5420 N N . HIS B 1 87 ? -9.477 33.625 4.344 1 96.62 87 HIS B N 1
ATOM 5421 C CA . HIS B 1 87 ? -9.32 34.312 5.617 1 96.62 87 HIS B CA 1
ATOM 5422 C C . HIS B 1 87 ? -8.531 35.594 5.449 1 96.62 87 HIS B C 1
ATOM 5424 O O . HIS B 1 87 ? -7.738 35.75 4.512 1 96.62 87 HIS B O 1
ATOM 5430 N N . PRO B 1 88 ? -8.703 36.562 6.379 1 98.06 88 PRO B N 1
ATOM 5431 C CA . PRO B 1 88 ? -9.492 36.625 7.613 1 98.06 88 PRO B CA 1
ATOM 5432 C C . PRO B 1 88 ? -10.992 36.781 7.352 1 98.06 88 PRO B C 1
ATOM 5434 O O . PRO B 1 88 ? -11.391 37.25 6.277 1 98.06 88 PRO B O 1
ATOM 5437 N N . HIS B 1 89 ? -11.766 36.375 8.297 1 97.81 89 HIS B N 1
ATOM 5438 C CA . HIS B 1 89 ? -13.203 36.625 8.258 1 97.81 89 HIS B CA 1
ATOM 5439 C C . HIS B 1 89 ? -13.609 37.719 9.219 1 97.81 89 HIS B C 1
ATOM 5441 O O . HIS B 1 89 ? -13.062 37.812 10.32 1 97.81 89 HIS B O 1
ATOM 5447 N N . TYR B 1 90 ? -14.578 38.562 8.773 1 96.12 90 TYR B N 1
ATOM 5448 C CA . TYR B 1 90 ? -15.172 39.562 9.633 1 96.12 90 TYR B CA 1
ATOM 5449 C C . TYR B 1 90 ? -16.281 38.969 10.484 1 96.12 90 TYR B C 1
ATOM 5451 O O . TYR B 1 90 ? -16.938 38 10.086 1 96.12 90 TYR B O 1
ATOM 5459 N N . SER B 1 91 ? -16.453 39.625 11.617 1 96.06 91 SER B N 1
ATOM 5460 C CA . SER B 1 91 ? -17.734 39.438 12.305 1 96.06 91 SER B CA 1
ATOM 5461 C C . SER B 1 91 ? -18.859 40.188 11.594 1 96.06 91 SER B C 1
ATOM 5463 O O . SER B 1 91 ? -18.594 41.031 10.734 1 96.06 91 SER B O 1
ATOM 5465 N N . SER B 1 92 ? -20.062 39.844 11.961 1 94.44 92 SER B N 1
ATOM 5466 C CA . SER B 1 92 ? -21.234 40.469 11.352 1 94.44 92 SER B CA 1
ATOM 5467 C C . SER B 1 92 ? -21.156 42 11.484 1 94.44 92 SER B C 1
ATOM 5469 O O . SER B 1 92 ? -21.562 42.719 10.57 1 94.44 92 SER B O 1
ATOM 5471 N N . SER B 1 93 ? -20.641 42.562 12.57 1 94.38 93 SER B N 1
ATOM 5472 C CA . SER B 1 93 ? -20.531 44 12.82 1 94.38 93 SER B CA 1
ATOM 5473 C C . SER B 1 93 ? -19.281 44.562 12.148 1 94.38 93 SER B C 1
ATOM 5475 O O . SER B 1 93 ? -19.078 45.781 12.172 1 94.38 93 SER B O 1
ATOM 5477 N N . GLU B 1 94 ? -18.406 43.75 11.695 1 95.69 94 GLU B N 1
ATOM 5478 C CA . GLU B 1 94 ? -17.125 44.094 11.086 1 95.69 94 GLU B CA 1
ATOM 5479 C C . GLU B 1 94 ? -16.188 44.75 12.117 1 95.69 94 GLU B C 1
ATOM 5481 O O . GLU B 1 94 ? -15.32 45.531 11.758 1 95.69 94 GLU B O 1
ATOM 5486 N N . ASN B 1 95 ? -16.5 44.406 13.375 1 96.81 95 ASN B N 1
ATOM 5487 C CA . ASN B 1 95 ? -15.633 44.875 14.453 1 96.81 95 ASN B CA 1
ATOM 5488 C C . ASN B 1 95 ? -14.516 43.875 14.758 1 96.81 95 ASN B C 1
ATOM 5490 O O . ASN B 1 95 ? -13.508 44.25 15.367 1 96.81 95 ASN B O 1
ATOM 5494 N N . LEU B 1 96 ? -14.703 42.625 14.422 1 98.19 96 LEU B N 1
ATOM 5495 C CA . LEU B 1 96 ? -13.711 41.594 14.648 1 98.19 96 LEU B CA 1
ATOM 5496 C C . LEU B 1 96 ? -13.211 41.031 13.328 1 98.19 96 LEU B C 1
ATOM 5498 O O . LEU B 1 96 ? -13.969 40.906 12.367 1 98.19 96 LEU B O 1
ATOM 5502 N N . ALA B 1 97 ? -11.977 40.656 13.258 1 98.56 97 ALA B N 1
ATOM 5503 C CA . ALA B 1 97 ? -11.383 39.875 12.195 1 98.56 97 ALA B CA 1
ATOM 5504 C C . ALA B 1 97 ? -10.672 38.625 12.766 1 98.56 97 ALA B C 1
ATOM 5506 O O . ALA B 1 97 ? -10.023 38.719 13.812 1 98.56 97 ALA B O 1
ATOM 5507 N N . LEU B 1 98 ? -10.859 37.5 12.148 1 98.62 98 LEU B N 1
ATOM 5508 C CA . LEU B 1 98 ? -10.336 36.25 12.688 1 98.62 98 LEU B CA 1
ATOM 5509 C C . LEU B 1 98 ? -9.68 35.406 11.594 1 98.62 98 LEU B C 1
ATOM 5511 O O . LEU B 1 98 ? -10.211 35.312 10.484 1 98.62 98 LEU B O 1
ATOM 5515 N N . ILE B 1 99 ? -8.484 34.906 11.875 1 98.31 99 ILE B N 1
ATOM 5516 C CA . ILE B 1 99 ? -7.859 33.875 11.047 1 98.31 99 ILE B CA 1
ATOM 5517 C C . ILE B 1 99 ? -7.809 32.562 11.812 1 98.31 99 ILE B C 1
ATOM 5519 O O . ILE B 1 99 ? -7.879 32.531 13.047 1 98.31 99 ILE B O 1
ATOM 5523 N N . HIS B 1 100 ? -7.773 31.484 11.047 1 96.94 100 HIS B N 1
ATOM 5524 C CA . HIS B 1 100 ? -7.949 30.172 11.656 1 96.94 100 HIS B CA 1
ATOM 5525 C C . HIS B 1 100 ? -7.188 29.094 10.883 1 96.94 100 HIS B C 1
ATOM 5527 O O . HIS B 1 100 ? -7.301 29.016 9.656 1 96.94 100 HIS B O 1
ATOM 5533 N N . ASN B 1 101 ? -6.281 28.406 11.539 1 94.44 101 ASN B N 1
ATOM 5534 C CA . ASN B 1 101 ? -5.719 27.141 11.062 1 94.44 101 ASN B CA 1
ATOM 5535 C C . ASN B 1 101 ? -6.285 25.953 11.836 1 94.44 101 ASN B C 1
ATOM 5537 O O . ASN B 1 101 ? -5.957 25.75 13.008 1 94.44 101 ASN B O 1
ATOM 5541 N N . GLY B 1 102 ? -7.129 25.25 11.234 1 92.81 102 GLY B N 1
ATOM 5542 C CA . GLY B 1 102 ? -7.809 24.156 11.898 1 92.81 102 GLY B CA 1
ATOM 5543 C C . GLY B 1 102 ? -9.148 23.812 11.273 1 92.81 102 GLY B C 1
ATOM 5544 O O . GLY B 1 102 ? -9.453 24.266 10.164 1 92.81 102 GLY B O 1
ATOM 5545 N N . ILE B 1 103 ? -9.875 22.938 11.969 1 89.75 103 ILE B N 1
ATOM 5546 C CA . ILE B 1 103 ? -11.203 22.531 11.523 1 89.75 103 ILE B CA 1
ATOM 5547 C C . ILE B 1 103 ? -12.164 22.516 12.711 1 89.75 103 ILE B C 1
ATOM 5549 O O . ILE B 1 103 ? -11.883 21.891 13.734 1 89.75 103 ILE B O 1
ATOM 5553 N N . ILE B 1 104 ? -13.195 23.281 12.547 1 92.69 104 ILE B N 1
ATOM 5554 C CA . ILE B 1 104 ? -14.281 23.203 13.516 1 92.69 104 ILE B CA 1
ATOM 5555 C C . ILE B 1 104 ? -15.273 22.125 13.102 1 92.69 104 ILE B C 1
ATOM 5557 O O . ILE B 1 104 ? -16.125 22.344 12.25 1 92.69 104 ILE B O 1
ATOM 5561 N N . GLU B 1 105 ? -15.25 21.094 13.789 1 86.06 105 GLU B N 1
ATOM 5562 C CA . GLU B 1 105 ? -15.984 19.906 13.398 1 86.06 105 GLU B CA 1
ATOM 5563 C C . GLU B 1 105 ? -17.484 20.094 13.57 1 86.06 105 GLU B C 1
ATOM 5565 O O . GLU B 1 105 ? -18.281 19.578 12.773 1 86.06 105 GLU B O 1
ATOM 5570 N N . ASN B 1 106 ? -17.891 20.797 14.602 1 90 106 ASN B N 1
ATOM 5571 C CA . ASN B 1 106 ? -19.312 20.969 14.875 1 90 106 ASN B CA 1
ATOM 5572 C C . ASN B 1 106 ? -19.828 22.297 14.312 1 90 106 ASN B C 1
ATOM 5574 O O . ASN B 1 106 ? -20.719 22.922 14.898 1 90 106 ASN B O 1
ATOM 5578 N N . TYR B 1 107 ? -19.219 22.75 13.258 1 91.38 107 TYR B N 1
ATOM 5579 C CA . TYR B 1 107 ? -19.562 24.047 12.703 1 91.38 107 TYR B CA 1
ATOM 5580 C C . TYR B 1 107 ? -21.016 24.094 12.25 1 91.38 107 TYR B C 1
ATOM 5582 O O . TYR B 1 107 ? -21.672 25.125 12.336 1 91.38 107 TYR B O 1
ATOM 5590 N N . ALA B 1 108 ? -21.562 22.969 11.758 1 87.12 108 ALA B N 1
ATOM 5591 C CA . ALA B 1 108 ? -22.922 22.938 11.234 1 87.12 108 ALA B CA 1
ATOM 5592 C C . ALA B 1 108 ? -23.938 23.219 12.336 1 87.12 108 ALA B C 1
ATOM 5594 O O . ALA B 1 108 ? -24.875 23.984 12.133 1 87.12 108 ALA B O 1
ATOM 5595 N N . VAL B 1 109 ? -23.719 22.578 13.43 1 91.06 109 VAL B N 1
ATOM 5596 C CA . VAL B 1 109 ? -24.609 22.75 14.578 1 91.06 109 VAL B CA 1
ATOM 5597 C C . VAL B 1 109 ? -24.516 24.188 15.078 1 91.06 109 VAL B C 1
ATOM 5599 O O . VAL B 1 109 ? -25.531 24.812 15.391 1 91.06 109 VAL B O 1
ATOM 5602 N N . LEU B 1 110 ? -23.344 24.703 15.164 1 95.88 110 LEU B N 1
ATOM 5603 C CA . LEU B 1 110 ? -23.125 26.078 15.625 1 95.88 110 LEU B CA 1
ATOM 5604 C C . LEU B 1 110 ? -23.734 27.078 14.656 1 95.88 110 LEU B C 1
ATOM 5606 O O . LEU B 1 110 ? -24.297 28.094 15.078 1 95.88 110 LEU B O 1
ATOM 5610 N N . LYS B 1 111 ? -23.594 26.75 13.422 1 95.5 111 LYS B N 1
ATOM 5611 C CA . LYS B 1 111 ? -24.156 27.609 12.383 1 95.5 111 LYS B CA 1
ATOM 5612 C C . LYS B 1 111 ? -25.688 27.688 12.5 1 95.5 111 LYS B C 1
ATOM 5614 O O . LYS B 1 111 ? -26.266 28.781 12.414 1 95.5 111 LYS B O 1
ATOM 5619 N N . GLU B 1 112 ? -26.281 26.594 12.633 1 94.62 112 GLU B N 1
ATOM 5620 C CA . GLU B 1 112 ? -27.734 26.562 12.789 1 94.62 112 GLU B CA 1
ATOM 5621 C C . GLU B 1 112 ? -28.188 27.359 14 1 94.62 112 GLU B C 1
ATOM 5623 O O . GLU B 1 112 ? -29.172 28.094 13.93 1 94.62 112 GLU B O 1
ATOM 5628 N N . LYS B 1 113 ? -27.484 27.156 15.086 1 96.06 113 LYS B N 1
ATOM 5629 C CA . LYS B 1 113 ? -27.781 27.906 16.312 1 96.06 113 LYS B CA 1
ATOM 5630 C C . LYS B 1 113 ? -27.688 29.406 16.078 1 96.06 113 LYS B C 1
ATOM 5632 O O . LYS B 1 113 ? -28.547 30.156 16.531 1 96.06 113 LYS B O 1
ATOM 5637 N N . LEU B 1 114 ? -26.688 29.891 15.398 1 97.56 114 LEU B N 1
ATOM 5638 C CA . LEU B 1 114 ? -26.453 31.312 15.148 1 97.56 114 LEU B CA 1
ATOM 5639 C C . LEU B 1 114 ? -27.469 31.859 14.156 1 97.56 114 LEU B C 1
ATOM 5641 O O . LEU B 1 114 ? -27.922 33 14.289 1 97.56 114 LEU B O 1
ATOM 5645 N N . GLN B 1 115 ? -27.781 31 13.156 1 96.81 115 GLN B N 1
ATOM 5646 C CA . GLN B 1 115 ? -28.797 31.406 12.203 1 96.81 115 GLN B CA 1
ATOM 5647 C C . GLN B 1 115 ? -30.141 31.641 12.891 1 96.81 115 GLN B C 1
ATOM 5649 O O . GLN B 1 115 ? -30.859 32.594 12.562 1 96.81 115 GLN B O 1
ATOM 5654 N N . ALA B 1 116 ? -30.438 30.812 13.781 1 96.5 116 ALA B N 1
ATOM 5655 C CA . ALA B 1 116 ? -31.672 30.953 14.562 1 96.5 116 ALA B CA 1
ATOM 5656 C C . ALA B 1 116 ? -31.656 32.25 15.352 1 96.5 116 ALA B C 1
ATOM 5658 O O . ALA B 1 116 ? -32.719 32.781 15.688 1 96.5 116 ALA B O 1
ATOM 5659 N N . LYS B 1 117 ? -30.5 32.812 15.68 1 96.19 117 LYS B N 1
ATOM 5660 C CA . LYS B 1 117 ? -30.359 34.062 16.438 1 96.19 117 LYS B CA 1
ATOM 5661 C C . LYS B 1 117 ? -30.25 35.25 15.5 1 96.19 117 LYS B C 1
ATOM 5663 O O . LYS B 1 117 ? -29.969 36.375 15.953 1 96.19 117 LYS B O 1
ATOM 5668 N N . GLY B 1 118 ? -30.344 35.031 14.164 1 94.88 118 GLY B N 1
ATOM 5669 C CA . GLY B 1 118 ? -30.422 36.125 13.203 1 94.88 118 GLY B CA 1
ATOM 5670 C C . GLY B 1 118 ? -29.109 36.375 12.484 1 94.88 118 GLY B C 1
ATOM 5671 O O . GLY B 1 118 ? -29.016 37.312 11.68 1 94.88 118 GLY B O 1
ATOM 5672 N N . TYR B 1 119 ? -28.078 35.625 12.75 1 96 119 TYR B N 1
ATOM 5673 C CA . TYR B 1 119 ? -26.797 35.781 12.078 1 96 119 TYR B CA 1
ATOM 5674 C C . TYR B 1 119 ? -26.844 35.219 10.656 1 96 119 TYR B C 1
ATOM 5676 O O . TYR B 1 119 ? -27.516 34.219 10.398 1 96 119 TYR B O 1
ATOM 5684 N N . THR B 1 120 ? -26.172 35.906 9.711 1 95.31 120 THR B N 1
ATOM 5685 C CA . THR B 1 120 ? -26.031 35.438 8.336 1 95.31 120 THR B CA 1
ATOM 5686 C C . THR B 1 120 ? -24.562 35.156 8.008 1 95.31 120 THR B C 1
ATOM 5688 O O . THR B 1 120 ? -23.656 35.656 8.695 1 95.31 120 THR B O 1
ATOM 5691 N N . PHE B 1 121 ? -24.391 34.344 7.059 1 95.31 121 PHE B N 1
ATOM 5692 C CA . PHE B 1 121 ? -23.031 33.906 6.695 1 95.31 121 PHE B CA 1
ATOM 5693 C C . PHE B 1 121 ? -22.75 34.25 5.234 1 95.31 121 PHE B C 1
ATOM 5695 O O . PHE B 1 121 ? -23.609 34.094 4.375 1 95.31 121 PHE B O 1
ATOM 5702 N N . LYS B 1 122 ? -21.516 34.75 5.031 1 94.06 122 LYS B N 1
ATOM 5703 C CA . LYS B 1 122 ? -21.125 35.156 3.697 1 94.06 122 LYS B CA 1
ATOM 5704 C C . LYS B 1 122 ? -20.25 34.125 3.016 1 94.06 122 LYS B C 1
ATOM 5706 O O . LYS B 1 122 ? -20.062 34.156 1.799 1 94.06 122 LYS B O 1
ATOM 5711 N N . SER B 1 123 ? -19.688 33.188 3.742 1 93.81 123 SER B N 1
ATOM 5712 C CA . SER B 1 123 ? -18.781 32.156 3.215 1 93.81 123 SER B CA 1
ATOM 5713 C C . SER B 1 123 ? -19.281 30.766 3.566 1 93.81 123 SER B C 1
ATOM 5715 O O . SER B 1 123 ? -20.391 30.609 4.086 1 93.81 123 SER B O 1
ATOM 5717 N N . SER B 1 124 ? -18.578 29.812 3.123 1 89.88 124 SER B N 1
ATOM 5718 C CA . SER B 1 124 ? -18.922 28.422 3.391 1 89.88 124 SER B CA 1
ATOM 5719 C C . SER B 1 124 ? -17.906 27.766 4.309 1 89.88 124 SER B C 1
ATOM 5721 O O . SER B 1 124 ? -17.734 26.547 4.297 1 89.88 124 SER B O 1
ATOM 5723 N N . THR B 1 125 ? -17.25 28.609 5.086 1 92.75 125 THR B N 1
ATOM 5724 C CA . THR B 1 125 ? -16.156 28.078 5.895 1 92.75 125 THR B CA 1
ATOM 5725 C C . THR B 1 125 ? -16.609 27.875 7.34 1 92.75 125 THR B C 1
ATOM 5727 O O . THR B 1 125 ? -17.516 28.562 7.812 1 92.75 125 THR B O 1
ATOM 5730 N N . ASP B 1 126 ? -16.031 26.969 8 1 92.38 126 ASP B N 1
ATOM 5731 C CA . ASP B 1 126 ? -16.234 26.781 9.43 1 92.38 126 ASP B CA 1
ATOM 5732 C C . ASP B 1 126 ? -15.68 27.953 10.227 1 92.38 126 ASP B C 1
ATOM 5734 O O . ASP B 1 126 ? -16.188 28.266 11.305 1 92.38 126 ASP B O 1
ATOM 5738 N N . THR B 1 127 ? -14.742 28.641 9.711 1 95.5 127 THR B N 1
ATOM 5739 C CA . THR B 1 127 ? -14.062 29.734 10.391 1 95.5 127 THR B CA 1
ATOM 5740 C C . THR B 1 127 ? -14.992 30.938 10.57 1 95.5 127 THR B C 1
ATOM 5742 O O . THR B 1 127 ? -14.945 31.609 11.594 1 95.5 127 THR B O 1
ATOM 5745 N N . GLU B 1 128 ? -15.812 31.172 9.523 1 97.38 128 GLU B N 1
ATOM 5746 C CA . GLU B 1 128 ? -16.766 32.281 9.672 1 97.38 128 GLU B CA 1
ATOM 5747 C C . GLU B 1 128 ? -17.734 32.031 10.82 1 97.38 128 GLU B C 1
ATOM 5749 O O . GLU B 1 128 ? -18.141 32.938 11.516 1 97.38 128 GLU B O 1
ATOM 5754 N N . VAL B 1 129 ? -18.078 30.781 10.984 1 97.31 129 VAL B N 1
ATOM 5755 C CA . VAL B 1 129 ? -18.969 30.422 12.078 1 97.31 129 VAL B CA 1
ATOM 5756 C C . VAL B 1 129 ? -18.328 30.781 13.414 1 97.31 129 VAL B C 1
ATOM 5758 O O . VAL B 1 129 ? -19 31.266 14.328 1 97.31 129 VAL B O 1
ATOM 5761 N N . LEU B 1 130 ? -17.078 30.562 13.508 1 97.88 130 LEU B N 1
ATOM 5762 C CA . LEU B 1 130 ? -16.359 30.812 14.758 1 97.88 130 LEU B CA 1
ATOM 5763 C C . LEU B 1 130 ? -16.344 32.312 15.086 1 97.88 130 LEU B C 1
ATOM 5765 O O . LEU B 1 130 ? -16.578 32.688 16.234 1 97.88 130 LEU B O 1
ATOM 5769 N N . VAL B 1 131 ? -16.031 33.156 14.125 1 98.38 131 VAL B N 1
ATOM 5770 C CA . VAL B 1 131 ? -15.953 34.562 14.406 1 98.38 131 VAL B CA 1
ATOM 5771 C C . VAL B 1 131 ? -17.328 35.125 14.766 1 98.38 131 VAL B C 1
ATOM 5773 O O . VAL B 1 131 ? -17.453 36 15.602 1 98.38 131 VAL B O 1
ATOM 5776 N N . GLN B 1 132 ? -18.391 34.562 14.094 1 98.44 132 GLN B N 1
ATOM 5777 C CA . GLN B 1 132 ? -19.75 34.969 14.453 1 98.44 132 GLN B CA 1
ATOM 5778 C C . GLN B 1 132 ? -20.094 34.5 15.867 1 98.44 132 GLN B C 1
ATOM 5780 O O . GLN B 1 132 ? -20.797 35.188 16.594 1 98.44 132 GLN B O 1
ATOM 5785 N N . LEU B 1 133 ? -19.625 33.312 16.188 1 98.31 133 LEU B N 1
ATOM 5786 C CA . LEU B 1 133 ? -19.859 32.781 17.547 1 98.31 133 LEU B CA 1
ATOM 5787 C C . LEU B 1 133 ? -19.203 33.688 18.578 1 98.31 133 LEU B C 1
ATOM 5789 O O . LEU B 1 133 ? -19.797 33.969 19.625 1 98.31 133 LEU B O 1
ATOM 5793 N N . ILE B 1 134 ? -17.984 34.125 18.375 1 98.31 134 ILE B N 1
ATOM 5794 C CA . ILE B 1 134 ? -17.266 35 19.281 1 98.31 134 ILE B CA 1
ATOM 5795 C C . ILE B 1 134 ? -18 36.312 19.422 1 98.31 134 ILE B C 1
ATOM 5797 O O . ILE B 1 134 ? -18.156 36.844 20.531 1 98.31 134 ILE B O 1
ATOM 5801 N N . GLU B 1 135 ? -18.422 36.844 18.297 1 97.81 135 GLU B N 1
ATOM 5802 C CA . GLU B 1 135 ? -19.172 38.094 18.312 1 97.81 135 GLU B CA 1
ATOM 5803 C C . GLU B 1 135 ? -20.469 37.938 19.109 1 97.81 135 GLU B C 1
ATOM 5805 O O . GLU B 1 135 ? -20.844 38.844 19.891 1 97.81 135 GLU B O 1
ATOM 5810 N N . TYR B 1 136 ? -21.141 36.844 18.859 1 97.69 136 TYR B N 1
ATOM 5811 C CA . TYR B 1 136 ? -22.375 36.594 19.562 1 97.69 136 TYR B CA 1
ATOM 5812 C C . TYR B 1 136 ? -22.141 36.562 21.078 1 97.69 136 TYR B C 1
ATOM 5814 O O . TYR B 1 136 ? -22.906 37.188 21.828 1 97.69 136 TYR B O 1
ATOM 5822 N N . MET B 1 137 ? -21.141 35.844 21.5 1 97.06 137 MET B N 1
ATOM 5823 C CA . MET B 1 137 ? -20.828 35.75 22.922 1 97.06 137 MET B CA 1
ATOM 5824 C C . MET B 1 137 ? -20.5 37.125 23.469 1 97.06 137 MET B C 1
ATOM 5826 O O . MET B 1 137 ? -20.922 37.469 24.578 1 97.06 137 MET B O 1
ATOM 5830 N N . LYS B 1 138 ? -19.75 37.875 22.734 1 96.75 138 LYS B N 1
ATOM 5831 C CA . LYS B 1 138 ? -19.281 39.156 23.172 1 96.75 138 LYS B CA 1
ATOM 5832 C C . LYS B 1 138 ? -20.438 40.156 23.344 1 96.75 138 LYS B C 1
ATOM 5834 O O . LYS B 1 138 ? -20.562 40.812 24.375 1 96.75 138 LYS B O 1
ATOM 5839 N N . VAL B 1 139 ? -21.297 40.25 22.375 1 96 139 VAL B N 1
ATOM 5840 C CA . VAL B 1 139 ? -22.359 41.25 22.328 1 96 139 VAL B CA 1
ATOM 5841 C C . VAL B 1 139 ? -23.484 40.844 23.297 1 96 139 VAL B C 1
ATOM 5843 O O . VAL B 1 139 ? -23.969 41.688 24.047 1 96 139 VAL B O 1
ATOM 5846 N N . THR B 1 140 ? -23.859 39.594 23.266 1 94.81 140 THR B N 1
ATOM 5847 C CA . THR B 1 140 ? -24.984 39.125 24.078 1 94.81 140 THR B CA 1
ATOM 5848 C C . THR B 1 140 ? -24.672 39.281 25.562 1 94.81 140 THR B C 1
ATOM 5850 O O . THR B 1 140 ? -25.547 39.594 26.375 1 94.81 140 THR B O 1
ATOM 5853 N N . ASN B 1 141 ? -23.438 39.094 25.953 1 94.12 141 ASN B N 1
ATOM 5854 C CA . ASN B 1 141 ? -23.078 39.094 27.359 1 94.12 141 ASN B CA 1
ATOM 5855 C C . ASN B 1 141 ? -22.25 40.281 27.75 1 94.12 141 ASN B C 1
ATOM 5857 O O . ASN B 1 141 ? -21.75 40.375 28.891 1 94.12 141 ASN B O 1
ATOM 5861 N N . HIS B 1 142 ? -21.984 41.188 26.906 1 95.38 142 HIS B N 1
ATOM 5862 C CA . HIS B 1 142 ? -21.203 42.406 27.125 1 95.38 142 HIS B CA 1
ATOM 5863 C C . HIS B 1 142 ? -19.828 42.094 27.703 1 95.38 142 HIS B C 1
ATOM 5865 O O . HIS B 1 142 ? -19.453 42.625 28.75 1 95.38 142 HIS B O 1
ATOM 5871 N N . LEU B 1 143 ? -19.156 41.219 27.016 1 96.12 143 LEU B N 1
ATOM 5872 C CA . LEU B 1 143 ? -17.891 40.688 27.5 1 96.12 143 LEU B CA 1
ATOM 5873 C C . LEU B 1 143 ? -16.703 41.344 26.781 1 96.12 143 LEU B C 1
ATOM 5875 O O . LEU B 1 143 ? -16.875 41.969 25.719 1 96.12 143 LEU B O 1
ATOM 5879 N N . ASP B 1 144 ? -15.523 41.281 27.438 1 95.94 144 ASP B N 1
ATOM 5880 C CA . ASP B 1 144 ? -14.305 41.625 26.719 1 95.94 144 ASP B CA 1
ATOM 5881 C C . ASP B 1 144 ? -13.93 40.531 25.719 1 95.94 144 ASP B C 1
ATOM 5883 O O . ASP B 1 144 ? -14.508 39.438 25.75 1 95.94 144 ASP B O 1
ATOM 5887 N N . LEU B 1 145 ? -13.031 40.844 24.859 1 97.06 145 LEU B N 1
ATOM 5888 C CA . LEU B 1 145 ? -12.688 39.969 23.766 1 97.06 145 LEU B CA 1
ATOM 5889 C C . LEU B 1 145 ? -12.141 38.625 24.281 1 97.06 145 LEU B C 1
ATOM 5891 O O . LEU B 1 145 ? -12.5 37.562 23.781 1 97.06 145 LEU B O 1
ATOM 5895 N N . LEU B 1 146 ? -11.211 38.656 25.266 1 97.62 146 LEU B N 1
ATOM 5896 C CA . LEU B 1 146 ? -10.609 37.469 25.812 1 97.62 146 LEU B CA 1
ATOM 5897 C C . LEU B 1 146 ? -11.68 36.5 26.328 1 97.62 146 LEU B C 1
ATOM 5899 O O . LEU B 1 146 ? -11.688 35.312 25.984 1 97.62 146 LEU B O 1
ATOM 5903 N N . THR B 1 147 ? -12.578 36.969 27.125 1 97.88 147 THR B N 1
ATOM 5904 C CA . THR B 1 147 ? -13.625 36.156 27.719 1 97.88 147 THR B CA 1
ATOM 5905 C C . THR B 1 147 ? -14.555 35.625 26.641 1 97.88 147 THR B C 1
ATOM 5907 O O . THR B 1 147 ? -15.008 34.469 26.734 1 97.88 147 THR B O 1
ATOM 5910 N N . ALA B 1 148 ? -14.875 36.469 25.688 1 98 148 ALA B N 1
ATOM 5911 C CA . ALA B 1 148 ? -15.727 36 24.594 1 98 148 ALA B CA 1
ATOM 5912 C C . ALA B 1 148 ? -15.078 34.844 23.828 1 98 148 ALA B C 1
ATOM 5914 O O . ALA B 1 148 ? -15.75 33.906 23.469 1 98 148 ALA B O 1
ATOM 5915 N N . VAL B 1 149 ? -13.781 34.969 23.531 1 98.31 149 VAL B N 1
ATOM 5916 C CA . VAL B 1 149 ? -13.031 33.938 22.844 1 98.31 149 VAL B CA 1
ATOM 5917 C C . VAL B 1 149 ? -13.031 32.656 23.672 1 98.31 149 VAL B C 1
ATOM 5919 O O . VAL B 1 149 ? -13.258 31.562 23.156 1 98.31 149 VAL B O 1
ATOM 5922 N N . GLN B 1 150 ? -12.812 32.75 24.984 1 97.94 150 GLN B N 1
ATOM 5923 C CA . GLN B 1 150 ? -12.805 31.594 25.875 1 97.94 150 GLN B CA 1
ATOM 5924 C C . GLN B 1 150 ? -14.141 30.875 25.859 1 97.94 150 GLN B C 1
ATOM 5926 O O . GLN B 1 150 ? -14.188 29.641 25.734 1 97.94 150 GLN B O 1
ATOM 5931 N N . LEU B 1 151 ? -15.195 31.594 25.922 1 97.25 151 LEU B N 1
ATOM 5932 C CA . LEU B 1 151 ? -16.531 31 25.953 1 97.25 151 LEU B CA 1
ATOM 5933 C C . LEU B 1 151 ? -16.859 30.344 24.625 1 97.25 151 LEU B C 1
ATOM 5935 O O . LEU B 1 151 ? -17.453 29.266 24.594 1 97.25 151 LEU B O 1
ATOM 5939 N N . ALA B 1 152 ? -16.531 31.031 23.562 1 98 152 ALA B N 1
ATOM 5940 C CA . ALA B 1 152 ? -16.781 30.469 22.234 1 98 152 ALA B CA 1
ATOM 5941 C C . ALA B 1 152 ? -16.031 29.156 22.047 1 98 152 ALA B C 1
ATOM 5943 O O . ALA B 1 152 ? -16.578 28.172 21.562 1 98 152 ALA B O 1
ATOM 5944 N N . LEU B 1 153 ? -14.734 29.109 22.406 1 97.88 153 LEU B N 1
ATOM 5945 C CA . LEU B 1 153 ? -13.867 27.953 22.188 1 97.88 153 LEU B CA 1
ATOM 5946 C C . LEU B 1 153 ? -14.297 26.781 23.062 1 97.88 153 LEU B C 1
ATOM 5948 O O . LEU B 1 153 ? -14.008 25.625 22.75 1 97.88 153 LEU B O 1
ATOM 5952 N N . ARG B 1 154 ? -14.992 27.031 24.094 1 96.44 154 ARG B N 1
ATOM 5953 C CA . ARG B 1 154 ? -15.531 25.953 24.922 1 96.44 154 ARG B CA 1
ATOM 5954 C C . ARG B 1 154 ? -16.625 25.188 24.188 1 96.44 154 ARG B C 1
ATOM 5956 O O . ARG B 1 154 ? -16.844 24 24.438 1 96.44 154 ARG B O 1
ATOM 5963 N N . GLU B 1 155 ? -17.266 25.844 23.25 1 96.44 155 GLU B N 1
ATOM 5964 C CA . GLU B 1 155 ? -18.359 25.219 22.516 1 96.44 155 GLU B CA 1
ATOM 5965 C C . GLU B 1 155 ? -17.844 24.547 21.25 1 96.44 155 GLU B C 1
ATOM 5967 O O . GLU B 1 155 ? -18.562 23.781 20.594 1 96.44 155 GLU B O 1
ATOM 5972 N N . VAL B 1 156 ? -16.641 24.797 20.938 1 95.62 156 VAL B N 1
ATOM 5973 C CA . VAL B 1 156 ? -16.094 24.359 19.656 1 95.62 156 VAL B CA 1
ATOM 5974 C C . VAL B 1 156 ? -15.445 22.984 19.828 1 95.62 156 VAL B C 1
ATOM 5976 O O . VAL B 1 156 ? -14.734 22.734 20.797 1 95.62 156 VAL B O 1
ATOM 5979 N N . ILE B 1 157 ? -15.789 22.094 18.938 1 91.38 157 ILE B N 1
ATOM 5980 C CA . ILE B 1 157 ? -15.125 20.797 18.828 1 91.38 157 ILE B CA 1
ATOM 5981 C C . ILE B 1 157 ? -14.219 20.781 17.594 1 91.38 157 ILE B C 1
ATOM 5983 O O . ILE B 1 157 ? -14.664 21.094 16.484 1 91.38 157 ILE B O 1
ATOM 5987 N N . GLY B 1 158 ? -12.953 20.5 17.859 1 90.5 158 GLY B N 1
ATOM 5988 C CA . GLY B 1 158 ? -12.031 20.422 16.734 1 90.5 158 GLY B CA 1
ATOM 5989 C C . GLY B 1 158 ? -10.648 20.953 17.062 1 90.5 158 GLY B C 1
ATOM 5990 O O . GLY B 1 158 ? -10.258 21 18.234 1 90.5 158 GLY B O 1
ATOM 5991 N N . ALA B 1 159 ? -9.836 21.25 16.094 1 91.81 159 ALA B N 1
ATOM 5992 C CA . ALA B 1 159 ? -8.484 21.797 16.203 1 91.81 159 ALA B CA 1
ATOM 5993 C C . ALA B 1 159 ? -8.422 23.234 15.703 1 91.81 159 ALA B C 1
ATOM 5995 O O . ALA B 1 159 ? -9.078 23.578 14.727 1 91.81 159 ALA B O 1
ATOM 5996 N N . TYR B 1 160 ? -7.594 24.062 16.438 1 95.12 160 TYR B N 1
ATOM 5997 C CA . TYR B 1 160 ? -7.539 25.438 15.969 1 95.12 160 TYR B CA 1
ATOM 5998 C C . TYR B 1 160 ? -6.254 26.125 16.422 1 95.12 160 TYR B C 1
ATOM 6000 O O . TYR B 1 160 ? -5.75 25.844 17.516 1 95.12 160 TYR B O 1
ATOM 6008 N N . ALA B 1 161 ? -5.699 26.906 15.648 1 96.81 161 ALA B N 1
ATOM 6009 C CA . ALA B 1 161 ? -4.855 28.062 15.906 1 96.81 161 ALA B CA 1
ATOM 6010 C C . ALA B 1 161 ? -5.492 29.344 15.352 1 96.81 161 ALA B C 1
ATOM 6012 O O . ALA B 1 161 ? -5.688 29.469 14.141 1 96.81 161 ALA B O 1
ATOM 6013 N N . ILE B 1 162 ? -5.898 30.203 16.25 1 98.25 162 ILE B N 1
ATOM 6014 C CA . ILE B 1 162 ? -6.621 31.375 15.781 1 98.25 162 ILE B CA 1
ATOM 6015 C C . ILE B 1 162 ? -5.922 32.656 16.281 1 98.25 162 ILE B C 1
ATOM 6017 O O . ILE B 1 162 ? -5.137 32.594 17.219 1 98.25 162 ILE B O 1
ATOM 6021 N N . ALA B 1 163 ? -6.113 33.688 15.656 1 98.69 163 ALA B N 1
ATOM 6022 C CA . ALA B 1 163 ? -5.789 35.062 16.062 1 98.69 163 ALA B CA 1
ATOM 6023 C C . ALA B 1 163 ? -6.949 36 15.766 1 98.69 163 ALA B C 1
ATOM 6025 O O . ALA B 1 163 ? -7.566 35.938 14.703 1 98.69 163 ALA B O 1
ATOM 6026 N N . VAL B 1 164 ? -7.293 36.844 16.719 1 98.69 164 VAL B N 1
ATOM 6027 C CA . VAL B 1 164 ? -8.453 37.719 16.609 1 98.69 164 VAL B CA 1
ATOM 6028 C C . VAL B 1 164 ? -8.023 39.156 16.828 1 98.69 164 VAL B C 1
ATOM 6030 O O . VAL B 1 164 ? -7.273 39.469 17.75 1 98.69 164 VAL B O 1
ATOM 6033 N N . LEU B 1 165 ? -8.5 40 15.906 1 98 165 LEU B N 1
ATOM 6034 C CA . LEU B 1 165 ? -8.367 41.438 16.047 1 98 165 LEU B CA 1
ATOM 6035 C C . LEU B 1 165 ? -9.719 42.094 16.359 1 98 165 LEU B C 1
ATOM 6037 O O . LEU B 1 165 ? -10.758 41.625 15.891 1 98 165 LEU B O 1
ATOM 6041 N N . GLU B 1 166 ? -9.625 43.094 17.141 1 97.69 166 GLU B N 1
ATOM 6042 C CA . GLU B 1 166 ? -10.797 43.906 17.406 1 97.69 166 GLU B CA 1
ATOM 6043 C C . GLU B 1 166 ? -10.523 45.375 17.047 1 97.69 166 GLU B C 1
ATOM 6045 O O . GLU B 1 166 ? -9.555 45.969 17.531 1 97.69 166 GLU B O 1
ATOM 6050 N N . LYS B 1 167 ? -11.391 45.938 16.203 1 97 167 LYS B N 1
ATOM 6051 C CA . LYS B 1 167 ? -11.234 47.281 15.695 1 97 167 LYS B CA 1
ATOM 6052 C C . LYS B 1 167 ? -11.086 48.312 16.828 1 97 167 LYS B C 1
ATOM 6054 O O . LYS B 1 167 ? -10.227 49.188 16.766 1 97 167 LYS B O 1
ATOM 6059 N N . ASP B 1 168 ? -11.805 48.125 17.906 1 94.31 168 ASP B N 1
ATOM 6060 C CA . ASP B 1 168 ? -11.867 49.094 19 1 94.31 168 ASP B CA 1
ATOM 6061 C C . ASP B 1 168 ? -10.734 48.875 20 1 94.31 168 ASP B C 1
ATOM 6063 O O . ASP B 1 168 ? -10.578 49.656 20.938 1 94.31 168 ASP B O 1
ATOM 6067 N N . ARG B 1 169 ? -9.969 47.875 19.797 1 94 169 ARG B N 1
ATOM 6068 C CA . ARG B 1 169 ? -8.797 47.625 20.641 1 94 169 ARG B CA 1
ATOM 6069 C C . ARG B 1 169 ? -7.551 47.406 19.781 1 94 169 ARG B C 1
ATOM 6071 O O . ARG B 1 169 ? -6.992 46.312 19.734 1 94 169 ARG B O 1
ATOM 6078 N N . PRO B 1 170 ? -7.059 48.5 19.25 1 93.38 170 PRO B N 1
ATOM 6079 C CA . PRO B 1 170 ? -5.984 48.406 18.266 1 93.38 170 PRO B CA 1
ATOM 6080 C C . PRO B 1 170 ? -4.633 48.062 18.891 1 93.38 170 PRO B C 1
ATOM 6082 O O . PRO B 1 170 ? -3.607 48.094 18.203 1 93.38 170 PRO B O 1
ATOM 6085 N N . ASP B 1 171 ? -4.566 47.656 20.156 1 94.88 171 ASP B N 1
ATOM 6086 C CA . ASP B 1 171 ? -3.311 47.312 20.812 1 94.88 171 ASP B CA 1
ATOM 6087 C C . ASP B 1 171 ? -3.369 45.906 21.391 1 94.88 171 ASP B C 1
ATOM 6089 O O . ASP B 1 171 ? -2.613 45.562 22.297 1 94.88 171 ASP B O 1
ATOM 6093 N N . GLU B 1 172 ? -4.25 45.156 20.766 1 96.81 172 GLU B N 1
ATOM 6094 C CA . GLU B 1 172 ? -4.43 43.812 21.344 1 96.81 172 GLU B CA 1
ATOM 6095 C C . GLU B 1 172 ? -4.668 42.781 20.266 1 96.81 172 GLU B C 1
ATOM 6097 O O . GLU B 1 172 ? -5.398 43.031 19.312 1 96.81 172 GLU B O 1
ATOM 6102 N N . ILE B 1 173 ? -3.99 41.625 20.359 1 98.38 173 ILE B N 1
ATOM 6103 C CA . ILE B 1 173 ? -4.297 40.406 19.609 1 98.38 173 ILE B CA 1
ATOM 6104 C C . ILE B 1 173 ? -4.562 39.25 20.562 1 98.38 173 ILE B C 1
ATOM 6106 O O . ILE B 1 173 ? -3.783 39 21.484 1 98.38 173 ILE B O 1
ATOM 6110 N N . ILE B 1 174 ? -5.656 38.594 20.422 1 98.62 174 ILE B N 1
ATOM 6111 C CA . ILE B 1 174 ? -5.922 37.375 21.156 1 98.62 174 ILE B CA 1
ATOM 6112 C C . ILE B 1 174 ? -5.68 36.156 20.25 1 98.62 174 ILE B C 1
ATOM 6114 O O . ILE B 1 174 ? -6.258 36.062 19.172 1 98.62 174 ILE B O 1
ATOM 6118 N N . ALA B 1 175 ? -4.785 35.281 20.625 1 98.62 175 ALA B N 1
ATOM 6119 C CA . ALA B 1 175 ? -4.477 34.094 19.875 1 98.62 175 ALA B CA 1
ATOM 6120 C C . ALA B 1 175 ? -4.684 32.844 20.734 1 98.62 175 ALA B C 1
ATOM 6122 O O . ALA B 1 175 ? -4.383 32.844 21.922 1 98.62 175 ALA B O 1
ATOM 6123 N N . ALA B 1 176 ? -5.207 31.797 20.172 1 98.38 176 ALA B N 1
ATOM 6124 C CA . ALA B 1 176 ? -5.508 30.578 20.922 1 98.38 176 ALA B CA 1
ATOM 6125 C C . ALA B 1 176 ? -5.125 29.328 20.109 1 98.38 176 ALA B C 1
ATOM 6127 O O . ALA B 1 176 ? -5.152 29.359 18.875 1 98.38 176 ALA B O 1
ATOM 6128 N N . ARG B 1 177 ? -4.773 28.312 20.844 1 96.5 177 ARG B N 1
ATOM 6129 C CA . ARG B 1 177 ? -4.293 27.109 20.172 1 96.5 177 ARG B CA 1
ATOM 6130 C C . ARG B 1 177 ? -4.926 25.859 20.781 1 96.5 177 ARG B C 1
ATOM 6132 O O . ARG B 1 177 ? -5.008 25.734 22 1 96.5 177 ARG B O 1
ATOM 6139 N N . LYS B 1 178 ? -5.391 25 19.906 1 94.94 178 LYS B N 1
ATOM 6140 C CA . LYS B 1 178 ? -5.699 23.625 20.25 1 94.94 178 LYS B CA 1
ATOM 6141 C C . LYS B 1 178 ? -5.316 22.672 19.125 1 94.94 178 LYS B C 1
ATOM 6143 O O . LYS B 1 178 ? -5.91 22.703 18.047 1 94.94 178 LYS B O 1
ATOM 6148 N N . SER B 1 179 ? -4.352 21.812 19.297 1 91 179 SER B N 1
ATOM 6149 C CA . SER B 1 179 ? -3.893 20.766 18.391 1 91 179 SER B CA 1
ATOM 6150 C C . SER B 1 179 ? -3.109 21.344 17.219 1 91 179 SER B C 1
ATOM 6152 O O . SER B 1 179 ? -2.053 20.828 16.859 1 91 179 SER B O 1
ATOM 6154 N N . SER B 1 180 ? -3.553 22.469 16.609 1 93.38 180 SER B N 1
ATOM 6155 C CA . SER B 1 180 ? -2.824 23.141 15.531 1 93.38 180 SER B CA 1
ATOM 6156 C C . SER B 1 180 ? -1.679 23.984 16.078 1 93.38 180 SER B C 1
ATOM 6158 O O . SER B 1 180 ? -1.821 24.625 17.125 1 93.38 180 SER B O 1
ATOM 6160 N N . PRO B 1 181 ? -0.616 24.031 15.391 1 93.06 181 PRO B N 1
ATOM 6161 C CA . PRO B 1 181 ? 0.558 24.719 15.945 1 93.06 181 PRO B CA 1
ATOM 6162 C C . PRO B 1 181 ? 0.418 26.234 15.945 1 93.06 181 PRO B C 1
ATOM 6164 O O . PRO B 1 181 ? -0.146 26.812 15.008 1 93.06 181 PRO B O 1
ATOM 6167 N N . LEU B 1 182 ? 0.948 26.906 16.953 1 96 182 LEU B N 1
ATOM 6168 C CA . LEU B 1 182 ? 1.002 28.344 17.109 1 96 182 LEU B CA 1
ATOM 6169 C C . LEU B 1 182 ? 2.199 28.766 17.953 1 96 182 LEU B C 1
ATOM 6171 O O . LEU B 1 182 ? 2.396 28.234 19.047 1 96 182 LEU B O 1
ATOM 6175 N N . VAL B 1 183 ? 2.982 29.688 17.391 1 95.75 183 VAL B N 1
ATOM 6176 C CA . VAL B 1 183 ? 4.199 30.156 18.062 1 95.75 183 VAL B CA 1
ATOM 6177 C C . VAL B 1 183 ? 4.156 31.672 18.203 1 95.75 183 VAL B C 1
ATOM 6179 O O . VAL B 1 183 ? 3.729 32.375 17.281 1 95.75 183 VAL B O 1
ATOM 6182 N N . VAL B 1 184 ? 4.551 32.156 19.375 1 97.94 184 VAL B N 1
ATOM 6183 C CA . VAL B 1 184 ? 4.648 33.594 19.625 1 97.94 184 VAL B CA 1
ATOM 6184 C C . VAL B 1 184 ? 6.113 34 19.641 1 97.94 184 VAL B C 1
ATOM 6186 O O . VAL B 1 184 ? 6.93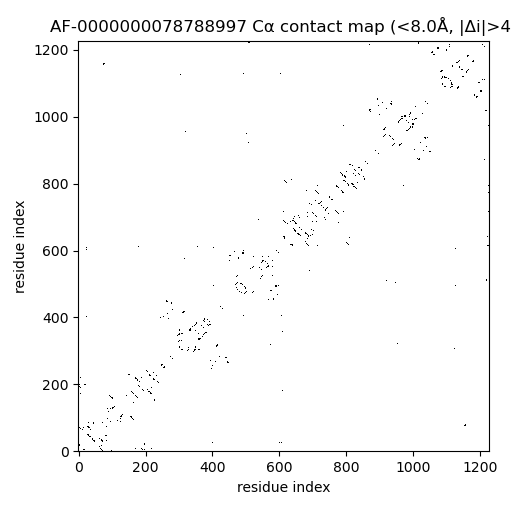 33.406 20.359 1 97.94 184 VAL B O 1
ATOM 6189 N N . GLY B 1 185 ? 6.461 34.938 18.812 1 97.69 185 GLY B N 1
ATOM 6190 C CA . GLY B 1 185 ? 7.785 35.531 18.844 1 97.69 185 GLY B CA 1
ATOM 6191 C C . GLY B 1 185 ? 7.848 36.812 19.688 1 97.69 185 GLY B C 1
ATOM 6192 O O . GLY B 1 185 ? 6.977 37.656 19.594 1 97.69 185 GLY B O 1
ATOM 6193 N N . ILE B 1 186 ? 8.867 36.906 20.531 1 97.31 186 ILE B N 1
ATOM 6194 C CA . ILE B 1 186 ? 9.031 38.031 21.422 1 97.31 186 ILE B CA 1
ATOM 6195 C C . ILE B 1 186 ? 10.156 38.938 20.922 1 97.31 186 ILE B C 1
ATOM 6197 O O . ILE B 1 186 ? 11.336 38.594 21.016 1 97.31 186 ILE B O 1
ATOM 6201 N N . GLY B 1 187 ? 9.773 40.062 20.375 1 95.62 187 GLY B N 1
ATOM 6202 C CA . GLY B 1 187 ? 10.75 41.062 19.969 1 95.62 187 GLY B CA 1
ATOM 6203 C C . GLY B 1 187 ? 10.945 42.156 20.969 1 95.62 187 GLY B C 1
ATOM 6204 O O . GLY B 1 187 ? 10.633 42 22.156 1 95.62 187 GLY B O 1
ATOM 6205 N N . GLU B 1 188 ? 11.617 43.25 20.469 1 93.62 188 GLU B N 1
ATOM 6206 C CA . GLU B 1 188 ? 11.75 44.438 21.297 1 93.62 188 GLU B CA 1
ATOM 6207 C C . GLU B 1 188 ? 10.5 45.312 21.234 1 93.62 188 GLU B C 1
ATOM 6209 O O . GLU B 1 188 ? 10.367 46.125 20.328 1 93.62 188 GLU B O 1
ATOM 6214 N N . ASP B 1 189 ? 9.703 45.219 22.141 1 94.06 189 ASP B N 1
ATOM 6215 C CA . ASP B 1 189 ? 8.438 45.938 22.219 1 94.06 189 ASP B CA 1
ATOM 6216 C C . ASP B 1 189 ? 7.531 45.594 21.047 1 94.06 189 ASP B C 1
ATOM 6218 O O . ASP B 1 189 ? 6.883 46.469 20.453 1 94.06 189 ASP B O 1
ATOM 6222 N N . GLU B 1 190 ? 7.582 44.375 20.578 1 97.06 190 GLU B N 1
ATOM 6223 C CA . GLU B 1 190 ? 6.773 43.844 19.5 1 97.06 190 GLU B CA 1
ATOM 6224 C C . GLU B 1 190 ? 6.566 42.344 19.641 1 97.06 190 GLU B C 1
ATOM 6226 O O . GLU B 1 190 ? 7.332 41.656 20.344 1 97.06 190 GLU B O 1
ATOM 6231 N N . PHE B 1 191 ? 5.531 41.844 19.125 1 98.5 191 PHE B N 1
ATOM 6232 C CA . PHE B 1 191 ? 5.227 40.438 19.141 1 98.5 191 PHE B CA 1
ATOM 6233 C C . PHE B 1 191 ? 4.895 39.938 17.734 1 98.5 191 PHE B C 1
ATOM 6235 O O . PHE B 1 191 ? 4.391 40.688 16.906 1 98.5 191 PHE B O 1
ATOM 6242 N N . PHE B 1 192 ? 5.242 38.719 17.516 1 98.25 192 PHE B N 1
ATOM 6243 C CA . PHE B 1 192 ? 4.938 38 16.281 1 98.25 192 PHE B CA 1
ATOM 6244 C C . PHE B 1 192 ? 4.137 36.719 16.578 1 98.25 192 PHE B C 1
ATOM 6246 O O . PHE B 1 192 ? 4.309 36.125 17.625 1 98.25 192 PHE B O 1
ATOM 6253 N N . LEU B 1 193 ? 3.254 36.406 15.703 1 98 193 LEU B N 1
ATOM 6254 C CA . LEU B 1 193 ? 2.514 35.156 15.734 1 98 193 LEU B CA 1
ATOM 6255 C C . LEU B 1 193 ? 2.697 34.375 14.43 1 98 193 LEU B C 1
ATOM 6257 O O . LEU B 1 193 ? 2.709 34.969 13.352 1 98 193 LEU B O 1
ATOM 6261 N N . ALA B 1 194 ? 2.854 33.094 14.578 1 97.06 194 ALA B N 1
ATOM 6262 C CA . ALA B 1 194 ? 2.916 32.312 13.352 1 97.06 194 ALA B CA 1
ATOM 6263 C C . ALA B 1 194 ? 2.619 30.844 13.625 1 97.06 194 ALA B C 1
ATOM 6265 O O . ALA B 1 194 ? 2.744 30.375 14.766 1 97.06 194 ALA B O 1
ATOM 6266 N N . SER B 1 195 ? 2.197 30.156 12.586 1 94.5 195 SER B N 1
ATOM 6267 C CA . SER B 1 195 ? 1.964 28.719 12.68 1 94.5 195 SER B CA 1
ATOM 6268 C C . SER B 1 195 ? 3.273 27.938 12.617 1 94.5 195 SER B C 1
ATOM 6270 O O . SER B 1 195 ? 3.285 26.719 12.805 1 94.5 195 SER B O 1
ATOM 6272 N N . ASP B 1 196 ? 4.336 28.562 12.367 1 90.38 196 ASP B N 1
ATOM 6273 C CA . ASP B 1 196 ? 5.703 28.062 12.312 1 90.38 196 ASP B CA 1
ATOM 6274 C C . ASP B 1 196 ? 6.711 29.125 12.703 1 90.38 196 ASP B C 1
ATOM 6276 O O . ASP B 1 196 ? 6.406 30.328 12.641 1 90.38 196 ASP B O 1
ATOM 6280 N N . ALA B 1 197 ? 7.883 28.75 13.055 1 90.25 197 ALA B N 1
ATOM 6281 C CA . ALA B 1 197 ? 8.875 29.703 13.523 1 90.25 197 ALA B CA 1
ATOM 6282 C C . ALA B 1 197 ? 9.539 30.438 12.359 1 90.25 197 ALA B C 1
ATOM 6284 O O . ALA B 1 197 ? 10.164 31.484 12.539 1 90.25 197 ALA B O 1
ATOM 6285 N N . THR B 1 198 ? 9.422 29.953 11.188 1 89.69 198 THR B N 1
ATOM 6286 C CA . THR B 1 198 ? 10.164 30.453 10.031 1 89.69 198 THR B CA 1
ATOM 6287 C C . THR B 1 198 ? 9.836 31.906 9.758 1 89.69 198 THR B C 1
ATOM 6289 O O . THR B 1 198 ? 10.719 32.688 9.406 1 89.69 198 THR B O 1
ATOM 6292 N N . PRO B 1 199 ? 8.578 32.344 9.93 1 93.5 199 PRO B N 1
ATOM 6293 C CA . PRO B 1 199 ? 8.297 33.781 9.695 1 93.5 199 PRO B CA 1
ATOM 6294 C C . PRO B 1 199 ? 8.898 34.688 10.766 1 93.5 199 PRO B C 1
ATOM 6296 O O . PRO B 1 199 ? 9.047 35.875 10.547 1 93.5 199 PRO B O 1
ATOM 6299 N N . ILE B 1 200 ? 9.25 34.125 11.898 1 94.06 200 ILE B N 1
ATOM 6300 C CA . ILE B 1 200 ? 9.594 34.906 13.078 1 94.06 200 ILE B CA 1
ATOM 6301 C C . ILE B 1 200 ? 11.102 35.125 13.156 1 94.06 200 ILE B C 1
ATOM 6303 O O . ILE B 1 200 ? 11.578 36.156 13.594 1 94.06 200 ILE B O 1
ATOM 6307 N N . VAL B 1 201 ? 11.836 34.219 12.656 1 91 201 VAL B N 1
ATOM 6308 C CA . VAL B 1 201 ? 13.266 34.094 12.914 1 91 201 VAL B CA 1
ATOM 6309 C C . VAL B 1 201 ? 14.016 35.312 12.359 1 91 201 VAL B C 1
ATOM 6311 O O . VAL B 1 201 ? 15.125 35.594 12.805 1 91 201 VAL B O 1
ATOM 6314 N N . GLU B 1 202 ? 13.492 35.969 11.422 1 91.06 202 GLU B N 1
ATOM 6315 C CA . GLU B 1 202 ? 14.133 37.156 10.867 1 91.06 202 GLU B CA 1
ATOM 6316 C C . GLU B 1 202 ? 14.109 38.312 11.859 1 91.06 202 GLU B C 1
ATOM 6318 O O . GLU B 1 202 ? 14.922 39.25 11.758 1 91.06 202 GLU B O 1
ATOM 6323 N N . TYR B 1 203 ? 13.258 38.281 12.805 1 94.94 203 TYR B N 1
ATOM 6324 C CA . TYR B 1 203 ? 13.031 39.438 13.664 1 94.94 203 TYR B CA 1
ATOM 6325 C C . TYR B 1 203 ? 13.469 39.156 15.094 1 94.94 203 TYR B C 1
ATOM 6327 O O . TYR B 1 203 ? 13.852 40.062 15.828 1 94.94 203 TYR B O 1
ATOM 6335 N N . THR B 1 204 ? 13.289 37.938 15.547 1 95.19 204 THR B N 1
ATOM 6336 C CA . THR B 1 204 ? 13.695 37.531 16.891 1 95.19 204 THR B CA 1
ATOM 6337 C C . THR B 1 204 ? 13.969 36 16.938 1 95.19 204 THR B C 1
ATOM 6339 O O . THR B 1 204 ? 13.469 35.25 16.094 1 95.19 204 THR B O 1
ATOM 6342 N N . ASP B 1 205 ? 14.789 35.562 17.875 1 93.25 205 ASP B N 1
ATOM 6343 C CA . ASP B 1 205 ? 15.047 34.125 18.078 1 93.25 205 ASP B CA 1
ATOM 6344 C C . ASP B 1 205 ? 14.359 33.625 19.359 1 93.25 205 ASP B C 1
ATOM 6346 O O . ASP B 1 205 ? 14.445 32.438 19.688 1 93.25 205 ASP B O 1
ATOM 6350 N N . LYS B 1 206 ? 13.695 34.562 20.062 1 95.94 206 LYS B N 1
ATOM 6351 C CA . LYS B 1 206 ? 12.953 34.188 21.266 1 95.94 206 LYS B CA 1
ATOM 6352 C C . LYS B 1 206 ? 11.5 33.844 20.953 1 95.94 206 LYS B C 1
ATOM 6354 O O . LYS B 1 206 ? 10.742 34.719 20.5 1 95.94 206 LYS B O 1
ATOM 6359 N N . VAL B 1 207 ? 11.164 32.594 21.203 1 95.75 207 VAL B N 1
ATOM 6360 C CA . VAL B 1 207 ? 9.812 32.188 20.828 1 95.75 207 VAL B CA 1
ATOM 6361 C C . VAL B 1 207 ? 9.164 31.422 21.984 1 95.75 207 VAL B C 1
ATOM 6363 O O . VAL B 1 207 ? 9.859 30.891 22.859 1 95.75 207 VAL B O 1
ATOM 6366 N N . VAL B 1 208 ? 7.84 31.469 22.047 1 95.81 208 VAL B N 1
ATOM 6367 C CA . VAL B 1 208 ? 7.012 30.672 22.953 1 95.81 208 VAL B CA 1
ATOM 6368 C C . VAL B 1 208 ? 6.062 29.797 22.141 1 95.81 208 VAL B C 1
ATOM 6370 O O . VAL B 1 208 ? 5.238 30.297 21.375 1 95.81 208 VAL B O 1
ATOM 6373 N N . TYR B 1 209 ? 6.266 28.469 22.234 1 93.69 209 TYR B N 1
ATOM 6374 C CA . TYR B 1 209 ? 5.309 27.547 21.625 1 93.69 209 TYR B CA 1
ATOM 6375 C C . TYR B 1 209 ? 4.105 27.344 22.547 1 93.69 209 TYR B C 1
ATOM 6377 O O . TYR B 1 209 ? 4.246 26.859 23.672 1 93.69 209 TYR B O 1
ATOM 6385 N N . LEU B 1 210 ? 2.947 27.734 22.062 1 95.19 210 LEU B N 1
ATOM 6386 C CA . LEU B 1 210 ? 1.748 27.578 22.875 1 95.19 210 LEU B CA 1
ATOM 6387 C C . LEU B 1 210 ? 1.368 26.094 23 1 95.19 210 LEU B C 1
ATOM 6389 O O . LEU B 1 210 ? 1.501 25.328 22.047 1 95.19 210 LEU B O 1
ATOM 6393 N N . GLU B 1 211 ? 0.872 25.719 24.141 1 92.5 211 GLU B N 1
ATOM 6394 C CA . GLU B 1 211 ? 0.369 24.359 24.391 1 92.5 211 GLU B CA 1
ATOM 6395 C C . GLU B 1 211 ? -1.131 24.281 24.125 1 92.5 211 GLU B C 1
ATOM 6397 O O . GLU B 1 211 ? -1.774 25.297 23.828 1 92.5 211 GLU B O 1
ATOM 6402 N N . ASP B 1 212 ? -1.618 23.109 24.156 1 91.88 212 ASP B N 1
ATOM 6403 C CA . ASP B 1 212 ? -3.027 22.875 23.859 1 91.88 212 ASP B CA 1
ATOM 6404 C C . ASP B 1 212 ? -3.928 23.625 24.828 1 91.88 212 ASP B C 1
ATOM 6406 O O . ASP B 1 212 ? -3.746 23.531 26.047 1 91.88 212 ASP B O 1
ATOM 6410 N N . GLU B 1 213 ? -4.828 24.391 24.266 1 94.31 213 GLU B N 1
ATOM 6411 C CA . GLU B 1 213 ? -5.867 25.125 24.984 1 94.31 213 GLU B CA 1
ATOM 6412 C C . GLU B 1 213 ? -5.293 26.344 25.688 1 94.31 213 GLU B C 1
ATOM 6414 O O . GLU B 1 213 ? -5.883 26.844 26.656 1 94.31 213 GLU B O 1
ATOM 6419 N N . GLU B 1 214 ? -4.168 26.734 25.25 1 96.69 214 GLU B N 1
ATOM 6420 C CA . GLU B 1 214 ? -3.602 27.984 25.75 1 96.69 214 GLU B CA 1
ATOM 6421 C C . GLU B 1 214 ? -4.004 29.172 24.875 1 96.69 214 GLU B C 1
ATOM 6423 O O . GLU B 1 214 ? -4.25 29.016 23.688 1 96.69 214 GLU B O 1
ATOM 6428 N N . ILE B 1 215 ? -4.164 30.281 25.531 1 98.38 215 ILE B N 1
ATOM 6429 C CA . ILE B 1 215 ? -4.512 31.547 24.891 1 98.38 215 ILE B CA 1
ATOM 6430 C C . ILE B 1 215 ? -3.428 32.594 25.156 1 98.38 215 ILE B C 1
ATOM 6432 O O . ILE B 1 215 ? -3.07 32.812 26.312 1 98.38 215 ILE B O 1
ATOM 6436 N N . ALA B 1 216 ? -2.861 33.125 24.156 1 98.38 216 ALA B N 1
ATOM 6437 C CA . ALA B 1 216 ? -1.918 34.219 24.281 1 98.38 216 ALA B CA 1
ATOM 6438 C C . ALA B 1 216 ? -2.639 35.562 24.219 1 98.38 216 ALA B C 1
ATOM 6440 O O . ALA B 1 216 ? -3.346 35.844 23.25 1 98.38 216 ALA B O 1
ATOM 6441 N N . VAL B 1 217 ? -2.52 36.281 25.25 1 98.06 217 VAL B N 1
ATOM 6442 C CA . VAL B 1 217 ? -3.023 37.656 25.312 1 98.06 217 VAL B CA 1
ATOM 6443 C C . VAL B 1 217 ? -1.884 38.625 25.047 1 98.06 217 VAL B C 1
ATOM 6445 O O . VAL B 1 217 ? -1.072 38.906 25.938 1 98.06 217 VAL B O 1
ATOM 6448 N N . ILE B 1 218 ? -1.92 39.25 23.859 1 97.88 218 ILE B N 1
ATOM 6449 C CA . ILE B 1 218 ? -0.791 40.062 23.438 1 97.88 218 ILE B CA 1
ATOM 6450 C C . ILE B 1 218 ? -1.194 41.531 23.422 1 97.88 218 ILE B C 1
ATOM 6452 O O . ILE B 1 218 ? -2.146 41.906 22.734 1 97.88 218 ILE B O 1
ATOM 6456 N N . HIS B 1 219 ? -0.538 42.281 24.234 1 95.75 219 HIS B N 1
ATOM 6457 C CA . HIS B 1 219 ? -0.736 43.719 24.297 1 95.75 219 HIS B CA 1
ATOM 6458 C C . HIS B 1 219 ? 0.551 44.469 23.984 1 95.75 219 HIS B C 1
ATOM 6460 O O . HIS B 1 219 ? 1.618 44.156 24.5 1 95.75 219 HIS B O 1
ATOM 6466 N N . ARG B 1 220 ? 0.331 45.438 23.109 1 92.44 220 ARG B N 1
ATOM 6467 C CA . ARG B 1 220 ? 1.493 46.281 22.828 1 92.44 220 ARG B CA 1
ATOM 6468 C C . ARG B 1 220 ? 2.041 46.906 24.109 1 92.44 220 ARG B C 1
ATOM 6470 O O . ARG B 1 220 ? 1.283 47.438 24.906 1 92.44 220 ARG B O 1
ATOM 6477 N N . GLY B 1 221 ? 3.285 46.812 24.328 1 89.75 221 GLY B N 1
ATOM 6478 C CA . GLY B 1 221 ? 3.949 47.438 25.453 1 89.75 221 GLY B CA 1
ATOM 6479 C C . GLY B 1 221 ? 3.852 46.656 26.734 1 89.75 221 GLY B C 1
ATOM 6480 O O . GLY B 1 221 ? 4.352 47.094 27.781 1 89.75 221 GLY B O 1
ATOM 6481 N N . LYS B 1 222 ? 3.221 45.562 26.719 1 94.62 222 LYS B N 1
ATOM 6482 C CA . LYS B 1 222 ? 3.113 44.688 27.891 1 94.62 222 LYS B CA 1
ATOM 6483 C C . LYS B 1 222 ? 3.805 43.344 27.656 1 94.62 222 LYS B C 1
ATOM 6485 O O . LYS B 1 222 ? 4.168 43.031 26.531 1 94.62 222 LYS B O 1
ATOM 6490 N N . GLU B 1 223 ? 4.035 42.688 28.75 1 94.88 223 GLU B N 1
ATOM 6491 C CA . GLU B 1 223 ? 4.602 41.344 28.641 1 94.88 223 GLU B CA 1
ATOM 6492 C C . GLU B 1 223 ? 3.57 40.344 28.125 1 94.88 223 GLU B C 1
ATOM 6494 O O . GLU B 1 223 ? 2.367 40.562 28.297 1 94.88 223 GLU B O 1
ATOM 6499 N N . LEU B 1 224 ? 4.109 39.312 27.484 1 96.81 224 LEU B N 1
ATOM 6500 C CA . LEU B 1 224 ? 3.23 38.25 26.984 1 96.81 224 LEU B CA 1
ATOM 6501 C C . LEU B 1 224 ? 2.49 37.594 28.125 1 96.81 224 LEU B C 1
ATOM 6503 O O . LEU B 1 224 ? 3.107 37.156 29.109 1 96.81 224 LEU B O 1
ATOM 6507 N N . LYS B 1 225 ? 1.203 37.562 28.031 1 97.19 225 LYS B N 1
ATOM 6508 C CA . LYS B 1 225 ? 0.367 36.844 28.984 1 97.19 225 LYS B CA 1
ATOM 6509 C C . LYS B 1 225 ? -0.274 35.625 28.344 1 97.19 225 LYS B C 1
ATOM 6511 O O . LYS B 1 225 ? -0.839 35.688 27.25 1 97.19 225 LYS B O 1
ATOM 6516 N N . VAL B 1 226 ? -0.081 34.438 28.938 1 97.94 226 VAL B N 1
ATOM 6517 C CA . VAL B 1 226 ? -0.685 33.219 28.453 1 97.94 226 VAL B CA 1
ATOM 6518 C C . VAL B 1 226 ? -1.65 32.656 29.5 1 97.94 226 VAL B C 1
ATOM 6520 O O . VAL B 1 226 ? -1.301 32.531 30.688 1 97.94 226 VAL B O 1
ATOM 6523 N N . VAL B 1 227 ? -2.887 32.406 29.109 1 97.88 227 VAL B N 1
ATOM 6524 C CA . VAL B 1 227 ? -3.9 31.844 29.984 1 97.88 227 VAL B CA 1
ATOM 6525 C C . VAL B 1 227 ? -4.555 30.625 29.312 1 97.88 227 VAL B C 1
ATOM 6527 O O . VAL B 1 227 ? -4.359 30.391 28.125 1 97.88 227 VAL B O 1
ATOM 6530 N N . ASN B 1 228 ? -5.219 29.828 30.047 1 96.5 228 ASN B N 1
ATOM 6531 C CA . ASN B 1 228 ? -5.98 28.734 29.453 1 96.5 228 ASN B CA 1
ATOM 6532 C C . ASN B 1 228 ? -7.457 29.078 29.328 1 96.5 228 ASN B C 1
ATOM 6534 O O . ASN B 1 228 ? -7.852 30.234 29.547 1 96.5 228 ASN B O 1
ATOM 6538 N N . LEU B 1 229 ? -8.273 28.203 28.906 1 95.25 229 LEU B N 1
ATOM 6539 C CA . LEU B 1 229 ? -9.695 28.422 28.656 1 95.25 229 LEU B CA 1
ATOM 6540 C C . LEU B 1 229 ? -10.414 28.797 29.953 1 95.25 229 LEU B C 1
ATOM 6542 O O . LEU B 1 229 ? -11.445 29.484 29.922 1 95.25 229 LEU B O 1
ATOM 6546 N N . ASN B 1 230 ? -9.828 28.422 31.094 1 94 230 ASN B N 1
ATOM 6547 C CA . ASN B 1 230 ? -10.406 28.75 32.375 1 94 230 ASN B CA 1
ATOM 6548 C C . ASN B 1 230 ? -9.797 30.016 32.969 1 94 230 ASN B C 1
ATOM 6550 O O . ASN B 1 230 ? -9.992 30.328 34.156 1 94 230 ASN B O 1
ATOM 6554 N N . ASN B 1 231 ? -8.984 30.641 32.25 1 94.75 231 ASN B N 1
ATOM 6555 C CA . ASN B 1 231 ? -8.375 31.922 32.594 1 94.75 231 ASN B CA 1
ATOM 6556 C C . ASN B 1 231 ? -7.289 31.75 33.656 1 94.75 231 ASN B C 1
ATOM 6558 O O . ASN B 1 231 ? -7.008 32.688 34.438 1 94.75 231 ASN B O 1
ATOM 6562 N N . VAL B 1 232 ? -6.781 30.562 33.75 1 96.19 232 VAL B N 1
ATOM 6563 C CA . VAL B 1 232 ? -5.645 30.344 34.625 1 96.19 232 VAL B CA 1
ATOM 6564 C C . VAL B 1 232 ? -4.355 30.75 33.938 1 96.19 232 VAL B C 1
ATOM 6566 O O . VAL B 1 232 ? -4.098 30.344 32.781 1 96.19 232 VAL B O 1
ATOM 6569 N N . GLU B 1 233 ? -3.607 31.531 34.594 1 96.06 233 GLU B N 1
ATOM 6570 C CA . GLU B 1 233 ? -2.354 32 34 1 96.06 233 GLU B CA 1
ATOM 6571 C C . GLU B 1 233 ? -1.331 30.875 33.906 1 96.06 233 GLU B C 1
ATOM 6573 O O . GLU B 1 233 ? -1.152 30.109 34.844 1 96.06 233 GLU B O 1
ATOM 6578 N N . MET B 1 234 ? -0.786 30.781 32.719 1 94.5 234 MET B N 1
ATOM 6579 C CA . MET B 1 234 ? 0.256 29.797 32.469 1 94.5 234 MET B CA 1
ATOM 6580 C C . MET B 1 234 ? 1.629 30.453 32.406 1 94.5 234 MET B C 1
ATOM 6582 O O . MET B 1 234 ? 1.733 31.656 32.156 1 94.5 234 MET B O 1
ATOM 6586 N N . THR B 1 235 ? 2.705 29.719 32.719 1 91.94 235 THR B N 1
ATOM 6587 C CA . THR B 1 235 ? 4.066 30.219 32.594 1 91.94 235 THR B CA 1
ATOM 6588 C C . THR B 1 235 ? 4.695 29.75 31.297 1 91.94 235 THR B C 1
ATOM 6590 O O . THR B 1 235 ? 5.133 28.594 31.188 1 91.94 235 THR B O 1
ATOM 6593 N N . PRO B 1 236 ? 4.645 30.703 30.344 1 91.38 236 PRO B N 1
ATOM 6594 C CA . PRO B 1 236 ? 5.215 30.266 29.062 1 91.38 236 PRO B CA 1
ATOM 6595 C C . PRO B 1 236 ? 6.727 30.062 29.125 1 91.38 236 PRO B C 1
ATOM 6597 O O . PRO B 1 236 ? 7.422 30.812 29.828 1 91.38 236 PRO B O 1
ATOM 6600 N N . GLU B 1 237 ? 7.266 29.078 28.516 1 90.94 237 GLU B N 1
ATOM 6601 C CA . GLU B 1 237 ? 8.695 28.828 28.391 1 90.94 237 GLU B CA 1
ATOM 6602 C C . GLU B 1 237 ? 9.266 29.469 27.141 1 90.94 237 GLU B C 1
ATOM 6604 O O . GLU B 1 237 ? 8.836 29.156 26.031 1 90.94 237 GLU B O 1
ATOM 6609 N N . VAL B 1 238 ? 10.219 30.344 27.281 1 93.62 238 VAL B N 1
ATOM 6610 C CA . VAL B 1 238 ? 10.867 31 26.156 1 93.62 238 VAL B CA 1
ATOM 6611 C C . VAL B 1 238 ? 12.008 30.125 25.641 1 93.62 238 VAL B C 1
ATOM 6613 O O . VAL B 1 238 ? 12.867 29.688 26.406 1 93.62 238 VAL B O 1
ATOM 6616 N N . THR B 1 239 ? 11.961 29.828 24.406 1 90.88 239 THR B N 1
ATOM 6617 C CA . THR B 1 239 ? 12.992 29.016 23.75 1 90.88 239 THR B CA 1
ATOM 6618 C C . THR B 1 239 ? 13.688 29.812 22.656 1 90.88 239 THR B C 1
ATOM 6620 O O . THR B 1 239 ? 13.062 30.641 22 1 90.88 239 THR B O 1
ATOM 6623 N N . LYS B 1 240 ? 14.977 29.469 22.406 1 90.81 240 LYS B N 1
ATOM 6624 C CA . LYS B 1 240 ? 15.734 30.094 21.328 1 90.81 240 LYS B CA 1
ATOM 6625 C C . LYS B 1 240 ? 15.734 29.219 20.078 1 90.81 240 LYS B C 1
ATOM 6627 O O . LYS B 1 240 ? 16.031 28.031 20.156 1 90.81 240 LYS B O 1
ATOM 6632 N N . VAL B 1 241 ? 15.258 29.859 19 1 87 241 VAL B N 1
ATOM 6633 C CA . VAL B 1 241 ? 15.219 29.125 17.734 1 87 241 VAL B CA 1
ATOM 6634 C C . VAL B 1 241 ? 16.516 29.359 16.969 1 87 241 VAL B C 1
ATOM 6636 O O . VAL B 1 241 ? 16.984 30.5 16.844 1 87 241 VAL B O 1
ATOM 6639 N N . GLU B 1 242 ? 17.188 28.297 16.547 1 79.12 242 GLU B N 1
ATOM 6640 C CA . GLU B 1 242 ? 18.422 28.375 15.773 1 79.12 242 GLU B CA 1
ATOM 6641 C C . GLU B 1 242 ? 18.172 28.047 14.305 1 79.12 242 GLU B C 1
ATOM 6643 O O . GLU B 1 242 ? 18.297 26.891 13.883 1 79.12 242 GLU B O 1
ATOM 6648 N N . LEU B 1 243 ? 17.656 28.938 13.539 1 78.38 243 LEU B N 1
ATOM 6649 C CA . LEU B 1 243 ? 17.438 28.766 12.109 1 78.38 243 LEU B CA 1
ATOM 6650 C C . LEU B 1 243 ? 18.25 29.781 11.312 1 78.38 243 LEU B C 1
ATOM 6652 O O . LEU B 1 243 ? 18.25 30.969 11.641 1 78.38 243 LEU B O 1
ATOM 6656 N N . ASN B 1 244 ? 19.016 29.25 10.336 1 76.94 244 ASN B N 1
ATOM 6657 C CA . ASN B 1 244 ? 19.781 30.109 9.438 1 76.94 244 ASN B CA 1
ATOM 6658 C C . ASN B 1 244 ? 18.922 30.594 8.273 1 76.94 244 ASN B C 1
ATOM 6660 O O . ASN B 1 244 ? 18.359 29.797 7.535 1 76.94 244 ASN B O 1
ATOM 6664 N N . LEU B 1 245 ? 18.875 31.859 8.086 1 79 245 LEU B N 1
ATOM 6665 C CA . LEU B 1 245 ? 18.047 32.5 7.062 1 79 245 LEU B CA 1
ATOM 6666 C C . LEU B 1 245 ? 18.484 32.062 5.668 1 79 245 LEU B C 1
ATOM 6668 O O . LEU B 1 245 ? 17.656 31.969 4.754 1 79 245 LEU B O 1
ATOM 6672 N N . GLY B 1 246 ? 19.766 31.828 5.465 1 74.19 246 GLY B N 1
ATOM 6673 C CA . GLY B 1 246 ? 20.281 31.391 4.176 1 74.19 246 GLY B CA 1
ATOM 6674 C C . GLY B 1 246 ? 19.672 30.078 3.711 1 74.19 246 GLY B C 1
ATOM 6675 O O . GLY B 1 246 ? 19.5 29.859 2.512 1 74.19 246 GLY B O 1
ATOM 6676 N N . GLN B 1 247 ? 19.344 29.359 4.613 1 83.44 247 GLN B N 1
ATOM 6677 C CA . GLN B 1 247 ? 18.781 28.047 4.309 1 83.44 247 GLN B CA 1
ATOM 6678 C C . GLN B 1 247 ? 17.344 28.156 3.795 1 83.44 247 GLN B C 1
ATOM 6680 O O . GLN B 1 247 ? 16.812 27.219 3.203 1 83.44 247 GLN B O 1
ATOM 6685 N N . LEU B 1 248 ? 16.828 29.328 3.908 1 85.88 248 LEU B N 1
ATOM 6686 C CA . LEU B 1 248 ? 15.438 29.547 3.52 1 85.88 248 LEU B CA 1
ATOM 6687 C C . LEU B 1 248 ? 15.352 30.125 2.107 1 85.88 248 LEU B C 1
ATOM 6689 O O . LEU B 1 248 ? 14.258 30.375 1.599 1 85.88 248 LEU B O 1
ATOM 6693 N N . GLU B 1 249 ? 16.516 30.297 1.498 1 87.69 249 GLU B N 1
ATOM 6694 C CA . GLU B 1 249 ? 16.578 30.797 0.131 1 87.69 249 GLU B CA 1
ATOM 6695 C C . GLU B 1 249 ? 16.969 29.703 -0.853 1 87.69 249 GLU B C 1
ATOM 6697 O O . GLU B 1 249 ? 17.469 28.656 -0.452 1 87.69 249 GLU B O 1
ATOM 6702 N N . LYS B 1 250 ? 16.781 29.969 -2.104 1 90.5 250 LYS B N 1
ATOM 6703 C CA . LYS B 1 250 ? 17.047 28.969 -3.131 1 90.5 250 LYS B CA 1
ATOM 6704 C C . LYS B 1 250 ? 18.547 28.844 -3.41 1 90.5 250 LYS B C 1
ATOM 6706 O O . LYS B 1 250 ? 19.016 27.812 -3.902 1 90.5 250 LYS B O 1
ATOM 6711 N N . GLY B 1 251 ? 19.25 29.781 -3.168 1 89.94 251 GLY B N 1
ATOM 6712 C CA . GLY B 1 251 ? 20.703 29.719 -3.273 1 89.94 251 GLY B CA 1
ATOM 6713 C C . GLY B 1 251 ? 21.188 29.422 -4.68 1 89.94 251 GLY B C 1
ATOM 6714 O O . GLY B 1 251 ? 22.094 28.625 -4.871 1 89.94 251 GLY B O 1
ATOM 6715 N N . GLY B 1 252 ? 20.609 29.828 -5.66 1 92.19 252 GLY B N 1
ATOM 6716 C CA . GLY B 1 252 ? 21.031 29.656 -7.039 1 92.19 252 GLY B CA 1
ATOM 6717 C C . GLY B 1 252 ? 20.312 28.531 -7.75 1 92.19 252 GLY B C 1
ATOM 6718 O O . GLY B 1 252 ? 20.422 28.375 -8.969 1 92.19 252 GLY B O 1
ATOM 6719 N N . TYR B 1 253 ? 19.641 27.688 -7.078 1 96.31 253 TYR B N 1
ATOM 6720 C CA . TYR B 1 253 ? 18.859 26.625 -7.691 1 96.31 253 TYR B CA 1
ATOM 6721 C C . TYR B 1 253 ? 17.531 27.172 -8.211 1 96.31 253 TYR B C 1
ATOM 6723 O O . TYR B 1 253 ? 16.969 28.109 -7.645 1 96.31 253 TYR B O 1
ATOM 6731 N N . PRO B 1 254 ? 17.078 26.594 -9.266 1 96.75 254 PRO B N 1
ATOM 6732 C CA . PRO B 1 254 ? 15.781 27.047 -9.781 1 96.75 254 PRO B CA 1
ATOM 6733 C C . PRO B 1 254 ? 14.625 26.734 -8.836 1 96.75 254 PRO B C 1
ATOM 6735 O O . PRO B 1 254 ? 13.617 27.438 -8.836 1 96.75 254 PRO B O 1
ATOM 6738 N N . HIS B 1 255 ? 14.727 25.734 -8.102 1 97.06 255 HIS B N 1
ATOM 6739 C CA . HIS B 1 255 ? 13.703 25.281 -7.172 1 97.06 255 HIS B CA 1
ATOM 6740 C C . HIS B 1 255 ? 14.312 24.844 -5.848 1 97.06 255 HIS B C 1
ATOM 6742 O O . HIS B 1 255 ? 15.453 24.391 -5.805 1 97.06 255 HIS B O 1
ATOM 6748 N N . PHE B 1 256 ? 13.555 25.016 -4.789 1 95.81 256 PHE B N 1
ATOM 6749 C CA . PHE B 1 256 ? 13.969 24.516 -3.484 1 95.81 256 PHE B CA 1
ATOM 6750 C C . PHE B 1 256 ? 14.188 23 -3.523 1 95.81 256 PHE B C 1
ATOM 6752 O O . PHE B 1 256 ? 15.133 22.484 -2.928 1 95.81 256 PHE B O 1
ATOM 6759 N N . MET B 1 257 ? 13.352 22.281 -4.211 1 97.69 257 MET B N 1
ATOM 6760 C CA . MET B 1 257 ? 13.445 20.828 -4.246 1 97.69 257 MET B CA 1
ATOM 6761 C C . MET B 1 257 ? 14.805 20.375 -4.781 1 97.69 257 MET B C 1
ATOM 6763 O O . MET B 1 257 ? 15.438 19.484 -4.215 1 97.69 257 MET B O 1
ATOM 6767 N N . LEU B 1 258 ? 15.18 20.984 -5.922 1 98.44 258 LEU B N 1
ATOM 6768 C CA . LEU B 1 258 ? 16.469 20.609 -6.484 1 98.44 258 LEU B CA 1
ATOM 6769 C C . LEU B 1 258 ? 17.609 20.938 -5.512 1 98.44 258 LEU B C 1
ATOM 6771 O O . LEU B 1 258 ? 18.516 20.141 -5.336 1 98.44 258 LEU B O 1
ATOM 6775 N N . LYS B 1 259 ? 17.562 22.109 -4.918 1 97.75 259 LYS B N 1
ATOM 6776 C CA . LYS B 1 259 ? 18.531 22.484 -3.896 1 97.75 259 LYS B CA 1
ATOM 6777 C C . LYS B 1 259 ? 18.609 21.422 -2.797 1 97.75 259 LYS B C 1
ATOM 6779 O O . LYS B 1 259 ? 19.688 20.984 -2.41 1 97.75 259 LYS B O 1
ATOM 6784 N N . GLU B 1 260 ? 17.453 21.078 -2.318 1 97.88 260 GLU B N 1
ATOM 6785 C CA . GLU B 1 260 ? 17.359 20.141 -1.194 1 97.88 260 GLU B CA 1
ATOM 6786 C C . GLU B 1 260 ? 17.844 18.75 -1.583 1 97.88 260 GLU B C 1
ATOM 6788 O O . GLU B 1 260 ? 18.406 18.031 -0.757 1 97.88 260 GLU B O 1
ATOM 6793 N N . ILE B 1 261 ? 17.625 18.328 -2.881 1 98.75 261 ILE B N 1
ATOM 6794 C CA . ILE B 1 261 ? 18.203 17.094 -3.375 1 98.75 261 ILE B CA 1
ATOM 6795 C C . ILE B 1 261 ? 19.719 17.172 -3.334 1 98.75 261 ILE B C 1
ATOM 6797 O O . ILE B 1 261 ? 20.391 16.266 -2.848 1 98.75 261 ILE B O 1
ATOM 6801 N N . PHE B 1 262 ? 20.281 18.281 -3.732 1 98.44 262 PHE B N 1
ATOM 6802 C CA . PHE B 1 262 ? 21.719 18.469 -3.846 1 98.44 262 PHE B CA 1
ATOM 6803 C C . PHE B 1 262 ? 22.359 18.672 -2.475 1 98.44 262 PHE B C 1
ATOM 6805 O O . PHE B 1 262 ? 23.562 18.484 -2.305 1 98.44 262 PHE B O 1
ATOM 6812 N N . GLU B 1 263 ? 21.578 19.016 -1.477 1 97.75 263 GLU B N 1
ATOM 6813 C CA . GLU B 1 263 ? 22.062 19.266 -0.125 1 97.75 263 GLU B CA 1
ATOM 6814 C C . GLU B 1 263 ? 22.234 17.969 0.65 1 97.75 263 GLU B C 1
ATOM 6816 O O . GLU B 1 263 ? 22.875 17.938 1.701 1 97.75 263 GLU B O 1
ATOM 6821 N N . GLN B 1 264 ? 21.719 16.891 0.141 1 98.56 264 GLN B N 1
ATOM 6822 C CA . GLN B 1 264 ? 21.531 15.672 0.914 1 98.56 264 GLN B CA 1
ATOM 6823 C C . GLN B 1 264 ? 22.875 15.125 1.397 1 98.56 264 GLN B C 1
ATOM 6825 O O . GLN B 1 264 ? 22.984 14.672 2.537 1 98.56 264 GLN B O 1
ATOM 6830 N N . PRO B 1 265 ? 24.016 15.117 0.56 1 98.5 265 PRO B N 1
ATOM 6831 C CA . PRO B 1 265 ? 25.281 14.641 1.11 1 98.5 265 PRO B CA 1
ATOM 6832 C C . PRO B 1 265 ? 25.688 15.383 2.385 1 98.5 265 PRO B C 1
ATOM 6834 O O . PRO B 1 265 ? 26.047 14.75 3.381 1 98.5 265 PRO B O 1
ATOM 6837 N N . ASP B 1 266 ? 25.562 16.672 2.406 1 96.88 266 ASP B N 1
ATOM 6838 C CA . ASP B 1 266 ? 25.922 17.469 3.566 1 96.88 266 ASP B CA 1
ATOM 6839 C C . ASP B 1 266 ? 24.953 17.25 4.723 1 96.88 266 ASP B C 1
ATOM 6841 O O . ASP B 1 266 ? 25.359 17.25 5.887 1 96.88 266 ASP B O 1
ATOM 6845 N N . CYS B 1 267 ? 23.656 17.125 4.395 1 96.69 267 CYS B N 1
ATOM 6846 C CA . CYS B 1 267 ? 22.656 16.859 5.418 1 96.69 267 CYS B CA 1
ATOM 6847 C C . CYS B 1 267 ? 22.938 15.555 6.148 1 96.69 267 CYS B C 1
ATOM 6849 O O . CYS B 1 267 ? 22.781 15.477 7.367 1 96.69 267 CYS B O 1
ATOM 6851 N N . ILE B 1 268 ? 23.359 14.516 5.395 1 97.94 268 ILE B N 1
ATOM 6852 C CA . ILE B 1 268 ? 23.656 13.227 6.008 1 97.94 268 ILE B CA 1
ATOM 6853 C C . ILE B 1 268 ? 24.906 13.359 6.891 1 97.94 268 ILE B C 1
ATOM 6855 O O . ILE B 1 268 ? 24.969 12.773 7.977 1 97.94 268 ILE B O 1
ATOM 6859 N N . HIS B 1 269 ? 25.906 14.141 6.426 1 95.56 269 HIS B N 1
ATOM 6860 C CA . HIS B 1 269 ? 27.047 14.445 7.266 1 95.56 269 HIS B CA 1
ATOM 6861 C C . HIS B 1 269 ? 26.625 15.109 8.57 1 95.56 269 HIS B C 1
ATOM 6863 O O . HIS B 1 269 ? 27.094 14.719 9.648 1 95.56 269 HIS B O 1
ATOM 6869 N N . ASP B 1 270 ? 25.781 16.031 8.477 1 94.06 270 ASP B N 1
ATOM 6870 C CA . ASP B 1 270 ? 25.297 16.766 9.648 1 94.06 270 ASP B CA 1
ATOM 6871 C C . ASP B 1 270 ? 24.516 15.852 10.578 1 94.06 270 ASP B C 1
ATOM 6873 O O . ASP B 1 270 ? 24.609 15.969 11.805 1 94.06 270 ASP B O 1
ATOM 6877 N N . CYS B 1 271 ? 23.734 15 9.992 1 95.88 271 CYS B N 1
ATOM 6878 C CA . CYS B 1 271 ? 22.953 14.039 10.75 1 95.88 271 CYS B CA 1
ATOM 6879 C C . CYS B 1 271 ? 23.844 13.148 11.602 1 95.88 271 CYS B C 1
ATOM 6881 O O . CYS B 1 271 ? 23.484 12.773 12.719 1 95.88 271 CYS B O 1
ATOM 6883 N N . MET B 1 272 ? 25.031 12.812 11.094 1 96.94 272 MET B N 1
ATOM 6884 C CA . MET B 1 272 ? 25.922 11.859 11.742 1 96.94 272 MET B CA 1
ATOM 6885 C C . MET B 1 272 ? 26.906 12.57 12.656 1 96.94 272 MET B C 1
ATOM 6887 O O . MET B 1 272 ? 27.531 11.945 13.523 1 96.94 272 MET B O 1
ATOM 6891 N N . ARG B 1 273 ? 27 13.844 12.453 1 93.06 273 ARG B N 1
ATOM 6892 C CA . ARG B 1 273 ? 28 14.609 13.195 1 93.06 273 ARG B CA 1
ATOM 6893 C C . ARG B 1 273 ? 27.797 14.445 14.703 1 93.06 273 ARG B C 1
ATOM 6895 O O . ARG B 1 273 ? 26.703 14.625 15.211 1 93.06 273 ARG B O 1
ATOM 6902 N N . GLY B 1 274 ? 28.922 14.102 15.438 1 92.38 274 GLY B N 1
ATOM 6903 C CA . GLY B 1 274 ? 28.875 13.906 16.875 1 92.38 274 GLY B CA 1
ATOM 6904 C C . GLY B 1 274 ? 28.281 12.57 17.297 1 92.38 274 GLY B C 1
ATOM 6905 O O . GLY B 1 274 ? 28.344 12.195 18.469 1 92.38 274 GLY B O 1
ATOM 6906 N N . ARG B 1 275 ? 27.75 11.852 16.344 1 96.25 275 ARG B N 1
ATOM 6907 C CA . ARG B 1 275 ? 27.094 10.586 16.641 1 96.25 275 ARG B CA 1
ATOM 6908 C C . ARG B 1 275 ? 27.906 9.406 16.094 1 96.25 275 ARG B C 1
ATOM 6910 O O . ARG B 1 275 ? 27.859 8.305 16.641 1 96.25 275 ARG B O 1
ATOM 6917 N N . VAL B 1 276 ? 28.516 9.641 14.938 1 94.75 276 VAL B N 1
ATOM 6918 C CA . VAL B 1 276 ? 29.438 8.68 14.352 1 94.75 276 VAL B CA 1
ATOM 6919 C C . VAL B 1 276 ? 30.859 9.25 14.375 1 94.75 276 VAL B C 1
ATOM 6921 O O . VAL B 1 276 ? 31.078 10.383 13.938 1 94.75 276 VAL B O 1
ATOM 6924 N N . ASN B 1 277 ? 31.781 8.469 14.914 1 89.25 277 ASN B N 1
ATOM 6925 C CA . ASN B 1 277 ? 33.156 8.992 14.984 1 89.25 277 ASN B CA 1
ATOM 6926 C C . ASN B 1 277 ? 33.844 8.938 13.625 1 89.25 277 ASN B C 1
ATOM 6928 O O . ASN B 1 277 ? 33.438 8.156 12.75 1 89.25 277 ASN B O 1
ATOM 6932 N N . VAL B 1 278 ? 34.875 9.656 13.523 1 82.5 278 VAL B N 1
ATOM 6933 C CA . VAL B 1 278 ? 35.531 9.883 12.242 1 82.5 278 VAL B CA 1
ATOM 6934 C C . VAL B 1 278 ? 36.125 8.57 11.734 1 82.5 278 VAL B C 1
ATOM 6936 O O . VAL B 1 278 ? 36.156 8.32 10.523 1 82.5 278 VAL B O 1
ATOM 6939 N N . GLU B 1 279 ? 36.469 7.707 12.672 1 83.94 279 GLU B N 1
ATOM 6940 C CA . GLU B 1 279 ? 37.094 6.438 12.297 1 83.94 279 GLU B CA 1
ATOM 6941 C C . GLU B 1 279 ? 36.062 5.434 11.82 1 83.94 279 GLU B C 1
ATOM 6943 O O . GLU B 1 279 ? 36.406 4.426 11.195 1 83.94 279 GLU B O 1
ATOM 6948 N N . GLY B 1 280 ? 34.812 5.832 12.078 1 85.56 280 GLY B N 1
ATOM 6949 C CA . GLY B 1 280 ? 33.75 4.93 11.672 1 85.56 280 GLY B CA 1
ATOM 6950 C C . GLY B 1 280 ? 33.688 3.658 12.492 1 85.56 280 GLY B C 1
ATOM 6951 O O . GLY B 1 280 ? 33.406 2.576 11.961 1 85.56 280 GLY B O 1
ATOM 6952 N N . THR B 1 281 ? 33.938 3.789 13.75 1 87.81 281 THR B N 1
ATOM 6953 C CA . THR B 1 281 ? 34.031 2.592 14.586 1 87.81 281 THR B CA 1
ATOM 6954 C C . THR B 1 281 ? 33 2.633 15.703 1 87.81 281 THR B C 1
ATOM 6956 O O . THR B 1 281 ? 32.844 1.662 16.438 1 87.81 281 THR B O 1
ATOM 6959 N N . SER B 1 282 ? 32.344 3.805 15.75 1 92.06 282 SER B N 1
ATOM 6960 C CA . SER B 1 282 ? 31.359 3.891 16.828 1 92.06 282 SER B CA 1
ATOM 6961 C C . SER B 1 282 ? 30.172 4.75 16.438 1 92.06 282 SER B C 1
ATOM 6963 O O . SER B 1 282 ? 30.312 5.68 15.633 1 92.06 282 SER B O 1
ATOM 6965 N N . VAL B 1 283 ? 29.016 4.395 16.906 1 96.12 283 VAL B N 1
ATOM 6966 C CA . VAL B 1 283 ? 27.781 5.145 16.766 1 96.12 283 VAL B CA 1
ATOM 6967 C C . VAL B 1 283 ? 27.156 5.379 18.141 1 96.12 283 VAL B C 1
ATOM 6969 O O . VAL B 1 283 ? 27 4.441 18.922 1 96.12 283 VAL B O 1
ATOM 6972 N N . VAL B 1 284 ? 26.828 6.66 18.391 1 93 284 VAL B N 1
ATOM 6973 C CA . VAL B 1 284 ? 26.25 6.98 19.688 1 93 284 VAL B CA 1
ATOM 6974 C C . VAL B 1 284 ? 25 7.828 19.516 1 93 284 VAL B C 1
ATOM 6976 O O . VAL B 1 284 ? 25 8.789 18.734 1 93 284 VAL B O 1
ATOM 6979 N N . LEU B 1 285 ? 23.922 7.438 20.125 1 95.38 285 LEU B N 1
ATOM 6980 C CA . LEU B 1 285 ? 22.703 8.242 20.281 1 95.38 285 LEU B CA 1
ATOM 6981 C C . LEU B 1 285 ? 22.391 8.453 21.766 1 95.38 285 LEU B C 1
ATOM 6983 O O . LEU B 1 285 ? 22.141 7.492 22.484 1 95.38 285 LEU B O 1
ATOM 6987 N N . SER B 1 286 ? 22.406 9.664 22.188 1 92.56 286 SER B N 1
ATOM 6988 C CA . SER B 1 286 ? 22.188 9.984 23.594 1 92.56 286 SER B CA 1
ATOM 6989 C C . SER B 1 286 ? 20.891 9.383 24.125 1 92.56 286 SER B C 1
ATOM 6991 O O . SER B 1 286 ? 20.812 8.93 25.266 1 92.56 286 SER B O 1
ATOM 6993 N N . ALA B 1 287 ? 19.891 9.406 23.297 1 92.19 287 ALA B N 1
ATOM 6994 C CA . ALA B 1 287 ? 18.594 8.859 23.688 1 92.19 287 ALA B CA 1
ATOM 6995 C C . ALA B 1 287 ? 18.719 7.383 24.062 1 92.19 287 ALA B C 1
ATOM 6997 O O . ALA B 1 287 ? 18.031 6.918 24.984 1 92.19 287 ALA B O 1
ATOM 6998 N N . VAL B 1 288 ? 19.562 6.609 23.359 1 93.81 288 VAL B N 1
ATOM 6999 C CA . VAL B 1 288 ? 19.734 5.184 23.609 1 93.81 288 VAL B CA 1
ATOM 7000 C C . VAL B 1 288 ? 20.547 4.984 24.891 1 93.81 288 VAL B C 1
ATOM 7002 O O . VAL B 1 288 ? 20.266 4.066 25.672 1 93.81 288 VAL B O 1
ATOM 7005 N N . ILE B 1 289 ? 21.516 5.84 25.125 1 91.88 289 ILE B N 1
ATOM 7006 C CA . ILE B 1 289 ? 22.312 5.773 26.344 1 91.88 289 ILE B CA 1
ATOM 7007 C C . ILE B 1 289 ? 21.438 6.059 27.562 1 91.88 289 ILE B C 1
ATOM 7009 O O . ILE B 1 289 ? 21.469 5.312 28.531 1 91.88 289 ILE B O 1
ATOM 7013 N N . ASP B 1 290 ? 20.656 7.043 27.438 1 94.88 290 ASP B N 1
ATOM 7014 C CA . ASP B 1 290 ? 19.859 7.527 28.578 1 94.88 290 ASP B CA 1
ATOM 7015 C C . ASP B 1 290 ? 18.734 6.559 28.906 1 94.88 290 ASP B C 1
ATOM 7017 O O . ASP B 1 290 ? 18.328 6.43 30.062 1 94.88 290 ASP B O 1
ATOM 7021 N N . TYR B 1 291 ? 18.219 5.891 27.891 1 96.44 291 TYR B N 1
ATOM 7022 C CA . TYR B 1 291 ? 17.062 5.031 28.094 1 96.44 291 TYR B CA 1
ATOM 7023 C C . TYR B 1 291 ? 17.344 3.609 27.625 1 96.44 291 TYR B C 1
ATOM 7025 O O . TYR B 1 291 ? 16.469 2.936 27.094 1 96.44 291 TYR B O 1
ATOM 7033 N N . LYS B 1 292 ? 18.531 3.197 27.828 1 95.5 292 LYS B N 1
ATOM 7034 C CA . LYS B 1 292 ? 19.047 1.923 27.328 1 95.5 292 LYS B CA 1
ATOM 7035 C C . LYS B 1 292 ? 18.188 0.759 27.812 1 95.5 292 LYS B C 1
ATOM 7037 O O . LYS B 1 292 ? 17.75 -0.074 27.016 1 95.5 292 LYS B O 1
ATOM 7042 N N . GLU B 1 293 ? 17.922 0.679 29.031 1 95.12 293 GLU B N 1
ATOM 7043 C CA . GLU B 1 293 ? 17.188 -0.435 29.625 1 95.12 293 GLU B CA 1
ATOM 7044 C C . GLU B 1 293 ? 15.797 -0.549 29.031 1 95.12 293 GLU B C 1
ATOM 7046 O O . GLU B 1 293 ? 15.352 -1.645 28.688 1 95.12 293 GLU B O 1
ATOM 7051 N N . ARG B 1 294 ? 15.172 0.596 28.891 1 94.88 294 ARG B N 1
ATOM 7052 C CA . ARG B 1 294 ? 13.805 0.621 28.375 1 94.88 294 ARG B CA 1
ATOM 7053 C C . ARG B 1 294 ? 13.773 0.202 26.906 1 94.88 294 ARG B C 1
ATOM 7055 O O . ARG B 1 294 ? 12.891 -0.542 26.484 1 94.88 294 ARG B O 1
ATOM 7062 N N . LEU B 1 295 ? 14.656 0.62 26.141 1 96.81 295 LEU B N 1
ATOM 7063 C CA . LEU B 1 295 ? 14.688 0.358 24.703 1 96.81 295 LEU B CA 1
ATOM 7064 C C . LEU B 1 295 ? 15.086 -1.087 24.422 1 96.81 295 LEU B C 1
ATOM 7066 O O . LEU B 1 295 ? 14.539 -1.723 23.531 1 96.81 295 LEU B O 1
ATOM 7070 N N . LEU B 1 296 ? 16 -1.642 25.203 1 95.06 296 LEU B N 1
ATOM 7071 C CA . LEU B 1 296 ? 16.484 -3 24.984 1 95.06 296 LEU B CA 1
ATOM 7072 C C . LEU B 1 296 ? 15.445 -4.023 25.453 1 95.06 296 LEU B C 1
ATOM 7074 O O . LEU B 1 296 ? 15.422 -5.152 24.953 1 95.06 296 LEU B O 1
ATOM 7078 N N . LYS B 1 297 ? 14.656 -3.643 26.328 1 92.25 297 LYS B N 1
ATOM 7079 C CA . LYS B 1 297 ? 13.648 -4.551 26.875 1 92.25 297 LYS B CA 1
ATOM 7080 C C . LYS B 1 297 ? 12.391 -4.562 26.016 1 92.25 297 LYS B C 1
ATOM 7082 O O . LYS B 1 297 ? 11.484 -5.371 26.234 1 92.25 297 LYS B O 1
ATOM 7087 N N . ALA B 1 298 ? 12.375 -3.766 25.016 1 95 298 ALA B N 1
ATOM 7088 C CA . ALA B 1 298 ? 11.172 -3.654 24.188 1 95 298 ALA B CA 1
ATOM 7089 C C . ALA B 1 298 ? 10.805 -5 23.562 1 95 298 ALA B C 1
ATOM 7091 O O . ALA B 1 298 ? 11.648 -5.648 22.938 1 95 298 ALA B O 1
ATOM 7092 N N . LYS B 1 299 ? 9.602 -5.395 23.734 1 94.38 299 LYS B N 1
ATOM 7093 C CA . LYS B 1 299 ? 9.086 -6.605 23.094 1 94.38 299 LYS B CA 1
ATOM 7094 C C . LYS B 1 299 ? 8.875 -6.395 21.594 1 94.38 299 LYS B C 1
ATOM 7096 O O . LYS B 1 299 ? 9.023 -7.328 20.812 1 94.38 299 LYS B O 1
ATOM 7101 N N . ARG B 1 300 ? 8.492 -5.27 21.375 1 96.06 300 ARG B N 1
ATOM 7102 C CA . ARG B 1 300 ? 8.25 -4.898 19.984 1 96.06 300 ARG B CA 1
ATOM 7103 C C . ARG B 1 300 ? 8.352 -3.387 19.781 1 96.06 300 ARG B C 1
ATOM 7105 O O . ARG B 1 300 ? 8.141 -2.621 20.734 1 96.06 300 ARG B O 1
ATOM 7112 N N . PHE B 1 301 ? 8.797 -2.979 18.609 1 98.5 301 PHE B N 1
ATOM 7113 C CA . PHE B 1 301 ? 8.734 -1.587 18.172 1 98.5 301 PHE B CA 1
ATOM 7114 C C . PHE B 1 301 ? 7.547 -1.363 17.234 1 98.5 301 PHE B C 1
ATOM 7116 O O . PHE B 1 301 ? 7.25 -2.209 16.391 1 98.5 301 PHE B O 1
ATOM 7123 N N . ILE B 1 302 ? 6.844 -0.312 17.422 1 98.62 302 ILE B N 1
ATOM 7124 C CA . ILE B 1 302 ? 5.781 0.113 16.516 1 98.62 302 ILE B CA 1
ATOM 7125 C C . ILE B 1 302 ? 6.113 1.487 15.938 1 98.62 302 ILE B C 1
ATOM 7127 O O . ILE B 1 302 ? 6.191 2.475 16.672 1 98.62 302 ILE B O 1
ATOM 7131 N N . ILE B 1 303 ? 6.309 1.53 14.656 1 98.81 303 ILE B N 1
ATOM 7132 C CA . ILE B 1 303 ? 6.582 2.803 13.992 1 98.81 303 ILE B CA 1
ATOM 7133 C C . ILE B 1 303 ? 5.281 3.404 13.477 1 98.81 303 ILE B C 1
ATOM 7135 O O . ILE B 1 303 ? 4.527 2.744 12.75 1 98.81 303 ILE B O 1
ATOM 7139 N N . VAL B 1 304 ? 4.969 4.617 13.859 1 98.56 304 VAL B N 1
ATOM 7140 C CA . VAL B 1 304 ? 3.793 5.332 13.383 1 98.56 304 VAL B CA 1
ATOM 7141 C C . VAL B 1 304 ? 4.223 6.574 12.602 1 98.56 304 VAL B C 1
ATOM 7143 O O . VAL B 1 304 ? 5.062 7.348 13.062 1 98.56 304 VAL B O 1
ATOM 7146 N N . ALA B 1 305 ? 3.768 6.703 11.438 1 98.44 305 ALA B N 1
ATOM 7147 C CA . ALA B 1 305 ? 4.137 7.797 10.547 1 98.44 305 ALA B CA 1
ATOM 7148 C C . ALA B 1 305 ? 3.139 7.934 9.398 1 98.44 305 ALA B C 1
ATOM 7150 O O . ALA B 1 305 ? 2.18 7.164 9.312 1 98.44 305 ALA B O 1
ATOM 7151 N N . CYS B 1 306 ? 3.311 8.969 8.531 1 97.19 306 CYS B N 1
ATOM 7152 C CA . CYS B 1 306 ? 2.502 9.211 7.34 1 97.19 306 CYS B CA 1
ATOM 7153 C C . CYS B 1 306 ? 3.383 9.484 6.125 1 97.19 306 CYS B C 1
ATOM 7155 O O . CYS B 1 306 ? 4.527 9.922 6.27 1 97.19 306 CYS B O 1
ATOM 7157 N N . GLY B 1 307 ? 2.91 9.203 4.965 1 96.69 307 GLY B N 1
ATOM 7158 C CA . GLY B 1 307 ? 3.557 9.57 3.713 1 96.69 307 GLY B CA 1
ATOM 7159 C C . GLY B 1 307 ? 4.992 9.086 3.617 1 96.69 307 GLY B C 1
ATOM 7160 O O . GLY B 1 307 ? 5.266 7.906 3.826 1 96.69 307 GLY B O 1
ATOM 7161 N N . THR B 1 308 ? 5.887 10.047 3.316 1 98.12 308 THR B N 1
ATOM 7162 C CA . THR B 1 308 ? 7.309 9.773 3.137 1 98.12 308 THR B CA 1
ATOM 7163 C C . THR B 1 308 ? 7.914 9.195 4.414 1 98.12 308 THR B C 1
ATOM 7165 O O . THR B 1 308 ? 8.75 8.297 4.359 1 98.12 308 THR B O 1
ATOM 7168 N N . SER B 1 309 ? 7.492 9.711 5.547 1 98.56 309 SER B N 1
ATOM 7169 C CA . SER B 1 309 ? 8.008 9.211 6.82 1 98.56 309 SER B CA 1
ATOM 7170 C C . SER B 1 309 ? 7.613 7.758 7.047 1 98.56 309 SER B C 1
ATOM 7172 O O . SER B 1 309 ? 8.367 6.992 7.648 1 98.56 309 SER B O 1
ATOM 7174 N N . TRP B 1 310 ? 6.41 7.426 6.57 1 98.69 310 TRP B N 1
ATOM 7175 C CA . TRP B 1 310 ? 5.98 6.035 6.66 1 98.69 310 TRP B CA 1
ATOM 7176 C C . TRP B 1 310 ? 6.887 5.133 5.832 1 98.69 310 TRP B C 1
ATOM 7178 O O . TRP B 1 310 ? 7.23 4.027 6.262 1 98.69 310 TRP B O 1
ATOM 7188 N N . HIS B 1 311 ? 7.316 5.59 4.66 1 98.75 311 HIS B N 1
ATOM 7189 C CA . HIS B 1 311 ? 8.258 4.832 3.844 1 98.75 311 HIS B CA 1
ATOM 7190 C C . HIS B 1 311 ? 9.586 4.641 4.566 1 98.75 311 HIS B C 1
ATOM 7192 O O . HIS B 1 311 ? 10.18 3.562 4.508 1 98.75 311 HIS B O 1
ATOM 7198 N N . ALA B 1 312 ? 10.031 5.695 5.199 1 98.88 312 ALA B N 1
ATOM 7199 C CA . ALA B 1 312 ? 11.25 5.574 6.004 1 98.88 312 ALA B CA 1
ATOM 7200 C C . ALA B 1 312 ? 11.078 4.535 7.105 1 98.88 312 ALA B C 1
ATOM 7202 O O . ALA B 1 312 ? 12 3.773 7.398 1 98.88 312 ALA B O 1
ATOM 7203 N N . GLY B 1 313 ? 9.906 4.562 7.699 1 98.88 313 GLY B N 1
ATOM 7204 C CA . GLY B 1 313 ? 9.602 3.586 8.734 1 98.88 313 GLY B CA 1
ATOM 7205 C C . GLY B 1 313 ? 9.703 2.15 8.25 1 98.88 313 GLY B C 1
ATOM 7206 O O . GLY B 1 313 ? 10.141 1.27 8.992 1 98.88 313 GLY B O 1
ATOM 7207 N N . LEU B 1 314 ? 9.297 1.922 7.008 1 98.75 314 LEU B N 1
ATOM 7208 C CA . LEU B 1 314 ? 9.398 0.582 6.441 1 98.75 314 LEU B CA 1
ATOM 7209 C C . LEU B 1 314 ? 10.859 0.146 6.344 1 98.75 314 LEU B C 1
ATOM 7211 O O . LEU B 1 314 ? 11.18 -1.026 6.559 1 98.75 314 LEU B O 1
ATOM 7215 N N . ILE B 1 315 ? 11.727 1.046 5.996 1 98.75 315 ILE B N 1
ATOM 7216 C CA . ILE B 1 315 ? 13.148 0.741 5.965 1 98.75 315 ILE B CA 1
ATOM 7217 C C . ILE B 1 315 ? 13.656 0.483 7.379 1 98.75 315 ILE B C 1
ATOM 7219 O O . ILE B 1 315 ? 14.445 -0.435 7.605 1 98.75 315 ILE B O 1
ATOM 7223 N N . GLY B 1 316 ? 13.203 1.342 8.328 1 98.75 316 GLY B N 1
ATOM 7224 C CA . GLY B 1 316 ? 13.539 1.14 9.727 1 98.75 316 GLY B CA 1
ATOM 7225 C C . GLY B 1 316 ? 13.172 -0.24 10.234 1 98.75 316 GLY B C 1
ATOM 7226 O O . GLY B 1 316 ? 13.922 -0.847 11.008 1 98.75 316 GLY B O 1
ATOM 7227 N N . LYS B 1 317 ? 11.992 -0.716 9.805 1 98.5 317 LYS B N 1
ATOM 7228 C CA . LYS B 1 317 ? 11.562 -2.064 10.164 1 98.5 317 LYS B CA 1
ATOM 7229 C C . LYS B 1 317 ? 12.594 -3.102 9.727 1 98.5 317 LYS B C 1
ATOM 7231 O O . LYS B 1 317 ? 12.977 -3.971 10.516 1 98.5 317 LYS B O 1
ATOM 7236 N N . HIS B 1 318 ? 13.07 -3.012 8.492 1 98.06 318 HIS B N 1
ATOM 7237 C CA . HIS B 1 318 ? 14.07 -3.943 7.984 1 98.06 318 HIS B CA 1
ATOM 7238 C C . HIS B 1 318 ? 15.359 -3.863 8.805 1 98.06 318 HIS B C 1
ATOM 7240 O O . HIS B 1 318 ? 15.938 -4.891 9.156 1 98.06 318 HIS B O 1
ATOM 7246 N N . LEU B 1 319 ? 15.742 -2.666 9.133 1 98.5 319 LEU B N 1
ATOM 7247 C CA . LEU B 1 319 ? 17 -2.438 9.852 1 98.5 319 LEU B CA 1
ATOM 7248 C C . LEU B 1 319 ? 16.922 -3.02 11.258 1 98.5 319 LEU B C 1
ATOM 7250 O O . LEU B 1 319 ? 17.797 -3.797 11.656 1 98.5 319 LEU B O 1
ATOM 7254 N N . ILE B 1 320 ? 15.891 -2.682 11.969 1 98.38 320 ILE B N 1
ATOM 7255 C CA . ILE B 1 320 ? 15.797 -3.068 13.375 1 98.38 320 ILE B CA 1
ATOM 7256 C C . ILE B 1 320 ? 15.586 -4.578 13.484 1 98.38 320 ILE B C 1
ATOM 7258 O O . ILE B 1 320 ? 16.219 -5.238 14.312 1 98.38 320 ILE B O 1
ATOM 7262 N N . GLU B 1 321 ? 14.734 -5.133 12.648 1 97.81 321 GLU B N 1
ATOM 7263 C CA . GLU B 1 321 ? 14.516 -6.574 12.703 1 97.81 321 GLU B CA 1
ATOM 7264 C C . GLU B 1 321 ? 15.773 -7.34 12.312 1 97.81 321 GLU B C 1
ATOM 7266 O O . GLU B 1 321 ? 16.094 -8.375 12.906 1 97.81 321 GLU B O 1
ATOM 7271 N N . SER B 1 322 ? 16.516 -6.848 11.305 1 97.06 322 SER B N 1
ATOM 7272 C CA . SER B 1 322 ? 17.703 -7.539 10.828 1 97.06 322 SER B CA 1
ATOM 7273 C C . SER B 1 322 ? 18.844 -7.438 11.828 1 97.06 322 SER B C 1
ATOM 7275 O O . SER B 1 322 ? 19.547 -8.422 12.078 1 97.06 322 SER B O 1
ATOM 7277 N N . PHE B 1 323 ? 19.016 -6.266 12.461 1 97.69 323 PHE B N 1
ATOM 7278 C CA . PHE B 1 323 ? 20.188 -6.027 13.305 1 97.69 323 PHE B CA 1
ATOM 7279 C C . PHE B 1 323 ? 19.891 -6.371 14.758 1 97.69 323 PHE B C 1
ATOM 7281 O O . PHE B 1 323 ? 20.734 -6.898 15.469 1 97.69 323 PHE B O 1
ATOM 7288 N N . CYS B 1 324 ? 18.656 -6.062 15.195 1 97.31 324 CYS B N 1
ATOM 7289 C CA . CYS B 1 324 ? 18.359 -6.133 16.625 1 97.31 324 CYS B CA 1
ATOM 7290 C C . CYS B 1 324 ? 17.531 -7.375 16.953 1 97.31 324 CYS B C 1
ATOM 7292 O O . CYS B 1 324 ? 17.438 -7.77 18.109 1 97.31 324 CYS B O 1
ATOM 7294 N N . ARG B 1 325 ? 17 -8 15.93 1 96.62 325 ARG B N 1
ATOM 7295 C CA . ARG B 1 325 ? 16.141 -9.172 16.109 1 96.62 325 ARG B CA 1
ATOM 7296 C C . ARG B 1 325 ? 14.984 -8.867 17.031 1 96.62 325 ARG B C 1
ATOM 7298 O O . ARG B 1 325 ? 14.656 -9.664 17.906 1 96.62 325 ARG B O 1
ATOM 7305 N N . ILE B 1 326 ? 14.453 -7.684 16.953 1 96.81 326 ILE B N 1
ATOM 7306 C CA . ILE B 1 326 ? 13.227 -7.258 17.625 1 96.81 326 ILE B CA 1
ATOM 7307 C C . ILE B 1 326 ? 12.125 -7.039 16.594 1 96.81 326 ILE B C 1
ATOM 7309 O O . ILE B 1 326 ? 12.328 -6.359 15.586 1 96.81 326 ILE B O 1
ATOM 7313 N N . PRO B 1 327 ? 10.906 -7.645 16.828 1 96.81 327 PRO B N 1
ATOM 7314 C CA . PRO B 1 327 ? 9.82 -7.438 15.867 1 96.81 327 PRO B CA 1
ATOM 7315 C C . PRO B 1 327 ? 9.43 -5.965 15.734 1 96.81 327 PRO B C 1
ATOM 7317 O O . PRO B 1 327 ? 9.398 -5.238 16.719 1 96.81 327 PRO B O 1
ATOM 7320 N N . VAL B 1 328 ? 9.18 -5.531 14.547 1 98.06 328 VAL B N 1
ATOM 7321 C CA . VAL B 1 328 ? 8.789 -4.152 14.281 1 98.06 328 VAL B CA 1
ATOM 7322 C C . VAL B 1 328 ? 7.5 -4.125 13.469 1 98.06 328 VAL B C 1
ATOM 7324 O O . VAL B 1 328 ? 7.363 -4.863 12.492 1 98.06 328 VAL B O 1
ATOM 7327 N N . GLU B 1 329 ? 6.559 -3.373 13.852 1 97.69 329 GLU B N 1
ATOM 7328 C CA . GLU B 1 329 ? 5.352 -3.082 13.094 1 97.69 329 GLU B CA 1
ATOM 7329 C C . GLU B 1 329 ? 5.34 -1.637 12.602 1 97.69 329 GLU B C 1
ATOM 7331 O O . GLU B 1 329 ? 5.77 -0.73 13.32 1 97.69 329 GLU B O 1
ATOM 7336 N N . VAL B 1 330 ? 4.941 -1.433 11.375 1 98.31 330 VAL B N 1
ATOM 7337 C CA . VAL B 1 330 ? 4.816 -0.086 10.828 1 98.31 330 VAL B CA 1
ATOM 7338 C C . VAL B 1 330 ? 3.348 0.211 10.531 1 98.31 330 VAL B C 1
ATOM 7340 O O . VAL B 1 330 ? 2.686 -0.552 9.82 1 98.31 330 VAL B O 1
ATOM 7343 N N . GLU B 1 331 ? 2.842 1.305 11.047 1 97.88 331 GLU B N 1
ATOM 7344 C CA . GLU B 1 331 ? 1.425 1.64 10.945 1 97.88 331 GLU B CA 1
ATOM 7345 C C . GLU B 1 331 ? 1.229 3.057 10.406 1 97.88 331 GLU B C 1
ATOM 7347 O O . GLU B 1 331 ? 1.986 3.965 10.758 1 97.88 331 GLU B O 1
ATOM 7352 N N . TYR B 1 332 ? 0.187 3.193 9.547 1 97.5 332 TYR B N 1
ATOM 7353 C CA . TYR B 1 332 ? -0.277 4.551 9.273 1 97.5 332 TYR B CA 1
ATOM 7354 C C . TYR B 1 332 ? -0.816 5.203 10.547 1 97.5 332 TYR B C 1
ATOM 7356 O O . TYR B 1 332 ? -1.742 4.684 11.172 1 97.5 332 TYR B O 1
ATOM 7364 N N . ALA B 1 333 ? -0.267 6.359 10.836 1 97.62 333 ALA B N 1
ATOM 7365 C CA . ALA B 1 333 ? -0.681 7.055 12.055 1 97.62 333 ALA B CA 1
ATOM 7366 C C . ALA B 1 333 ? -2.18 7.34 12.039 1 97.62 333 ALA B C 1
ATOM 7368 O O . ALA B 1 333 ? -2.842 7.27 13.078 1 97.62 333 ALA B O 1
ATOM 7369 N N . SER B 1 334 ? -2.697 7.633 10.859 1 94.88 334 SER B N 1
ATOM 7370 C CA . SER B 1 334 ? -4.105 7.973 10.695 1 94.88 334 SER B CA 1
ATOM 7371 C C . SER B 1 334 ? -5.004 6.777 11 1 94.88 334 SER B C 1
ATOM 7373 O O . SER B 1 334 ? -6.133 6.941 11.461 1 94.88 334 SER B O 1
ATOM 7375 N N . GLU B 1 335 ? -4.559 5.562 10.719 1 96.56 335 GLU B N 1
ATOM 7376 C CA . GLU B 1 335 ? -5.309 4.352 11.039 1 96.56 335 GLU B CA 1
ATOM 7377 C C . GLU B 1 335 ? -5.094 3.939 12.492 1 96.56 335 GLU B C 1
ATOM 7379 O O . GLU B 1 335 ? -6.035 3.516 13.172 1 96.56 335 GLU B O 1
ATOM 7384 N N . PHE B 1 336 ? -3.908 4.109 12.984 1 96.88 336 PHE B N 1
ATOM 7385 C CA . PHE B 1 336 ? -3.516 3.713 14.328 1 96.88 336 PHE B CA 1
ATOM 7386 C C . PHE B 1 336 ? -4.348 4.445 15.375 1 96.88 336 PHE B C 1
ATOM 7388 O O . PHE B 1 336 ? -4.848 3.834 16.312 1 96.88 336 PHE B O 1
ATOM 7395 N N . ARG B 1 337 ? -4.516 5.723 15.125 1 94.44 337 ARG B N 1
ATOM 7396 C CA . ARG B 1 337 ? -5.137 6.555 16.156 1 94.44 337 ARG B CA 1
ATOM 7397 C C . ARG B 1 337 ? -6.617 6.223 16.297 1 94.44 337 ARG B C 1
ATOM 7399 O O . ARG B 1 337 ? -7.219 6.492 17.344 1 94.44 337 ARG B O 1
ATOM 7406 N N . TYR B 1 338 ? -7.266 5.711 15.312 1 92.5 338 TYR B N 1
ATOM 7407 C CA . TYR B 1 338 ? -8.703 5.477 15.359 1 92.5 338 TYR B CA 1
ATOM 7408 C C . TYR B 1 338 ? -9.008 4.004 15.602 1 92.5 338 TYR B C 1
ATOM 7410 O O . TYR B 1 338 ? -10.172 3.613 15.727 1 92.5 338 TYR B O 1
ATOM 7418 N N . ARG B 1 339 ? -7.996 3.354 15.633 1 90.94 339 ARG B N 1
ATOM 7419 C CA . ARG B 1 339 ? -8.18 1.934 15.922 1 90.94 339 ARG B CA 1
ATOM 7420 C C . ARG B 1 339 ? -8.039 1.658 17.422 1 90.94 339 ARG B C 1
ATOM 7422 O O . ARG B 1 339 ? -7.848 2.584 18.203 1 90.94 339 ARG B O 1
ATOM 7429 N N . ASP B 1 340 ? -8.305 0.688 18.062 1 90.44 340 ASP B N 1
ATOM 7430 C CA . ASP B 1 340 ? -7.98 0.201 19.391 1 90.44 340 ASP B CA 1
ATOM 7431 C C . ASP B 1 340 ? -6.777 -0.738 19.359 1 90.44 340 ASP B C 1
ATOM 7433 O O . ASP B 1 340 ? -6.91 -1.936 19.625 1 90.44 340 ASP B O 1
ATOM 7437 N N . PRO B 1 341 ? -5.602 -0.091 19.047 1 93.81 341 PRO B N 1
ATOM 7438 C CA . PRO B 1 341 ? -4.434 -0.954 18.859 1 93.81 341 PRO B CA 1
ATOM 7439 C C . PRO B 1 341 ? -4.066 -1.733 20.125 1 93.81 341 PRO B C 1
ATOM 7441 O O . PRO B 1 341 ? -4.328 -1.271 21.234 1 93.81 341 PRO B O 1
ATOM 7444 N N . VAL B 1 342 ? -3.504 -2.91 20 1 96.56 342 VAL B N 1
ATOM 7445 C CA . VAL B 1 342 ? -3.004 -3.723 21.094 1 96.56 342 VAL B CA 1
ATOM 7446 C C . VAL B 1 342 ? -1.593 -3.275 21.469 1 96.56 342 VAL B C 1
ATOM 7448 O O . VAL B 1 342 ? -0.608 -3.775 20.922 1 96.56 342 VAL B O 1
ATOM 7451 N N . ILE B 1 343 ? -1.503 -2.34 22.406 1 96.12 343 ILE B N 1
ATOM 7452 C CA . ILE B 1 343 ? -0.235 -1.744 22.812 1 96.12 343 ILE B CA 1
ATOM 7453 C C . ILE B 1 343 ? -0.183 -1.632 24.328 1 96.12 343 ILE B C 1
ATOM 7455 O O . ILE B 1 343 ? -1.222 -1.54 25 1 96.12 343 ILE B O 1
ATOM 7459 N N . GLY B 1 344 ? 1.035 -1.741 24.891 1 95 344 GLY B N 1
ATOM 7460 C CA . GLY B 1 344 ? 1.195 -1.651 26.344 1 95 344 GLY B CA 1
ATOM 7461 C C . GLY B 1 344 ? 2.588 -1.221 26.766 1 95 344 GLY B C 1
ATOM 7462 O O . GLY B 1 344 ? 3.336 -0.656 25.953 1 95 344 GLY B O 1
ATOM 7463 N N . GLU B 1 345 ? 2.934 -1.475 27.984 1 95.62 345 GLU B N 1
ATOM 7464 C CA . GLU B 1 345 ? 4.141 -0.951 28.625 1 95.62 345 GLU B CA 1
ATOM 7465 C C . GLU B 1 345 ? 5.395 -1.598 28.031 1 95.62 345 GLU B C 1
ATOM 7467 O O . GLU B 1 345 ? 6.484 -1.025 28.109 1 95.62 345 GLU B O 1
ATOM 7472 N N . ASP B 1 346 ? 5.227 -2.709 27.422 1 95.25 346 ASP B N 1
ATOM 7473 C CA . ASP B 1 346 ? 6.379 -3.428 26.891 1 95.25 346 ASP B CA 1
ATOM 7474 C C . ASP B 1 346 ? 6.672 -3 25.453 1 95.25 346 ASP B C 1
ATOM 7476 O O . ASP B 1 346 ? 7.645 -3.461 24.844 1 95.25 346 ASP B O 1
ATOM 7480 N N . ASP B 1 347 ? 5.906 -2.098 24.922 1 97.75 347 ASP B N 1
ATOM 7481 C CA . ASP B 1 347 ? 6.07 -1.65 23.547 1 97.75 347 ASP B CA 1
ATOM 7482 C C . ASP B 1 347 ? 6.797 -0.309 23.484 1 97.75 347 ASP B C 1
ATOM 7484 O O . ASP B 1 347 ? 6.684 0.505 24.406 1 97.75 347 ASP B O 1
ATOM 7488 N N . VAL B 1 348 ? 7.586 -0.156 22.5 1 98.5 348 VAL B N 1
ATOM 7489 C CA . VAL B 1 348 ? 8.172 1.138 22.172 1 98.5 348 VAL B CA 1
ATOM 7490 C C . VAL B 1 348 ? 7.574 1.654 20.859 1 98.5 348 VAL B C 1
ATOM 7492 O O . VAL B 1 348 ? 7.566 0.946 19.844 1 98.5 348 VAL B O 1
ATOM 7495 N N . VAL B 1 349 ? 7.031 2.822 20.891 1 98.69 349 VAL B N 1
ATOM 7496 C CA . VAL B 1 349 ? 6.465 3.449 19.703 1 98.69 349 VAL B CA 1
ATOM 7497 C C . VAL B 1 349 ? 7.434 4.496 19.156 1 98.69 349 VAL B C 1
ATOM 7499 O O . VAL B 1 349 ? 7.867 5.387 19.891 1 98.69 349 VAL B O 1
ATOM 7502 N N . ILE B 1 350 ? 7.828 4.344 17.922 1 98.81 350 ILE B N 1
ATOM 7503 C CA . ILE B 1 350 ? 8.664 5.324 17.234 1 98.81 350 ILE B CA 1
ATOM 7504 C C . ILE B 1 350 ? 7.797 6.215 16.344 1 98.81 350 ILE B C 1
ATOM 7506 O O . ILE B 1 350 ? 7.18 5.738 15.383 1 98.81 350 ILE B O 1
ATOM 7510 N N . ALA B 1 351 ? 7.699 7.469 16.672 1 98.81 351 ALA B N 1
ATOM 7511 C CA . ALA B 1 351 ? 6.941 8.438 15.883 1 98.81 351 ALA B CA 1
ATOM 7512 C C . ALA B 1 351 ? 7.855 9.227 14.945 1 98.81 351 ALA B C 1
ATOM 7514 O O . ALA B 1 351 ? 8.836 9.828 15.391 1 98.81 351 ALA B O 1
ATOM 7515 N N . ILE B 1 352 ? 7.559 9.203 13.672 1 98.75 352 ILE B N 1
ATOM 7516 C CA . ILE B 1 352 ? 8.406 9.883 12.703 1 98.75 352 ILE B CA 1
ATOM 7517 C C . ILE B 1 352 ? 7.613 10.992 12.008 1 98.75 352 ILE B C 1
ATOM 7519 O O . ILE B 1 352 ? 6.551 10.734 11.438 1 98.75 352 ILE B O 1
ATOM 7523 N N . SER B 1 353 ? 8.12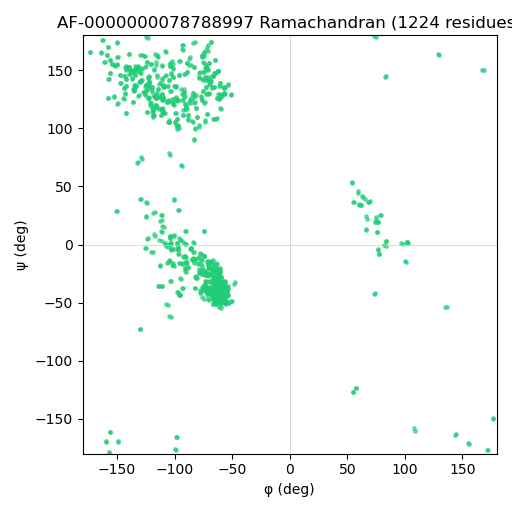5 12.18 12.008 1 97.44 353 SER B N 1
ATOM 7524 C CA . SER B 1 353 ? 7.531 13.344 11.352 1 97.44 353 SER B CA 1
ATOM 7525 C C . SER B 1 353 ? 8.578 14.406 11.062 1 97.44 353 SER B C 1
ATOM 7527 O O . SER B 1 353 ? 9.305 14.836 11.969 1 97.44 353 SER B O 1
ATOM 7529 N N . GLN B 1 354 ? 8.664 14.82 9.836 1 94.81 354 GLN B N 1
ATOM 7530 C CA . GLN B 1 354 ? 9.625 15.875 9.5 1 94.81 354 GLN B CA 1
ATOM 7531 C C . GLN B 1 354 ? 9.289 17.172 10.227 1 94.81 354 GLN B C 1
ATOM 7533 O O . GLN B 1 354 ? 10.164 17.781 10.844 1 94.81 354 GLN B O 1
ATOM 7538 N N . SER B 1 355 ? 8.062 17.609 10.258 1 90.94 355 SER B N 1
ATOM 7539 C CA . SER B 1 355 ? 7.648 18.891 10.828 1 90.94 355 SER B CA 1
ATOM 7540 C C . SER B 1 355 ? 7.496 18.797 12.344 1 90.94 355 SER B C 1
ATOM 7542 O O . SER B 1 355 ? 7.566 19.812 13.039 1 90.94 355 SER B O 1
ATOM 7544 N N . GLY B 1 356 ? 7.199 17.609 12.758 1 94.12 356 GLY B N 1
ATOM 7545 C CA . GLY B 1 356 ? 6.902 17.422 14.172 1 94.12 356 GLY B CA 1
ATOM 7546 C C . GLY B 1 356 ? 5.523 17.922 14.562 1 94.12 356 GLY B C 1
ATOM 7547 O O . GLY B 1 356 ? 5.203 18.031 15.75 1 94.12 356 GLY B O 1
ATOM 7548 N N . GLU B 1 357 ? 4.699 18.25 13.539 1 92.56 357 GLU B N 1
ATOM 7549 C CA . GLU B 1 357 ? 3.377 18.828 13.789 1 92.56 357 GLU B CA 1
ATOM 7550 C C . GLU B 1 357 ? 2.283 17.984 13.125 1 92.56 357 GLU B C 1
ATOM 7552 O O . GLU B 1 357 ? 1.114 18.375 13.125 1 92.56 357 GLU B O 1
ATOM 7557 N N . THR B 1 358 ? 2.611 16.844 12.531 1 93.94 358 THR B N 1
ATOM 7558 C CA . THR B 1 358 ? 1.62 16.031 11.844 1 93.94 358 THR B CA 1
ATOM 7559 C C . THR B 1 358 ? 0.523 15.586 12.812 1 93.94 358 THR B C 1
ATOM 7561 O O . THR B 1 358 ? 0.784 14.836 13.758 1 93.94 358 THR B O 1
ATOM 7564 N N . ALA B 1 359 ? -0.682 16.016 12.539 1 93.56 359 ALA B N 1
ATOM 7565 C CA . ALA B 1 359 ? -1.801 15.844 13.469 1 93.56 359 ALA B CA 1
ATOM 7566 C C . ALA B 1 359 ? -2.047 14.367 13.773 1 93.56 359 ALA B C 1
ATOM 7568 O O . ALA B 1 359 ? -2.221 13.992 14.938 1 93.56 359 ALA B O 1
ATOM 7569 N N . ASP B 1 360 ? -2.086 13.516 12.766 1 95.56 360 ASP B N 1
ATOM 7570 C CA . ASP B 1 360 ? -2.365 12.094 12.953 1 95.56 360 ASP B CA 1
ATOM 7571 C C . ASP B 1 360 ? -1.267 11.422 13.773 1 95.56 360 ASP B C 1
ATOM 7573 O O . ASP B 1 360 ? -1.548 10.57 14.625 1 95.56 360 ASP B O 1
ATOM 7577 N N . THR B 1 361 ? -0.044 11.781 13.516 1 97.31 361 THR B N 1
ATOM 7578 C CA . THR B 1 361 ? 1.074 11.203 14.25 1 97.31 361 THR B CA 1
ATOM 7579 C C . THR B 1 361 ? 1.043 11.641 15.711 1 97.31 361 THR B C 1
ATOM 7581 O O . THR B 1 361 ? 1.284 10.836 16.609 1 97.31 361 THR B O 1
ATOM 7584 N N . LEU B 1 362 ? 0.776 12.914 15.898 1 96.44 362 LEU B N 1
ATOM 7585 C CA . LEU B 1 362 ? 0.683 13.422 17.266 1 96.44 362 LEU B CA 1
ATOM 7586 C C . LEU B 1 362 ? -0.419 12.703 18.031 1 96.44 362 LEU B C 1
ATOM 7588 O O . LEU B 1 362 ? -0.224 12.32 19.188 1 96.44 362 LEU B O 1
ATOM 7592 N N . ALA B 1 363 ? -1.563 12.547 17.422 1 95.81 363 ALA B N 1
ATOM 7593 C CA . ALA B 1 363 ? -2.672 11.836 18.047 1 95.81 363 ALA B CA 1
ATOM 7594 C C . ALA B 1 363 ? -2.287 10.391 18.359 1 95.81 363 ALA B C 1
ATOM 7596 O O . ALA B 1 363 ? -2.68 9.844 19.406 1 95.81 363 ALA B O 1
ATOM 7597 N N . ALA B 1 364 ? -1.581 9.734 17.453 1 97.69 364 ALA B N 1
ATOM 7598 C CA . ALA B 1 364 ? -1.104 8.375 17.672 1 97.69 364 ALA B CA 1
ATOM 7599 C C . ALA B 1 364 ? -0.163 8.312 18.875 1 97.69 364 ALA B C 1
ATOM 7601 O O . ALA B 1 364 ? -0.224 7.367 19.672 1 97.69 364 ALA B O 1
ATOM 7602 N N . VAL B 1 365 ? 0.713 9.289 18.984 1 97.69 365 VAL B N 1
ATOM 7603 C CA . VAL B 1 365 ? 1.652 9.375 20.094 1 97.69 365 VAL B CA 1
ATOM 7604 C C . VAL B 1 365 ? 0.886 9.484 21.406 1 97.69 365 VAL B C 1
ATOM 7606 O O . VAL B 1 365 ? 1.184 8.766 22.375 1 97.69 365 VAL B O 1
ATOM 7609 N N . GLU B 1 366 ? -0.081 10.391 21.438 1 96.38 366 GLU B N 1
ATOM 7610 C CA . GLU B 1 366 ? -0.868 10.586 22.656 1 96.38 366 GLU B CA 1
ATOM 7611 C C . GLU B 1 366 ? -1.61 9.312 23.047 1 96.38 366 GLU B C 1
ATOM 7613 O O . GLU B 1 366 ? -1.65 8.953 24.219 1 96.38 366 GLU B O 1
ATOM 7618 N N . LEU B 1 367 ? -2.15 8.648 22.078 1 97.19 367 LEU B N 1
ATOM 7619 C CA . LEU B 1 367 ? -2.848 7.395 22.312 1 97.19 367 LEU B CA 1
ATOM 7620 C C . LEU B 1 367 ? -1.896 6.344 22.875 1 97.19 367 LEU B C 1
ATOM 7622 O O . LEU B 1 367 ? -2.207 5.684 23.875 1 97.19 367 LEU B O 1
ATOM 7626 N N . ALA B 1 368 ? -0.78 6.172 22.266 1 98 368 ALA B N 1
ATOM 7627 C CA . ALA B 1 368 ? 0.197 5.172 22.688 1 98 368 ALA B CA 1
ATOM 7628 C C . ALA B 1 368 ? 0.694 5.457 24.109 1 98 368 ALA B C 1
ATOM 7630 O O . ALA B 1 368 ? 0.841 4.539 24.922 1 98 368 ALA B O 1
ATOM 7631 N N . LYS B 1 369 ? 0.944 6.703 24.344 1 96.69 369 LYS B N 1
ATOM 7632 C CA . LYS B 1 369 ? 1.398 7.125 25.672 1 96.69 369 LYS B CA 1
ATOM 7633 C C . LYS B 1 369 ? 0.344 6.824 26.734 1 96.69 369 LYS B C 1
ATOM 7635 O O . LYS B 1 369 ? 0.673 6.363 27.828 1 96.69 369 LYS B O 1
ATOM 7640 N N . SER B 1 370 ? -0.891 7.09 26.422 1 96.81 370 SER B N 1
ATOM 7641 C CA . SER B 1 370 ? -1.986 6.848 27.344 1 96.81 370 SER B CA 1
ATOM 7642 C C . SER B 1 370 ? -2.131 5.363 27.656 1 96.81 370 SER B C 1
ATOM 7644 O O . SER B 1 370 ? -2.68 4.996 28.703 1 96.81 370 SER B O 1
ATOM 7646 N N . ARG B 1 371 ? -1.602 4.5 26.812 1 96.94 371 ARG B N 1
ATOM 7647 C CA . ARG B 1 371 ? -1.685 3.057 27 1 96.94 371 ARG B CA 1
ATOM 7648 C C . ARG B 1 371 ? -0.415 2.516 27.656 1 96.94 371 ARG B C 1
ATOM 7650 O O . ARG B 1 371 ? -0.259 1.302 27.812 1 96.94 371 ARG B O 1
ATOM 7657 N N . GLY B 1 372 ? 0.546 3.393 27.922 1 96.94 372 GLY B N 1
ATOM 7658 C CA . GLY B 1 372 ? 1.707 3.02 28.719 1 96.94 372 GLY B CA 1
ATOM 7659 C C . GLY B 1 372 ? 2.941 2.75 27.875 1 96.94 372 GLY B C 1
ATOM 7660 O O . GLY B 1 372 ? 4.008 2.443 28.422 1 96.94 372 GLY B O 1
ATOM 7661 N N . ALA B 1 373 ? 2.883 2.91 26.594 1 97.88 373 ALA B N 1
ATOM 7662 C CA . ALA B 1 373 ? 4.031 2.646 25.734 1 97.88 373 ALA B CA 1
ATOM 7663 C C . ALA B 1 373 ? 5.109 3.711 25.922 1 97.88 373 ALA B C 1
ATOM 7665 O O . ALA B 1 373 ? 4.816 4.836 26.328 1 97.88 373 ALA B O 1
ATOM 7666 N N . PHE B 1 374 ? 6.363 3.309 25.703 1 98.25 374 PHE B N 1
ATOM 7667 C CA . PHE B 1 374 ? 7.469 4.258 25.641 1 98.25 374 PHE B CA 1
ATOM 7668 C C . PHE B 1 374 ? 7.586 4.871 24.25 1 98.25 374 PHE B C 1
ATOM 7670 O O . PHE B 1 374 ? 7.574 4.16 23.25 1 98.25 374 PHE B O 1
ATOM 7677 N N . ILE B 1 375 ? 7.672 6.195 24.188 1 98.44 375 ILE B N 1
ATOM 7678 C CA . ILE B 1 375 ? 7.598 6.863 22.891 1 98.44 375 ILE B CA 1
ATOM 7679 C C . ILE B 1 375 ? 8.961 7.445 22.531 1 98.44 375 ILE B C 1
ATOM 7681 O O . ILE B 1 375 ? 9.555 8.188 23.312 1 98.44 375 ILE B O 1
ATOM 7685 N N . TYR B 1 376 ? 9.461 7.113 21.359 1 98.56 376 TYR B N 1
ATOM 7686 C CA . TYR B 1 376 ? 10.68 7.617 20.734 1 98.56 376 TYR B CA 1
ATOM 7687 C C . TYR B 1 376 ? 10.359 8.461 19.516 1 98.56 376 TYR B C 1
ATOM 7689 O O . TYR B 1 376 ? 9.805 7.965 18.531 1 98.56 376 TYR B O 1
ATOM 7697 N N . GLY B 1 377 ? 10.711 9.758 19.547 1 98.31 377 GLY B N 1
ATOM 7698 C CA . GLY B 1 377 ? 10.398 10.648 18.438 1 98.31 377 GLY B CA 1
ATOM 7699 C C . GLY B 1 377 ? 11.57 10.867 17.5 1 98.31 377 GLY B C 1
ATOM 7700 O O . GLY B 1 377 ? 12.711 11.023 17.953 1 98.31 377 GLY B O 1
ATOM 7701 N N . ILE B 1 378 ? 11.344 10.828 16.188 1 98.5 378 ILE B N 1
ATOM 7702 C CA . ILE B 1 378 ? 12.297 11.211 15.156 1 98.5 378 ILE B CA 1
ATOM 7703 C C . ILE B 1 378 ? 11.734 12.383 14.344 1 98.5 378 ILE B C 1
ATOM 7705 O O . ILE B 1 378 ? 10.773 12.211 13.586 1 98.5 378 ILE B O 1
ATOM 7709 N N . CYS B 1 379 ? 12.305 13.555 14.5 1 96.75 379 CYS B N 1
ATOM 7710 C CA . CYS B 1 379 ? 11.797 14.766 13.859 1 96.75 379 CYS B CA 1
ATOM 7711 C C . CYS B 1 379 ? 12.93 15.633 13.344 1 96.75 379 CYS B C 1
ATOM 7713 O O . CYS B 1 379 ? 14.102 15.375 13.641 1 96.75 379 CYS B O 1
ATOM 7715 N N . ASN B 1 380 ? 12.594 16.531 12.5 1 93.56 380 ASN B N 1
ATOM 7716 C CA . ASN B 1 380 ? 13.547 17.516 12 1 93.56 380 ASN B CA 1
ATOM 7717 C C . ASN B 1 380 ? 13.461 18.828 12.781 1 93.56 380 ASN B C 1
ATOM 7719 O O . ASN B 1 380 ? 14.484 19.406 13.148 1 93.56 380 ASN B O 1
ATOM 7723 N N . ALA B 1 381 ? 12.25 19.297 13.062 1 84.69 381 ALA B N 1
ATOM 7724 C CA . ALA B 1 381 ? 12.008 20.609 13.656 1 84.69 381 ALA B CA 1
ATOM 7725 C C . ALA B 1 381 ? 12.18 20.562 15.172 1 84.69 381 ALA B C 1
ATOM 7727 O O . ALA B 1 381 ? 11.406 19.906 15.875 1 84.69 381 ALA B O 1
ATOM 7728 N N . ILE B 1 382 ? 13.055 21.375 15.625 1 82.12 382 ILE B N 1
ATOM 7729 C CA . ILE B 1 382 ? 13.367 21.406 17.047 1 82.12 382 ILE B CA 1
ATOM 7730 C C . ILE B 1 382 ? 12.242 22.109 17.812 1 82.12 382 ILE B C 1
ATOM 7732 O O . ILE B 1 382 ? 11.75 23.156 17.375 1 82.12 382 ILE B O 1
ATOM 7736 N N . GLY B 1 383 ? 11.812 21.562 18.812 1 80.62 383 GLY B N 1
ATOM 7737 C CA . GLY B 1 383 ? 10.836 22.188 19.688 1 80.62 383 GLY B CA 1
ATOM 7738 C C . GLY B 1 383 ? 9.406 22.016 19.219 1 80.62 383 GLY B C 1
ATOM 7739 O O . GLY B 1 383 ? 8.477 22.5 19.859 1 80.62 383 GLY B O 1
ATOM 7740 N N . SER B 1 384 ? 9.219 21.297 18.156 1 88.5 384 SER B N 1
ATOM 7741 C CA . SER B 1 384 ? 7.879 21.062 17.625 1 88.5 384 SER B CA 1
ATOM 7742 C C . SER B 1 384 ? 7.055 20.172 18.562 1 88.5 384 SER B C 1
ATOM 7744 O O . SER B 1 384 ? 7.547 19.734 19.594 1 88.5 384 SER B O 1
ATOM 7746 N N . SER B 1 385 ? 5.781 19.953 18.297 1 91.12 385 SER B N 1
ATOM 7747 C CA . SER B 1 385 ? 4.816 19.312 19.188 1 91.12 385 SER B CA 1
ATOM 7748 C C . SER B 1 385 ? 5.191 17.875 19.453 1 91.12 385 SER B C 1
ATOM 7750 O O . SER B 1 385 ? 5.109 17.406 20.594 1 91.12 385 SER B O 1
ATOM 7752 N N . ILE B 1 386 ? 5.629 17.109 18.5 1 94.31 386 ILE B N 1
ATOM 7753 C CA . ILE B 1 386 ? 5.855 15.672 18.656 1 94.31 386 ILE B CA 1
ATOM 7754 C C . ILE B 1 386 ? 7.07 15.438 19.547 1 94.31 386 ILE B C 1
ATOM 7756 O O . ILE B 1 386 ? 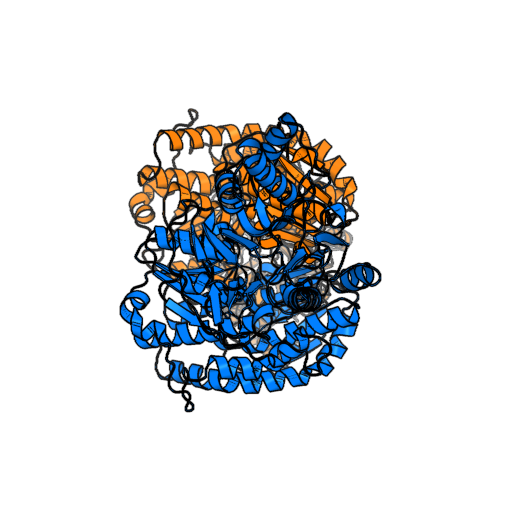7 14.672 20.516 1 94.31 386 ILE B O 1
ATOM 7760 N N . PRO B 1 387 ? 8.172 16.125 19.312 1 93.12 387 PRO B N 1
ATOM 7761 C CA . PRO B 1 387 ? 9.289 15.977 20.25 1 93.12 387 PRO B CA 1
ATOM 7762 C C . PRO B 1 387 ? 8.906 16.297 21.688 1 93.12 387 PRO B C 1
ATOM 7764 O O . PRO B 1 387 ? 9.383 15.648 22.625 1 93.12 387 PRO B O 1
ATOM 7767 N N . ARG B 1 388 ? 8.023 17.297 21.844 1 90.56 388 ARG B N 1
ATOM 7768 C CA . ARG B 1 388 ? 7.602 17.688 23.188 1 90.56 388 ARG B CA 1
ATOM 7769 C C . ARG B 1 388 ? 6.691 16.625 23.812 1 90.56 388 ARG B C 1
ATOM 7771 O O . ARG B 1 388 ? 6.613 16.5 25.031 1 90.56 388 ARG B O 1
ATOM 7778 N N . ALA B 1 389 ? 6.02 15.891 22.969 1 94.44 389 ALA B N 1
ATOM 7779 C CA . ALA B 1 389 ? 5.055 14.891 23.438 1 94.44 389 ALA B CA 1
ATOM 7780 C C . ALA B 1 389 ? 5.723 13.539 23.641 1 94.44 389 ALA B C 1
ATOM 7782 O O . ALA B 1 389 ? 5.137 12.633 24.234 1 94.44 389 ALA B O 1
ATOM 7783 N N . THR B 1 390 ? 6.969 13.289 23.203 1 96.81 390 THR B N 1
ATOM 7784 C CA . THR B 1 390 ? 7.633 11.992 23.281 1 96.81 390 THR B CA 1
ATOM 7785 C C . THR B 1 390 ? 8.508 11.898 24.516 1 96.81 390 THR B C 1
ATOM 7787 O O . THR B 1 390 ? 8.828 12.914 25.141 1 96.81 390 THR B O 1
ATOM 7790 N N . HIS B 1 391 ? 8.852 10.688 25.016 1 97.12 391 HIS B N 1
ATOM 7791 C CA . HIS B 1 391 ? 9.734 10.484 26.156 1 97.12 391 HIS B CA 1
ATOM 7792 C C . HIS B 1 391 ? 11.18 10.844 25.812 1 97.12 391 HIS B C 1
ATOM 7794 O O . HIS B 1 391 ? 11.914 11.359 26.656 1 97.12 391 HIS B O 1
ATOM 7800 N N . THR B 1 392 ? 11.602 10.5 24.641 1 96.69 392 THR B N 1
ATOM 7801 C CA . THR B 1 392 ? 12.922 10.797 24.094 1 96.69 392 THR B CA 1
ATOM 7802 C C . THR B 1 392 ? 12.891 10.773 22.562 1 96.69 392 THR B C 1
ATOM 7804 O O . THR B 1 392 ? 11.828 10.602 21.969 1 96.69 392 THR B O 1
ATOM 7807 N N . GLY B 1 393 ? 14.078 11.008 21.953 1 96.75 393 GLY B N 1
ATOM 7808 C CA . GLY B 1 393 ? 14.094 10.977 20.5 1 96.75 393 GLY B CA 1
ATOM 7809 C C . GLY B 1 393 ? 15.406 11.453 19.906 1 96.75 393 GLY B C 1
ATOM 7810 O O . GLY B 1 393 ? 16.391 11.609 20.625 1 96.75 393 GLY B O 1
ATOM 7811 N N . SER B 1 394 ? 15.383 11.484 18.641 1 97.12 394 SER B N 1
ATOM 7812 C CA . SER B 1 394 ? 16.531 11.961 17.875 1 97.12 394 SER B CA 1
ATOM 7813 C C . SER B 1 394 ? 16.078 12.898 16.75 1 97.12 394 SER B C 1
ATOM 7815 O O . SER B 1 394 ? 15.062 12.664 16.109 1 97.12 394 SER B O 1
ATOM 7817 N N . TYR B 1 395 ? 16.828 13.984 16.609 1 95.75 395 TYR B N 1
ATOM 7818 C CA . TYR B 1 395 ? 16.594 14.906 15.492 1 95.75 395 TYR B CA 1
ATOM 7819 C C . TYR B 1 395 ? 17.422 14.492 14.273 1 95.75 395 TYR B C 1
ATOM 7821 O O . TYR B 1 395 ? 18.531 13.961 14.414 1 95.75 395 TYR B O 1
ATOM 7829 N N . ILE B 1 396 ? 16.906 14.758 13.086 1 96.56 396 ILE B N 1
ATOM 7830 C CA . ILE B 1 396 ? 17.609 14.32 11.891 1 96.56 396 ILE B CA 1
ATOM 7831 C C . ILE B 1 396 ? 18.562 15.422 11.414 1 96.56 396 ILE B C 1
ATOM 7833 O O . ILE B 1 396 ? 19.469 15.172 10.617 1 96.56 396 ILE B O 1
ATOM 7837 N N . HIS B 1 397 ? 18.406 16.688 11.773 1 92.94 397 HIS B N 1
ATOM 7838 C CA . HIS B 1 397 ? 19.328 17.812 11.57 1 92.94 397 HIS B CA 1
ATOM 7839 C C . HIS B 1 397 ? 19.609 18.016 10.086 1 92.94 397 HIS B C 1
ATOM 7841 O O . HIS B 1 397 ? 20.766 18.172 9.68 1 92.94 397 HIS B O 1
ATOM 7847 N N . VAL B 1 398 ? 18.531 18 9.25 1 94.06 398 VAL B N 1
ATOM 7848 C CA . VAL B 1 398 ? 18.766 18.172 7.828 1 94.06 398 VAL B CA 1
ATOM 7849 C C . VAL B 1 398 ? 18.453 19.609 7.426 1 94.06 398 VAL B C 1
ATOM 7851 O O . VAL B 1 398 ? 18.453 19.953 6.238 1 94.06 398 VAL B O 1
ATOM 7854 N N . GLY B 1 399 ? 18.188 20.469 8.359 1 89.81 399 GLY B N 1
ATOM 7855 C CA . GLY B 1 399 ? 17.828 21.859 8.047 1 89.81 399 GLY B CA 1
ATOM 7856 C C . GLY B 1 399 ? 16.438 22 7.492 1 89.81 399 GLY B C 1
ATOM 7857 O O . GLY B 1 399 ? 15.711 21.016 7.332 1 89.81 399 GLY B O 1
ATOM 7858 N N . PRO B 1 400 ? 16.094 23.281 7.215 1 89.75 400 PRO B N 1
ATOM 7859 C CA . PRO B 1 400 ? 14.734 23.516 6.699 1 89.75 400 PRO B CA 1
ATOM 7860 C C . PRO B 1 400 ? 14.516 22.906 5.32 1 89.75 400 PRO B C 1
ATOM 7862 O O . PRO B 1 400 ? 15.414 22.938 4.473 1 89.75 400 PRO B O 1
ATOM 7865 N N . GLU B 1 401 ? 13.469 22.297 5.152 1 91.62 401 GLU B N 1
ATOM 7866 C CA . GLU B 1 401 ? 12.992 21.781 3.873 1 91.62 401 GLU B CA 1
ATOM 7867 C C . GLU B 1 401 ? 11.75 22.531 3.4 1 91.62 401 GLU B C 1
ATOM 7869 O O . GLU B 1 401 ? 10.68 22.406 3.994 1 91.62 401 GLU B O 1
ATOM 7874 N N . ILE B 1 402 ? 11.906 23.297 2.34 1 90.25 402 ILE B N 1
ATOM 7875 C CA . ILE B 1 402 ? 10.898 24.25 1.907 1 90.25 402 ILE B CA 1
ATOM 7876 C C . ILE B 1 402 ? 10.016 23.625 0.831 1 90.25 402 ILE B C 1
ATOM 7878 O O . ILE B 1 402 ? 8.797 23.828 0.817 1 90.25 402 ILE B O 1
ATOM 7882 N N . GLY B 1 403 ? 10.703 22.906 -0.121 1 92.69 403 GLY B N 1
ATOM 7883 C CA . GLY B 1 403 ? 9.898 22.203 -1.101 1 92.69 403 GLY B CA 1
ATOM 7884 C C . GLY B 1 403 ? 8.852 21.297 -0.473 1 92.69 403 GLY B C 1
ATOM 7885 O O . GLY B 1 403 ? 9.117 20.625 0.527 1 92.69 403 GLY B O 1
ATOM 7886 N N . VAL B 1 404 ? 7.668 21.328 -1.037 1 92.88 404 VAL B N 1
ATOM 7887 C CA . VAL B 1 404 ? 6.543 20.625 -0.436 1 92.88 404 VAL B CA 1
ATOM 7888 C C . VAL B 1 404 ? 6.832 19.125 -0.398 1 92.88 404 VAL B C 1
ATOM 7890 O O . VAL B 1 404 ? 6.625 18.469 0.628 1 92.88 404 VAL B O 1
ATOM 7893 N N . ALA B 1 405 ? 7.309 18.562 -1.527 1 94.56 405 ALA B N 1
ATOM 7894 C CA . ALA B 1 405 ? 7.652 17.141 -1.555 1 94.56 405 ALA B CA 1
ATOM 7895 C C . ALA B 1 405 ? 8.93 16.859 -0.768 1 94.56 405 ALA B C 1
ATOM 7897 O O . ALA B 1 405 ? 9.945 17.547 -0.968 1 94.56 405 ALA B O 1
ATOM 7898 N N . SER B 1 406 ? 8.891 15.945 0.077 1 95.88 406 SER B N 1
ATOM 7899 C CA . SER B 1 406 ? 10.016 15.648 0.953 1 95.88 406 SER B CA 1
ATOM 7900 C C . SER B 1 406 ? 11.148 14.977 0.185 1 95.88 406 SER B C 1
ATOM 7902 O O . SER B 1 406 ? 10.906 14.125 -0.673 1 95.88 406 SER B O 1
ATOM 7904 N N . THR B 1 407 ? 12.406 15.391 0.4 1 97.5 407 THR B N 1
ATOM 7905 C CA . THR B 1 407 ? 13.586 14.797 -0.21 1 97.5 407 THR B CA 1
ATOM 7906 C C . THR B 1 407 ? 14.641 14.484 0.847 1 97.5 407 THR B C 1
ATOM 7908 O O . THR B 1 407 ? 14.688 13.375 1.377 1 97.5 407 THR B O 1
ATOM 7911 N N . LYS B 1 408 ? 15.305 15.531 1.39 1 97.5 408 LYS B N 1
ATOM 7912 C CA . LYS B 1 408 ? 16.422 15.344 2.311 1 97.5 408 LYS B CA 1
ATOM 7913 C C . LYS B 1 408 ? 15.93 14.883 3.682 1 97.5 408 LYS B C 1
ATOM 7915 O O . LYS B 1 408 ? 16.656 14.203 4.41 1 97.5 408 LYS B O 1
ATOM 7920 N N . ALA B 1 409 ? 14.695 15.219 4.035 1 97.62 409 ALA B N 1
ATOM 7921 C CA . ALA B 1 409 ? 14.156 14.711 5.293 1 97.62 409 ALA B CA 1
ATOM 7922 C C . ALA B 1 409 ? 14.062 13.188 5.277 1 97.62 409 ALA B C 1
ATOM 7924 O O . ALA B 1 409 ? 14.273 12.531 6.301 1 97.62 409 ALA B O 1
ATOM 7925 N N . PHE B 1 410 ? 13.727 12.641 4.129 1 98.56 410 PHE B N 1
ATOM 7926 C CA . PHE B 1 410 ? 13.617 11.195 3.992 1 98.56 410 PHE B CA 1
ATOM 7927 C C . PHE B 1 410 ? 14.953 10.523 4.281 1 98.56 410 PHE B C 1
ATOM 7929 O O . PHE B 1 410 ? 15.031 9.617 5.117 1 98.56 410 PHE B O 1
ATOM 7936 N N . THR B 1 411 ? 15.984 10.922 3.617 1 98.75 411 THR B N 1
ATOM 7937 C CA . THR B 1 411 ? 17.297 10.305 3.803 1 98.75 411 THR B CA 1
ATOM 7938 C C . THR B 1 411 ? 17.812 10.562 5.211 1 98.75 411 THR B C 1
ATOM 7940 O O . THR B 1 411 ? 18.516 9.719 5.785 1 98.75 411 THR B O 1
ATOM 7943 N N . GLY B 1 412 ? 17.516 11.727 5.758 1 98.69 412 GLY B N 1
ATOM 7944 C CA . GLY B 1 412 ? 17.859 11.977 7.152 1 98.69 412 GLY B CA 1
ATOM 7945 C C . GLY B 1 412 ? 17.203 11 8.109 1 98.69 412 GLY B C 1
ATOM 7946 O O . GLY B 1 412 ? 17.859 10.477 9.016 1 98.69 412 GLY B O 1
ATOM 7947 N N . GLN B 1 413 ? 15.898 10.797 7.926 1 98.81 413 GLN B N 1
ATOM 7948 C CA . GLN B 1 413 ? 15.156 9.867 8.766 1 98.81 413 GLN B CA 1
ATOM 7949 C C . GLN B 1 413 ? 15.734 8.453 8.664 1 98.81 413 GLN B C 1
ATOM 7951 O O . GLN B 1 413 ? 15.898 7.773 9.68 1 98.81 413 GLN B O 1
ATOM 7956 N N . VAL B 1 414 ? 16.031 7.988 7.434 1 98.88 414 VAL B N 1
ATOM 7957 C CA . VAL B 1 414 ? 16.609 6.664 7.223 1 98.88 414 VAL B CA 1
ATOM 7958 C C . VAL B 1 414 ? 17.969 6.574 7.91 1 98.88 414 VAL B C 1
ATOM 7960 O O . VAL B 1 414 ? 18.312 5.539 8.492 1 98.88 414 VAL B O 1
ATOM 7963 N N . THR B 1 415 ? 18.719 7.648 7.883 1 98.81 415 THR B N 1
ATOM 7964 C CA . THR B 1 415 ? 20.031 7.684 8.531 1 98.81 415 THR B CA 1
ATOM 7965 C C . THR B 1 415 ? 19.891 7.535 10.039 1 98.81 415 THR B C 1
ATOM 7967 O O . THR B 1 415 ? 20.609 6.746 10.664 1 98.81 415 THR B O 1
ATOM 7970 N N . VAL B 1 416 ? 18.984 8.242 10.625 1 98.69 416 VAL B N 1
ATOM 7971 C CA . VAL B 1 416 ? 18.781 8.164 12.062 1 98.69 416 VAL B CA 1
ATOM 7972 C C . VAL B 1 416 ? 18.297 6.758 12.438 1 98.69 416 VAL B C 1
ATOM 7974 O O . VAL B 1 416 ? 18.734 6.191 13.438 1 98.69 416 VAL B O 1
ATOM 7977 N N . LEU B 1 417 ? 17.391 6.227 11.664 1 98.88 417 LEU B N 1
ATOM 7978 C CA . LEU B 1 417 ? 16.906 4.871 11.906 1 98.88 417 LEU B CA 1
ATOM 7979 C C . LEU B 1 417 ? 18.047 3.861 11.812 1 98.88 417 LEU B C 1
ATOM 7981 O O . LEU B 1 417 ? 18.078 2.883 12.57 1 98.88 417 LEU B O 1
ATOM 7985 N N . THR B 1 418 ? 18.969 4.074 10.859 1 98.75 418 THR B N 1
ATOM 7986 C CA . THR B 1 418 ? 20.141 3.213 10.727 1 98.75 418 THR B CA 1
ATOM 7987 C C . THR B 1 418 ? 21 3.285 11.984 1 98.75 418 THR B C 1
ATOM 7989 O O . THR B 1 418 ? 21.391 2.256 12.539 1 98.75 418 THR B O 1
ATOM 7992 N N . MET B 1 419 ? 21.281 4.488 12.461 1 98.56 419 MET B N 1
ATOM 7993 C CA . MET B 1 419 ? 22.078 4.668 13.664 1 98.56 419 MET B CA 1
ATOM 7994 C C . MET B 1 419 ? 21.391 4.066 14.883 1 98.56 419 MET B C 1
ATOM 7996 O O . MET B 1 419 ? 22.047 3.465 15.742 1 98.56 419 MET B O 1
ATOM 8000 N N . LEU B 1 420 ? 20.094 4.27 14.938 1 98.56 420 LEU B N 1
ATOM 8001 C CA . LEU B 1 420 ? 19.328 3.697 16.031 1 98.56 420 LEU B CA 1
ATOM 8002 C C . LEU B 1 420 ? 19.453 2.178 16.062 1 98.56 420 LEU B C 1
ATOM 8004 O O . LEU B 1 420 ? 19.734 1.587 17.109 1 98.56 420 LEU B O 1
ATOM 8008 N N . ALA B 1 421 ? 19.25 1.531 14.914 1 98.44 421 ALA B N 1
ATOM 8009 C CA . ALA B 1 421 ? 19.344 0.078 14.805 1 98.44 421 ALA B CA 1
ATOM 8010 C C . ALA B 1 421 ? 20.734 -0.418 15.188 1 98.44 421 ALA B C 1
ATOM 8012 O O . ALA B 1 421 ? 20.875 -1.408 15.914 1 98.44 421 ALA B O 1
ATOM 8013 N N . LEU B 1 422 ? 21.766 0.279 14.703 1 98.06 422 LEU B N 1
ATOM 8014 C CA . LEU B 1 422 ? 23.141 -0.117 14.984 1 98.06 422 LEU B CA 1
ATOM 8015 C C . LEU B 1 422 ? 23.453 0.008 16.469 1 98.06 422 LEU B C 1
ATOM 8017 O O . LEU B 1 422 ? 24.047 -0.89 17.062 1 98.06 422 LEU B O 1
ATOM 8021 N N . THR B 1 423 ? 23.031 1.114 17.078 1 97.56 423 THR B N 1
ATOM 8022 C CA . THR B 1 423 ? 23.297 1.342 18.5 1 97.56 423 THR B CA 1
ATOM 8023 C C . THR B 1 423 ? 22.594 0.291 19.359 1 97.56 423 THR B C 1
ATOM 8025 O O . THR B 1 423 ? 23.203 -0.282 20.266 1 97.56 423 THR B O 1
ATOM 8028 N N . LEU B 1 424 ? 21.375 0.03 19.047 1 97.5 424 LEU B N 1
ATOM 8029 C CA . LEU B 1 424 ? 20.625 -0.968 19.781 1 97.5 424 LEU B CA 1
ATOM 8030 C C . LEU B 1 424 ? 21.219 -2.357 19.594 1 97.5 424 LEU B C 1
ATOM 8032 O O . LEU B 1 424 ? 21.312 -3.129 20.547 1 97.5 424 LEU B O 1
ATOM 8036 N N . ALA B 1 425 ? 21.562 -2.68 18.344 1 97.38 425 ALA B N 1
ATOM 8037 C CA . ALA B 1 425 ? 22.109 -3.996 18.031 1 97.38 425 ALA B CA 1
ATOM 8038 C C . ALA B 1 425 ? 23.406 -4.25 18.797 1 97.38 425 ALA B C 1
ATOM 8040 O O . ALA B 1 425 ? 23.641 -5.355 19.297 1 97.38 425 ALA B O 1
ATOM 8041 N N . ARG B 1 426 ? 24.219 -3.266 18.859 1 95.56 426 ARG B N 1
ATOM 8042 C CA . ARG B 1 426 ? 25.484 -3.389 19.594 1 95.56 426 ARG B CA 1
ATOM 8043 C C . ARG B 1 426 ? 25.25 -3.57 21.078 1 95.56 426 ARG B C 1
ATOM 8045 O O . ARG B 1 426 ? 25.859 -4.43 21.719 1 95.56 426 ARG B O 1
ATOM 8052 N N . GLU B 1 427 ? 24.406 -2.783 21.625 1 95.19 427 GLU B N 1
ATOM 8053 C CA . GLU B 1 427 ? 24.078 -2.883 23.047 1 95.19 427 GLU B CA 1
ATOM 8054 C C . GLU B 1 427 ? 23.438 -4.23 23.375 1 95.19 427 GLU B C 1
ATOM 8056 O O . GLU B 1 427 ? 23.672 -4.785 24.453 1 95.19 427 GLU B O 1
ATOM 8061 N N . LYS B 1 428 ? 22.688 -4.68 22.469 1 95 428 LYS B N 1
ATOM 8062 C CA . LYS B 1 428 ? 21.984 -5.949 22.656 1 95 428 LYS B CA 1
ATOM 8063 C C . LYS B 1 428 ? 22.891 -7.129 22.312 1 95 428 LYS B C 1
ATOM 8065 O O . LYS B 1 428 ? 22.562 -8.281 22.594 1 95 428 LYS B O 1
ATOM 8070 N N . GLN B 1 429 ? 24.016 -6.902 21.609 1 96.38 429 GLN B N 1
ATOM 8071 C CA . GLN B 1 429 ? 24.984 -7.898 21.172 1 96.38 429 GLN B CA 1
ATOM 8072 C C . GLN B 1 429 ? 24.359 -8.891 20.203 1 96.38 429 GLN B C 1
ATOM 8074 O O . GLN B 1 429 ? 24.562 -10.102 20.328 1 96.38 429 GLN B O 1
ATOM 8079 N N . THR B 1 430 ? 23.547 -8.367 19.297 1 96.56 430 THR B N 1
ATOM 8080 C CA . THR B 1 430 ? 22.891 -9.203 18.281 1 96.56 430 THR B CA 1
ATOM 8081 C C . THR B 1 430 ? 23.594 -9.055 16.938 1 96.56 430 THR B C 1
ATOM 8083 O O . THR B 1 430 ? 23.219 -9.711 15.961 1 96.56 430 THR B O 1
ATOM 8086 N N . ILE B 1 431 ? 24.547 -8.195 16.844 1 96.19 431 ILE B N 1
ATOM 8087 C CA . ILE B 1 431 ? 25.344 -8.008 15.625 1 96.19 431 ILE B CA 1
ATOM 8088 C C . ILE B 1 431 ? 26.828 -8.219 15.945 1 96.19 431 ILE B C 1
ATOM 8090 O O . ILE B 1 431 ? 27.297 -7.812 17 1 96.19 431 ILE B O 1
ATOM 8094 N N . ASP B 1 432 ? 27.469 -8.953 15.102 1 95.94 432 ASP B N 1
ATOM 8095 C CA . ASP B 1 432 ? 28.891 -9.156 15.359 1 95.94 432 ASP B CA 1
ATOM 8096 C C . ASP B 1 432 ? 29.688 -7.891 15.055 1 95.94 432 ASP B C 1
ATOM 8098 O O . ASP B 1 432 ? 29.266 -7.066 14.242 1 95.94 432 ASP B O 1
ATOM 8102 N N . GLU B 1 433 ? 30.828 -7.773 15.719 1 95.62 433 GLU B N 1
ATOM 8103 C CA . GLU B 1 433 ? 31.641 -6.562 15.664 1 95.62 433 GLU B CA 1
ATOM 8104 C C . GLU B 1 433 ? 32.125 -6.273 14.242 1 95.62 433 GLU B C 1
ATOM 8106 O O . GLU B 1 433 ? 32.156 -5.117 13.82 1 95.62 433 GLU B O 1
ATOM 8111 N N . ALA B 1 434 ? 32.469 -7.25 13.539 1 96.44 434 ALA B N 1
ATOM 8112 C CA . ALA B 1 434 ? 32.938 -7.066 12.172 1 96.44 434 ALA B CA 1
ATOM 8113 C C . ALA B 1 434 ? 31.828 -6.484 11.281 1 96.44 434 ALA B C 1
ATOM 8115 O O . ALA B 1 434 ? 32.094 -5.582 10.484 1 96.44 434 ALA B O 1
ATOM 8116 N N . HIS B 1 435 ? 30.703 -7.105 11.406 1 96.62 435 HIS B N 1
ATOM 8117 C CA . HIS B 1 435 ? 29.547 -6.617 10.641 1 96.62 435 HIS B CA 1
ATOM 8118 C C . HIS B 1 435 ? 29.188 -5.199 11.047 1 96.62 435 HIS B C 1
ATOM 8120 O O . HIS B 1 435 ? 28.922 -4.348 10.188 1 96.62 435 HIS B O 1
ATOM 8126 N N . PHE B 1 436 ? 29.172 -4.953 12.375 1 97.56 436 PHE B N 1
ATOM 8127 C CA . PHE B 1 436 ? 28.906 -3.623 12.906 1 97.56 436 PHE B CA 1
ATOM 8128 C C . PHE B 1 436 ? 29.875 -2.598 12.32 1 97.56 436 PHE B C 1
ATOM 8130 O O . PHE B 1 436 ? 29.438 -1.572 11.781 1 97.56 436 PHE B O 1
ATOM 8137 N N . LEU B 1 437 ? 31.109 -2.873 12.32 1 97.31 437 LEU B N 1
ATOM 8138 C CA . LEU B 1 437 ? 32.125 -1.95 11.852 1 97.31 437 LEU B CA 1
ATOM 8139 C C . LEU B 1 437 ? 32.031 -1.734 10.344 1 97.31 437 LEU B C 1
ATOM 8141 O O . LEU B 1 437 ? 32.219 -0.62 9.859 1 97.31 437 LEU B O 1
ATOM 8145 N N . SER B 1 438 ? 31.672 -2.746 9.641 1 97.31 438 SER B N 1
ATOM 8146 C CA . SER B 1 438 ? 31.516 -2.637 8.195 1 97.31 438 SER B CA 1
ATOM 8147 C C . SER B 1 438 ? 30.391 -1.678 7.824 1 97.31 438 SER B C 1
ATOM 8149 O O . SER B 1 438 ? 30.531 -0.868 6.906 1 97.31 438 SER B O 1
ATOM 8151 N N . VAL B 1 439 ? 29.281 -1.768 8.547 1 98.12 439 VAL B N 1
ATOM 8152 C CA . VAL B 1 439 ? 28.125 -0.923 8.25 1 98.12 439 VAL B CA 1
ATOM 8153 C C . VAL B 1 439 ? 28.422 0.521 8.641 1 98.12 439 VAL B C 1
ATOM 8155 O O . VAL B 1 439 ? 28.094 1.453 7.902 1 98.12 439 VAL B O 1
ATOM 8158 N N . VAL B 1 440 ? 29.078 0.705 9.812 1 98 440 VAL B N 1
ATOM 8159 C CA . VAL B 1 440 ? 29.391 2.049 10.289 1 98 440 VAL B CA 1
ATOM 8160 C C . VAL B 1 440 ? 30.359 2.723 9.328 1 98 440 VAL B C 1
ATOM 8162 O O . VAL B 1 440 ? 30.203 3.896 8.992 1 98 440 VAL B O 1
ATOM 8165 N N . ARG B 1 441 ? 31.328 2.004 8.867 1 96.81 441 ARG B N 1
ATOM 8166 C CA . ARG B 1 441 ? 32.281 2.537 7.91 1 96.81 441 ARG B CA 1
ATOM 8167 C C . ARG B 1 441 ? 31.609 2.906 6.598 1 96.81 441 ARG B C 1
ATOM 8169 O O . ARG B 1 441 ? 31.859 3.979 6.043 1 96.81 441 ARG B O 1
ATOM 8176 N N . GLU B 1 442 ? 30.797 1.985 6.141 1 97.31 442 GLU B N 1
ATOM 8177 C CA . GLU B 1 442 ? 30.094 2.246 4.887 1 97.31 442 GLU B CA 1
ATOM 8178 C C . GLU B 1 442 ? 29.172 3.451 5.012 1 97.31 442 GLU B C 1
ATOM 8180 O O . GLU B 1 442 ? 29.031 4.227 4.066 1 97.31 442 GLU B O 1
ATOM 8185 N N . LEU B 1 443 ? 28.516 3.576 6.184 1 97.88 443 LEU B N 1
ATOM 8186 C CA . LEU B 1 443 ? 27.641 4.715 6.441 1 97.88 443 LEU B CA 1
ATOM 8187 C C . LEU B 1 443 ? 28.406 6.027 6.305 1 97.88 443 LEU B C 1
ATOM 8189 O O . LEU B 1 443 ? 27.875 7.004 5.77 1 97.88 443 LEU B O 1
ATOM 8193 N N . ASN B 1 444 ? 29.625 6.047 6.676 1 95.69 444 ASN B N 1
ATOM 8194 C CA . ASN B 1 444 ? 30.484 7.227 6.59 1 95.69 444 ASN B CA 1
ATOM 8195 C C . ASN B 1 444 ? 30.812 7.582 5.141 1 95.69 444 ASN B C 1
ATOM 8197 O O . ASN B 1 444 ? 31.141 8.727 4.836 1 95.69 444 ASN B O 1
ATOM 8201 N N . PHE B 1 445 ? 30.656 6.66 4.262 1 96.38 445 PHE B N 1
ATOM 8202 C CA . PHE B 1 445 ? 31 6.883 2.863 1 96.38 445 PHE B CA 1
ATOM 8203 C C . PHE B 1 445 ? 29.766 7.27 2.059 1 96.38 445 PHE B C 1
ATOM 8205 O O . PHE B 1 445 ? 29.875 7.652 0.891 1 96.38 445 PHE B O 1
ATOM 8212 N N . ILE B 1 446 ? 28.625 7.195 2.629 1 98.06 446 ILE B N 1
ATOM 8213 C CA . ILE B 1 446 ? 27.375 7.402 1.916 1 98.06 446 ILE B CA 1
ATOM 8214 C C . ILE B 1 446 ? 27.328 8.82 1.341 1 98.06 446 ILE B C 1
ATOM 8216 O O . ILE B 1 446 ? 26.906 9.016 0.197 1 98.06 446 ILE B O 1
ATOM 8220 N N . PRO B 1 447 ? 27.734 9.914 2.131 1 98.06 447 PRO B N 1
ATOM 8221 C CA . PRO B 1 447 ? 27.703 11.266 1.558 1 98.06 447 PRO B CA 1
ATOM 8222 C C . PRO B 1 447 ? 28.5 11.375 0.262 1 98.06 447 PRO B C 1
ATOM 8224 O O . PRO B 1 447 ? 28.047 11.984 -0.703 1 98.06 447 PRO B O 1
ATOM 8227 N N . GLU B 1 448 ? 29.656 10.75 0.229 1 98.06 448 GLU B N 1
ATOM 8228 C CA . GLU B 1 448 ? 30.484 10.781 -0.975 1 98.06 448 GLU B CA 1
ATOM 8229 C C . GLU B 1 448 ? 29.797 10.047 -2.127 1 98.06 448 GLU B C 1
ATOM 8231 O O . GLU B 1 448 ? 29.875 10.477 -3.279 1 98.06 448 GLU B O 1
ATOM 8236 N N . LYS B 1 449 ? 29.219 8.953 -1.847 1 98.5 449 LYS B N 1
ATOM 8237 C CA . LYS B 1 449 ? 28.5 8.195 -2.865 1 98.5 449 LYS B CA 1
ATOM 8238 C C . LYS B 1 449 ? 27.297 8.992 -3.396 1 98.5 449 LYS B C 1
ATOM 8240 O O . LYS B 1 449 ? 27 8.945 -4.594 1 98.5 449 LYS B O 1
ATOM 8245 N N . MET B 1 450 ? 26.594 9.703 -2.51 1 98.62 450 MET B N 1
ATOM 8246 C CA . MET B 1 450 ? 25.5 10.57 -2.934 1 98.62 450 MET B CA 1
ATOM 8247 C C . MET B 1 450 ? 26 11.648 -3.893 1 98.62 450 MET B C 1
ATOM 8249 O O . MET B 1 450 ? 25.328 11.969 -4.871 1 98.62 450 MET B O 1
ATOM 8253 N N . LYS B 1 451 ? 27.188 12.203 -3.568 1 98.62 451 LYS B N 1
ATOM 8254 C CA . LYS B 1 451 ? 27.766 13.211 -4.457 1 98.62 451 LYS B CA 1
ATOM 8255 C C . LYS B 1 451 ? 28 12.648 -5.852 1 98.62 451 LYS B C 1
ATOM 8257 O O . LYS B 1 451 ? 27.766 13.328 -6.852 1 98.62 451 LYS B O 1
ATOM 8262 N N . LYS B 1 452 ? 28.438 11.43 -5.867 1 98.5 452 LYS B N 1
ATOM 8263 C CA . LYS B 1 452 ? 28.656 10.766 -7.152 1 98.5 452 LYS B CA 1
ATOM 8264 C C . LYS B 1 452 ? 27.344 10.602 -7.906 1 98.5 452 LYS B C 1
ATOM 8266 O O . LYS B 1 452 ? 27.297 10.789 -9.125 1 98.5 452 LYS B O 1
ATOM 8271 N N . VAL B 1 453 ? 26.297 10.234 -7.246 1 98.69 453 VAL B N 1
ATOM 8272 C CA . VAL B 1 453 ? 25 10.055 -7.863 1 98.69 453 VAL B CA 1
ATOM 8273 C C . VAL B 1 453 ? 24.484 11.383 -8.414 1 98.69 453 VAL B C 1
ATOM 8275 O O . VAL B 1 453 ? 23.891 11.438 -9.492 1 98.69 453 VAL B O 1
ATOM 8278 N N . LEU B 1 454 ? 24.734 12.516 -7.645 1 98.75 454 LEU B N 1
ATOM 8279 C CA . LEU B 1 454 ? 24.25 13.844 -8.023 1 98.75 454 LEU B CA 1
ATOM 8280 C C . LEU B 1 454 ? 24.891 14.297 -9.336 1 98.75 454 LEU B C 1
ATOM 8282 O O . LEU B 1 454 ? 24.328 15.133 -10.047 1 98.75 454 LEU B O 1
ATOM 8286 N N . LYS B 1 455 ? 26.031 13.695 -9.672 1 98.44 455 LYS B N 1
ATOM 8287 C CA . LYS B 1 455 ? 26.688 14.016 -10.938 1 98.44 455 LYS B CA 1
ATOM 8288 C C . LYS B 1 455 ? 25.891 13.484 -12.125 1 98.44 455 LYS B C 1
ATOM 8290 O O . LYS B 1 455 ? 26.094 13.914 -13.258 1 98.44 455 LYS B O 1
ATOM 8295 N N . LEU B 1 456 ? 24.938 12.609 -11.875 1 98.44 456 LEU B N 1
ATOM 8296 C CA . LEU B 1 456 ? 24.109 12.031 -12.93 1 98.44 456 LEU B CA 1
ATOM 8297 C C . LEU B 1 456 ? 22.953 12.961 -13.281 1 98.44 456 LEU B C 1
ATOM 8299 O O . LEU B 1 456 ? 22.141 12.641 -14.148 1 98.44 456 LEU B O 1
ATOM 8303 N N . ASN B 1 457 ? 22.875 14.109 -12.648 1 98.56 457 ASN B N 1
ATOM 8304 C CA . ASN B 1 457 ? 21.75 15.031 -12.789 1 98.56 457 ASN B CA 1
ATOM 8305 C C . ASN B 1 457 ? 21.438 15.312 -14.258 1 98.56 457 ASN B C 1
ATOM 8307 O O . ASN B 1 457 ? 20.281 15.211 -14.68 1 98.56 457 ASN B O 1
ATOM 8311 N N . ASP B 1 458 ? 22.453 15.633 -15.055 1 98.19 458 ASP B N 1
ATOM 8312 C CA . ASP B 1 458 ? 22.219 16 -16.453 1 98.19 458 ASP B CA 1
ATOM 8313 C C . ASP B 1 458 ? 21.75 14.805 -17.266 1 98.19 458 ASP B C 1
ATOM 8315 O O . ASP B 1 458 ? 20.891 14.93 -18.125 1 98.19 458 ASP B O 1
ATOM 8319 N N . GLU B 1 459 ? 22.344 13.688 -16.969 1 98.19 459 GLU B N 1
ATOM 8320 C CA . GLU B 1 459 ? 21.938 12.469 -17.656 1 98.19 459 GLU B CA 1
ATOM 8321 C C . GLU B 1 459 ? 20.484 12.117 -17.344 1 98.19 459 GLU B C 1
ATOM 8323 O O . GLU B 1 459 ? 19.734 11.727 -18.234 1 98.19 459 GLU B O 1
ATOM 8328 N N . ILE B 1 460 ? 20.094 12.227 -16.141 1 98.56 460 ILE B N 1
ATOM 8329 C CA . ILE B 1 460 ? 18.734 11.922 -15.711 1 98.56 460 ILE B CA 1
ATOM 8330 C C . ILE B 1 460 ? 17.766 12.938 -16.297 1 98.56 460 ILE B C 1
ATOM 8332 O O . ILE B 1 460 ? 16.641 12.594 -16.672 1 98.56 460 ILE B O 1
ATOM 8336 N N . ALA B 1 461 ? 18.219 14.203 -16.375 1 98.31 461 ALA B N 1
ATOM 8337 C CA . ALA B 1 461 ? 17.406 15.227 -17.016 1 98.31 461 ALA B CA 1
ATOM 8338 C C . ALA B 1 461 ? 17.094 14.859 -18.453 1 98.31 461 ALA B C 1
ATOM 8340 O O . ALA B 1 461 ? 15.953 15.016 -18.906 1 98.31 461 ALA B O 1
ATOM 8341 N N . GLU B 1 462 ? 18.094 14.359 -19.156 1 97.88 462 GLU B N 1
ATOM 8342 C CA . GLU B 1 462 ? 17.891 13.938 -20.547 1 97.88 462 GLU B CA 1
ATOM 8343 C C . GLU B 1 462 ? 16.953 12.734 -20.625 1 97.88 462 GLU B C 1
ATOM 8345 O O . GLU B 1 462 ? 16.078 12.688 -21.5 1 97.88 462 GLU B O 1
ATOM 8350 N N . LEU B 1 463 ? 17.125 11.82 -19.766 1 97.38 463 LEU B N 1
ATOM 8351 C CA . LEU B 1 463 ? 16.281 10.641 -19.688 1 97.38 463 LEU B CA 1
ATOM 8352 C C . LEU B 1 463 ? 14.828 11.039 -19.422 1 97.38 463 LEU B C 1
ATOM 8354 O O . LEU B 1 463 ? 13.906 10.445 -20 1 97.38 463 LEU B O 1
ATOM 8358 N N . SER B 1 464 ? 14.609 11.984 -18.562 1 97.5 464 SER B N 1
ATOM 8359 C CA . SER B 1 464 ? 13.281 12.406 -18.125 1 97.5 464 SER B CA 1
ATOM 8360 C C . SER B 1 464 ? 12.461 12.961 -19.281 1 97.5 464 SER B C 1
ATOM 8362 O O . SER B 1 464 ? 11.234 12.859 -19.297 1 97.5 464 SER B O 1
ATOM 8364 N N . LYS B 1 465 ? 13.117 13.578 -20.297 1 97.25 465 LYS B N 1
ATOM 8365 C CA . LYS B 1 465 ? 12.438 14.141 -21.453 1 97.25 465 LYS B CA 1
ATOM 8366 C C . LYS B 1 465 ? 11.648 13.07 -22.203 1 97.25 465 LYS B C 1
ATOM 8368 O O . LYS B 1 465 ? 10.609 13.359 -22.797 1 97.25 465 LYS B O 1
ATOM 8373 N N . ILE B 1 466 ? 12.094 11.875 -22.109 1 95.62 466 ILE B N 1
ATOM 8374 C CA . ILE B 1 466 ? 11.516 10.766 -22.859 1 95.62 466 ILE B CA 1
ATOM 8375 C C . ILE B 1 466 ? 10.172 10.375 -22.25 1 95.62 466 ILE B C 1
ATOM 8377 O O . ILE B 1 466 ? 9.266 9.922 -22.953 1 95.62 466 ILE B O 1
ATOM 8381 N N . PHE B 1 467 ? 9.938 10.617 -20.984 1 94.44 467 PHE B N 1
ATOM 8382 C CA . PHE B 1 467 ? 8.828 9.984 -20.281 1 94.44 467 PHE B CA 1
ATOM 8383 C C . PHE B 1 467 ? 7.738 10.992 -19.969 1 94.44 467 PHE B C 1
ATOM 8385 O O . PHE B 1 467 ? 6.84 10.719 -19.172 1 94.44 467 PHE B O 1
ATOM 8392 N N . THR B 1 468 ? 7.754 12.125 -20.578 1 92.19 468 THR B N 1
ATOM 8393 C CA . THR B 1 468 ? 6.754 13.156 -20.312 1 92.19 468 THR B CA 1
ATOM 8394 C C . THR B 1 468 ? 5.398 12.758 -20.891 1 92.19 468 THR B C 1
ATOM 8396 O O . THR B 1 468 ? 4.367 13.312 -20.5 1 92.19 468 THR B O 1
ATOM 8399 N N . TYR B 1 469 ? 5.371 11.75 -21.75 1 90.88 469 TYR B N 1
ATOM 8400 C CA . TYR B 1 469 ? 4.145 11.266 -22.375 1 90.88 469 TYR B CA 1
ATOM 8401 C C . TYR B 1 469 ? 3.357 10.383 -21.422 1 90.88 469 TYR B C 1
ATOM 8403 O O . TYR B 1 469 ? 2.154 10.172 -21.594 1 90.88 469 TYR B O 1
ATOM 8411 N N . ALA B 1 470 ? 4.062 9.859 -20.484 1 94 470 ALA B N 1
ATOM 8412 C CA . ALA B 1 470 ? 3.506 8.773 -19.672 1 94 470 ALA B CA 1
ATOM 8413 C C . ALA B 1 470 ? 2.389 9.289 -18.766 1 94 470 ALA B C 1
ATOM 8415 O O . ALA B 1 470 ? 2.496 10.367 -18.188 1 94 470 ALA B O 1
ATOM 8416 N N . HIS B 1 471 ? 1.319 8.516 -18.672 1 92.94 471 HIS B N 1
ATOM 8417 C CA . HIS B 1 471 ? 0.211 8.828 -17.781 1 92.94 471 HIS B CA 1
ATOM 8418 C C . HIS B 1 471 ? 0.271 7.988 -16.516 1 92.94 471 HIS B C 1
ATOM 8420 O O . HIS B 1 471 ? -0.388 8.305 -15.523 1 92.94 471 HIS B O 1
ATOM 8426 N N . ASN B 1 472 ? 1.047 6.969 -16.672 1 96.12 472 ASN B N 1
ATOM 8427 C CA . ASN B 1 472 ? 1.191 6.008 -15.578 1 96.12 472 ASN B CA 1
ATOM 8428 C C . ASN B 1 472 ? 2.639 5.551 -15.422 1 96.12 472 ASN B C 1
ATOM 8430 O O . ASN B 1 472 ? 3.383 5.484 -16.406 1 96.12 472 ASN B O 1
ATOM 8434 N N . PHE B 1 473 ? 3.023 5.281 -14.18 1 98.12 473 PHE B N 1
ATOM 8435 C CA . PHE B 1 473 ? 4.316 4.695 -13.852 1 98.12 473 PHE B CA 1
ATOM 8436 C C . PHE B 1 473 ? 4.164 3.574 -12.836 1 98.12 473 PHE B C 1
ATOM 8438 O O . PHE B 1 473 ? 3.295 3.637 -11.961 1 98.12 473 PHE B O 1
ATOM 8445 N N . ILE B 1 474 ? 4.992 2.588 -12.961 1 98.38 474 ILE B N 1
ATOM 8446 C CA . ILE B 1 474 ? 5.121 1.562 -11.93 1 98.38 474 ILE B CA 1
ATOM 8447 C C . ILE B 1 474 ? 6.551 1.547 -11.398 1 98.38 474 ILE B C 1
ATOM 8449 O O . ILE B 1 474 ? 7.508 1.704 -12.156 1 98.38 474 ILE B O 1
ATOM 8453 N N . TYR B 1 475 ? 6.695 1.478 -10.117 1 98.81 475 TYR B N 1
ATOM 8454 C CA . TYR B 1 475 ? 7.984 1.334 -9.445 1 98.81 475 TYR B CA 1
ATOM 8455 C C . TYR B 1 475 ? 8.078 -0.007 -8.727 1 98.81 475 TYR B C 1
ATOM 8457 O O . TYR B 1 475 ? 7.145 -0.415 -8.039 1 98.81 475 TYR B O 1
ATOM 8465 N N . LEU B 1 476 ? 9.195 -0.685 -8.906 1 98.56 476 LEU B N 1
ATOM 8466 C CA . LEU B 1 476 ? 9.344 -2.012 -8.312 1 98.56 476 LEU B CA 1
ATOM 8467 C C . LEU B 1 476 ? 10.648 -2.125 -7.539 1 98.56 476 LEU B C 1
ATOM 8469 O O . LEU B 1 476 ? 11.672 -1.568 -7.953 1 98.56 476 LEU B O 1
ATOM 8473 N N . GLY B 1 477 ? 10.617 -2.748 -6.465 1 97.81 477 GLY B N 1
ATOM 8474 C CA . GLY B 1 477 ? 11.758 -3.102 -5.637 1 97.81 477 GLY B CA 1
ATOM 8475 C C . GLY B 1 477 ? 11.477 -4.254 -4.691 1 97.81 477 GLY B C 1
ATOM 8476 O O . GLY B 1 477 ? 10.328 -4.637 -4.5 1 97.81 477 GLY B O 1
ATOM 8477 N N . ARG B 1 478 ? 12.523 -4.887 -4.148 1 97 478 ARG B N 1
ATOM 8478 C CA . ARG B 1 478 ? 12.406 -5.957 -3.164 1 97 478 ARG B CA 1
ATOM 8479 C C . ARG B 1 478 ? 13.211 -5.641 -1.911 1 97 478 ARG B C 1
ATOM 8481 O O . ARG B 1 478 ? 14.219 -4.926 -1.979 1 97 478 ARG B O 1
ATOM 8488 N N . GLY B 1 479 ? 12.805 -6.184 -0.773 1 96.69 479 GLY B N 1
ATOM 8489 C CA . GLY B 1 479 ? 13.523 -5.949 0.468 1 96.69 479 GLY B CA 1
ATOM 8490 C C . GLY B 1 479 ? 13.641 -4.477 0.821 1 96.69 479 GLY B C 1
ATOM 8491 O O . GLY B 1 479 ? 12.633 -3.762 0.85 1 96.69 479 GLY B O 1
ATOM 8492 N N . TYR B 1 480 ? 14.898 -4.016 0.991 1 97.75 480 TYR B N 1
ATOM 8493 C CA . TYR B 1 480 ? 15.148 -2.625 1.34 1 97.75 480 TYR B CA 1
ATOM 8494 C C . TYR B 1 480 ? 14.742 -1.693 0.206 1 97.75 480 TYR B C 1
ATOM 8496 O O . TYR B 1 480 ? 14.5 -0.504 0.429 1 97.75 480 TYR B O 1
ATOM 8504 N N . SER B 1 481 ? 14.562 -2.229 -0.992 1 98 481 SER B N 1
ATOM 8505 C CA . SER B 1 481 ? 14.305 -1.414 -2.174 1 98 481 SER B CA 1
ATOM 8506 C C . SER B 1 481 ? 12.805 -1.199 -2.379 1 98 481 SER B C 1
ATOM 8508 O O . SER B 1 481 ? 12.398 -0.308 -3.125 1 98 481 SER B O 1
ATOM 8510 N N . TYR B 1 482 ? 12.047 -2.031 -1.688 1 98 482 TYR B N 1
ATOM 8511 C CA . TYR B 1 482 ? 10.602 -1.888 -1.841 1 98 482 TYR B CA 1
ATOM 8512 C C . TYR B 1 482 ? 10.125 -0.545 -1.299 1 98 482 TYR B C 1
ATOM 8514 O O . TYR B 1 482 ? 9.445 0.208 -1.999 1 98 482 TYR B O 1
ATOM 8522 N N . PRO B 1 483 ? 10.477 -0.141 -0.099 1 98.69 483 PRO B N 1
ATOM 8523 C CA . PRO B 1 483 ? 10.078 1.184 0.383 1 98.69 483 PRO B CA 1
ATOM 8524 C C . PRO B 1 483 ? 10.617 2.314 -0.488 1 98.69 483 PRO B C 1
ATOM 8526 O O . PRO B 1 483 ? 9.977 3.359 -0.621 1 98.69 483 PRO B O 1
ATOM 8529 N N . VAL B 1 484 ? 11.766 2.076 -1.116 1 98.81 484 VAL B N 1
ATOM 8530 C CA . VAL B 1 484 ? 12.344 3.072 -2.012 1 98.81 484 VAL B CA 1
ATOM 8531 C C . VAL B 1 484 ? 11.477 3.219 -3.258 1 98.81 484 VAL B C 1
ATOM 8533 O O . VAL B 1 484 ? 11.281 4.324 -3.764 1 98.81 484 VAL B O 1
ATOM 8536 N N . ALA B 1 485 ? 10.977 2.07 -3.727 1 98.81 485 ALA B N 1
ATOM 8537 C CA . ALA B 1 485 ? 10.047 2.098 -4.855 1 98.81 485 ALA B CA 1
ATOM 8538 C C . ALA B 1 485 ? 8.789 2.895 -4.516 1 98.81 485 ALA B C 1
ATOM 8540 O O . ALA B 1 485 ? 8.312 3.684 -5.332 1 98.81 485 ALA B O 1
ATOM 8541 N N . LEU B 1 486 ? 8.273 2.662 -3.303 1 98.75 486 LEU B N 1
ATOM 8542 C CA . LEU B 1 486 ? 7.121 3.426 -2.844 1 98.75 486 LEU B CA 1
ATOM 8543 C C . LEU B 1 486 ? 7.426 4.922 -2.83 1 98.75 486 LEU B C 1
ATOM 8545 O O . LEU B 1 486 ? 6.621 5.727 -3.297 1 98.75 486 LEU B O 1
ATOM 8549 N N . GLU B 1 487 ? 8.578 5.254 -2.328 1 98.69 487 GLU B N 1
ATOM 8550 C CA . GLU B 1 487 ? 8.984 6.648 -2.182 1 98.69 487 GLU B CA 1
ATOM 8551 C C . GLU B 1 487 ? 9.195 7.309 -3.543 1 98.69 487 GLU B C 1
ATOM 8553 O O . GLU B 1 487 ? 8.789 8.453 -3.752 1 98.69 487 GLU B O 1
ATOM 8558 N N . GLY B 1 488 ? 9.828 6.598 -4.465 1 98.81 488 GLY B N 1
ATOM 8559 C CA . GLY B 1 488 ? 10.008 7.113 -5.816 1 98.81 488 GLY B CA 1
ATOM 8560 C C . GLY B 1 488 ? 8.688 7.402 -6.516 1 98.81 488 GLY B C 1
ATOM 8561 O O . GLY B 1 488 ? 8.539 8.445 -7.152 1 98.81 488 GLY B O 1
ATOM 8562 N N . ALA B 1 489 ? 7.777 6.453 -6.398 1 98.69 489 ALA B N 1
ATOM 8563 C CA . ALA B 1 489 ? 6.453 6.629 -6.992 1 98.69 489 ALA B CA 1
ATOM 8564 C C . ALA B 1 489 ? 5.734 7.832 -6.391 1 98.69 489 ALA B C 1
ATOM 8566 O O . ALA B 1 4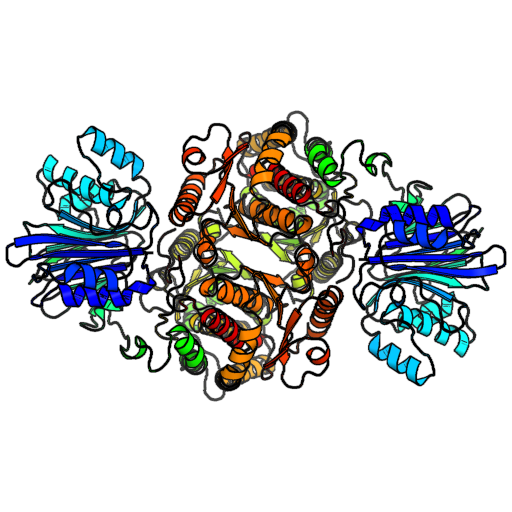89 ? 5.078 8.594 -7.105 1 98.69 489 ALA B O 1
ATOM 8567 N N . LEU B 1 490 ? 5.863 7.98 -5.086 1 98.38 490 LEU B N 1
ATOM 8568 C CA . LEU B 1 490 ? 5.203 9.086 -4.398 1 98.38 490 LEU B CA 1
ATOM 8569 C C . LEU B 1 490 ? 5.742 10.43 -4.887 1 98.38 490 LEU B C 1
ATOM 8571 O O . LEU B 1 490 ? 4.973 11.359 -5.133 1 98.38 490 LEU B O 1
ATOM 8575 N N . LYS B 1 491 ? 7.035 10.555 -5.035 1 98.12 491 LYS B N 1
ATOM 8576 C CA . LYS B 1 491 ? 7.645 11.805 -5.492 1 98.12 491 LYS B CA 1
ATOM 8577 C C . LYS B 1 491 ? 7.152 12.172 -6.891 1 98.12 491 LYS B C 1
ATOM 8579 O O . LYS B 1 491 ? 6.797 13.328 -7.145 1 98.12 491 LYS B O 1
ATOM 8584 N N . LEU B 1 492 ? 7.164 11.156 -7.762 1 98.38 492 LEU B N 1
ATOM 8585 C CA . LEU B 1 492 ? 6.727 11.414 -9.125 1 98.38 492 LEU B CA 1
ATOM 8586 C C . LEU B 1 492 ? 5.262 11.844 -9.156 1 98.38 492 LEU B C 1
ATOM 8588 O O . LEU B 1 492 ? 4.906 12.797 -9.859 1 98.38 492 LEU B O 1
ATOM 8592 N N . LYS B 1 493 ? 4.438 11.203 -8.375 1 97 493 LYS B N 1
ATOM 8593 C CA . LYS B 1 493 ? 3.012 11.5 -8.305 1 97 493 LYS B CA 1
ATOM 8594 C C . LYS B 1 493 ? 2.768 12.922 -7.809 1 97 493 LYS B C 1
ATOM 8596 O O . LYS B 1 493 ? 1.985 13.664 -8.406 1 97 493 LYS B O 1
ATOM 8601 N N . GLU B 1 494 ? 3.43 13.297 -6.812 1 96 494 GLU B N 1
ATOM 8602 C CA . GLU B 1 494 ? 3.191 14.555 -6.117 1 96 494 GLU B CA 1
ATOM 8603 C C . GLU B 1 494 ? 3.479 15.75 -7.023 1 96 494 GLU B C 1
ATOM 8605 O O . GLU B 1 494 ? 2.738 16.734 -7.016 1 96 494 GLU B O 1
ATOM 8610 N N . ILE B 1 495 ? 4.555 15.625 -7.84 1 97.06 495 ILE B N 1
ATOM 8611 C CA . ILE B 1 495 ? 5.016 16.875 -8.43 1 97.06 495 ILE B CA 1
ATOM 8612 C C . ILE B 1 495 ? 4.777 16.859 -9.938 1 97.06 495 ILE B C 1
ATOM 8614 O O . ILE B 1 495 ? 4.805 17.906 -10.594 1 97.06 495 ILE B O 1
ATOM 8618 N N . SER B 1 496 ? 4.566 15.68 -10.539 1 97.25 496 SER B N 1
ATOM 8619 C CA . SER B 1 496 ? 4.344 15.594 -11.984 1 97.25 496 SER B CA 1
ATOM 8620 C C . SER B 1 496 ? 2.883 15.305 -12.297 1 97.25 496 SER B C 1
ATOM 8622 O O . SER B 1 496 ? 2.453 15.438 -13.445 1 97.25 496 SER B O 1
ATOM 8624 N N . TYR B 1 497 ? 2.135 14.875 -11.328 1 95.81 497 TYR B N 1
ATOM 8625 C CA . TYR B 1 497 ? 0.726 14.516 -11.438 1 95.81 497 TYR B CA 1
ATOM 8626 C C . TYR B 1 497 ? 0.542 13.289 -12.32 1 95.81 497 TYR B C 1
ATOM 8628 O O . TYR B 1 497 ? -0.563 13.016 -12.797 1 95.81 497 TYR B O 1
ATOM 8636 N N . ILE B 1 498 ? 1.68 12.555 -12.641 1 97 498 ILE B N 1
ATOM 8637 C CA . ILE B 1 498 ? 1.594 11.234 -13.258 1 97 498 ILE B CA 1
ATOM 8638 C C . ILE B 1 498 ? 1.212 10.195 -12.211 1 97 498 ILE B C 1
ATOM 8640 O O . ILE B 1 498 ? 1.813 10.141 -11.133 1 97 498 ILE B O 1
ATOM 8644 N N . HIS B 1 499 ? 0.129 9.383 -12.5 1 97.25 499 HIS B N 1
ATOM 8645 C CA . HIS B 1 499 ? -0.266 8.336 -11.562 1 97.25 499 HIS B CA 1
ATOM 8646 C C . HIS B 1 499 ? 0.805 7.258 -11.469 1 97.25 499 HIS B C 1
ATOM 8648 O O . HIS B 1 499 ? 1.054 6.531 -12.43 1 97.25 499 HIS B O 1
ATOM 8654 N N . ALA B 1 500 ? 1.531 7.203 -10.359 1 98.19 500 ALA B N 1
ATOM 8655 C CA . ALA B 1 500 ? 2.637 6.27 -10.148 1 98.19 500 ALA B CA 1
ATOM 8656 C C . ALA B 1 500 ? 2.402 5.418 -8.898 1 98.19 500 ALA B C 1
ATOM 8658 O O . ALA B 1 500 ? 1.912 5.914 -7.883 1 98.19 500 ALA B O 1
ATOM 8659 N N . GLU B 1 501 ? 2.689 4.168 -9.008 1 98 501 GLU B N 1
ATOM 8660 C CA . GLU B 1 501 ? 2.461 3.258 -7.891 1 98 501 GLU B CA 1
ATOM 8661 C C . GLU B 1 501 ? 3.654 2.328 -7.684 1 98 501 GLU B C 1
ATOM 8663 O O . GLU B 1 501 ? 4.25 1.849 -8.648 1 98 501 GLU B O 1
ATOM 8668 N N . GLY B 1 502 ? 4.062 2.201 -6.426 1 98.31 502 GLY B N 1
ATOM 8669 C CA . GLY B 1 502 ? 5.133 1.287 -6.059 1 98.31 502 GLY B CA 1
ATOM 8670 C C . GLY B 1 502 ? 4.629 -0.052 -5.555 1 98.31 502 GLY B C 1
ATOM 8671 O O . GLY B 1 502 ? 3.602 -0.12 -4.879 1 98.31 502 GLY B O 1
ATOM 8672 N N . TYR B 1 503 ? 5.363 -1.165 -5.848 1 97.81 503 TYR B N 1
ATOM 8673 C CA . TYR B 1 503 ? 5.02 -2.512 -5.41 1 97.81 503 TYR B CA 1
ATOM 8674 C C . TYR B 1 503 ? 6.27 -3.301 -5.031 1 97.81 503 TYR B C 1
ATOM 8676 O O . TYR B 1 503 ? 7.352 -3.045 -5.562 1 97.81 503 TYR B O 1
ATOM 8684 N N . PRO B 1 504 ? 6.07 -4.285 -4.031 1 97.25 504 PRO B N 1
ATOM 8685 C CA . PRO B 1 504 ? 7.07 -5.355 -4.098 1 97.25 504 PRO B CA 1
ATOM 8686 C C . PRO B 1 504 ? 7.109 -6.035 -5.465 1 97.25 504 PRO B C 1
ATOM 8688 O O . PRO B 1 504 ? 6.059 -6.363 -6.023 1 97.25 504 PRO B O 1
ATOM 8691 N N . ALA B 1 505 ? 8.289 -6.258 -5.969 1 95.94 505 ALA B N 1
ATOM 8692 C CA . ALA B 1 505 ? 8.422 -6.703 -7.352 1 95.94 505 ALA B CA 1
ATOM 8693 C C . ALA B 1 505 ? 7.633 -7.988 -7.594 1 95.94 505 ALA B C 1
ATOM 8695 O O . ALA B 1 505 ? 7.043 -8.172 -8.656 1 95.94 505 ALA B O 1
ATOM 8696 N N . ALA B 1 506 ? 7.582 -8.836 -6.613 1 93.56 506 ALA B N 1
ATOM 8697 C CA . ALA B 1 506 ? 6.883 -10.109 -6.781 1 93.56 506 ALA B CA 1
ATOM 8698 C C . ALA B 1 506 ? 5.371 -9.898 -6.836 1 93.56 506 ALA B C 1
ATOM 8700 O O . ALA B 1 506 ? 4.645 -10.703 -7.418 1 93.56 506 ALA B O 1
ATOM 8701 N N . GLU B 1 507 ? 4.859 -8.844 -6.223 1 95 507 GLU B N 1
ATOM 8702 C CA . GLU B 1 507 ? 3.424 -8.586 -6.141 1 95 507 GLU B CA 1
ATOM 8703 C C . GLU B 1 507 ? 2.873 -8.102 -7.48 1 95 507 GLU B C 1
ATOM 8705 O O . GLU B 1 507 ? 1.658 -8.086 -7.688 1 95 507 GLU B O 1
ATOM 8710 N N . MET B 1 508 ? 3.783 -7.805 -8.383 1 93.56 508 MET B N 1
ATOM 8711 C CA . MET B 1 508 ? 3.387 -7.348 -9.711 1 93.56 508 MET B CA 1
ATOM 8712 C C . MET B 1 508 ? 2.461 -8.359 -10.383 1 93.56 508 MET B C 1
ATOM 8714 O O . MET B 1 508 ? 1.514 -7.977 -11.07 1 93.56 508 MET B O 1
ATOM 8718 N N . LYS B 1 509 ? 2.643 -9.68 -10.086 1 92.5 509 LYS B N 1
ATOM 8719 C CA . LYS B 1 509 ? 1.895 -10.758 -10.734 1 92.5 509 LYS B CA 1
ATOM 8720 C C . LYS B 1 509 ? 0.473 -10.844 -10.188 1 92.5 509 LYS B C 1
ATOM 8722 O O . LYS B 1 509 ? -0.388 -11.492 -10.781 1 92.5 509 LYS B O 1
ATOM 8727 N N . HIS B 1 510 ? 0.215 -10.188 -9.102 1 93.81 510 HIS B N 1
ATOM 8728 C CA . HIS B 1 510 ? -1.082 -10.289 -8.438 1 93.81 510 HIS B CA 1
ATOM 8729 C C . HIS B 1 510 ? -1.964 -9.094 -8.773 1 93.81 510 HIS B C 1
ATOM 8731 O O . HIS B 1 510 ? -2.676 -8.578 -7.902 1 93.81 510 HIS B O 1
ATOM 8737 N N . GLY B 1 511 ? -1.88 -8.633 -10.07 1 92.31 511 GLY B N 1
ATOM 8738 C CA . GLY B 1 511 ? -2.797 -7.59 -10.5 1 92.31 511 GLY B CA 1
ATOM 8739 C C . GLY B 1 511 ? -2.123 -6.5 -11.312 1 92.31 511 GLY B C 1
ATOM 8740 O O . GLY B 1 511 ? -2.48 -6.277 -12.469 1 92.31 511 GLY B O 1
ATOM 8741 N N . PRO B 1 512 ? -1.07 -5.891 -10.82 1 93.75 512 PRO B N 1
ATOM 8742 C CA . PRO B 1 512 ? -0.456 -4.73 -11.469 1 93.75 512 PRO B CA 1
ATOM 8743 C C . PRO B 1 512 ? 0.092 -5.051 -12.852 1 93.75 512 PRO B C 1
ATOM 8745 O O . PRO B 1 512 ? 0.141 -4.172 -13.719 1 93.75 512 PRO B O 1
ATOM 8748 N N . ILE B 1 513 ? 0.451 -6.273 -13.047 1 93.38 513 ILE B N 1
ATOM 8749 C CA . ILE B 1 513 ? 1.058 -6.66 -14.312 1 93.38 513 ILE B CA 1
ATOM 8750 C C . ILE B 1 513 ? 0.047 -6.484 -15.445 1 93.38 513 ILE B C 1
ATOM 8752 O O . ILE B 1 513 ? 0.425 -6.395 -16.609 1 93.38 513 ILE B O 1
ATOM 8756 N N . ALA B 1 514 ? -1.252 -6.457 -15.156 1 93.31 514 ALA B N 1
ATOM 8757 C CA . ALA B 1 514 ? -2.309 -6.246 -16.141 1 93.31 514 ALA B CA 1
ATOM 8758 C C . ALA B 1 514 ? -2.158 -4.891 -16.828 1 93.31 514 ALA B C 1
ATOM 8760 O O . ALA B 1 514 ? -2.609 -4.703 -17.953 1 93.31 514 ALA B O 1
ATOM 8761 N N . LEU B 1 515 ? -1.461 -3.936 -16.125 1 94.69 515 LEU B N 1
ATOM 8762 C CA . LEU B 1 515 ? -1.33 -2.57 -16.625 1 94.69 515 LEU B CA 1
ATOM 8763 C C . LEU B 1 515 ? -0.163 -2.453 -17.594 1 94.69 515 LEU B C 1
ATOM 8765 O O . LEU B 1 515 ? -0.04 -1.453 -18.312 1 94.69 515 LEU B O 1
ATOM 8769 N N . ILE B 1 516 ? 0.68 -3.422 -17.672 1 94.5 516 ILE B N 1
ATOM 8770 C CA . ILE B 1 516 ? 1.933 -3.314 -18.406 1 94.5 516 ILE B CA 1
ATOM 8771 C C . ILE B 1 516 ? 1.656 -3.418 -19.906 1 94.5 516 ILE B C 1
ATOM 8773 O O . ILE B 1 516 ? 0.979 -4.344 -20.359 1 94.5 516 ILE B O 1
ATOM 8777 N N . ASP B 1 517 ? 2.072 -2.461 -20.641 1 92.88 517 ASP B N 1
ATOM 8778 C CA . ASP B 1 517 ? 2.092 -2.426 -22.109 1 92.88 517 ASP B CA 1
ATOM 8779 C C . ASP B 1 517 ? 3.256 -1.581 -22.609 1 92.88 517 ASP B C 1
ATOM 8781 O O . ASP B 1 517 ? 4.156 -1.225 -21.859 1 92.88 517 ASP B O 1
ATOM 8785 N N . ALA B 1 518 ? 3.256 -1.3 -23.875 1 92.06 518 ALA B N 1
ATOM 8786 C CA . ALA B 1 518 ? 4.395 -0.624 -24.5 1 92.06 518 ALA B CA 1
ATOM 8787 C C . ALA B 1 518 ? 4.484 0.828 -24.031 1 92.06 518 ALA B C 1
ATOM 8789 O O . ALA B 1 518 ? 5.543 1.455 -24.141 1 92.06 518 ALA B O 1
ATOM 8790 N N . GLU B 1 519 ? 3.426 1.362 -23.422 1 93.06 519 GLU B N 1
ATOM 8791 C CA . GLU B 1 519 ? 3.404 2.766 -23.016 1 93.06 519 GLU B CA 1
ATOM 8792 C C . GLU B 1 519 ? 3.637 2.91 -21.516 1 93.06 519 GLU B C 1
ATOM 8794 O O . GLU B 1 519 ? 3.713 4.027 -21 1 93.06 519 GLU B O 1
ATOM 8799 N N . MET B 1 520 ? 3.838 1.82 -20.797 1 95 520 MET B N 1
ATOM 8800 C CA . MET B 1 520 ? 3.973 1.842 -19.344 1 95 520 MET B CA 1
ATOM 8801 C C . MET B 1 520 ? 5.441 1.839 -18.938 1 95 520 MET B C 1
ATOM 8803 O O . MET B 1 520 ? 6.074 0.782 -18.891 1 95 520 MET B O 1
ATOM 8807 N N . PRO B 1 521 ? 6 3.002 -18.531 1 97.94 521 PRO B N 1
ATOM 8808 C CA . PRO B 1 521 ? 7.336 2.949 -17.922 1 97.94 521 PRO B CA 1
ATOM 8809 C C . PRO B 1 521 ? 7.344 2.248 -16.562 1 97.94 521 PRO B C 1
ATOM 8811 O O . PRO B 1 521 ? 6.441 2.463 -15.75 1 97.94 521 PRO B O 1
ATOM 8814 N N . VAL B 1 522 ? 8.289 1.406 -16.391 1 98.56 522 VAL B N 1
ATOM 8815 C CA . VAL B 1 522 ? 8.469 0.686 -15.141 1 98.56 522 VAL B CA 1
ATOM 8816 C C . VAL B 1 522 ? 9.875 0.938 -14.602 1 98.56 522 VAL B C 1
ATOM 8818 O O . VAL B 1 522 ? 10.867 0.539 -15.219 1 98.56 522 VAL B O 1
ATOM 8821 N N . VAL B 1 523 ? 9.961 1.635 -13.445 1 98.88 523 VAL B N 1
ATOM 8822 C CA . VAL B 1 523 ? 11.234 1.852 -12.766 1 98.88 523 VAL B CA 1
ATOM 8823 C C . VAL B 1 523 ? 11.531 0.679 -11.836 1 98.88 523 VAL B C 1
ATOM 8825 O O . VAL B 1 523 ? 10.727 0.357 -10.961 1 98.88 523 VAL B O 1
ATOM 8828 N N . VAL B 1 524 ? 12.656 0.003 -12.023 1 98.75 524 VAL B N 1
ATOM 8829 C CA . VAL B 1 524 ? 12.992 -1.162 -11.211 1 98.75 524 VAL B CA 1
ATOM 8830 C C . VAL B 1 524 ? 14.312 -0.919 -10.484 1 98.75 524 VAL B C 1
ATOM 8832 O O . VAL B 1 524 ? 15.336 -0.643 -11.117 1 98.75 524 VAL B O 1
ATOM 8835 N N . ILE B 1 525 ? 14.266 -0.964 -9.172 1 98.69 525 ILE B N 1
ATOM 8836 C CA . ILE B 1 525 ? 15.5 -0.901 -8.398 1 98.69 525 ILE B CA 1
ATOM 8837 C C . ILE B 1 525 ? 16.156 -2.275 -8.367 1 98.69 525 ILE B C 1
ATOM 8839 O O . ILE B 1 525 ? 15.688 -3.189 -7.691 1 98.69 525 ILE B O 1
ATOM 8843 N N . ALA B 1 526 ? 17.266 -2.375 -9.062 1 97.94 526 ALA B N 1
ATOM 8844 C CA . ALA B 1 526 ? 17.875 -3.674 -9.32 1 97.94 526 ALA B CA 1
ATOM 8845 C C . ALA B 1 526 ? 19.359 -3.658 -8.961 1 97.94 526 ALA B C 1
ATOM 8847 O O . ALA B 1 526 ? 20.188 -4.207 -9.695 1 97.94 526 ALA B O 1
ATOM 8848 N N . THR B 1 527 ? 19.672 -2.998 -7.875 1 97.06 527 THR B N 1
ATOM 8849 C CA . THR B 1 527 ? 21.062 -2.994 -7.43 1 97.06 527 THR B CA 1
ATOM 8850 C C . THR B 1 527 ? 21.5 -4.398 -7.023 1 97.06 527 THR B C 1
ATOM 8852 O O . THR B 1 527 ? 20.656 -5.25 -6.715 1 97.06 527 THR B O 1
ATOM 8855 N N . GLN B 1 528 ? 22.797 -4.598 -7.035 1 94.56 528 GLN B N 1
ATOM 8856 C CA . GLN B 1 528 ? 23.344 -5.922 -6.762 1 94.56 528 GLN B CA 1
ATOM 8857 C C . GLN B 1 528 ? 23.188 -6.285 -5.289 1 94.56 528 GLN B C 1
ATOM 8859 O O . GLN B 1 528 ? 23.844 -5.695 -4.426 1 94.56 528 GLN B O 1
ATOM 8864 N N . ASN B 1 529 ? 22.359 -7.258 -5.035 1 92.75 529 ASN B N 1
ATOM 8865 C CA . ASN B 1 529 ? 22.141 -7.805 -3.699 1 92.75 529 ASN B CA 1
ATOM 8866 C C . ASN B 1 529 ? 21.531 -9.203 -3.756 1 92.75 529 ASN B C 1
ATOM 8868 O O . ASN B 1 529 ? 21.594 -9.867 -4.793 1 92.75 529 ASN B O 1
ATOM 8872 N N . GLY B 1 530 ? 21.109 -9.695 -2.686 1 89.06 530 GLY B N 1
ATOM 8873 C CA . GLY B 1 530 ? 20.609 -11.055 -2.615 1 89.06 530 GLY B CA 1
ATOM 8874 C C . GLY B 1 530 ? 19.375 -11.289 -3.451 1 89.06 530 GLY B C 1
ATOM 8875 O O . GLY B 1 530 ? 19.047 -12.422 -3.805 1 89.06 530 GLY B O 1
ATOM 8876 N N . MET B 1 531 ? 18.688 -10.25 -3.859 1 92.56 531 MET B N 1
ATOM 8877 C CA . MET B 1 531 ? 17.422 -10.367 -4.578 1 92.56 531 MET B CA 1
ATOM 8878 C C . MET B 1 531 ? 17.625 -10.086 -6.066 1 92.56 531 MET B C 1
ATOM 8880 O O . MET B 1 531 ? 16.656 -10.078 -6.832 1 92.56 531 MET B O 1
ATOM 8884 N N . TYR B 1 532 ? 18.844 -9.906 -6.488 1 93.44 532 TYR B N 1
ATOM 8885 C CA . TYR B 1 532 ? 19.172 -9.461 -7.84 1 93.44 532 TYR B CA 1
ATOM 8886 C C . TYR B 1 532 ? 18.578 -10.398 -8.883 1 93.44 532 TYR B C 1
ATOM 8888 O O . TYR B 1 532 ? 17.938 -9.953 -9.836 1 93.44 532 TYR B O 1
ATOM 8896 N N . GLU B 1 533 ? 18.703 -11.711 -8.695 1 90.12 533 GLU B N 1
ATOM 8897 C CA . GLU B 1 533 ? 18.234 -12.695 -9.672 1 90.12 533 GLU B CA 1
ATOM 8898 C C . GLU B 1 533 ? 16.703 -12.695 -9.773 1 90.12 533 GLU B C 1
ATOM 8900 O O . GLU B 1 533 ? 16.156 -12.906 -10.852 1 90.12 533 GLU B O 1
ATOM 8905 N N . LYS B 1 534 ? 16.078 -12.516 -8.633 1 91.81 534 LYS B N 1
ATOM 8906 C CA . LYS B 1 534 ? 14.617 -12.461 -8.625 1 91.81 534 LYS B CA 1
ATOM 8907 C C . LYS B 1 534 ? 14.109 -11.211 -9.344 1 91.81 534 LYS B C 1
ATOM 8909 O O . LYS B 1 534 ? 13.102 -11.258 -10.047 1 91.81 534 LYS B O 1
ATOM 8914 N N . VAL B 1 535 ? 14.812 -10.125 -9.133 1 94.69 535 VAL B N 1
ATOM 8915 C CA . VAL B 1 535 ? 14.438 -8.875 -9.789 1 94.69 535 VAL B CA 1
ATOM 8916 C C . VAL B 1 535 ? 14.656 -9 -11.297 1 94.69 535 VAL B C 1
ATOM 8918 O O . VAL B 1 535 ? 13.859 -8.492 -12.094 1 94.69 535 VAL B O 1
ATOM 8921 N N . LEU B 1 536 ? 15.742 -9.672 -11.648 1 93.12 536 LEU B N 1
ATOM 8922 C CA . LEU B 1 536 ? 16 -9.945 -13.062 1 93.12 536 LEU B CA 1
ATOM 8923 C C . LEU B 1 536 ? 14.828 -10.688 -13.695 1 93.12 536 LEU B C 1
ATOM 8925 O O . LEU B 1 536 ? 14.383 -10.336 -14.789 1 93.12 536 LEU B O 1
ATOM 8929 N N . SER B 1 537 ? 14.312 -11.68 -13 1 90.06 537 SER B N 1
ATOM 8930 C CA . SER B 1 537 ? 13.164 -12.438 -13.484 1 90.06 537 SER B CA 1
ATOM 8931 C C . SER B 1 537 ? 11.945 -11.531 -13.68 1 90.06 537 SER B C 1
ATOM 8933 O O . SER B 1 537 ? 11.211 -11.672 -14.664 1 90.06 537 SER B O 1
ATOM 8935 N N . ASN B 1 538 ? 11.711 -10.641 -12.734 1 93.44 538 ASN B N 1
ATOM 8936 C CA . ASN B 1 538 ? 10.602 -9.703 -12.844 1 93.44 538 ASN B CA 1
ATOM 8937 C C . ASN B 1 538 ? 10.742 -8.805 -14.062 1 93.44 538 ASN B C 1
ATOM 8939 O O . ASN B 1 538 ? 9.758 -8.5 -14.734 1 93.44 538 ASN B O 1
ATOM 8943 N N . ILE B 1 539 ? 11.984 -8.383 -14.312 1 95.31 539 ILE B N 1
ATOM 8944 C CA . ILE B 1 539 ? 12.242 -7.512 -15.453 1 95.31 539 ILE B CA 1
ATOM 8945 C C . ILE B 1 539 ? 11.953 -8.273 -16.75 1 95.31 539 ILE B C 1
ATOM 8947 O O . ILE B 1 539 ? 11.367 -7.715 -17.688 1 95.31 539 ILE B O 1
ATOM 8951 N N . GLN B 1 540 ? 12.281 -9.539 -16.781 1 90.81 540 GLN B N 1
ATOM 8952 C CA . GLN B 1 540 ? 12.023 -10.367 -17.953 1 90.81 540 GLN B CA 1
ATOM 8953 C C . GLN B 1 540 ? 10.523 -10.508 -18.203 1 90.81 540 GLN B C 1
ATOM 8955 O O . GLN B 1 540 ? 10.078 -10.5 -19.359 1 90.81 540 GLN B O 1
ATOM 8960 N N . GLU B 1 541 ? 9.789 -10.641 -17.188 1 90.5 541 GLU B N 1
ATOM 8961 C CA . GLU B 1 541 ? 8.336 -10.719 -17.297 1 90.5 541 GLU B CA 1
ATOM 8962 C C . GLU B 1 541 ? 7.758 -9.438 -17.891 1 90.5 541 GLU B C 1
ATOM 8964 O O . GLU B 1 541 ? 6.832 -9.492 -18.703 1 90.5 541 GLU B O 1
ATOM 8969 N N . ILE B 1 542 ? 8.328 -8.273 -17.453 1 94.62 542 ILE B N 1
ATOM 8970 C CA . ILE B 1 542 ? 7.879 -6.973 -17.938 1 94.62 542 ILE B CA 1
ATOM 8971 C C . ILE B 1 542 ? 8.219 -6.836 -19.422 1 94.62 542 ILE B C 1
ATOM 8973 O O . ILE B 1 542 ? 7.379 -6.414 -20.219 1 94.62 542 ILE B O 1
ATOM 8977 N N . LYS B 1 543 ? 9.438 -7.273 -19.734 1 92.81 543 LYS B N 1
ATOM 8978 C CA . LYS B 1 543 ? 9.898 -7.172 -21.125 1 92.81 543 LYS B CA 1
ATOM 8979 C C . LYS B 1 543 ? 9.086 -8.078 -22.031 1 92.81 543 LYS B C 1
ATOM 8981 O O . LYS B 1 543 ? 8.828 -7.738 -23.188 1 92.81 543 LYS B O 1
ATOM 8986 N N . ALA B 1 544 ? 8.695 -9.273 -21.531 1 87.88 544 ALA B N 1
ATOM 8987 C CA . ALA B 1 544 ? 7.875 -10.211 -22.297 1 87.88 544 ALA B CA 1
ATOM 8988 C C . ALA B 1 544 ? 6.535 -9.578 -22.672 1 87.88 544 ALA B C 1
ATOM 8990 O O . ALA B 1 544 ? 5.883 -10.016 -23.625 1 87.88 544 ALA B O 1
ATOM 8991 N N . ARG B 1 545 ? 6.121 -8.57 -21.984 1 91.31 545 ARG B N 1
ATOM 8992 C CA . ARG B 1 545 ? 4.844 -7.906 -22.219 1 91.31 545 ARG B CA 1
ATOM 8993 C C . ARG B 1 545 ? 5.047 -6.504 -22.781 1 91.31 545 ARG B C 1
ATOM 8995 O O . ARG B 1 545 ? 4.156 -5.656 -22.688 1 91.31 545 ARG B O 1
ATOM 9002 N N . LYS B 1 546 ? 6.301 -6.145 -23.203 1 91.69 546 LYS B N 1
ATOM 9003 C CA . LYS B 1 546 ? 6.684 -4.957 -23.953 1 91.69 546 LYS B CA 1
ATOM 9004 C C . LYS B 1 546 ? 6.719 -3.721 -23.062 1 91.69 546 LYS B C 1
ATOM 9006 O O . LYS B 1 546 ? 6.621 -2.594 -23.562 1 91.69 546 LYS B O 1
ATOM 9011 N N . GLY B 1 547 ? 6.797 -3.934 -21.797 1 94.06 547 GLY B N 1
ATOM 9012 C CA . GLY B 1 547 ? 6.973 -2.797 -20.906 1 94.06 547 GLY B CA 1
ATOM 9013 C C . GLY B 1 547 ? 8.297 -2.088 -21.094 1 94.06 547 GLY B C 1
ATOM 9014 O O . GLY B 1 547 ? 9.281 -2.701 -21.516 1 94.06 547 GLY B O 1
ATOM 9015 N N . ARG B 1 548 ? 8.352 -0.737 -20.875 1 96.56 548 ARG B N 1
ATOM 9016 C CA . ARG B 1 548 ? 9.594 0.039 -20.938 1 96.56 548 ARG B CA 1
ATOM 9017 C C . ARG B 1 548 ? 10.266 0.098 -19.562 1 96.56 548 ARG B C 1
ATOM 9019 O O . ARG B 1 548 ? 9.75 0.738 -18.641 1 96.56 548 ARG B O 1
ATOM 9026 N N . VAL B 1 549 ? 11.484 -0.457 -19.438 1 98.12 549 VAL B N 1
ATOM 9027 C CA . VAL B 1 549 ? 12.109 -0.637 -18.125 1 98.12 549 VAL B CA 1
ATOM 9028 C C . VAL B 1 549 ? 13.219 0.395 -17.953 1 98.12 549 VAL B C 1
ATOM 9030 O O . VAL B 1 549 ? 14.117 0.513 -18.781 1 98.12 549 VAL B O 1
ATOM 9033 N N . ILE B 1 550 ? 13.148 1.193 -16.922 1 98.69 550 ILE B N 1
ATOM 9034 C CA . ILE B 1 550 ? 14.234 2.004 -16.391 1 98.69 550 ILE B CA 1
ATOM 9035 C C . ILE B 1 550 ? 14.852 1.312 -15.18 1 98.69 550 ILE B C 1
ATOM 9037 O O . ILE B 1 550 ? 14.273 1.327 -14.086 1 98.69 550 ILE B O 1
ATOM 9041 N N . ALA B 1 551 ? 16.016 0.745 -15.344 1 98.62 551 ALA B N 1
ATOM 9042 C CA . ALA B 1 551 ? 16.625 -0.028 -14.266 1 98.62 551 ALA B CA 1
ATOM 9043 C C . ALA B 1 551 ? 17.672 0.804 -13.516 1 98.62 551 ALA B C 1
ATOM 9045 O O . ALA B 1 551 ? 18.516 1.456 -14.133 1 98.62 551 ALA B O 1
ATOM 9046 N N . VAL B 1 552 ? 17.531 0.893 -12.203 1 98.69 552 VAL B N 1
ATOM 9047 C CA . VAL B 1 552 ? 18.594 1.417 -11.336 1 98.69 552 VAL B CA 1
ATOM 9048 C C . VAL B 1 552 ? 19.531 0.287 -10.922 1 98.69 552 VAL B C 1
ATOM 9050 O O . VAL B 1 552 ? 19.141 -0.614 -10.18 1 98.69 552 VAL B O 1
ATOM 9053 N N . VAL B 1 553 ? 20.734 0.316 -11.398 1 98.38 553 VAL B N 1
ATOM 9054 C CA . VAL B 1 553 ? 21.641 -0.824 -11.227 1 98.38 553 VAL B CA 1
ATOM 9055 C C . VAL B 1 553 ? 22.938 -0.364 -10.586 1 98.38 553 VAL B C 1
ATOM 9057 O O . VAL B 1 553 ? 23.219 0.835 -10.523 1 98.38 553 VAL B O 1
ATOM 9060 N N . THR B 1 554 ? 23.703 -1.314 -10.039 1 98.12 554 THR B N 1
ATOM 9061 C CA . THR B 1 554 ? 25.047 -1.049 -9.562 1 98.12 554 THR B CA 1
ATOM 9062 C C . THR B 1 554 ? 26.016 -0.848 -10.727 1 98.12 554 THR B C 1
ATOM 9064 O O . THR B 1 554 ? 25.906 -1.528 -11.75 1 98.12 554 THR B O 1
ATOM 9067 N N . GLU B 1 555 ? 26.906 0.099 -10.508 1 97.31 555 GLU B N 1
ATOM 9068 C CA . GLU B 1 555 ? 27.906 0.363 -11.531 1 97.31 555 GLU B CA 1
ATOM 9069 C C . GLU B 1 555 ? 28.609 -0.923 -11.969 1 97.31 555 GLU B C 1
ATOM 9071 O O . GLU B 1 555 ? 29.016 -1.725 -11.125 1 97.31 555 GLU B O 1
ATOM 9076 N N . GLY B 1 556 ? 28.656 -1.166 -13.297 1 95.94 556 GLY B N 1
ATOM 9077 C CA . GLY B 1 556 ? 29.328 -2.342 -13.82 1 95.94 556 GLY B CA 1
ATOM 9078 C C . GLY B 1 556 ? 28.375 -3.486 -14.125 1 95.94 556 GLY B C 1
ATOM 9079 O O . GLY B 1 556 ? 28.797 -4.547 -14.594 1 95.94 556 GLY B O 1
ATOM 9080 N N . ASP B 1 557 ? 27.125 -3.281 -13.906 1 95.88 557 ASP B N 1
ATOM 9081 C CA . ASP B 1 557 ? 26.141 -4.332 -14.188 1 95.88 557 ASP B CA 1
ATOM 9082 C C . ASP B 1 557 ? 26.156 -4.711 -15.672 1 95.88 557 ASP B C 1
ATOM 9084 O O . ASP B 1 557 ? 26.172 -3.84 -16.547 1 95.88 557 ASP B O 1
ATOM 9088 N N . THR B 1 558 ? 26.109 -6.004 -16.016 1 93.88 558 THR B N 1
ATOM 9089 C CA . THR B 1 558 ? 26.219 -6.445 -17.406 1 93.88 558 THR B CA 1
ATOM 9090 C C . THR B 1 558 ? 25.031 -7.328 -17.766 1 93.88 558 THR B C 1
ATOM 9092 O O . THR B 1 558 ? 24.922 -7.801 -18.906 1 93.88 558 THR B O 1
ATOM 9095 N N . VAL B 1 559 ? 24.188 -7.59 -16.859 1 92.5 559 VAL B N 1
ATOM 9096 C CA . VAL B 1 559 ? 23.094 -8.516 -17.125 1 92.5 559 VAL B CA 1
ATOM 9097 C C . VAL B 1 559 ? 21.797 -7.742 -17.312 1 92.5 559 VAL B C 1
ATOM 9099 O O . VAL B 1 559 ? 21.281 -7.645 -18.422 1 92.5 559 VAL B O 1
ATOM 9102 N N . ILE B 1 560 ? 21.359 -7.02 -16.281 1 94.06 560 ILE B N 1
ATOM 9103 C CA . ILE B 1 560 ? 20.109 -6.277 -16.344 1 94.06 560 ILE B CA 1
ATOM 9104 C C . ILE B 1 560 ? 20.25 -5.105 -17.312 1 94.06 560 ILE B C 1
ATOM 9106 O O . ILE B 1 560 ? 19.297 -4.77 -18.031 1 94.06 560 ILE B O 1
ATOM 9110 N N . SER B 1 561 ? 21.469 -4.562 -17.406 1 94.19 561 SER B N 1
ATOM 9111 C CA . SER B 1 561 ? 21.703 -3.42 -18.281 1 94.19 561 SER B CA 1
ATOM 9112 C C . SER B 1 561 ? 21.484 -3.791 -19.734 1 94.19 561 SER B C 1
ATOM 9114 O O . SER B 1 561 ? 21.188 -2.928 -20.562 1 94.19 561 SER B O 1
ATOM 9116 N N . LYS B 1 562 ? 21.531 -5.07 -20.047 1 92.25 562 LYS B N 1
ATOM 9117 C CA . LYS B 1 562 ? 21.375 -5.52 -21.422 1 92.25 562 LYS B CA 1
ATOM 9118 C C . LYS B 1 562 ? 19.906 -5.746 -21.766 1 92.25 562 LYS B C 1
ATOM 9120 O O . LYS B 1 562 ? 19.516 -5.773 -22.938 1 92.25 562 LYS B O 1
ATOM 9125 N N . ILE B 1 563 ? 19.172 -5.887 -20.781 1 91.94 563 ILE B N 1
ATOM 9126 C CA . ILE B 1 563 ? 17.781 -6.238 -21 1 91.94 563 ILE B CA 1
ATOM 9127 C C . ILE B 1 563 ? 16.891 -5.008 -20.797 1 91.94 563 ILE B C 1
ATOM 9129 O O . ILE B 1 563 ? 15.852 -4.863 -21.438 1 91.94 563 ILE B O 1
ATOM 9133 N N . ALA B 1 564 ? 17.297 -4.074 -19.891 1 96.62 564 ALA B N 1
ATOM 9134 C CA . ALA B 1 564 ? 16.516 -2.867 -19.594 1 96.62 564 ALA B CA 1
ATOM 9135 C C . ALA B 1 564 ? 16.609 -1.866 -20.734 1 96.62 564 ALA B C 1
ATOM 9137 O O . ALA B 1 564 ? 17.562 -1.885 -21.516 1 96.62 564 ALA B O 1
ATOM 9138 N N . ASP B 1 565 ? 15.633 -1.033 -20.953 1 97.31 565 ASP B N 1
ATOM 9139 C CA . ASP B 1 565 ? 15.641 -0.005 -21.984 1 97.31 565 ASP B CA 1
ATOM 9140 C C . ASP B 1 565 ? 16.562 1.152 -21.609 1 97.31 565 ASP B C 1
ATOM 9142 O O . ASP B 1 565 ? 17.219 1.738 -22.469 1 97.31 565 ASP B O 1
ATOM 9146 N N . TYR B 1 566 ? 16.562 1.554 -20.359 1 97.56 566 TYR B N 1
ATOM 9147 C CA . TYR B 1 566 ? 17.422 2.592 -19.812 1 97.56 566 TYR B CA 1
ATOM 9148 C C . TYR B 1 566 ? 18.016 2.148 -18.469 1 97.56 566 TYR B C 1
ATOM 9150 O O . TYR B 1 566 ? 17.422 1.345 -17.766 1 97.56 566 TYR B O 1
ATOM 9158 N N . CYS B 1 567 ? 19.188 2.646 -18.203 1 97.75 567 CYS B N 1
ATOM 9159 C CA . CYS B 1 567 ? 19.859 2.279 -16.953 1 97.75 567 CYS B CA 1
ATOM 9160 C C . CYS B 1 567 ? 20.422 3.512 -16.25 1 97.75 567 CYS B C 1
ATOM 9162 O O . CYS B 1 567 ? 20.922 4.426 -16.906 1 97.75 567 CYS B O 1
ATOM 9164 N N . ILE B 1 568 ? 20.25 3.602 -14.992 1 98.44 568 ILE B N 1
ATOM 9165 C CA . ILE B 1 568 ? 20.922 4.535 -14.102 1 98.44 568 ILE B CA 1
ATOM 9166 C C . ILE B 1 568 ? 21.906 3.781 -13.211 1 98.44 568 ILE B C 1
ATOM 9168 O O . ILE B 1 568 ? 21.5 2.969 -12.375 1 98.44 568 ILE B O 1
ATOM 9172 N N . GLU B 1 569 ? 23.156 4.008 -13.367 1 98.31 569 GLU B N 1
ATOM 9173 C CA . GLU B 1 569 ? 24.203 3.277 -12.648 1 98.31 569 GLU B CA 1
ATOM 9174 C C . GLU B 1 569 ? 24.594 4.008 -11.367 1 98.31 569 GLU B C 1
ATOM 9176 O O . GLU B 1 569 ? 24.859 5.211 -11.391 1 98.31 569 GLU B O 1
ATOM 9181 N N . LEU B 1 570 ? 24.609 3.297 -10.312 1 98.56 570 LEU B N 1
ATOM 9182 C CA . LEU B 1 570 ? 24.922 3.865 -9.008 1 98.56 570 LEU B CA 1
ATOM 9183 C C . LEU B 1 570 ? 26.141 3.184 -8.391 1 98.56 570 LEU B C 1
ATOM 9185 O O . LEU B 1 570 ? 26.453 2.033 -8.719 1 98.56 570 LEU B O 1
ATOM 9189 N N . PRO B 1 571 ? 26.828 3.898 -7.488 1 98.31 571 PRO B N 1
ATOM 9190 C CA . PRO B 1 571 ? 27.922 3.252 -6.77 1 98.31 571 PRO B CA 1
ATOM 9191 C C . PRO B 1 571 ? 27.453 2.111 -5.871 1 98.31 571 PRO B C 1
ATOM 9193 O O . PRO B 1 571 ? 26.359 2.166 -5.328 1 98.31 571 PRO B O 1
ATOM 9196 N N . GLU B 1 572 ? 28.328 1.143 -5.762 1 97.31 572 GLU B N 1
ATOM 9197 C CA . GLU B 1 572 ? 28.016 -0.003 -4.914 1 97.31 572 GLU B CA 1
ATOM 9198 C C . GLU B 1 572 ? 28 0.389 -3.438 1 97.31 572 GLU B C 1
ATOM 9200 O O . GLU B 1 572 ? 28.797 1.22 -3.004 1 97.31 572 GLU B O 1
ATOM 9205 N N . THR B 1 573 ? 27.109 -0.125 -2.689 1 97.62 573 THR B N 1
ATOM 9206 C CA . THR B 1 573 ? 27.062 0.007 -1.237 1 97.62 573 THR B CA 1
ATOM 9207 C C . THR B 1 573 ? 26.422 -1.223 -0.604 1 97.62 573 THR B C 1
ATOM 9209 O O . THR B 1 573 ? 26.031 -2.162 -1.307 1 97.62 573 THR B O 1
ATOM 9212 N N . LEU B 1 574 ? 26.453 -1.238 0.735 1 97.5 574 LEU B N 1
ATOM 9213 C CA . LEU B 1 574 ? 25.812 -2.34 1.447 1 97.5 574 LEU B CA 1
ATOM 9214 C C . LEU B 1 574 ? 24.297 -2.311 1.248 1 97.5 574 LEU B C 1
ATOM 9216 O O . LEU B 1 574 ? 23.688 -1.237 1.203 1 97.5 574 LEU B O 1
ATOM 9220 N N . GLU B 1 575 ? 23.703 -3.463 1.177 1 96.5 575 GLU B N 1
ATOM 9221 C CA . GLU B 1 575 ? 22.281 -3.617 0.899 1 96.5 575 GLU B CA 1
ATOM 9222 C C . GLU B 1 575 ? 21.438 -2.785 1.859 1 96.5 575 GLU B C 1
ATOM 9224 O O . GLU B 1 575 ? 20.469 -2.137 1.445 1 96.5 575 GLU B O 1
ATOM 9229 N N . CYS B 1 576 ? 21.797 -2.811 3.145 1 97.88 576 CYS B N 1
ATOM 9230 C CA . CYS B 1 576 ? 21 -2.129 4.16 1 97.88 576 CYS B CA 1
ATOM 9231 C C . CYS B 1 576 ? 21.125 -0.616 4.023 1 97.88 576 CYS B C 1
ATOM 9233 O O . CYS B 1 576 ? 20.312 0.131 4.582 1 97.88 576 CYS B O 1
ATOM 9235 N N . LEU B 1 577 ? 22.141 -0.105 3.27 1 98.62 577 LEU B N 1
ATOM 9236 C CA . LEU B 1 577 ? 22.344 1.328 3.102 1 98.62 577 LEU B CA 1
ATOM 9237 C C . LEU B 1 577 ? 21.969 1.772 1.691 1 98.62 577 LEU B C 1
ATOM 9239 O O . LEU B 1 577 ? 22 2.967 1.383 1 98.62 577 LEU B O 1
ATOM 9243 N N . ASP B 1 578 ? 21.516 0.823 0.879 1 98 578 ASP B N 1
ATOM 9244 C CA . ASP B 1 578 ? 21.156 1.048 -0.516 1 98 578 ASP B CA 1
ATOM 9245 C C . ASP B 1 578 ? 20.062 2.115 -0.635 1 98 578 ASP B C 1
ATOM 9247 O O . ASP B 1 578 ? 20.094 2.93 -1.561 1 98 578 ASP B O 1
ATOM 9251 N N . PRO B 1 579 ? 19.078 2.145 0.279 1 98.69 579 PRO B N 1
ATOM 9252 C CA . PRO B 1 579 ? 17.984 3.125 0.177 1 98.69 579 PRO B CA 1
ATOM 9253 C C . PRO B 1 579 ? 18.5 4.566 0.165 1 98.69 579 PRO B C 1
ATOM 9255 O O . PRO B 1 579 ? 17.891 5.434 -0.472 1 98.69 579 PRO B O 1
ATOM 9258 N N . LEU B 1 580 ? 19.625 4.844 0.838 1 98.81 580 LEU B N 1
ATOM 9259 C CA . LEU B 1 580 ? 20.156 6.195 0.924 1 98.81 580 LEU B CA 1
ATOM 9260 C C . LEU B 1 580 ? 20.734 6.641 -0.419 1 98.81 580 LEU B C 1
ATOM 9262 O O . LEU B 1 580 ? 20.734 7.832 -0.734 1 98.81 580 LEU B O 1
ATOM 9266 N N . VAL B 1 581 ? 21.125 5.699 -1.209 1 98.69 581 VAL B N 1
ATOM 9267 C CA . VAL B 1 581 ? 21.766 6.008 -2.484 1 98.69 581 VAL B CA 1
ATOM 9268 C C . VAL B 1 581 ? 20.734 5.938 -3.609 1 98.69 581 VAL B C 1
ATOM 9270 O O . VAL B 1 581 ? 20.703 6.812 -4.477 1 98.69 581 VAL B O 1
ATOM 9273 N N . THR B 1 582 ? 19.875 4.961 -3.564 1 98.62 582 THR B N 1
ATOM 9274 C CA . THR B 1 582 ? 18.953 4.676 -4.66 1 98.62 582 THR B CA 1
ATOM 9275 C C . THR B 1 582 ? 17.812 5.684 -4.688 1 98.62 582 THR B C 1
ATOM 9277 O O . THR B 1 582 ? 17.188 5.895 -5.727 1 98.62 582 THR B O 1
ATOM 9280 N N . THR B 1 583 ? 17.516 6.355 -3.592 1 98.62 583 THR B N 1
ATOM 9281 C CA . THR B 1 583 ? 16.406 7.309 -3.535 1 98.62 583 THR B CA 1
ATOM 9282 C C . THR B 1 583 ? 16.75 8.578 -4.312 1 98.62 583 THR B C 1
ATOM 9284 O O . THR B 1 583 ? 15.867 9.188 -4.93 1 98.62 583 THR B O 1
ATOM 9287 N N . VAL B 1 584 ? 18.031 8.969 -4.355 1 98.81 584 VAL B N 1
ATOM 9288 C CA . VAL B 1 584 ? 18.469 10.25 -4.891 1 98.81 584 VAL B CA 1
ATOM 9289 C C . VAL B 1 584 ? 18.156 10.32 -6.387 1 98.81 584 VAL B C 1
ATOM 9291 O O . VAL B 1 584 ? 17.547 11.273 -6.855 1 98.81 584 VAL B O 1
ATOM 9294 N N . PRO B 1 585 ? 18.531 9.328 -7.223 1 98.81 585 PRO B N 1
ATOM 9295 C CA . PRO B 1 585 ? 18.203 9.414 -8.648 1 98.81 585 PRO B CA 1
ATOM 9296 C C . PRO B 1 585 ? 16.703 9.375 -8.906 1 98.81 585 PRO B C 1
ATOM 9298 O O . PRO B 1 585 ? 16.234 9.945 -9.898 1 98.81 585 PRO B O 1
ATOM 9301 N N . LEU B 1 586 ? 15.961 8.727 -8.078 1 98.88 586 LEU B N 1
ATOM 9302 C CA . LEU B 1 586 ? 14.516 8.703 -8.25 1 98.88 586 LEU B CA 1
ATOM 9303 C C . LEU B 1 586 ? 13.906 10.078 -7.961 1 98.88 586 LEU B C 1
ATOM 9305 O O . LEU B 1 586 ? 12.93 10.477 -8.594 1 98.88 586 LEU B O 1
ATOM 9309 N N . GLN B 1 587 ? 14.469 10.797 -6.93 1 98.81 587 GLN B N 1
ATOM 9310 C CA . GLN B 1 587 ? 14.062 12.18 -6.688 1 98.81 587 GLN B CA 1
ATOM 9311 C C . GLN B 1 587 ? 14.375 13.062 -7.895 1 98.81 587 GLN B C 1
ATOM 9313 O O . GLN B 1 587 ? 13.539 13.867 -8.305 1 98.81 587 GLN B O 1
ATOM 9318 N N . LEU B 1 588 ? 15.57 12.875 -8.461 1 98.88 588 LEU B N 1
ATOM 9319 C CA . LEU B 1 588 ? 15.969 13.633 -9.633 1 98.88 588 LEU B CA 1
ATOM 9320 C C . LEU B 1 588 ? 15.047 13.336 -10.812 1 98.88 588 LEU B C 1
ATOM 9322 O O . LEU B 1 588 ? 14.656 14.242 -11.547 1 98.88 588 LEU B O 1
ATOM 9326 N N . LEU B 1 589 ? 14.758 12.047 -11.008 1 98.81 589 LEU B N 1
ATOM 9327 C CA . LEU B 1 589 ? 13.867 11.656 -12.094 1 98.81 589 LEU B CA 1
ATOM 9328 C C . LEU B 1 589 ? 12.516 12.344 -11.961 1 98.81 589 LEU B C 1
ATOM 9330 O O . LEU B 1 589 ? 12 12.898 -12.938 1 98.81 589 LEU B O 1
ATOM 9334 N N . ALA B 1 590 ? 11.945 12.297 -10.805 1 98.62 590 ALA B N 1
ATOM 9335 C CA . ALA B 1 590 ? 10.664 12.953 -10.555 1 98.62 590 ALA B CA 1
ATOM 9336 C C . ALA B 1 590 ? 10.758 14.453 -10.828 1 98.62 590 ALA B C 1
ATOM 9338 O O . ALA B 1 590 ? 9.883 15.023 -11.484 1 98.62 590 ALA B O 1
ATOM 9339 N N . TYR B 1 591 ? 11.852 15.094 -10.32 1 98.56 591 TYR B N 1
ATOM 9340 C CA . TYR B 1 591 ? 12.062 16.531 -10.484 1 98.56 591 TYR B CA 1
ATOM 9341 C C . TYR B 1 591 ? 12.102 16.906 -11.953 1 98.56 591 TYR B C 1
ATOM 9343 O O . TYR B 1 591 ? 11.375 17.812 -12.391 1 98.56 591 TYR B O 1
ATOM 9351 N N . HIS B 1 592 ? 12.859 16.219 -12.719 1 98.75 592 HIS B N 1
ATOM 9352 C CA . HIS B 1 592 ? 13.086 16.594 -14.109 1 98.75 592 HIS B CA 1
ATOM 9353 C C . HIS B 1 592 ? 11.852 16.312 -14.961 1 98.75 592 HIS B C 1
ATOM 9355 O O . HIS B 1 592 ? 11.547 17.062 -15.891 1 98.75 592 HIS B O 1
ATOM 9361 N N . VAL B 1 593 ? 11.188 15.211 -14.672 1 98.5 593 VAL B N 1
ATOM 9362 C CA . VAL B 1 593 ? 9.945 14.945 -15.391 1 98.5 593 VAL B CA 1
ATOM 9363 C C . VAL B 1 593 ? 8.945 16.062 -15.133 1 98.5 593 VAL B C 1
ATOM 9365 O O . VAL B 1 593 ? 8.297 16.562 -16.062 1 98.5 593 VAL B O 1
ATOM 9368 N N . ALA B 1 594 ? 8.812 16.484 -13.875 1 98.19 594 ALA B N 1
ATOM 9369 C CA . ALA B 1 594 ? 7.875 17.547 -13.516 1 98.19 594 ALA B CA 1
ATOM 9370 C C . ALA B 1 594 ? 8.242 18.859 -14.195 1 98.19 594 ALA B C 1
ATOM 9372 O O . ALA B 1 594 ? 7.371 19.578 -14.695 1 98.19 594 ALA B O 1
ATOM 9373 N N . VAL B 1 595 ? 9.555 19.172 -14.203 1 98.12 595 VAL B N 1
ATOM 9374 C CA . VAL B 1 595 ? 10.039 20.391 -14.844 1 98.12 595 VAL B CA 1
ATOM 9375 C C . VAL B 1 595 ? 9.734 20.344 -16.344 1 98.12 595 VAL B C 1
ATOM 9377 O O . VAL B 1 595 ? 9.258 21.328 -16.906 1 98.12 595 VAL B O 1
ATOM 9380 N N . CYS B 1 596 ? 9.984 19.219 -16.969 1 97.75 596 CYS B N 1
ATOM 9381 C CA . CYS B 1 596 ? 9.727 19.047 -18.391 1 97.75 596 CYS B CA 1
ATOM 9382 C C . CYS B 1 596 ? 8.242 19.234 -18.703 1 97.75 596 CYS B C 1
ATOM 9384 O O . CYS B 1 596 ? 7.879 19.734 -19.766 1 97.75 596 CYS B O 1
ATOM 9386 N N . LYS B 1 597 ? 7.438 18.859 -17.781 1 96.94 597 LYS B N 1
ATOM 9387 C CA . LYS B 1 597 ? 5.996 18.953 -17.953 1 96.94 597 LYS B CA 1
ATOM 9388 C C . LYS B 1 597 ? 5.5 20.359 -17.609 1 96.94 597 LYS B C 1
ATOM 9390 O O . LYS B 1 597 ? 4.312 20.656 -17.766 1 96.94 597 LYS B O 1
ATOM 9395 N N . GLY B 1 598 ? 6.355 21.234 -17.094 1 96.69 598 GLY B N 1
ATOM 9396 C CA . GLY B 1 598 ? 6.016 22.609 -16.766 1 96.69 598 GLY B CA 1
ATOM 9397 C C . GLY B 1 598 ? 5.254 22.75 -15.469 1 96.69 598 GLY B C 1
ATOM 9398 O O . GLY B 1 598 ? 4.469 23.672 -15.297 1 96.69 598 GLY B O 1
ATOM 9399 N N . MET B 1 599 ? 5.426 21.781 -14.531 1 96.19 599 MET B N 1
ATOM 9400 C CA . MET B 1 599 ? 4.707 21.781 -13.258 1 96.19 599 MET B CA 1
ATOM 9401 C C . MET B 1 599 ? 5.445 22.625 -12.219 1 96.19 599 MET B C 1
ATOM 9403 O O . MET B 1 599 ? 6.656 22.828 -12.328 1 96.19 599 MET B O 1
ATOM 9407 N N . ASP B 1 600 ? 4.711 23.141 -11.258 1 94.19 600 ASP B N 1
ATOM 9408 C CA . ASP B 1 600 ? 5.309 23.812 -10.109 1 94.19 600 ASP B CA 1
ATOM 9409 C C . ASP B 1 600 ? 5.84 22.797 -9.094 1 94.19 600 ASP B C 1
ATOM 9411 O O . ASP B 1 600 ? 5.105 22.359 -8.211 1 94.19 600 ASP B O 1
ATOM 9415 N N . VAL B 1 601 ? 7.102 22.578 -9.086 1 95.56 601 VAL B N 1
ATOM 9416 C CA . VAL B 1 601 ? 7.734 21.5 -8.328 1 95.56 601 VAL B CA 1
ATOM 9417 C C . VAL B 1 601 ? 7.746 21.859 -6.844 1 95.56 601 VAL B C 1
ATOM 9419 O O . VAL B 1 601 ? 7.621 20.969 -5.992 1 95.56 601 VAL B O 1
ATOM 9422 N N . ASP B 1 602 ? 7.914 23.094 -6.492 1 93.88 602 ASP B N 1
ATOM 9423 C CA . ASP B 1 602 ? 8.031 23.516 -5.098 1 93.88 602 ASP B CA 1
ATOM 9424 C C . ASP B 1 602 ? 6.66 23.625 -4.438 1 93.88 602 ASP B C 1
ATOM 9426 O O . ASP B 1 602 ? 6.539 23.5 -3.219 1 93.88 602 ASP B O 1
ATOM 9430 N N . GLN B 1 603 ? 5.605 23.922 -5.199 1 92.19 603 GLN B N 1
ATOM 9431 C CA . GLN B 1 603 ? 4.238 24.062 -4.703 1 92.19 603 GLN B CA 1
ATOM 9432 C C . GLN B 1 603 ? 3.256 23.281 -5.582 1 92.19 603 GLN B C 1
ATOM 9434 O O . GLN B 1 603 ? 2.387 23.891 -6.219 1 92.19 603 GLN B O 1
ATOM 9439 N N . PRO B 1 604 ? 3.391 21.984 -5.461 1 93.62 604 PRO B N 1
ATOM 9440 C CA . PRO B 1 604 ? 2.477 21.172 -6.27 1 93.62 604 PRO B CA 1
ATOM 9441 C C . PRO B 1 604 ? 1.01 21.391 -5.91 1 93.62 604 PRO B C 1
ATOM 9443 O O . PRO B 1 604 ? 0.687 21.641 -4.746 1 93.62 604 PRO B O 1
ATOM 9446 N N . ARG B 1 605 ? 0.223 21.234 -6.898 1 89.06 605 ARG B N 1
ATOM 9447 C CA . ARG B 1 605 ? -1.2 21.5 -6.711 1 89.06 605 ARG B CA 1
ATOM 9448 C C . ARG B 1 605 ? -1.775 20.641 -5.59 1 89.06 605 ARG B C 1
ATOM 9450 O O . ARG B 1 605 ? -1.415 19.469 -5.445 1 89.06 605 ARG B O 1
ATOM 9457 N N . ASN B 1 606 ? -2.557 21.234 -4.734 1 88.31 606 ASN B N 1
ATOM 9458 C CA . ASN B 1 606 ? -3.381 20.594 -3.721 1 88.31 606 ASN B CA 1
ATOM 9459 C C . ASN B 1 606 ? -2.547 20.125 -2.531 1 88.31 606 ASN B C 1
ATOM 9461 O O . ASN B 1 606 ? -3.09 19.641 -1.536 1 88.31 606 ASN B O 1
ATOM 9465 N N . LEU B 1 607 ? -1.232 20.266 -2.576 1 90.38 607 LEU B N 1
ATOM 9466 C CA . LEU B 1 607 ? -0.396 19.672 -1.54 1 90.38 607 LEU B CA 1
ATOM 9467 C C . LEU B 1 607 ? 0.09 20.734 -0.556 1 90.38 607 LEU B C 1
ATOM 9469 O O . LEU B 1 607 ? 0.274 21.891 -0.929 1 90.38 607 LEU B O 1
ATOM 9473 N N . ALA B 1 608 ? 0.211 20.234 0.655 1 85.56 608 ALA B N 1
ATOM 9474 C CA . ALA B 1 608 ? 0.857 21.016 1.711 1 85.56 608 ALA B CA 1
ATOM 9475 C C . ALA B 1 608 ? 1.938 20.203 2.41 1 85.56 608 ALA B C 1
ATOM 9477 O O . ALA B 1 608 ? 1.862 18.969 2.457 1 85.56 608 ALA B O 1
ATOM 9478 N N . LYS B 1 609 ? 2.922 20.875 2.92 1 81.69 609 LYS B N 1
ATOM 9479 C CA . LYS B 1 609 ? 4.062 20.188 3.527 1 81.69 609 LYS B CA 1
ATOM 9480 C C . LYS B 1 609 ? 3.719 19.688 4.926 1 81.69 609 LYS B C 1
ATOM 9482 O O . LYS B 1 609 ? 4.176 18.625 5.336 1 81.69 609 LYS B O 1
ATOM 9487 N N . SER B 1 610 ? 3.07 20.438 5.656 1 77.19 610 SER B N 1
ATOM 9488 C CA . SER B 1 610 ? 2.74 20.078 7.031 1 77.19 610 SER B CA 1
ATOM 9489 C C . SER B 1 610 ? 1.239 19.875 7.207 1 77.19 610 SER B C 1
ATOM 9491 O O . SER B 1 610 ? 0.458 20.828 7.086 1 77.19 610 SER B O 1
ATOM 9493 N N . VAL B 1 611 ? 0.896 18.656 7.547 1 82 611 VAL B N 1
ATOM 9494 C CA . VAL B 1 611 ? -0.513 18.328 7.754 1 82 611 VAL B CA 1
ATOM 9495 C C . VAL B 1 611 ? -0.849 18.406 9.242 1 82 611 VAL B C 1
ATOM 9497 O O . VAL B 1 611 ? -0.65 17.438 9.977 1 82 611 VAL B O 1
ATOM 9500 N N . THR B 1 612 ? -1.449 19.5 9.578 1 80.5 612 THR B N 1
ATOM 9501 C CA . THR B 1 612 ? -1.652 19.781 10.992 1 80.5 612 THR B CA 1
ATOM 9502 C C . THR B 1 612 ? -3.104 19.531 11.391 1 80.5 612 THR B C 1
ATOM 9504 O O . THR B 1 612 ? -3.494 19.797 12.531 1 80.5 612 THR B O 1
ATOM 9507 N N . VAL B 1 613 ? -3.861 19.125 10.422 1 74.38 613 VAL B N 1
ATOM 9508 C CA . VAL B 1 613 ? -5.242 18.75 10.711 1 74.38 613 VAL B CA 1
ATOM 9509 C C . VAL B 1 613 ? -5.578 17.422 10.031 1 74.38 613 VAL B C 1
ATOM 9511 O O . VAL B 1 613 ? -4.934 17.047 9.047 1 74.38 613 VAL B O 1
ATOM 9514 N N . GLU B 1 614 ? -6.484 16.734 10.586 1 78.12 614 GLU B N 1
ATOM 9515 C CA . GLU B 1 614 ? -6.867 15.453 10.008 1 78.12 614 GLU B CA 1
ATOM 9516 C C . GLU B 1 614 ? -7.73 15.641 8.766 1 78.12 614 GLU B C 1
ATOM 9518 O O . GLU B 1 614 ? -8.539 16.578 8.695 1 78.12 614 GLU B O 1
#

Solvent-accessible surface area (backbone atoms only — not comparable to full-atom values): 60577 Å² total; per-residue (Å²): 50,36,22,42,26,33,36,38,39,85,50,66,19,50,68,55,36,53,53,24,41,61,66,31,38,42,20,9,50,38,12,9,17,33,32,29,40,26,83,83,62,39,64,43,76,49,51,25,46,30,39,61,67,47,33,54,63,69,45,72,89,48,88,63,47,26,32,26,33,41,26,25,23,31,43,63,50,53,42,49,69,30,41,66,54,20,33,46,32,58,21,91,84,56,44,34,40,31,38,70,27,57,45,50,71,50,32,67,63,52,40,52,56,41,41,76,72,69,52,82,78,87,52,64,34,44,61,48,45,50,35,40,44,24,47,48,44,18,65,78,64,71,46,56,69,69,59,11,45,33,56,38,55,70,72,56,43,69,34,29,19,36,41,37,41,37,47,92,41,78,51,44,41,46,30,37,22,26,79,18,60,39,33,37,29,53,46,89,65,31,42,34,35,20,47,51,65,75,54,37,55,83,73,31,43,39,31,32,71,63,50,74,48,28,28,41,45,41,38,66,84,52,73,84,39,36,24,34,68,83,65,48,78,50,84,81,63,77,41,79,62,91,74,65,71,70,62,75,50,45,82,85,38,94,38,43,44,60,37,39,55,72,40,31,34,59,26,47,50,50,45,35,57,93,23,43,47,94,85,20,76,48,64,56,52,70,49,51,67,77,40,37,70,65,64,72,61,34,65,29,39,36,32,30,10,54,52,65,41,33,33,33,36,51,44,35,35,54,44,28,27,66,32,46,62,36,44,56,46,73,41,51,10,64,53,49,51,76,46,75,71,75,68,31,66,53,29,30,34,37,40,38,32,60,62,16,48,40,31,38,40,44,48,26,49,54,52,42,45,74,47,45,26,43,37,35,21,38,26,48,43,81,86,24,58,34,62,71,71,29,80,42,50,48,68,23,52,50,69,78,76,68,22,34,65,80,52,37,58,46,50,21,48,41,48,49,39,50,49,49,23,52,40,50,7,54,75,68,63,58,44,56,69,67,60,51,36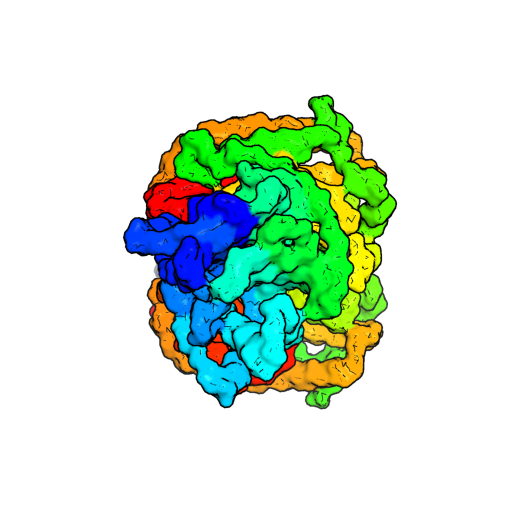,52,52,42,38,51,57,70,44,44,35,62,50,38,53,57,52,59,68,42,50,66,58,42,42,59,55,20,64,72,54,62,80,41,63,43,40,37,19,25,5,56,76,60,34,20,36,39,14,38,46,35,15,45,51,25,19,32,29,48,52,30,52,38,44,43,36,47,47,72,53,32,64,56,34,61,42,28,56,52,26,72,71,28,43,32,40,33,57,47,45,80,52,96,57,32,68,61,48,50,50,47,50,38,36,38,48,40,48,44,29,38,33,39,32,36,29,28,61,85,58,73,62,63,61,72,72,33,77,40,73,48,69,32,79,81,66,56,64,92,55,36,50,66,53,60,41,52,61,37,52,50,37,24,50,33,29,11,52,72,68,69,40,51,59,41,64,25,58,84,48,42,54,49,48,35,47,126,51,36,22,43,26,33,34,37,40,87,52,68,20,50,69,54,35,53,54,22,40,60,67,31,38,44,20,9,50,38,12,10,18,34,32,29,40,26,82,83,61,41,64,44,74,50,51,25,46,29,39,61,65,46,33,53,64,70,44,73,90,50,89,65,48,24,31,27,33,41,26,25,24,32,42,61,50,54,42,49,70,31,43,67,53,20,34,46,32,56,20,91,84,55,45,35,38,33,37,71,27,56,46,51,70,50,31,66,62,52,40,52,58,40,42,75,73,69,54,82,76,87,49,62,33,46,61,48,43,50,37,38,42,26,48,48,46,18,65,78,64,72,46,56,69,69,60,12,45,33,58,38,54,69,73,54,44,69,33,30,20,35,42,38,40,38,45,92,42,78,53,45,41,46,30,37,20,27,80,19,59,37,30,37,28,54,46,88,64,30,42,36,36,20,46,50,63,76,52,37,53,86,73,31,42,39,30,30,74,63,50,75,48,28,29,41,46,40,36,66,83,52,74,85,39,36,24,34,68,83,66,47,77,51,85,82,63,78,43,77,60,92,74,66,71,72,63,75,49,45,84,86,39,98,36,44,44,61,38,38,56,71,40,30,33,59,25,46,50,49,45,35,57,93,24,42,47,92,84,20,74,49,64,55,54,69,50,51,67,76,40,37,70,64,63,71,61,34,66,30,40,37,32,30,10,55,50,65,42,32,34,34,38,50,44,35,35,55,44,29,27,67,33,44,62,35,44,55,47,73,40,51,10,64,54,51,51,74,46,75,71,74,67,31,66,52,29,31,35,37,40,38,32,59,62,16,48,40,31,37,39,44,48,27,50,54,51,42,47,77,46,46,24,44,37,35,20,38,27,48,43,84,86,24,58,36,61,71,71,30,80,43,50,48,68,22,51,50,69,78,75,66,22,34,65,80,53,36,59,45,49,21,48,41,48,49,39,48,50,49,21,51,42,49,6,54,75,67,62,59,45,54,67,68,59,50,35,51,52,42,39,50,58,69,43,43,35,61,50,37,52,58,52,59,68,42,50,66,61,42,41,59,56,19,64,72,55,61,80,40,63,43,38,39,20,24,4,57,74,60,34,20,38,39,14,38,46,34,15,45,50,26,19,32,30,48,52,30,53,37,44,44,38,48,48,72,54,32,63,56,34,61,43,28,56,53,27,72,72,28,41,33,39,33,56,48,44,76,52,96,56,33,68,61,48,49,50,49,51,38,36,39,50,42,49,45,28,38,32,38,31,35,30,27,61,84,59,74,61,64,60,71,70,34,75,40,72,47,70,32,79,81,66,56,65,94,54,37,50,67,54,60,42,52,60,36,51,49,35,24,50,33,28,10,52,73,67,69,40,51,59,41,65,24,60,84,48,42,52,49,46,35,49,128